Protein AF-A0A3Q9S6L4-F1 (afdb_monomer)

Structure (mmCIF, N/CA/C/O backbone):
data_AF-A0A3Q9S6L4-F1
#
_entry.id   AF-A0A3Q9S6L4-F1
#
loop_
_atom_site.group_PDB
_atom_site.id
_atom_site.type_symbol
_atom_site.label_atom_id
_atom_site.label_alt_id
_atom_site.label_comp_id
_atom_site.label_asym_id
_atom_site.label_entity_id
_atom_site.label_seq_id
_atom_site.pdbx_PDB_ins_code
_atom_site.Cartn_x
_atom_site.Cartn_y
_atom_site.Cartn_z
_atom_site.occupancy
_atom_site.B_iso_or_equiv
_atom_site.auth_seq_id
_atom_site.auth_comp_id
_atom_site.auth_asym_id
_atom_site.auth_atom_id
_atom_site.pdbx_PDB_model_num
ATOM 1 N N . MET A 1 1 ? -11.671 37.126 -30.294 1.00 36.72 1 MET A N 1
ATOM 2 C CA . MET A 1 1 ? -12.805 36.318 -29.783 1.00 36.72 1 MET A CA 1
ATOM 3 C C . MET A 1 1 ? -13.422 37.078 -28.611 1.00 36.72 1 MET A C 1
ATOM 5 O O . MET A 1 1 ? -12.691 37.834 -27.983 1.00 36.72 1 MET A O 1
ATOM 9 N N . ASN A 1 2 ? -14.735 36.994 -28.377 1.00 30.61 2 ASN A N 1
ATOM 10 C CA . ASN A 1 2 ? -15.436 37.965 -27.518 1.00 30.61 2 ASN A CA 1
ATOM 11 C C . ASN A 1 2 ? -15.254 37.736 -26.008 1.00 30.61 2 ASN A C 1
ATOM 13 O O . ASN A 1 2 ? -15.313 36.606 -25.535 1.00 30.61 2 ASN A O 1
ATOM 17 N N . MET A 1 3 ? -15.181 38.841 -25.259 1.00 27.84 3 MET A N 1
ATOM 18 C CA . MET A 1 3 ? -15.433 38.920 -23.816 1.00 27.84 3 MET A CA 1
ATOM 19 C C . MET A 1 3 ? -16.241 40.194 -23.487 1.00 27.84 3 MET A C 1
ATOM 21 O O . MET A 1 3 ? -16.278 41.140 -24.270 1.00 27.84 3 MET A O 1
ATOM 25 N N . THR A 1 4 ? -16.821 40.227 -22.280 1.00 32.09 4 THR A N 1
ATOM 26 C CA . THR A 1 4 ? -17.448 41.373 -21.572 1.00 32.09 4 THR A CA 1
ATOM 27 C C . THR A 1 4 ? -18.777 41.997 -22.063 1.00 32.09 4 THR A C 1
ATOM 29 O O . THR A 1 4 ? -18.826 42.771 -23.009 1.00 32.09 4 THR A O 1
ATOM 32 N N . LYS A 1 5 ? -19.802 41.821 -21.206 1.00 36.47 5 LYS A N 1
ATOM 33 C CA . LYS A 1 5 ? -20.763 42.827 -20.672 1.00 36.47 5 LYS A CA 1
ATOM 34 C C . LYS A 1 5 ? -21.660 43.658 -21.622 1.00 36.47 5 LYS A C 1
ATOM 36 O O . LYS A 1 5 ? -21.273 44.726 -22.088 1.00 36.47 5 LYS A O 1
ATOM 41 N N . LEU A 1 6 ? -22.956 43.319 -21.620 1.00 29.34 6 LEU A N 1
ATOM 42 C CA . LEU A 1 6 ? -24.125 44.195 -21.866 1.00 29.34 6 LEU A CA 1
ATOM 43 C C . LEU A 1 6 ? -25.244 43.815 -20.849 1.00 29.34 6 LEU A C 1
ATOM 45 O O . LEU A 1 6 ? -25.263 42.660 -20.439 1.00 29.34 6 LEU A O 1
ATOM 49 N N . LYS A 1 7 ? -26.253 44.633 -20.491 1.00 25.92 7 LYS A N 1
ATOM 50 C CA . LYS A 1 7 ? -26.319 46.018 -19.931 1.00 25.92 7 LYS A CA 1
ATOM 51 C C . LYS A 1 7 ? -27.803 46.383 -19.648 1.00 25.92 7 LYS A C 1
ATOM 53 O O . LYS A 1 7 ? -28.668 45.891 -20.355 1.00 25.92 7 LYS A O 1
ATOM 58 N N . GLY A 1 8 ? -28.063 47.337 -18.735 1.00 24.14 8 GLY A N 1
ATOM 59 C CA . GLY A 1 8 ? -29.382 47.994 -18.529 1.00 24.14 8 GLY A CA 1
ATOM 60 C C . GLY A 1 8 ? -30.374 47.182 -17.672 1.00 24.14 8 GLY A C 1
ATOM 61 O O . GLY A 1 8 ? -30.498 45.985 -17.883 1.00 24.14 8 GLY A O 1
ATOM 62 N N . LYS A 1 9 ? -31.065 47.695 -16.639 1.00 26.17 9 LYS A N 1
ATOM 63 C CA . LYS A 1 9 ? -31.211 49.047 -16.032 1.00 26.17 9 LYS A CA 1
ATOM 64 C C . LYS A 1 9 ? -32.013 50.118 -16.810 1.00 26.17 9 LYS A C 1
ATOM 66 O O . LYS A 1 9 ? -31.757 50.316 -17.991 1.00 26.17 9 LYS A O 1
ATOM 71 N N . PHE A 1 10 ? -32.812 50.889 -16.042 1.00 26.56 10 PHE A N 1
ATOM 72 C CA . PHE A 1 10 ? -33.599 52.111 -16.369 1.00 26.56 10 PHE A CA 1
ATOM 73 C C . PHE A 1 10 ? -34.917 51.917 -17.164 1.00 26.56 10 PHE A C 1
ATOM 75 O O . PHE A 1 10 ? -35.018 50.968 -17.928 1.00 26.56 10 PHE A O 1
ATOM 82 N N . MET A 1 11 ? -35.973 52.748 -17.018 1.00 26.67 11 MET A N 1
ATOM 83 C CA . MET A 1 11 ? -36.230 53.953 -16.173 1.00 26.67 11 MET A CA 1
ATOM 84 C C . MET A 1 11 ? -37.736 54.019 -15.784 1.00 26.67 11 MET A C 1
ATOM 86 O O . MET A 1 11 ? -38.543 53.415 -16.480 1.00 26.67 11 MET A O 1
ATOM 90 N N . CYS A 1 12 ? -38.183 54.597 -14.657 1.00 24.17 12 CYS A N 1
ATOM 91 C CA . CYS A 1 12 ? -38.495 56.022 -14.362 1.00 24.17 12 CYS A CA 1
ATOM 92 C C . CYS A 1 12 ? -39.113 56.078 -12.935 1.00 24.17 12 CYS A C 1
ATOM 94 O O . CYS A 1 12 ? -39.686 55.072 -12.531 1.00 24.17 12 CYS A O 1
ATOM 96 N N . LEU A 1 13 ? -39.088 57.132 -12.100 1.00 23.69 13 LEU A N 1
ATOM 97 C CA . LEU A 1 13 ? -38.768 58.584 -12.170 1.00 23.69 13 LEU A CA 1
ATOM 98 C C . LEU A 1 13 ? -37.893 58.941 -10.907 1.00 23.69 13 LEU A C 1
ATOM 100 O O . LEU A 1 13 ? -37.782 58.089 -10.033 1.00 23.69 13 LEU A O 1
ATOM 104 N N . VAL A 1 14 ? -37.160 60.051 -10.673 1.00 25.59 14 VAL A N 1
ATOM 105 C CA . VAL A 1 14 ? -37.076 61.446 -11.191 1.00 25.59 14 VAL A CA 1
ATOM 106 C C . VAL A 1 14 ? -38.158 62.390 -10.586 1.00 25.59 14 VAL A C 1
ATOM 108 O O . VAL A 1 14 ? -39.334 62.147 -10.801 1.00 25.59 14 VAL A O 1
ATOM 111 N N . VAL A 1 15 ? -37.865 63.483 -9.841 1.00 25.62 15 VAL A N 1
ATOM 112 C CA . VAL A 1 15 ? -36.572 64.028 -9.331 1.00 25.62 15 VAL A CA 1
ATOM 113 C C . VAL A 1 15 ? -36.733 65.103 -8.214 1.00 25.62 15 VAL A C 1
ATOM 115 O O . VAL A 1 15 ? -37.787 65.732 -8.144 1.00 25.62 15 VAL A O 1
ATOM 118 N N . SER A 1 16 ? -35.639 65.391 -7.472 1.00 25.44 16 SER A N 1
ATOM 119 C CA . SER A 1 16 ? -35.311 66.564 -6.588 1.00 25.44 16 SER A CA 1
ATOM 120 C C . SER A 1 16 ? -35.116 66.209 -5.095 1.00 25.44 16 SER A C 1
ATOM 122 O O . SER A 1 16 ? -35.897 65.426 -4.574 1.00 25.44 16 SER A O 1
ATOM 124 N N . LEU A 1 17 ? -34.127 66.733 -4.342 1.00 24.08 17 LEU A N 1
ATOM 125 C CA . LEU A 1 17 ? -33.098 67.766 -4.616 1.00 24.08 17 LEU A CA 1
ATOM 126 C C . LEU A 1 17 ? -31.731 67.425 -3.939 1.00 24.08 17 LEU A C 1
ATOM 128 O O . LEU A 1 17 ? -31.676 66.595 -3.040 1.00 24.08 17 LEU A O 1
ATOM 132 N N . PHE A 1 18 ? -30.638 68.060 -4.387 1.00 27.20 18 PHE A N 1
ATOM 133 C CA . PHE A 1 18 ? -29.235 67.932 -3.907 1.00 27.20 18 PHE A CA 1
ATOM 134 C C . PHE A 1 18 ? -28.968 68.754 -2.607 1.00 27.20 18 PHE A C 1
ATOM 136 O O . PHE A 1 18 ? -29.783 69.609 -2.279 1.00 27.20 18 PHE A O 1
ATOM 143 N N . MET A 1 19 ? -27.900 68.567 -1.800 1.00 23.53 19 MET A N 1
ATOM 144 C CA . MET A 1 19 ? -26.444 68.657 -2.103 1.00 23.53 19 MET A CA 1
ATOM 145 C C . MET A 1 19 ? -25.519 67.763 -1.218 1.00 23.53 19 MET A C 1
ATOM 147 O O . MET A 1 19 ? -25.987 66.819 -0.594 1.00 23.53 19 MET A O 1
ATOM 151 N N . ILE A 1 20 ? -24.188 67.977 -1.275 1.00 28.02 20 ILE A N 1
ATOM 152 C CA . ILE A 1 20 ? -23.105 66.992 -1.034 1.00 28.02 20 ILE A CA 1
ATOM 153 C C . ILE A 1 20 ? -22.007 67.559 -0.087 1.00 28.02 20 ILE A C 1
ATOM 155 O O . ILE A 1 20 ? -21.794 68.767 -0.085 1.00 28.02 20 ILE A O 1
ATOM 159 N N . VAL A 1 21 ? -21.231 66.670 0.570 1.00 27.56 21 VAL A N 1
ATOM 160 C CA . VAL A 1 21 ? -19.981 66.893 1.365 1.00 27.56 21 VAL A CA 1
ATOM 161 C C . VAL A 1 21 ? -20.202 67.441 2.798 1.00 27.56 21 VAL A C 1
ATOM 163 O O . VAL A 1 21 ? -21.029 68.319 2.986 1.00 27.56 21 VAL A O 1
ATOM 166 N N . GLY A 1 22 ? -19.497 67.006 3.862 1.00 26.17 22 GLY A N 1
ATOM 167 C CA . GLY A 1 22 ? -18.607 65.839 4.032 1.00 26.17 22 GLY A CA 1
ATOM 168 C C . GLY A 1 22 ? -17.452 66.022 5.052 1.00 26.17 22 GLY A C 1
ATOM 169 O O . GLY A 1 22 ? -16.734 67.011 4.981 1.00 26.17 22 GLY A O 1
ATOM 170 N N . ILE A 1 23 ? -17.195 64.981 5.869 1.00 28.61 23 ILE A N 1
ATOM 171 C CA . ILE A 1 23 ? -16.019 64.749 6.760 1.00 28.61 23 ILE A CA 1
ATOM 172 C C . ILE A 1 23 ? -15.980 65.554 8.099 1.00 28.61 23 ILE A C 1
ATOM 174 O O . ILE A 1 23 ? -16.487 66.662 8.197 1.00 28.61 23 ILE A O 1
ATOM 178 N N . ILE A 1 24 ? -15.300 64.963 9.101 1.00 27.81 24 ILE A N 1
ATOM 179 C CA . ILE A 1 24 ? -14.858 65.467 10.431 1.00 27.81 24 ILE A CA 1
ATOM 180 C C . ILE A 1 24 ? -15.874 65.414 11.599 1.00 27.81 24 ILE A C 1
ATOM 182 O O . ILE A 1 24 ? -16.608 66.355 11.864 1.00 27.81 24 ILE A O 1
ATOM 186 N N . GLY A 1 25 ? -15.790 64.329 12.382 1.00 26.39 25 GLY A N 1
ATOM 187 C CA . GLY A 1 25 ? -15.155 64.358 13.715 1.00 26.39 25 GLY A CA 1
ATOM 188 C C . GLY A 1 25 ? -15.846 65.044 14.910 1.00 26.39 25 GLY A C 1
ATOM 189 O O . GLY A 1 25 ? -15.829 66.261 15.030 1.00 26.39 25 GLY A O 1
ATOM 190 N N . SER A 1 26 ? -16.251 64.214 15.884 1.00 33.44 26 SER A N 1
ATOM 191 C CA . SER A 1 26 ? -16.246 64.466 17.347 1.00 33.44 26 SER A CA 1
ATOM 192 C C . SER A 1 26 ? -16.833 65.784 17.896 1.00 33.44 26 SER A C 1
ATOM 194 O O . SER A 1 26 ? -16.152 66.806 17.948 1.00 33.44 26 SER A O 1
ATOM 196 N N . GLY A 1 27 ? -18.029 65.702 18.493 1.00 26.80 27 GLY A N 1
ATOM 197 C CA . GLY A 1 27 ? -18.598 66.737 19.365 1.00 26.80 27 GLY A CA 1
ATOM 198 C C . GLY A 1 27 ? -19.515 66.127 20.432 1.00 26.80 27 GLY A C 1
ATOM 199 O O . GLY A 1 27 ? -20.521 65.506 20.106 1.00 26.80 27 GLY A O 1
ATOM 200 N N . THR A 1 28 ? -19.146 66.258 21.706 1.00 31.66 28 THR A N 1
ATOM 201 C CA . THR A 1 28 ? -19.878 65.716 22.867 1.00 31.66 28 THR A CA 1
ATOM 202 C C . THR A 1 28 ? -21.090 66.566 23.253 1.00 31.66 28 THR A C 1
ATOM 204 O O . THR A 1 28 ? -20.915 67.776 23.318 1.00 31.66 28 THR A O 1
ATOM 207 N N . ALA A 1 29 ? -22.184 65.921 23.696 1.00 32.66 29 ALA A N 1
ATOM 208 C CA . ALA A 1 29 ? -23.163 66.409 24.696 1.00 32.66 29 ALA A CA 1
ATOM 209 C C . ALA A 1 29 ? -23.889 67.765 24.438 1.00 32.66 29 ALA A C 1
ATOM 211 O O . ALA A 1 29 ? -23.351 68.705 23.877 1.00 32.66 29 ALA A O 1
ATOM 212 N N . SER A 1 30 ? -25.124 67.996 24.884 1.00 30.16 30 SER A N 1
ATOM 213 C CA . SER A 1 30 ? -26.163 67.148 25.487 1.00 30.16 30 SER A CA 1
ATOM 214 C C . SER A 1 30 ? -27.500 67.897 25.398 1.00 30.16 30 SER A C 1
ATOM 216 O O . SER A 1 30 ? -27.526 69.126 25.343 1.00 30.16 30 SER A O 1
ATOM 218 N N . VAL A 1 31 ? -28.621 67.176 25.464 1.00 32.72 31 VAL A N 1
ATOM 219 C CA . VAL A 1 31 ? -29.905 67.751 25.888 1.00 32.72 31 VAL A CA 1
ATOM 220 C C . VAL A 1 31 ? -30.463 66.834 26.967 1.00 32.72 31 VAL A C 1
ATOM 222 O O . VAL A 1 31 ? -30.654 65.646 26.727 1.00 32.72 31 VAL A O 1
ATOM 225 N N . PHE A 1 32 ? -30.671 67.374 28.166 1.00 35.00 32 PHE A N 1
ATOM 226 C CA . PHE A 1 32 ? -31.274 66.630 29.265 1.00 35.00 32 PHE A CA 1
ATOM 227 C C . PHE A 1 32 ? -32.791 66.562 29.063 1.00 35.00 32 PHE A C 1
ATOM 229 O O . PHE A 1 32 ? -33.450 67.599 29.010 1.00 35.00 32 PHE A O 1
ATOM 236 N N . ALA A 1 33 ? -33.336 65.351 29.033 1.00 36.88 33 ALA A N 1
ATOM 237 C CA . ALA A 1 33 ? -34.592 65.082 29.719 1.00 36.88 33 ALA A CA 1
ATOM 238 C C . ALA A 1 33 ? -34.217 64.553 31.110 1.00 36.88 33 ALA A C 1
ATOM 240 O O . ALA A 1 33 ? -33.302 63.731 31.211 1.00 36.88 33 ALA A O 1
ATOM 241 N N . ASP A 1 34 ? -34.862 65.040 32.171 1.00 44.59 34 ASP A N 1
ATOM 242 C CA . ASP A 1 34 ? -34.776 64.353 33.457 1.00 44.59 34 ASP A CA 1
ATOM 243 C C . ASP A 1 34 ? -35.713 63.137 33.460 1.00 44.59 34 ASP A C 1
ATOM 245 O O . ASP A 1 34 ? -36.694 63.073 32.717 1.00 44.59 34 ASP A O 1
ATOM 249 N N . GLY A 1 35 ? -35.333 62.134 34.242 1.00 46.84 35 GLY A N 1
ATOM 250 C CA . GLY A 1 35 ? -35.971 60.829 34.247 1.00 46.84 35 GLY A CA 1
ATOM 251 C C . GLY A 1 35 ? -34.965 59.762 34.645 1.00 46.84 35 GLY A C 1
ATOM 252 O O . GLY A 1 35 ? -33.987 59.508 33.942 1.00 46.84 35 GLY A O 1
ATOM 253 N N . THR A 1 36 ? -35.205 59.112 35.780 1.00 55.94 36 THR A N 1
ATOM 254 C CA . THR A 1 36 ? -34.642 57.781 36.020 1.00 55.94 36 THR A CA 1
ATOM 255 C C . THR A 1 36 ? -35.120 56.859 34.897 1.00 55.94 36 THR A C 1
ATOM 257 O O . THR A 1 36 ? -36.327 56.873 34.638 1.00 55.94 36 THR A O 1
ATOM 260 N N . PRO A 1 37 ? -34.245 56.067 34.247 1.00 62.75 37 PRO A N 1
ATOM 261 C CA . PRO A 1 37 ? -34.673 55.114 33.230 1.00 62.75 37 PRO A CA 1
ATOM 262 C C . PRO A 1 37 ? -35.823 54.251 33.746 1.00 62.75 37 PRO A C 1
ATOM 264 O O . PRO A 1 37 ? -35.766 53.755 34.874 1.00 62.75 37 PRO A O 1
ATOM 267 N N . GLU A 1 38 ? -36.876 54.121 32.939 1.00 83.19 38 GLU A N 1
ATOM 268 C CA . GLU A 1 38 ? -38.062 53.344 33.293 1.00 83.19 38 GLU A CA 1
ATOM 269 C C . GLU A 1 38 ? -37.628 51.904 33.590 1.00 83.19 38 GLU A C 1
ATOM 271 O O . GLU A 1 38 ? -36.979 51.258 32.763 1.00 83.19 38 GLU A O 1
ATOM 276 N N . LYS A 1 39 ? -37.906 51.442 34.812 1.00 89.19 39 LYS A N 1
ATOM 277 C CA . LYS A 1 39 ? -37.522 50.108 35.270 1.00 89.19 39 LYS A CA 1
ATOM 278 C C . LYS A 1 39 ? -38.549 49.097 34.801 1.00 89.19 39 LYS A C 1
ATOM 280 O O . LYS A 1 39 ? -39.739 49.271 35.052 1.00 89.19 39 LYS A O 1
ATOM 285 N N . ILE A 1 40 ? -38.049 48.061 34.146 1.00 91.88 40 ILE A N 1
ATOM 286 C CA . ILE A 1 40 ? -38.821 46.971 33.562 1.00 91.88 40 ILE A CA 1
ATOM 287 C C . ILE A 1 40 ? -38.195 45.640 33.979 1.00 91.88 40 ILE A C 1
ATOM 289 O O . ILE A 1 40 ? -36.997 45.568 34.270 1.00 91.88 40 ILE A O 1
ATOM 293 N N . HIS A 1 41 ? -39.008 44.595 34.035 1.00 93.75 41 HIS A N 1
ATOM 294 C CA . HIS A 1 41 ? -38.588 43.241 34.366 1.00 93.75 41 HIS A CA 1
ATOM 295 C C . HIS A 1 41 ? -38.569 42.394 33.102 1.00 93.75 41 HIS A C 1
ATOM 297 O O . HIS A 1 41 ? -39.487 42.463 32.289 1.00 93.75 41 HIS A O 1
ATOM 303 N N . VAL A 1 42 ? -37.526 41.588 32.947 1.00 95.31 42 VAL A N 1
ATOM 304 C CA . VAL A 1 42 ? -37.339 40.702 31.793 1.00 95.31 42 VAL A CA 1
ATOM 305 C C . VAL A 1 42 ? -36.936 39.306 32.242 1.00 95.31 42 VAL A C 1
ATOM 307 O O . VAL A 1 42 ? -36.436 39.125 33.356 1.00 95.31 42 VAL A O 1
ATOM 310 N N . SER A 1 43 ? -37.131 38.324 31.368 1.00 95.62 43 SER A N 1
ATOM 311 C CA . SER A 1 43 ? -36.534 36.999 31.529 1.00 95.62 43 SER A CA 1
ATOM 312 C C . SER A 1 43 ? -35.207 36.922 30.776 1.00 95.62 43 SER A C 1
ATOM 314 O O . SER A 1 43 ? -35.120 37.375 29.637 1.00 95.62 43 SER A O 1
ATOM 316 N N . LEU A 1 44 ? -34.177 36.339 31.392 1.00 95.69 44 LEU A N 1
ATOM 317 C CA . LEU A 1 44 ? -32.926 35.968 30.730 1.00 95.69 44 LEU A CA 1
ATOM 318 C C . LEU A 1 44 ? -32.652 34.481 30.971 1.00 95.69 44 LEU A C 1
ATOM 320 O O . LEU A 1 44 ? -32.331 34.068 32.089 1.00 95.69 44 LEU A O 1
ATOM 324 N N . ILE A 1 45 ? -32.784 33.696 29.905 1.00 96.06 45 ILE A N 1
ATOM 325 C CA . ILE A 1 45 ? -32.590 32.244 29.890 1.00 96.06 45 ILE A CA 1
ATOM 326 C C . ILE A 1 45 ? -31.387 31.937 28.995 1.00 96.06 45 ILE A C 1
ATOM 328 O O . ILE A 1 45 ? -31.238 32.540 27.932 1.00 96.06 45 ILE A O 1
ATOM 332 N N . ILE A 1 46 ? -30.514 31.028 29.429 1.00 95.44 46 ILE A N 1
ATOM 333 C CA . ILE A 1 46 ? -29.326 30.600 28.685 1.00 95.44 46 ILE A CA 1
ATOM 334 C C . ILE A 1 46 ? -29.215 29.080 28.781 1.00 95.44 46 ILE A C 1
ATOM 336 O O . ILE A 1 46 ? -28.895 28.555 29.849 1.00 95.44 46 ILE A O 1
ATOM 340 N N . ASP A 1 47 ? -29.451 28.394 27.666 1.00 94.19 47 ASP A N 1
ATOM 341 C CA . ASP A 1 47 ? -29.353 26.941 27.544 1.00 94.19 47 ASP A CA 1
ATOM 342 C C . ASP A 1 47 ? -28.150 26.551 26.684 1.00 94.19 47 ASP A C 1
ATOM 344 O O . ASP A 1 47 ? -28.093 26.819 25.481 1.00 94.19 47 ASP A O 1
ATOM 348 N N . GLY A 1 48 ? -27.172 25.931 27.340 1.00 92.12 48 GLY A N 1
ATOM 349 C CA . GLY A 1 48 ? -25.997 25.339 26.723 1.00 92.12 48 GLY A CA 1
ATOM 350 C C . GLY A 1 48 ? -26.200 23.872 26.359 1.00 92.12 48 GLY A C 1
ATOM 351 O O . GLY A 1 48 ? -27.138 23.212 26.818 1.00 92.12 48 GLY A O 1
ATOM 352 N N . TYR A 1 49 ? -25.275 23.329 25.572 1.00 89.31 49 TYR A N 1
ATOM 353 C CA . TYR A 1 49 ? -25.322 21.933 25.152 1.00 89.31 49 TYR A CA 1
ATOM 354 C C . TYR A 1 49 ? -25.078 20.945 26.305 1.00 89.31 49 TYR A C 1
ATOM 356 O O . TYR A 1 49 ? -25.476 19.787 26.187 1.00 89.31 49 TYR A O 1
ATOM 364 N N . LYS A 1 50 ? -24.508 21.383 27.439 1.00 87.62 50 LYS A N 1
ATOM 365 C CA . LYS A 1 50 ? -24.387 20.596 28.685 1.00 87.62 50 LYS A CA 1
ATOM 366 C C . LYS A 1 50 ? -25.555 20.820 29.656 1.00 87.62 50 LYS A C 1
ATOM 368 O O . LYS A 1 50 ? -25.679 20.070 30.620 1.00 87.62 50 LYS A O 1
ATOM 373 N N . GLY A 1 51 ? -26.400 21.835 29.444 1.00 88.75 51 GLY A N 1
ATOM 374 C CA . GLY A 1 51 ? -27.546 22.143 30.305 1.00 88.75 51 GLY A CA 1
ATOM 375 C C . GLY A 1 51 ? -27.921 23.621 30.396 1.00 88.75 51 GLY A C 1
ATOM 376 O O . GLY A 1 51 ? -27.279 24.490 29.812 1.00 88.75 51 GLY A O 1
ATOM 377 N N . ASN A 1 52 ? -28.971 23.912 31.171 1.00 91.81 52 ASN A N 1
ATOM 378 C CA . ASN A 1 52 ? -29.335 25.286 31.513 1.00 91.81 52 ASN A CA 1
ATOM 379 C C . ASN A 1 52 ? -28.213 25.932 32.346 1.00 91.81 52 ASN A C 1
ATOM 381 O O . ASN A 1 52 ? -27.895 25.462 33.438 1.00 91.81 52 ASN A O 1
ATOM 385 N N . ILE A 1 53 ? -27.630 27.011 31.822 1.00 94.81 53 ILE A N 1
ATOM 386 C CA . ILE A 1 53 ? -26.572 27.802 32.467 1.00 94.81 53 ILE A CA 1
ATOM 387 C C . ILE A 1 53 ? -27.193 28.910 33.331 1.00 94.81 53 ILE A C 1
ATOM 389 O O . ILE A 1 53 ? -26.665 29.257 34.390 1.00 94.81 53 ILE A O 1
ATOM 393 N N . LEU A 1 54 ? -28.315 29.487 32.885 1.00 95.25 54 LEU A N 1
ATOM 394 C CA . LEU A 1 54 ? -29.010 30.566 33.586 1.00 95.25 54 LEU A CA 1
ATOM 395 C C . LEU A 1 54 ? -30.517 30.546 33.300 1.00 95.25 54 LEU A C 1
ATOM 397 O O . LEU A 1 54 ? -30.940 30.303 32.170 1.00 95.25 54 LEU A O 1
ATOM 401 N N . ASN A 1 55 ? -31.326 30.868 34.310 1.00 94.94 55 ASN A N 1
ATOM 402 C CA . ASN A 1 55 ? -32.769 31.058 34.176 1.00 94.94 55 ASN A CA 1
ATOM 403 C C . ASN A 1 55 ? -33.256 32.102 35.200 1.00 94.94 55 ASN A C 1
ATOM 405 O O . ASN A 1 55 ? -33.606 31.773 36.333 1.00 94.94 55 ASN A O 1
ATOM 409 N N . GLU A 1 56 ? -33.220 33.380 34.817 1.00 94.62 56 GLU A N 1
ATOM 410 C CA . GLU A 1 56 ? -33.672 34.504 35.646 1.00 94.62 56 GLU A CA 1
ATOM 411 C C . GLU A 1 56 ? -34.977 35.066 35.074 1.00 94.62 56 GLU A C 1
ATOM 413 O O . GLU A 1 56 ? -34.944 35.789 34.087 1.00 94.62 56 GLU A O 1
ATOM 418 N N . THR A 1 57 ? -36.125 34.772 35.690 1.00 91.31 57 THR A N 1
ATOM 419 C CA . THR A 1 57 ? -37.460 35.105 35.140 1.00 91.31 57 THR A CA 1
ATOM 420 C C . THR A 1 57 ? -38.033 36.464 35.569 1.00 91.31 57 THR A C 1
ATOM 422 O O . THR A 1 57 ? -39.180 36.783 35.263 1.00 91.31 57 THR A O 1
ATOM 425 N N . ASN A 1 58 ? -37.274 37.261 36.329 1.00 92.44 58 ASN A N 1
ATOM 426 C CA . ASN A 1 58 ? -37.697 38.573 36.839 1.00 92.44 58 ASN A CA 1
ATOM 427 C C . ASN A 1 58 ? -36.472 39.477 37.089 1.00 92.44 58 ASN A C 1
ATOM 429 O O . ASN A 1 58 ? -36.204 39.922 38.210 1.00 92.44 58 ASN A O 1
ATOM 433 N N . LEU A 1 59 ? -35.675 39.686 36.046 1.00 93.88 59 LEU A N 1
ATOM 434 C CA . LEU A 1 59 ? -34.437 40.460 36.071 1.00 93.88 59 LEU A CA 1
ATOM 435 C C . LEU A 1 59 ? -34.724 41.948 35.819 1.00 93.88 59 LEU A C 1
ATOM 437 O O . LEU A 1 59 ? -35.364 42.294 34.832 1.00 93.88 59 LEU A O 1
ATOM 441 N N . GLU A 1 60 ? -34.236 42.842 36.687 1.00 93.06 60 GLU A N 1
ATOM 442 C CA . GLU A 1 60 ? -34.409 44.290 36.495 1.00 93.06 60 GLU A CA 1
ATOM 443 C C . GLU A 1 60 ? -33.503 44.814 35.363 1.00 93.06 60 GLU A C 1
ATOM 445 O O . GLU A 1 60 ? -32.264 44.765 35.444 1.00 93.06 60 GLU A O 1
ATOM 450 N N . ALA A 1 61 ? -34.139 45.370 34.333 1.00 91.38 61 ALA A N 1
ATOM 451 C CA . ALA A 1 61 ? -33.530 46.074 33.215 1.00 91.38 61 ALA A CA 1
ATOM 452 C C . ALA A 1 61 ? -33.975 47.547 33.179 1.00 91.38 61 ALA A C 1
ATOM 454 O O . ALA A 1 61 ? -34.967 47.958 33.789 1.00 91.38 61 ALA A O 1
ATOM 455 N N . ASN A 1 62 ? -33.208 48.365 32.466 1.00 90.81 62 ASN A N 1
ATOM 456 C CA . ASN A 1 62 ? -33.586 49.732 32.132 1.00 90.81 62 ASN A CA 1
ATOM 457 C C . ASN A 1 62 ? -34.199 49.735 30.727 1.00 90.81 62 ASN A C 1
ATOM 459 O O . ASN A 1 62 ? -33.630 49.155 29.807 1.00 90.81 62 ASN A O 1
ATOM 463 N N . LYS A 1 63 ? -35.317 50.428 30.526 1.00 89.19 63 LYS A N 1
ATOM 464 C CA . LYS A 1 63 ? -35.895 50.622 29.191 1.00 89.19 63 LYS A CA 1
ATOM 465 C C . LYS A 1 63 ? -34.906 51.378 28.292 1.00 89.19 63 LYS A C 1
ATOM 467 O O . LYS A 1 63 ? -34.486 52.486 28.631 1.00 89.19 63 LYS A O 1
ATOM 472 N N . GLY A 1 64 ? -34.511 50.763 27.178 1.00 86.50 64 GLY A N 1
ATOM 473 C CA . GLY A 1 64 ? -33.422 51.211 26.303 1.00 86.50 64 GLY A CA 1
ATOM 474 C C . GLY A 1 64 ? -32.028 50.650 26.640 1.00 86.50 64 GLY A C 1
ATOM 475 O O . GLY A 1 64 ? -31.053 51.061 26.013 1.00 86.50 64 GLY A O 1
ATOM 476 N N . GLU A 1 65 ? -31.896 49.731 27.603 1.00 90.31 65 GLU A N 1
ATOM 477 C CA . GLU A 1 65 ? -30.679 48.924 27.802 1.00 90.31 65 GLU A CA 1
ATOM 478 C C . GLU A 1 65 ? -30.510 47.950 26.622 1.00 90.31 65 GLU A C 1
ATOM 480 O O . GLU A 1 65 ? -31.495 47.416 26.107 1.00 90.31 65 GLU A O 1
ATOM 485 N N . SER A 1 66 ? -29.277 47.737 26.149 1.00 90.12 66 SER A N 1
ATOM 486 C CA . SER A 1 66 ? -29.037 46.778 25.064 1.00 90.12 66 SER A CA 1
ATOM 487 C C . SER A 1 66 ? -29.047 45.342 25.591 1.00 90.12 66 SER A C 1
ATOM 489 O O . SER A 1 66 ? -28.662 45.091 26.739 1.00 90.12 66 SER A O 1
ATOM 491 N N . VAL A 1 67 ? -29.424 44.382 24.741 1.00 90.31 67 VAL A N 1
ATOM 492 C CA . VAL A 1 67 ? -29.379 42.948 25.093 1.00 90.31 67 VAL A CA 1
ATOM 493 C C . VAL A 1 67 ? -27.961 42.530 25.507 1.00 90.31 67 VAL A C 1
ATOM 495 O O . VAL A 1 67 ? -27.788 41.780 26.471 1.00 90.31 67 VAL A O 1
ATOM 498 N N . LYS A 1 68 ? -26.934 43.083 24.845 1.00 89.50 68 LYS A N 1
ATOM 499 C CA . LYS A 1 68 ? -25.525 42.930 25.230 1.00 89.50 68 LYS A CA 1
ATOM 500 C C . LYS A 1 68 ? -25.268 43.377 26.670 1.00 89.50 68 LYS A C 1
ATOM 502 O O . LYS A 1 68 ? -24.663 42.630 27.435 1.00 89.50 68 LYS A O 1
ATOM 507 N N . ASP A 1 69 ? -25.656 44.597 27.034 1.00 89.56 69 ASP A N 1
ATOM 508 C CA . ASP A 1 69 ? -25.266 45.170 28.327 1.00 89.56 69 ASP A CA 1
ATOM 509 C C . ASP A 1 69 ? -25.995 44.481 29.493 1.00 89.56 69 ASP A C 1
ATOM 511 O O . ASP A 1 69 ? -25.380 44.253 30.537 1.00 89.56 69 ASP A O 1
ATOM 515 N N . LEU A 1 70 ? -27.246 44.042 29.286 1.00 91.88 70 LEU A N 1
ATOM 516 C CA . LEU A 1 70 ? -27.969 43.180 30.228 1.00 91.88 70 LEU A CA 1
ATOM 517 C C . LEU A 1 70 ? -27.241 41.843 30.444 1.00 91.88 70 LEU A C 1
ATOM 519 O O . LEU A 1 70 ? -27.041 41.428 31.591 1.00 91.88 70 LEU A O 1
ATOM 523 N N . LEU A 1 71 ? -26.837 41.174 29.358 1.00 91.94 71 LEU A N 1
ATOM 524 C CA . LEU A 1 71 ? -26.139 39.888 29.401 1.00 91.94 71 LEU A CA 1
ATOM 525 C C . LEU A 1 71 ? -24.791 40.010 30.126 1.00 91.94 71 LEU A C 1
ATOM 527 O O . LEU A 1 71 ? -24.552 39.312 31.112 1.00 91.94 71 LEU A O 1
ATOM 531 N N . GLU A 1 72 ? -23.935 40.938 29.689 1.00 90.62 72 GLU A N 1
ATOM 532 C CA . GLU A 1 72 ? -22.602 41.151 30.266 1.00 90.62 72 GLU A CA 1
ATOM 533 C C . GLU A 1 72 ? -22.676 41.550 31.749 1.00 90.62 72 GLU A C 1
ATOM 535 O O . GLU A 1 72 ? -21.869 41.082 32.558 1.00 90.62 72 GLU A O 1
ATOM 540 N N . ARG A 1 73 ? -23.667 42.370 32.135 1.00 92.25 73 ARG A N 1
ATOM 541 C CA . ARG A 1 73 ? -23.962 42.709 33.537 1.00 92.25 73 ARG A CA 1
ATOM 542 C C . ARG A 1 73 ? -24.368 41.475 34.340 1.00 92.25 73 ARG A C 1
ATOM 544 O O . ARG A 1 73 ? -23.884 41.290 35.457 1.00 92.25 73 ARG A O 1
ATOM 551 N N . THR A 1 74 ? -25.248 40.640 33.797 1.00 94.06 74 THR A N 1
ATOM 552 C CA . THR A 1 74 ? -25.857 39.531 34.544 1.00 94.06 74 THR A CA 1
ATOM 553 C C . THR A 1 74 ? -24.897 38.363 34.716 1.00 94.06 74 THR A C 1
ATOM 555 O O . THR A 1 74 ? -24.698 37.923 35.848 1.00 94.06 74 THR A O 1
ATOM 558 N N . LEU A 1 75 ? -24.212 37.933 33.650 1.00 93.56 75 LEU A N 1
ATOM 559 C CA . LEU A 1 75 ? -23.185 36.886 33.721 1.00 93.56 75 LEU A CA 1
ATOM 560 C C . LEU A 1 75 ? -22.086 37.260 34.726 1.00 93.56 75 LEU A C 1
ATOM 562 O O . LEU A 1 75 ? -21.776 36.489 35.636 1.00 93.56 75 LEU A O 1
ATOM 566 N N . LYS A 1 76 ? -21.586 38.501 34.651 1.00 92.69 76 LYS A N 1
ATOM 567 C CA . LYS A 1 76 ? -20.584 39.035 35.584 1.00 92.69 76 LYS A CA 1
ATOM 568 C C . LYS A 1 76 ? -21.072 39.074 37.036 1.00 92.69 76 LYS A C 1
ATOM 570 O O . LYS A 1 76 ? -20.298 38.750 37.933 1.00 92.69 76 LYS A O 1
ATOM 575 N N . ASN A 1 77 ? -22.331 39.445 37.278 1.00 93.06 77 ASN A N 1
ATOM 576 C CA . ASN A 1 77 ? -22.919 39.456 38.623 1.00 93.06 77 ASN A CA 1
ATOM 577 C C . ASN A 1 77 ? -23.146 38.043 39.188 1.00 93.06 77 ASN A C 1
ATOM 579 O O . ASN A 1 77 ? -23.099 37.865 40.404 1.00 93.06 77 ASN A O 1
ATOM 583 N N . LYS A 1 78 ? -23.383 37.045 38.327 1.00 94.25 78 LYS A N 1
ATOM 584 C CA . LYS A 1 78 ? -23.528 35.626 38.698 1.00 94.25 78 LYS A CA 1
ATOM 585 C C . LYS A 1 78 ? -22.184 34.890 38.804 1.00 94.25 78 LYS A C 1
ATOM 587 O O . LYS A 1 78 ? -22.140 33.795 39.351 1.00 94.25 78 LYS A O 1
ATOM 592 N N . GLY A 1 79 ? -21.092 35.490 38.320 1.00 93.62 79 GLY A N 1
ATOM 593 C CA . GLY A 1 79 ? -19.755 34.885 38.281 1.00 93.62 79 GLY A CA 1
ATOM 594 C C . GLY A 1 79 ? -19.520 33.936 37.099 1.00 93.62 79 GLY A C 1
ATOM 595 O O . GLY A 1 79 ? -18.476 33.287 37.050 1.00 93.62 79 GLY A O 1
ATOM 596 N N . ILE A 1 80 ? -20.463 33.875 36.155 1.00 93.69 80 ILE A N 1
ATOM 597 C CA . ILE A 1 80 ? -20.412 33.024 34.963 1.00 93.69 80 ILE A CA 1
ATOM 598 C C . ILE A 1 80 ? -19.393 33.609 33.977 1.00 93.69 80 ILE A C 1
ATOM 600 O O . ILE A 1 80 ? -19.363 34.821 33.735 1.00 93.69 80 ILE A O 1
ATOM 604 N N . LYS A 1 81 ? -18.537 32.754 33.410 1.00 91.88 81 LYS A N 1
ATOM 605 C CA . LYS A 1 81 ? -17.516 33.177 32.437 1.00 91.88 81 LYS A CA 1
ATOM 606 C C . LYS A 1 81 ? -18.139 33.382 31.058 1.00 91.88 81 LYS A C 1
ATOM 608 O O . LYS A 1 81 ? -19.047 32.652 30.684 1.00 91.88 81 LYS A O 1
ATOM 613 N N . PHE A 1 82 ? -17.616 34.324 30.279 1.00 89.50 82 PHE A N 1
ATOM 614 C CA . PHE A 1 82 ? -17.980 34.487 28.870 1.00 89.50 82 PHE A CA 1
ATOM 615 C C . PHE A 1 82 ? -16.852 35.146 28.068 1.00 89.50 82 PHE A C 1
ATOM 617 O O . PHE A 1 82 ? -15.942 35.746 28.650 1.00 89.50 82 PHE A O 1
ATOM 624 N N . ALA A 1 83 ? -16.924 35.051 26.740 1.00 86.25 83 ALA A N 1
ATOM 625 C CA . ALA A 1 83 ? -16.032 35.746 25.813 1.00 86.25 83 ALA A CA 1
ATOM 626 C C . ALA A 1 83 ? -16.795 36.275 24.589 1.00 86.25 83 ALA A C 1
ATOM 628 O O . ALA A 1 83 ? -17.805 35.701 24.189 1.00 86.25 83 ALA A O 1
ATOM 629 N N . ASN A 1 84 ? -16.276 37.343 23.977 1.00 78.81 84 ASN A N 1
ATOM 630 C CA . ASN A 1 84 ? -16.826 37.975 22.774 1.00 78.81 84 ASN A CA 1
ATOM 631 C C . ASN A 1 84 ? -15.736 38.005 21.687 1.00 78.81 84 ASN A C 1
ATOM 633 O O . ASN A 1 84 ? -14.668 38.564 21.937 1.00 78.81 84 ASN A O 1
ATOM 637 N N . ALA A 1 85 ? -15.991 37.468 20.488 1.00 52.06 85 ALA A N 1
ATOM 638 C CA . ALA A 1 85 ? -14.959 37.335 19.447 1.00 52.06 85 ALA A CA 1
ATOM 639 C C . ALA A 1 85 ? -14.436 38.684 18.909 1.00 52.06 85 ALA A C 1
ATOM 641 O O . ALA A 1 85 ? -13.227 38.901 18.840 1.00 52.06 85 ALA A O 1
ATOM 642 N N . SER A 1 86 ? -15.331 39.599 18.514 1.00 51.94 86 SER A N 1
ATOM 643 C CA . SER A 1 86 ? -14.954 40.939 18.014 1.00 51.94 86 SER A CA 1
ATOM 644 C C . SER A 1 86 ? -16.099 41.970 18.042 1.00 51.94 86 SER A C 1
ATOM 646 O O . SER A 1 86 ? -16.159 42.886 17.225 1.00 51.94 86 SER A O 1
ATOM 648 N N . GLY A 1 87 ? -16.976 41.873 19.048 1.00 62.75 87 GLY A N 1
ATOM 649 C CA . GLY A 1 87 ? -18.077 42.817 19.281 1.00 62.75 87 GLY A CA 1
ATOM 650 C C . GLY A 1 87 ? -19.384 42.416 18.590 1.00 62.75 87 GLY A C 1
ATOM 651 O O . GLY A 1 87 ? -19.394 41.943 17.459 1.00 62.75 87 GLY A O 1
ATOM 652 N N . SER A 1 88 ? -20.506 42.604 19.290 1.00 65.38 88 SER A N 1
ATOM 653 C CA . SER A 1 88 ? -21.865 42.213 18.862 1.00 65.38 88 SER A CA 1
ATOM 654 C C . SER A 1 88 ? -22.126 40.705 18.659 1.00 65.38 88 SER A C 1
ATOM 656 O O . SER A 1 88 ? -23.223 40.343 18.245 1.00 65.38 88 SER A O 1
ATOM 658 N N . TYR A 1 89 ? -21.171 39.838 19.020 1.00 80.50 89 TYR A N 1
ATOM 659 C CA . TYR A 1 89 ? -21.289 38.373 19.051 1.00 80.50 89 TYR A CA 1
ATOM 660 C C . TYR A 1 89 ? -20.564 37.787 20.280 1.00 80.50 89 TYR A C 1
ATOM 662 O O . TYR A 1 89 ? -19.556 38.349 20.727 1.00 80.50 89 TYR A O 1
ATOM 670 N N . VAL A 1 90 ? -21.077 36.668 20.806 1.00 86.81 90 VAL A N 1
ATOM 671 C CA . VAL A 1 90 ? -20.594 35.957 22.005 1.00 86.81 90 VAL A CA 1
ATOM 672 C C . VAL A 1 90 ? -19.987 34.623 21.577 1.00 86.81 90 VAL A C 1
ATOM 674 O O . VAL A 1 90 ? -20.671 33.794 20.990 1.00 86.81 90 VAL A O 1
ATOM 677 N N . SER A 1 91 ? -18.707 34.412 21.876 1.00 87.81 91 SER A N 1
ATOM 678 C CA . SER A 1 91 ? -17.950 33.219 21.477 1.00 87.81 91 SER A CA 1
ATOM 679 C C . SER A 1 91 ? -17.832 32.153 22.563 1.00 87.81 91 SER A C 1
ATOM 681 O O . SER A 1 91 ? -17.450 31.029 22.262 1.00 87.81 91 SER A O 1
ATOM 683 N N . SER A 1 92 ? -18.163 32.455 23.821 1.00 92.00 92 SER A N 1
ATOM 684 C CA . SER A 1 92 ? -18.401 31.413 24.830 1.00 92.00 92 SER A CA 1
ATOM 685 C C . SER A 1 92 ? -19.248 31.897 26.000 1.00 92.00 92 SER A C 1
ATOM 687 O O . SER A 1 92 ? -19.209 33.082 26.337 1.00 92.00 92 SER A O 1
ATOM 689 N N . ILE A 1 93 ? -19.947 30.963 26.650 1.00 93.50 93 ILE A N 1
ATOM 690 C CA . ILE A 1 93 ? -20.599 31.131 27.955 1.00 93.50 93 ILE A CA 1
ATOM 691 C C . ILE A 1 93 ? -20.291 29.879 28.794 1.00 93.50 93 ILE A C 1
ATOM 693 O O . ILE A 1 93 ? -20.319 28.764 28.290 1.00 93.50 93 ILE A O 1
ATOM 697 N N . ASP A 1 94 ? -19.884 30.079 30.045 1.00 94.12 94 ASP A N 1
ATOM 698 C CA . ASP A 1 94 ? -19.438 29.090 31.045 1.00 94.12 94 ASP A CA 1
ATOM 699 C C . ASP A 1 94 ? -18.453 27.989 30.590 1.00 94.12 94 ASP A C 1
ATOM 701 O O . ASP A 1 94 ? -18.321 26.937 31.212 1.00 94.12 94 ASP A O 1
ATOM 705 N N . GLY A 1 95 ? -17.686 28.245 29.526 1.00 87.94 95 GLY A N 1
ATOM 706 C CA . GLY A 1 95 ? -16.751 27.266 28.958 1.00 87.94 95 GLY A CA 1
ATOM 707 C C . GLY A 1 95 ? -17.387 26.303 27.950 1.00 87.94 95 GLY A C 1
ATOM 708 O O . GLY A 1 95 ? -16.801 25.268 27.643 1.00 87.94 95 GLY A O 1
ATOM 709 N N . GLU A 1 96 ? -18.569 26.632 27.436 1.00 91.75 96 GLU A N 1
ATOM 710 C CA . GLU A 1 96 ? -19.057 26.176 26.135 1.00 91.75 96 GLU A CA 1
ATOM 711 C C . GLU A 1 96 ? -18.759 27.248 25.081 1.00 91.75 96 GLU A C 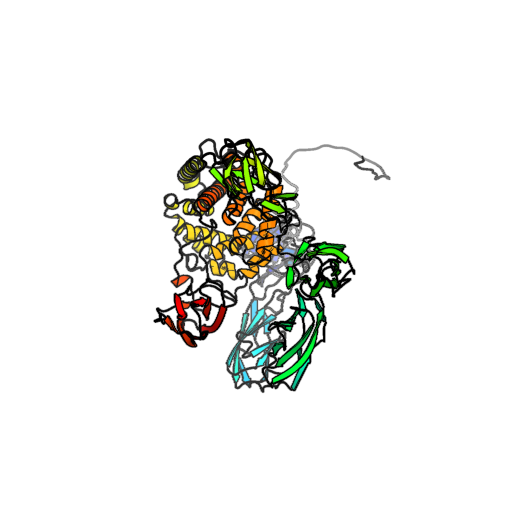1
ATOM 713 O O . GLU A 1 96 ? -19.176 28.405 25.222 1.00 91.75 96 GLU A O 1
ATOM 718 N N . THR A 1 97 ? -18.009 26.885 24.043 1.00 89.50 97 THR A N 1
ATOM 719 C CA . THR A 1 97 ? -17.452 27.816 23.053 1.00 89.50 97 THR A CA 1
ATOM 720 C C . THR A 1 97 ? -18.032 27.612 21.654 1.00 89.50 97 THR A C 1
ATOM 722 O O . THR A 1 97 ? -18.579 26.555 21.328 1.00 89.50 97 THR A O 1
ATOM 725 N N . GLU A 1 98 ? -17.975 28.648 20.814 1.00 84.94 98 GLU A N 1
ATOM 726 C CA . GLU A 1 98 ? -18.202 28.495 19.374 1.00 84.94 98 GLU A CA 1
ATOM 727 C C . GLU A 1 98 ? -17.317 27.364 18.828 1.00 84.94 98 GLU A C 1
ATOM 729 O O . GLU A 1 98 ? -16.168 27.215 19.236 1.00 84.94 98 GLU A O 1
ATOM 734 N N . PHE A 1 99 ? -17.860 26.549 17.924 1.00 83.19 99 PHE A N 1
ATOM 735 C CA . PHE A 1 99 ? -17.167 25.396 17.335 1.00 83.19 99 PHE A CA 1
ATOM 736 C C . PHE A 1 99 ? -16.894 24.198 18.277 1.00 83.19 99 PHE A C 1
ATOM 738 O O . PHE A 1 99 ? -16.207 23.262 17.866 1.00 83.19 99 PHE A O 1
ATOM 745 N N . ASP A 1 100 ? -17.470 24.151 19.488 1.00 82.06 100 ASP A N 1
ATOM 746 C CA . ASP A 1 100 ? -17.447 22.960 20.367 1.00 82.06 100 ASP A CA 1
ATOM 747 C C . ASP A 1 100 ? -18.199 21.746 19.780 1.00 82.06 100 ASP A C 1
ATOM 749 O O . ASP A 1 100 ? -17.908 20.600 20.139 1.00 82.06 100 ASP A O 1
ATOM 753 N N . ARG A 1 101 ? -19.184 21.979 18.901 1.00 79.69 101 ARG A N 1
ATOM 754 C CA . ARG A 1 101 ? -20.060 20.951 18.306 1.00 79.69 101 ARG A CA 1
ATOM 755 C C . ARG A 1 101 ? -20.172 21.110 16.769 1.00 79.69 101 ARG A C 1
ATOM 757 O O . ARG A 1 101 ? -21.274 21.340 16.267 1.00 79.69 101 ARG A O 1
ATOM 764 N N . PRO A 1 102 ? -19.066 21.030 15.996 1.00 70.88 102 PRO A N 1
ATOM 765 C CA . PRO A 1 102 ? -19.084 21.267 14.551 1.00 70.88 102 PRO A CA 1
ATOM 766 C C . PRO A 1 102 ? -19.905 20.233 13.792 1.00 70.88 102 PRO A C 1
ATOM 768 O O . PRO A 1 102 ? -19.850 19.043 14.112 1.00 70.88 102 PRO A O 1
ATOM 771 N N . GLN A 1 103 ? -20.548 20.663 12.706 1.00 67.00 103 GLN A N 1
ATOM 772 C CA . GLN A 1 103 ? -21.157 19.723 11.771 1.00 67.00 103 GLN A CA 1
ATOM 773 C C . GLN A 1 103 ? -20.092 18.959 10.984 1.00 67.00 103 GLN A C 1
ATOM 775 O O . GLN A 1 103 ? -19.217 19.559 10.351 1.00 67.00 103 GLN A O 1
ATOM 780 N N . GLY A 1 104 ? -20.213 17.636 10.969 1.00 57.84 104 GLY A N 1
ATOM 781 C CA . GLY A 1 104 ? -19.496 16.762 10.051 1.00 57.84 104 GLY A CA 1
ATOM 782 C C . GLY A 1 104 ? -19.928 16.949 8.586 1.00 57.84 104 GLY A C 1
ATOM 783 O O . GLY A 1 104 ? -20.690 17.867 8.248 1.00 57.84 104 GLY A O 1
ATOM 784 N N . PRO A 1 105 ? -19.440 16.091 7.673 1.00 56.59 105 PRO A N 1
ATOM 785 C CA . PRO A 1 105 ? -19.869 16.129 6.281 1.00 56.59 105 PRO A CA 1
ATOM 786 C C . PRO A 1 105 ? -21.380 15.888 6.153 1.00 56.59 105 PRO A C 1
ATOM 788 O O . PRO A 1 105 ? -22.017 15.286 7.018 1.00 56.59 105 PRO A O 1
ATOM 791 N N . ASP A 1 106 ? -21.981 16.346 5.055 1.00 56.31 106 ASP A N 1
ATOM 792 C CA . ASP A 1 106 ? -23.335 15.908 4.729 1.00 56.31 106 ASP A CA 1
ATOM 793 C C . ASP A 1 106 ? -23.392 14.410 4.369 1.00 56.31 106 ASP A C 1
ATOM 795 O O . ASP A 1 106 ? -22.381 13.741 4.154 1.00 56.31 106 ASP A O 1
ATOM 799 N N . LYS A 1 107 ? -24.618 13.887 4.274 1.00 45.03 107 LYS A N 1
ATOM 800 C CA . LYS A 1 107 ? -24.922 12.501 3.883 1.00 45.03 107 LYS A CA 1
ATOM 801 C C . LYS A 1 107 ? -24.356 12.063 2.519 1.00 45.03 107 LYS A C 1
ATOM 803 O O . LYS A 1 107 ? -24.427 10.880 2.206 1.00 45.03 107 LYS A O 1
ATOM 808 N N . ASP A 1 108 ? -23.875 13.001 1.701 1.00 48.84 108 ASP A N 1
ATOM 809 C CA . ASP A 1 108 ? -23.297 12.766 0.377 1.00 48.84 108 ASP A CA 1
ATOM 810 C C . ASP A 1 108 ? -21.762 12.981 0.380 1.00 48.84 108 ASP A C 1
ATOM 812 O O . ASP A 1 108 ? -21.127 12.912 -0.671 1.00 48.84 108 ASP A O 1
ATOM 816 N N . GLY A 1 109 ? -21.161 13.215 1.557 1.00 52.09 109 GLY A N 1
ATOM 817 C CA . GLY A 1 109 ? -19.719 13.338 1.787 1.00 52.09 109 GLY A CA 1
ATOM 818 C C . GLY A 1 109 ? -19.155 14.765 1.741 1.00 52.09 109 GLY A C 1
ATOM 819 O O . GLY A 1 109 ? -17.947 14.944 1.904 1.00 52.09 109 GLY A O 1
ATOM 820 N N . ASN A 1 110 ? -19.975 15.799 1.526 1.00 55.72 110 ASN A N 1
ATOM 821 C CA . ASN A 1 110 ? -19.468 17.164 1.346 1.00 55.72 110 ASN A CA 1
ATOM 822 C C . ASN A 1 110 ? -19.133 17.828 2.688 1.00 55.72 110 ASN A C 1
ATOM 824 O O . ASN A 1 110 ? -19.960 17.846 3.601 1.00 55.72 110 ASN A O 1
ATOM 828 N N . LYS A 1 111 ? -17.950 18.450 2.793 1.00 54.66 111 LYS A N 1
ATOM 829 C CA . LYS A 1 111 ? -17.562 19.246 3.971 1.00 54.66 111 LYS A CA 1
ATOM 830 C C . LYS A 1 111 ? -18.497 20.450 4.135 1.00 54.66 111 LYS A C 1
ATOM 832 O O . LYS A 1 111 ? -18.639 21.249 3.209 1.00 54.66 111 LYS A O 1
ATOM 837 N N . ARG A 1 112 ? -19.098 20.588 5.318 1.00 60.12 112 ARG A N 1
ATOM 838 C CA . ARG A 1 112 ? -19.907 21.752 5.707 1.00 60.12 112 ARG A CA 1
ATOM 839 C C . ARG A 1 112 ? -19.032 22.874 6.269 1.00 60.12 112 ARG A C 1
ATOM 841 O O . ARG A 1 112 ? -17.860 22.663 6.584 1.00 60.12 112 ARG A O 1
ATOM 848 N N . HIS A 1 113 ? -19.608 24.068 6.391 1.00 61.53 113 HIS A N 1
ATOM 849 C CA . HIS A 1 113 ? -19.024 25.114 7.225 1.00 61.53 113 HIS A CA 1
ATOM 850 C C . HIS A 1 113 ? -19.249 24.780 8.706 1.00 61.53 113 HIS A C 1
ATOM 852 O O . HIS A 1 113 ? -20.237 24.141 9.072 1.00 61.53 113 HIS A O 1
ATOM 858 N N . ASN A 1 114 ? -18.288 25.165 9.542 1.00 69.06 114 ASN A N 1
ATOM 859 C CA . ASN A 1 114 ? -18.371 24.972 10.979 1.00 69.06 114 ASN A CA 1
ATOM 860 C C . ASN A 1 114 ? -19.142 26.148 11.583 1.00 69.06 114 ASN A C 1
ATOM 862 O O . ASN A 1 114 ? -18.559 27.200 11.825 1.00 69.06 114 ASN A O 1
ATOM 866 N N . ASP A 1 115 ? -20.445 25.953 11.772 1.00 76.56 115 ASP A N 1
ATOM 867 C CA . ASP A 1 115 ? -21.394 27.014 12.119 1.00 76.56 115 ASP A CA 1
ATOM 868 C C . ASP A 1 115 ? -22.023 26.806 13.520 1.00 76.56 115 ASP A C 1
ATOM 870 O O . ASP A 1 115 ? -23.130 27.288 13.769 1.00 76.56 115 ASP A O 1
ATOM 874 N N . SER A 1 116 ? -21.363 26.062 14.426 1.00 86.81 116 SER A N 1
ATOM 875 C CA . SER A 1 116 ? -21.865 25.827 15.793 1.00 86.81 116 SER A CA 1
ATOM 876 C C . SER A 1 116 ? -21.488 26.957 16.753 1.00 86.81 116 SER A C 1
ATOM 878 O O . SER A 1 116 ? -20.356 27.444 16.742 1.00 86.81 116 SER A O 1
ATOM 880 N N . GLY A 1 117 ? -22.405 27.357 17.632 1.00 89.38 117 GLY A N 1
ATOM 881 C CA . GLY A 1 117 ? -22.153 28.441 18.578 1.00 89.38 117 GLY A CA 1
ATOM 882 C C . GLY A 1 117 ? -23.410 29.019 19.216 1.00 89.38 117 GLY A C 1
ATOM 883 O O . GLY A 1 117 ? -24.469 28.395 19.238 1.00 89.38 117 GLY A O 1
ATOM 884 N N . TRP A 1 118 ? -23.273 30.230 19.751 1.00 91.00 118 TRP A N 1
ATOM 885 C CA . TRP A 1 118 ? -24.302 30.887 20.551 1.00 91.00 118 TRP A CA 1
ATOM 886 C C . TRP A 1 118 ? -25.248 31.742 19.708 1.00 91.00 118 TRP A C 1
ATOM 888 O O . TRP A 1 118 ? -24.819 32.593 18.927 1.00 91.00 118 TRP A O 1
ATOM 898 N N . LYS A 1 119 ? -26.555 31.560 19.916 1.00 91.06 119 LYS A N 1
ATOM 899 C CA . LYS A 1 119 ? -27.621 32.292 19.224 1.00 91.06 119 LYS A CA 1
ATOM 900 C C . LYS A 1 119 ? -28.650 32.799 20.235 1.00 91.06 119 LYS A C 1
ATOM 902 O O . LYS A 1 119 ? -28.910 32.135 21.233 1.00 91.06 119 LYS A O 1
ATOM 907 N N . TYR A 1 120 ? -29.232 33.971 19.983 1.00 91.75 120 TYR A N 1
ATOM 908 C CA . TYR A 1 120 ? -30.182 34.615 20.896 1.00 91.75 120 TYR A CA 1
ATOM 909 C C . TYR A 1 120 ? -31.487 34.988 20.194 1.00 91.75 120 TYR A C 1
ATOM 911 O O . TYR A 1 120 ? -31.488 35.340 19.014 1.00 91.75 120 TYR A O 1
ATOM 919 N N . SER A 1 121 ? -32.587 34.928 20.937 1.00 92.31 121 SER A N 1
ATOM 920 C CA . SER A 1 121 ? -33.898 35.418 20.523 1.00 92.31 121 SER A CA 1
ATOM 921 C C . SER A 1 121 ? -34.470 36.392 21.553 1.00 92.31 121 SER A C 1
ATOM 923 O O . SER A 1 121 ? -34.095 36.359 22.728 1.00 92.31 121 SER A O 1
ATOM 925 N N . VAL A 1 122 ? -35.378 37.257 21.102 1.00 92.25 122 VAL A N 1
ATOM 926 C CA . VAL A 1 122 ? -36.194 38.135 21.944 1.00 92.25 122 VAL A CA 1
ATOM 927 C C . VAL A 1 122 ? -37.661 37.793 21.683 1.00 92.25 122 VAL A C 1
ATOM 929 O O . VAL A 1 122 ? -38.125 37.862 20.546 1.00 92.25 122 VAL A O 1
ATOM 932 N N . ASN A 1 123 ? -38.389 37.370 22.717 1.00 90.44 123 ASN A N 1
ATOM 933 C CA . ASN A 1 123 ? -39.762 36.851 22.637 1.00 90.44 123 ASN A CA 1
ATOM 934 C C . ASN A 1 123 ? -39.925 35.731 21.580 1.00 90.44 123 ASN A C 1
ATOM 936 O O . ASN A 1 123 ? -40.902 35.705 20.829 1.00 90.44 123 ASN A O 1
ATOM 940 N N . GLY A 1 124 ? -38.927 34.845 21.466 1.00 87.56 124 GLY A N 1
ATOM 941 C CA . GLY A 1 124 ? -38.873 33.769 20.466 1.00 87.56 124 GLY A CA 1
ATOM 942 C C . GLY A 1 124 ? -38.536 34.209 19.031 1.00 87.56 124 GLY A C 1
ATOM 943 O O . GLY A 1 124 ? -38.511 33.374 18.127 1.00 87.56 124 GLY A O 1
ATOM 944 N N . VAL A 1 125 ? -38.260 35.496 18.788 1.00 89.19 125 VAL A N 1
ATOM 945 C CA . VAL A 1 125 ? -37.818 36.013 17.482 1.00 89.19 125 VAL A CA 1
ATOM 946 C C . VAL A 1 125 ? -36.298 36.156 17.474 1.00 89.19 125 VAL A C 1
ATOM 948 O O . VAL A 1 125 ? -35.739 36.868 18.300 1.00 89.19 125 VAL A O 1
ATOM 951 N N . PHE A 1 126 ? -35.621 35.499 16.532 1.00 90.00 126 PHE A N 1
ATOM 952 C CA . PHE A 1 126 ? -34.173 35.625 16.325 1.00 90.00 126 PHE A CA 1
ATOM 953 C C . PHE A 1 126 ? -33.855 36.881 15.487 1.00 90.00 126 PHE A C 1
ATOM 955 O O . PHE A 1 126 ? -34.271 36.919 14.324 1.00 90.00 126 PHE A O 1
ATOM 962 N N . PRO A 1 127 ? -33.137 37.896 16.015 1.00 86.50 127 PRO A N 1
ATOM 963 C CA . PRO A 1 127 ? -32.814 39.104 15.254 1.00 86.50 127 PRO A CA 1
ATOM 964 C C . PRO A 1 127 ? -31.792 38.851 14.136 1.00 86.50 127 PRO A C 1
ATOM 966 O O . PRO A 1 127 ? -30.945 37.963 14.225 1.00 86.50 127 PRO A O 1
ATOM 969 N N . ASP A 1 128 ? -31.832 39.678 13.090 1.00 82.06 128 ASP A N 1
ATOM 970 C CA . ASP A 1 128 ? -30.888 39.657 11.961 1.00 82.06 128 ASP A CA 1
ATOM 971 C C . ASP A 1 128 ? -29.604 40.477 12.214 1.00 82.06 128 ASP A C 1
ATOM 973 O O . ASP A 1 128 ? -28.763 40.634 11.326 1.00 82.06 128 ASP A O 1
ATOM 977 N N . HIS A 1 129 ? -29.447 41.000 13.432 1.00 81.12 129 HIS A N 1
ATOM 978 C CA . HIS A 1 129 ? -28.385 41.914 13.830 1.00 81.12 129 HIS A CA 1
ATOM 979 C C . HIS A 1 129 ? -27.828 41.585 15.226 1.00 81.12 129 HIS A C 1
ATOM 981 O O . HIS A 1 129 ? -28.465 40.942 16.063 1.00 81.12 129 HIS A O 1
ATOM 987 N N . GLY A 1 130 ? -26.590 42.016 15.477 1.00 77.88 130 GLY A N 1
ATOM 988 C CA . GLY A 1 130 ? -25.875 41.707 16.713 1.00 77.88 130 GLY A CA 1
ATOM 989 C C . GLY A 1 130 ? -26.388 42.477 17.937 1.00 77.88 130 GLY A C 1
ATOM 990 O O . GLY A 1 130 ? -26.783 43.639 17.844 1.00 77.88 130 GLY A O 1
ATOM 991 N N . LEU A 1 131 ? -26.281 41.840 19.104 1.00 79.88 131 LEU A N 1
ATOM 992 C CA . LEU A 1 131 ? -26.813 42.227 20.426 1.00 79.88 131 LEU A CA 1
ATOM 993 C C . LEU A 1 131 ? -26.454 43.634 20.956 1.00 79.88 131 LEU A C 1
ATOM 995 O O . LEU A 1 131 ? -26.985 44.052 21.983 1.00 79.88 131 LEU A O 1
ATOM 999 N N . SER A 1 132 ? -25.566 44.379 20.292 1.00 79.25 132 SER A N 1
ATOM 1000 C CA . SER A 1 132 ? -25.287 45.794 20.596 1.00 79.25 132 SER A CA 1
ATOM 1001 C C . SER A 1 132 ? -26.194 46.787 19.856 1.00 79.25 132 SER A C 1
ATOM 1003 O O . SER A 1 132 ? -26.050 47.991 20.057 1.00 79.25 132 SER A O 1
ATOM 1005 N N . ALA A 1 133 ? -27.063 46.303 18.965 1.00 81.31 133 ALA A N 1
ATOM 1006 C CA . ALA A 1 133 ? -28.061 47.091 18.237 1.00 81.31 133 ALA A CA 1
ATOM 1007 C C . ALA A 1 133 ? -29.512 46.671 18.550 1.00 81.31 133 ALA A C 1
ATOM 1009 O O . ALA A 1 133 ? -30.431 47.350 18.100 1.00 81.31 133 ALA A O 1
ATOM 1010 N N . GLU A 1 134 ? -29.700 45.602 19.333 1.00 87.44 134 GLU A N 1
ATOM 1011 C CA . GLU A 1 134 ? -31.000 45.162 19.849 1.00 87.44 134 GLU A CA 1
ATOM 1012 C C . GLU A 1 134 ? -31.230 45.729 21.262 1.00 87.44 134 GLU A C 1
ATOM 1014 O O . GLU A 1 134 ? -30.314 45.734 22.098 1.00 87.44 134 GLU A O 1
ATOM 1019 N N . TYR A 1 135 ? -32.442 46.221 21.531 1.00 88.12 135 TYR A N 1
ATOM 1020 C CA . TYR A 1 135 ? -32.751 47.046 22.705 1.00 88.12 135 TYR A CA 1
ATOM 1021 C C . TYR A 1 135 ? -34.014 46.589 23.436 1.00 88.12 135 TYR A C 1
ATOM 1023 O O . TYR A 1 135 ? -35.073 46.413 22.838 1.00 88.12 135 TYR A O 1
ATOM 1031 N N . ILE A 1 136 ? -33.913 46.512 24.760 1.00 87.94 136 ILE A N 1
ATOM 1032 C CA . ILE A 1 136 ? -34.983 46.080 25.661 1.00 87.94 136 ILE A CA 1
ATOM 1033 C C . ILE A 1 136 ? -35.970 47.240 25.849 1.00 87.94 136 ILE A C 1
ATOM 1035 O O . ILE A 1 136 ? -35.576 48.321 26.298 1.00 87.94 136 ILE A O 1
ATOM 1039 N N . ASN A 1 137 ? -37.242 47.061 25.490 1.00 86.44 137 ASN A N 1
ATOM 1040 C CA . ASN A 1 137 ? -38.206 48.164 25.368 1.00 86.44 137 ASN A CA 1
ATOM 1041 C C . ASN A 1 137 ? -39.555 47.941 26.069 1.00 86.44 137 ASN A C 1
ATOM 1043 O O . ASN A 1 137 ? -40.276 48.923 26.288 1.00 86.44 137 ASN A O 1
ATOM 1047 N N . MET A 1 138 ? -39.906 46.711 26.442 1.00 87.06 138 MET A N 1
ATOM 1048 C CA . MET A 1 138 ? -41.184 46.375 27.082 1.00 87.06 138 MET A CA 1
ATOM 1049 C C . MET A 1 138 ? -40.991 45.569 28.374 1.00 87.06 138 MET A C 1
ATOM 1051 O O . MET A 1 138 ? -40.057 44.788 28.522 1.00 87.06 138 MET A O 1
ATOM 1055 N N . ASP A 1 139 ? -41.900 45.774 29.327 1.00 88.62 139 ASP A N 1
ATOM 1056 C CA . ASP A 1 139 ? -41.976 44.978 30.555 1.00 88.62 139 ASP A CA 1
ATOM 1057 C C . ASP A 1 139 ? -42.492 43.568 30.220 1.00 88.62 139 ASP A C 1
ATOM 1059 O O . ASP A 1 139 ? -43.494 43.424 29.516 1.00 88.62 139 ASP A O 1
ATOM 1063 N N . GLY A 1 140 ? -41.792 42.539 30.697 1.00 88.56 140 GLY A N 1
ATOM 1064 C CA . GLY A 1 140 ? -42.072 41.132 30.407 1.00 88.56 140 GLY A CA 1
ATOM 1065 C C . GLY A 1 140 ? -41.366 40.547 29.176 1.00 88.56 140 GLY A C 1
ATOM 1066 O O . GLY A 1 140 ? -41.719 39.439 28.783 1.00 88.56 140 GLY A O 1
ATOM 1067 N N . GLU A 1 141 ? -40.396 41.240 28.562 1.00 93.50 141 GLU A N 1
ATOM 1068 C CA . GLU A 1 141 ? -39.615 40.678 27.444 1.00 93.50 141 GLU A CA 1
ATOM 1069 C C . GLU A 1 141 ? -38.788 39.451 27.871 1.00 93.50 141 GLU A C 1
ATOM 1071 O O . GLU A 1 141 ? -38.198 39.416 28.952 1.00 93.50 141 GLU A O 1
ATOM 1076 N N . GLU A 1 142 ? -38.726 38.438 27.007 1.00 94.94 142 GLU A N 1
ATOM 1077 C CA . GLU A 1 142 ? -37.942 37.215 27.206 1.00 94.94 142 GLU A CA 1
ATOM 1078 C C . GLU A 1 142 ? -36.727 37.206 26.275 1.00 94.94 142 GLU A C 1
ATOM 1080 O O . GLU A 1 142 ? -36.877 37.207 25.056 1.00 94.94 142 GLU A O 1
ATOM 1085 N N . ILE A 1 143 ? -35.521 37.185 26.841 1.00 94.38 143 ILE A N 1
ATOM 1086 C CA . ILE A 1 143 ? -34.266 37.013 26.112 1.00 94.38 143 ILE A CA 1
ATOM 1087 C C . ILE A 1 143 ? -33.808 35.568 26.323 1.00 94.38 143 ILE A C 1
ATOM 1089 O O . ILE A 1 143 ? -33.391 35.200 27.424 1.00 94.38 143 ILE A O 1
ATOM 1093 N N . HIS A 1 144 ? -33.857 34.754 25.268 1.00 94.38 144 HIS A N 1
ATOM 1094 C CA . HIS A 1 144 ? -33.462 33.343 25.321 1.00 94.38 144 HIS A CA 1
ATOM 1095 C C . HIS A 1 144 ? -32.234 33.085 24.453 1.00 94.38 144 HIS A C 1
ATOM 1097 O O . HIS A 1 144 ? -32.265 33.282 23.236 1.00 94.38 144 HIS A O 1
ATOM 1103 N N . TRP A 1 145 ? -31.151 32.653 25.095 1.00 93.56 145 TRP A N 1
ATOM 1104 C CA . TRP A 1 145 ? -29.926 32.178 24.462 1.00 93.56 145 TRP A CA 1
ATOM 1105 C C . TRP A 1 145 ? -29.922 30.657 24.376 1.00 93.56 145 TRP A C 1
ATOM 1107 O O . TRP A 1 145 ? -30.172 29.978 25.370 1.00 93.56 145 TRP A O 1
ATOM 1117 N N . ILE A 1 146 ? -29.562 30.143 23.204 1.00 93.25 146 ILE A N 1
ATOM 1118 C CA . ILE A 1 146 ? -29.392 28.719 22.927 1.00 93.25 146 ILE A CA 1
ATOM 1119 C C . ILE A 1 146 ? -28.033 28.464 22.271 1.00 93.25 146 ILE A C 1
ATOM 1121 O O . ILE A 1 146 ? -27.559 29.269 21.459 1.00 93.25 146 ILE A O 1
ATOM 1125 N N . TYR A 1 147 ? -27.426 27.322 22.580 1.00 91.94 147 TYR A N 1
ATOM 1126 C CA . TYR A 1 147 ? -26.364 26.761 21.752 1.00 91.94 147 TYR A CA 1
ATOM 1127 C C . TYR A 1 147 ? -26.973 26.051 20.531 1.00 91.94 147 TYR A C 1
ATOM 1129 O O . TYR A 1 147 ? -27.926 25.283 20.668 1.00 91.94 147 TYR A O 1
ATOM 1137 N N . VAL A 1 148 ? -26.431 26.283 19.334 1.00 89.38 148 VAL A N 1
ATOM 1138 C CA . VAL A 1 148 ? -26.864 25.640 18.079 1.00 89.38 148 VAL A CA 1
ATOM 1139 C C . VAL A 1 148 ? -25.703 24.950 17.367 1.00 89.38 148 VAL A C 1
ATOM 1141 O O . VAL A 1 148 ? -24.556 25.378 17.476 1.00 89.38 148 VAL A O 1
ATOM 1144 N N . VAL A 1 149 ? -26.001 23.901 16.594 1.00 83.25 149 VAL A N 1
ATOM 1145 C CA . VAL A 1 149 ? -25.012 23.197 15.751 1.00 83.25 149 VAL A CA 1
ATOM 1146 C C . VAL A 1 149 ? -24.905 23.765 14.333 1.00 83.25 149 VAL A C 1
ATOM 1148 O O . VAL A 1 149 ? -23.982 23.416 13.602 1.00 83.25 149 VAL A O 1
ATOM 1151 N N . GLY A 1 150 ? -25.803 24.659 13.920 1.00 81.50 150 GLY A N 1
ATOM 1152 C CA . GLY A 1 150 ? -25.696 25.418 12.676 1.00 81.50 150 GLY A CA 1
ATOM 1153 C C . GLY A 1 150 ? -26.371 26.785 12.759 1.00 81.50 150 GLY A C 1
ATOM 1154 O O . GLY A 1 150 ? -27.414 26.942 13.392 1.00 81.50 150 GLY A O 1
ATOM 1155 N N . ALA A 1 151 ? -25.825 27.777 12.051 1.00 75.88 151 ALA A N 1
ATOM 1156 C CA . ALA A 1 151 ? -26.290 29.169 12.092 1.00 75.88 151 ALA A CA 1
ATOM 1157 C C . ALA A 1 151 ? -27.788 29.355 11.761 1.00 75.88 151 ALA A C 1
ATOM 1159 O O . ALA A 1 151 ? -28.424 30.304 12.230 1.00 75.88 151 ALA A O 1
ATOM 1160 N N . TRP A 1 152 ? -28.370 28.448 10.973 1.00 79.88 152 TRP A N 1
ATOM 1161 C CA . TRP A 1 152 ? -29.777 28.481 10.556 1.00 79.88 152 TRP A CA 1
ATOM 1162 C C . TRP A 1 152 ? -30.738 27.791 11.532 1.00 79.88 152 TRP A C 1
ATOM 1164 O O . TRP A 1 152 ? -31.947 27.993 11.414 1.00 79.88 152 TRP A O 1
ATOM 1174 N N . ASP A 1 153 ? -30.231 27.033 12.506 1.00 82.00 153 ASP A N 1
ATOM 1175 C CA . ASP A 1 153 ? -31.060 26.290 13.457 1.00 82.00 153 ASP A CA 1
ATOM 1176 C C . ASP A 1 153 ? -31.796 27.245 14.414 1.00 82.00 153 ASP A C 1
ATOM 1178 O O . ASP A 1 153 ? -31.342 28.357 14.697 1.00 82.00 153 ASP A O 1
ATOM 1182 N N . THR A 1 154 ? -32.978 26.837 14.874 1.00 83.69 154 THR A N 1
ATOM 1183 C CA . THR A 1 154 ? -33.873 27.644 15.736 1.00 83.69 154 THR A CA 1
ATOM 1184 C C . THR A 1 154 ? -34.318 26.903 16.998 1.00 83.69 154 THR A C 1
ATOM 1186 O O . THR A 1 154 ? -35.050 27.455 17.813 1.00 83.69 154 THR A O 1
ATOM 1189 N N . GLU A 1 155 ? -33.828 25.678 17.178 1.00 86.25 155 GLU A N 1
ATOM 1190 C CA . GLU A 1 155 ? -33.993 24.839 18.363 1.00 86.25 155 GLU A CA 1
ATOM 1191 C C . GLU A 1 155 ? -32.602 24.636 18.983 1.00 86.25 155 GLU A C 1
ATOM 1193 O O . GLU A 1 155 ? -31.609 24.551 18.255 1.00 86.25 155 GLU A O 1
ATOM 1198 N N . GLY A 1 156 ? -32.515 24.599 20.315 1.00 87.50 156 GLY A N 1
ATOM 1199 C CA . GLY A 1 156 ? -31.246 24.396 21.017 1.00 87.50 156 GLY A CA 1
ATOM 1200 C C . GLY A 1 156 ? -30.725 22.964 20.877 1.00 87.50 156 GLY A C 1
ATOM 1201 O O . GLY A 1 156 ? -31.500 22.005 20.899 1.00 87.50 156 GLY A O 1
ATOM 1202 N N . PHE A 1 157 ? -29.408 22.818 20.754 1.00 88.38 157 PHE A N 1
ATOM 1203 C CA . PHE A 1 157 ? -28.736 21.521 20.789 1.00 88.38 157 PHE A CA 1
ATOM 1204 C C . PHE A 1 157 ? -28.380 21.136 22.232 1.00 88.38 157 PHE A C 1
ATOM 1206 O O . PHE A 1 157 ? -27.853 21.962 22.975 1.00 88.38 157 PHE A O 1
ATOM 1213 N N . ARG A 1 158 ? -28.638 19.882 22.620 1.00 88.44 158 ARG A N 1
ATOM 1214 C CA . ARG A 1 158 ? -28.410 19.347 23.968 1.00 88.44 158 ARG A CA 1
ATOM 1215 C C . ARG A 1 158 ? -27.826 17.933 23.916 1.00 88.44 158 ARG A C 1
ATOM 1217 O O . ARG A 1 158 ? -28.468 17.024 23.386 1.00 88.44 158 ARG A O 1
ATOM 1224 N N . ASP A 1 159 ? -26.649 17.756 24.521 1.00 87.00 159 ASP A N 1
ATOM 1225 C CA . ASP A 1 159 ? -25.981 16.461 24.691 1.00 87.00 159 ASP A CA 1
ATOM 1226 C C . ASP A 1 159 ? -26.811 15.498 25.568 1.00 87.00 159 ASP A C 1
ATOM 1228 O O . ASP A 1 159 ? -27.658 15.890 26.375 1.00 87.00 159 ASP A O 1
ATOM 1232 N N . VAL A 1 160 ? -26.499 14.205 25.457 1.00 88.75 160 VAL A N 1
ATOM 1233 C CA . VAL A 1 160 ? -26.907 13.180 26.427 1.00 88.75 160 VAL A CA 1
ATOM 1234 C C . VAL A 1 160 ? -25.985 13.229 27.648 1.00 88.75 160 VAL A C 1
ATOM 1236 O O . VAL A 1 160 ? -24.795 12.943 27.529 1.00 88.75 160 VAL A O 1
ATOM 1239 N N . ASP A 1 161 ? -26.549 13.504 28.826 1.00 88.88 161 ASP A N 1
ATOM 1240 C CA . ASP A 1 161 ? -25.846 13.455 30.116 1.00 88.88 161 ASP A CA 1
ATOM 1241 C C . ASP A 1 161 ? -25.559 12.004 30.550 1.00 88.88 161 ASP A C 1
ATOM 1243 O O . ASP A 1 161 ? -24.532 11.724 31.162 1.00 88.88 161 ASP A O 1
ATOM 1247 N N . SER A 1 162 ? -26.483 11.065 30.287 1.00 89.94 162 SER A N 1
ATOM 1248 C CA . SER A 1 162 ? -26.308 9.637 30.611 1.00 89.94 162 SER A CA 1
ATOM 1249 C C . SER A 1 162 ? -27.284 8.706 29.881 1.00 89.94 162 SER A C 1
ATOM 1251 O O . SER A 1 162 ? -28.430 9.060 29.596 1.00 89.94 162 SER A O 1
ATOM 1253 N N . VAL A 1 163 ? -26.857 7.458 29.667 1.00 91.62 163 VAL A N 1
ATOM 1254 C CA . VAL A 1 163 ? -27.740 6.325 29.344 1.00 91.62 163 VAL A CA 1
ATOM 1255 C C . VAL A 1 163 ? -27.935 5.482 30.603 1.00 91.62 163 VAL A C 1
ATOM 1257 O O . VAL A 1 163 ? -27.021 5.333 31.412 1.00 91.62 163 VAL A O 1
ATOM 1260 N N . LYS A 1 164 ? -29.120 4.891 30.770 1.00 95.31 164 LYS A N 1
ATOM 1261 C CA . LYS A 1 164 ? -29.401 3.880 31.795 1.00 95.31 164 LYS A CA 1
ATOM 1262 C C . LYS A 1 164 ? -30.174 2.703 31.203 1.00 95.31 164 LYS A C 1
ATOM 1264 O O . LYS A 1 164 ? -31.126 2.915 30.462 1.00 95.31 164 LYS A O 1
ATOM 1269 N N . LEU A 1 165 ? -29.820 1.478 31.588 1.00 96.50 165 LEU A N 1
ATOM 1270 C CA . LEU A 1 165 ? -30.612 0.278 31.299 1.00 96.50 165 LEU A CA 1
ATOM 1271 C C . LEU A 1 165 ? -31.634 -0.012 32.408 1.00 96.50 165 LEU A C 1
ATOM 1273 O O . LEU A 1 165 ? -31.434 0.340 33.573 1.00 96.50 165 LEU A O 1
ATOM 1277 N N . ASP A 1 166 ? -32.720 -0.691 32.047 1.00 97.31 166 ASP A N 1
ATOM 1278 C CA . ASP A 1 166 ? -33.715 -1.227 32.983 1.00 97.31 166 ASP A CA 1
ATOM 1279 C C . ASP A 1 166 ? -33.189 -2.415 33.811 1.00 97.31 166 ASP A C 1
ATOM 1281 O O . ASP A 1 166 ? -33.682 -2.656 34.915 1.00 97.31 166 ASP A O 1
ATOM 1285 N N . LYS A 1 167 ? -32.180 -3.137 33.301 1.00 96.62 167 LYS A N 1
ATOM 1286 C CA . LYS A 1 167 ? -31.576 -4.322 33.931 1.00 96.62 167 LYS A CA 1
ATOM 1287 C C . LYS A 1 167 ? -30.047 -4.264 33.861 1.00 96.62 167 LYS A C 1
ATOM 1289 O O . LYS A 1 167 ? -29.472 -4.152 32.784 1.00 96.62 167 LYS A O 1
ATOM 1294 N N . GLU A 1 168 ? -29.389 -4.435 35.005 1.00 92.88 168 GLU A N 1
ATOM 1295 C CA . GLU A 1 168 ? -27.918 -4.510 35.120 1.00 92.88 168 GLU A CA 1
ATOM 1296 C C . GLU A 1 168 ? -27.365 -5.918 34.816 1.00 92.88 168 GLU A C 1
ATOM 1298 O O . GLU A 1 168 ? -26.172 -6.088 34.563 1.00 92.88 168 GLU A O 1
ATOM 1303 N N . SER A 1 169 ? -28.218 -6.950 34.826 1.00 95.19 169 SER A N 1
ATOM 1304 C CA . SER A 1 169 ? -27.840 -8.312 34.427 1.00 95.19 169 SER A CA 1
ATOM 1305 C C . SER A 1 169 ? -29.013 -9.128 33.881 1.00 95.19 169 SER A C 1
ATOM 1307 O O . SER A 1 169 ? -30.174 -8.857 34.195 1.00 95.19 169 SER A O 1
ATOM 1309 N N . LEU A 1 170 ? -28.690 -10.152 33.088 1.00 96.31 170 LEU A N 1
ATOM 1310 C CA . LEU A 1 170 ? -29.609 -11.171 32.580 1.00 96.31 170 LEU A CA 1
ATOM 1311 C C . LEU A 1 170 ? -29.036 -12.569 32.844 1.00 96.31 170 LEU A C 1
ATOM 1313 O O . LEU A 1 170 ? -27.838 -12.799 32.681 1.00 96.31 170 LEU A O 1
ATOM 1317 N N . ASN A 1 171 ? -29.906 -13.518 33.189 1.00 96.12 171 ASN A N 1
ATOM 1318 C CA . ASN A 1 171 ? -29.593 -14.948 33.193 1.00 96.12 171 ASN A CA 1
ATOM 1319 C C . ASN A 1 171 ? -30.570 -15.627 32.230 1.00 96.12 171 ASN A C 1
ATOM 1321 O O . ASN A 1 171 ? -31.779 -15.538 32.442 1.00 96.12 171 ASN A O 1
ATOM 1325 N N . LEU A 1 172 ? -30.060 -16.240 31.162 1.00 94.88 172 LEU A N 1
ATOM 1326 C CA . LEU A 1 172 ? -30.862 -16.785 30.063 1.00 94.88 172 LEU A CA 1
ATOM 1327 C C . LEU A 1 172 ? -30.426 -18.215 29.743 1.00 94.88 172 LEU A C 1
ATOM 1329 O O . LEU A 1 172 ? -29.236 -18.467 29.582 1.00 94.88 172 LEU A O 1
ATOM 1333 N N . ASP A 1 173 ? -31.372 -19.134 29.573 1.00 92.50 173 ASP A N 1
ATOM 1334 C CA . ASP A 1 173 ? -31.050 -20.450 29.015 1.00 92.50 173 ASP A CA 1
ATOM 1335 C C . ASP A 1 173 ? -30.721 -20.346 27.514 1.00 92.50 173 ASP A C 1
ATOM 1337 O O . ASP A 1 173 ? -31.211 -19.454 26.816 1.00 92.50 173 ASP A O 1
ATOM 1341 N N . GLY A 1 174 ? -29.895 -21.259 27.000 1.00 88.62 174 GLY A N 1
ATOM 1342 C CA . GLY A 1 174 ? -29.521 -21.296 25.583 1.00 88.62 174 GLY A CA 1
ATOM 1343 C C . GLY A 1 174 ? -30.738 -21.301 24.645 1.00 88.62 174 GLY A C 1
ATOM 1344 O O . GLY A 1 174 ? -31.607 -22.169 24.730 1.00 88.62 174 GLY A O 1
ATOM 1345 N N . GLY A 1 175 ? -30.802 -20.335 23.725 1.00 84.62 175 GLY A N 1
ATOM 1346 C CA . GLY A 1 175 ? -31.922 -20.125 22.801 1.00 84.62 175 GLY A CA 1
ATOM 1347 C C . GLY A 1 175 ? -33.044 -19.222 23.335 1.00 84.62 175 GLY A C 1
ATOM 1348 O O . GLY A 1 175 ? -33.955 -18.885 22.578 1.00 84.62 175 GLY A O 1
ATOM 1349 N N . ALA A 1 176 ? -32.997 -18.802 24.604 1.00 92.56 176 ALA A N 1
ATOM 1350 C CA . ALA A 1 176 ? -33.920 -17.810 25.155 1.00 92.56 176 ALA A CA 1
ATOM 1351 C C . ALA A 1 176 ? -33.544 -16.374 24.738 1.00 92.56 176 ALA A C 1
ATOM 1353 O O . ALA A 1 176 ? -32.428 -16.088 24.299 1.00 92.56 176 ALA A O 1
ATOM 1354 N N . SER A 1 177 ? -34.481 -15.440 24.906 1.00 94.12 177 SER A N 1
ATOM 1355 C CA . SER A 1 177 ? -34.249 -14.014 24.656 1.00 94.12 177 SER A CA 1
ATOM 1356 C C . SER A 1 177 ? -35.048 -13.131 25.606 1.00 94.12 177 SER A C 1
ATOM 1358 O O . SER A 1 177 ? -36.208 -13.440 25.880 1.00 94.12 177 SER A O 1
ATOM 1360 N N . ASP A 1 178 ? -34.473 -12.004 26.010 1.00 97.06 178 ASP A N 1
ATOM 1361 C CA . ASP A 1 178 ? -35.125 -10.941 26.785 1.00 97.06 178 ASP A CA 1
ATOM 1362 C C . ASP A 1 178 ? -34.720 -9.572 26.204 1.00 97.06 178 ASP A C 1
ATOM 1364 O O . ASP A 1 178 ? -33.751 -9.472 25.458 1.00 97.06 178 ASP A O 1
ATOM 1368 N N . THR A 1 179 ? -35.476 -8.512 26.482 1.00 97.12 179 THR A N 1
ATOM 1369 C CA . THR A 1 179 ? -35.219 -7.163 25.948 1.00 97.12 179 THR A CA 1
ATOM 1370 C C . THR A 1 179 ? -34.708 -6.232 27.039 1.00 97.12 179 THR A C 1
ATOM 1372 O O . THR A 1 179 ? -35.256 -6.205 28.141 1.00 97.12 179 THR A O 1
ATOM 1375 N N . LEU A 1 180 ? -33.663 -5.473 26.722 1.00 96.88 180 LEU A N 1
ATOM 1376 C CA . LEU A 1 180 ? -33.145 -4.370 27.522 1.00 96.88 180 LEU A CA 1
ATOM 1377 C C . LEU A 1 180 ? -33.739 -3.055 27.017 1.00 96.88 180 LEU A C 1
ATOM 1379 O O . LEU A 1 180 ? -33.786 -2.805 25.816 1.00 96.88 180 LEU A O 1
ATOM 1383 N N . THR A 1 181 ? -34.159 -2.195 27.939 1.00 95.75 181 THR A N 1
ATOM 1384 C CA . THR A 1 181 ? -34.698 -0.868 27.627 1.00 95.75 181 THR A CA 1
ATOM 1385 C C . THR A 1 181 ? -33.695 0.196 28.043 1.00 95.75 181 THR A C 1
ATOM 1387 O O . THR A 1 181 ? -33.474 0.423 29.233 1.00 95.75 181 THR A O 1
ATOM 1390 N N . ALA A 1 182 ? -33.097 0.872 27.064 1.00 94.12 182 ALA A N 1
ATOM 1391 C CA . ALA A 1 182 ? -32.242 2.026 27.306 1.00 94.12 182 ALA A CA 1
ATOM 1392 C C . ALA A 1 182 ? -33.083 3.302 27.490 1.00 94.12 182 ALA A C 1
ATOM 1394 O O . ALA A 1 182 ? -33.924 3.640 26.660 1.00 94.12 182 ALA A O 1
ATOM 1395 N N . THR A 1 183 ? -32.836 4.013 28.587 1.00 94.44 183 THR A N 1
ATOM 1396 C CA . THR A 1 183 ? -33.385 5.336 28.898 1.00 94.44 183 THR A CA 1
ATOM 1397 C C . THR A 1 183 ? -32.276 6.369 28.758 1.00 94.44 183 THR A C 1
ATOM 1399 O O . THR A 1 183 ? -31.239 6.254 29.410 1.00 94.44 183 THR A O 1
ATOM 1402 N N . VAL A 1 184 ? -32.504 7.377 27.922 1.00 91.75 184 VAL A N 1
ATOM 1403 C CA . VAL A 1 184 ? -31.604 8.519 27.727 1.00 91.75 184 VAL A CA 1
ATOM 1404 C C . VAL A 1 184 ? -32.001 9.641 28.682 1.00 91.75 184 VAL A C 1
ATOM 1406 O O . VAL A 1 184 ? -33.186 9.955 28.801 1.00 91.75 184 VAL A O 1
ATOM 1409 N N . ASN A 1 185 ? -31.015 10.239 29.352 1.00 90.06 185 ASN A N 1
ATOM 1410 C CA . ASN A 1 185 ? -31.175 11.453 30.143 1.00 90.06 185 ASN A CA 1
ATOM 1411 C C . ASN A 1 185 ? -30.224 12.544 29.617 1.00 90.06 185 ASN A C 1
ATOM 1413 O O . ASN A 1 185 ? -29.088 12.224 29.267 1.00 90.06 185 ASN A O 1
ATOM 1417 N N . PRO A 1 186 ? -30.647 13.814 29.608 1.00 89.44 186 PRO A N 1
ATOM 1418 C CA . PRO A 1 186 ? -31.950 14.292 30.064 1.00 89.44 186 PRO A CA 1
ATOM 1419 C C . PRO A 1 186 ? -33.060 13.976 29.040 1.00 89.44 186 PRO A C 1
ATOM 1421 O O . PRO A 1 186 ? -32.798 13.556 27.913 1.00 89.44 186 PRO A O 1
ATOM 1424 N N . SER A 1 187 ? -34.326 14.129 29.431 1.00 86.94 187 SER A N 1
ATOM 1425 C CA . SER A 1 187 ? -35.469 13.771 28.574 1.00 86.94 187 SER A CA 1
ATOM 1426 C C . SER A 1 187 ? -35.704 14.738 27.404 1.00 86.94 187 SER A C 1
ATOM 1428 O O . SER A 1 187 ? -36.502 14.432 26.515 1.00 86.94 187 SER A O 1
ATOM 1430 N N . ASP A 1 188 ? -34.996 15.866 27.379 1.00 84.12 188 ASP A N 1
ATOM 1431 C CA . ASP A 1 188 ? -34.958 16.915 26.356 1.00 84.12 188 ASP A CA 1
ATOM 1432 C C . ASP A 1 188 ? -33.688 16.883 25.480 1.00 84.12 188 ASP A C 1
ATOM 1434 O O . ASP A 1 188 ? -33.607 17.677 24.549 1.00 84.12 188 ASP A O 1
ATOM 1438 N N . ALA A 1 189 ? -32.755 15.940 25.699 1.00 87.19 189 ALA A N 1
ATOM 1439 C CA . ALA A 1 189 ? -31.577 15.737 24.841 1.00 87.19 189 ALA A CA 1
ATOM 1440 C C . ALA A 1 189 ? -31.965 15.715 23.352 1.00 87.19 189 ALA A C 1
ATOM 1442 O O . ALA A 1 189 ? -32.981 15.109 22.998 1.00 87.19 189 ALA A O 1
ATOM 1443 N N . THR A 1 190 ? -31.188 16.357 22.477 1.00 84.88 190 THR A N 1
ATOM 1444 C CA . THR A 1 190 ? -31.562 16.486 21.057 1.00 84.88 190 THR A CA 1
ATOM 1445 C C . THR A 1 190 ? -31.639 15.117 20.386 1.00 84.88 190 THR A C 1
ATOM 1447 O O . THR A 1 190 ? -32.600 14.843 19.666 1.00 84.88 190 THR A O 1
ATOM 1450 N N . ASP A 1 191 ? -30.703 14.225 20.719 1.00 79.75 191 ASP A N 1
ATOM 1451 C CA . ASP A 1 191 ? -30.724 12.831 20.292 1.00 79.75 191 ASP A CA 1
ATOM 1452 C C . ASP A 1 191 ? -30.915 11.839 21.428 1.00 79.75 191 ASP A C 1
ATOM 1454 O O . ASP A 1 191 ? -30.400 11.971 22.536 1.00 79.75 191 ASP A O 1
ATOM 1458 N N . LYS A 1 192 ? -31.691 10.800 21.109 1.00 85.75 192 LYS A N 1
ATOM 1459 C CA . LYS A 1 192 ? -32.052 9.694 22.012 1.00 85.75 192 LYS A CA 1
ATOM 1460 C C . LYS A 1 192 ? -31.824 8.338 21.337 1.00 85.75 192 LYS A C 1
ATOM 1462 O O . LYS A 1 192 ? -32.452 7.343 21.692 1.00 85.75 192 LYS A O 1
ATOM 1467 N N . GLY A 1 193 ? -30.974 8.320 20.308 1.00 82.88 193 GLY A N 1
ATOM 1468 C CA . GLY A 1 193 ? -30.568 7.101 19.621 1.00 82.88 193 GLY A CA 1
ATOM 1469 C C . GLY A 1 193 ? -29.650 6.254 20.499 1.00 82.88 193 GLY A C 1
ATOM 1470 O O . GLY A 1 193 ? -28.916 6.780 21.335 1.00 82.88 193 GLY A O 1
ATOM 1471 N N . ILE A 1 194 ? -29.690 4.938 20.291 1.00 84.94 194 ILE A N 1
ATOM 1472 C CA . ILE A 1 194 ? -28.854 3.969 20.999 1.00 84.94 194 ILE A CA 1
ATOM 1473 C C . ILE A 1 194 ? -28.275 2.985 19.981 1.00 84.94 194 ILE A C 1
ATOM 1475 O O . ILE A 1 194 ? -29.029 2.362 19.229 1.00 84.94 194 ILE A O 1
ATOM 1479 N N . ILE A 1 195 ? -26.954 2.812 19.991 1.00 78.12 195 ILE A N 1
ATOM 1480 C CA . ILE A 1 195 ? -26.292 1.642 19.404 1.00 78.12 195 ILE A CA 1
ATOM 1481 C C . ILE A 1 195 ? -26.152 0.576 20.488 1.00 78.12 195 ILE A C 1
ATOM 1483 O O . ILE A 1 195 ? -25.803 0.872 21.631 1.00 78.12 195 ILE A O 1
ATOM 1487 N N . TRP A 1 196 ? -26.418 -0.670 20.105 1.00 85.94 196 TRP A N 1
ATOM 1488 C CA . TRP A 1 196 ? -26.262 -1.844 20.953 1.00 85.94 196 TRP A CA 1
ATOM 1489 C C . TRP A 1 196 ? -25.099 -2.701 20.453 1.00 85.94 196 TRP A C 1
ATOM 1491 O O . TRP A 1 196 ? -24.944 -2.878 19.245 1.00 85.94 196 TRP A O 1
ATOM 1501 N N . SER A 1 197 ? -24.307 -3.255 21.369 1.00 70.69 197 SER A N 1
ATOM 1502 C CA . SER A 1 197 ? -23.234 -4.207 21.057 1.00 70.69 197 SER A CA 1
ATOM 1503 C C . SER A 1 197 ? -23.094 -5.284 22.136 1.00 70.69 197 SER A C 1
ATOM 1505 O O . SER A 1 197 ? -23.591 -5.124 23.253 1.00 70.69 197 SER A O 1
ATOM 1507 N N . SER A 1 198 ? -22.420 -6.389 21.804 1.00 86.38 198 SER A N 1
ATOM 1508 C CA . SER A 1 198 ? -22.075 -7.472 22.733 1.00 86.38 198 SER A CA 1
ATOM 1509 C C . SER A 1 198 ? -20.564 -7.669 22.797 1.00 86.38 198 SER A C 1
ATOM 1511 O O . SER A 1 198 ? -19.886 -7.586 21.776 1.00 86.38 198 SER A O 1
ATOM 1513 N N . SER A 1 199 ? -20.033 -7.981 23.982 1.00 78.88 199 SER A N 1
ATOM 1514 C CA . SER A 1 199 ? -18.627 -8.373 24.144 1.00 78.88 199 SER A CA 1
ATOM 1515 C C . SER A 1 199 ? -18.323 -9.795 23.653 1.00 78.88 199 SER A C 1
ATOM 1517 O O . SER A 1 199 ? -17.156 -10.133 23.486 1.00 78.88 199 SER A O 1
ATOM 1519 N N . ASP A 1 200 ? -19.342 -10.645 23.482 1.00 79.56 200 ASP A N 1
ATOM 1520 C CA . ASP A 1 200 ? -19.210 -11.971 22.867 1.00 79.56 200 ASP A CA 1
ATOM 1521 C C . ASP A 1 200 ? -20.537 -12.385 22.212 1.00 79.56 200 ASP A C 1
ATOM 1523 O O . ASP A 1 200 ? -21.431 -12.961 22.842 1.00 79.56 200 ASP A O 1
ATOM 1527 N N . GLU A 1 201 ? -20.652 -12.110 20.912 1.00 80.56 201 GLU A N 1
ATOM 1528 C CA . GLU A 1 201 ? -21.810 -12.490 20.099 1.00 80.56 201 GLU A CA 1
ATOM 1529 C C . GLU A 1 201 ? -22.003 -14.008 19.964 1.00 80.56 201 GLU A C 1
ATOM 1531 O O . GLU A 1 201 ? -23.100 -14.441 19.621 1.00 80.56 201 GLU A O 1
ATOM 1536 N N . LYS A 1 202 ? -20.997 -14.840 20.276 1.00 80.69 202 LYS A N 1
ATOM 1537 C CA . LYS A 1 202 ? -21.142 -16.308 20.287 1.00 80.69 202 LYS A CA 1
ATOM 1538 C C . LYS A 1 202 ? -21.824 -16.799 21.562 1.00 80.69 202 LYS A C 1
ATOM 1540 O O . LYS A 1 202 ? -22.401 -17.884 21.551 1.00 80.69 202 LYS A O 1
ATOM 1545 N N . VAL A 1 203 ? -21.778 -16.015 22.641 1.00 82.00 203 VAL A N 1
ATOM 1546 C CA . VAL A 1 203 ? -22.524 -16.260 23.884 1.00 82.00 203 VAL A CA 1
ATOM 1547 C C . VAL A 1 203 ? -23.908 -15.623 23.807 1.00 82.00 203 VAL A C 1
ATOM 1549 O O . VAL A 1 203 ? -24.903 -16.320 24.008 1.00 82.00 203 VAL A O 1
ATOM 1552 N N . ALA A 1 204 ? -23.993 -14.327 23.493 1.00 88.88 204 ALA A N 1
ATOM 1553 C CA . ALA A 1 204 ? -25.261 -13.618 23.344 1.00 88.88 204 ALA A CA 1
ATOM 1554 C C . ALA A 1 204 ? -25.164 -12.460 22.341 1.00 88.88 204 ALA A C 1
ATOM 1556 O O . ALA A 1 204 ? -24.262 -11.629 22.420 1.00 88.88 204 ALA A O 1
ATOM 1557 N N . THR A 1 205 ? -26.138 -12.372 21.438 1.00 88.38 205 THR A N 1
ATOM 1558 C CA . THR A 1 205 ? -26.304 -11.250 20.495 1.00 88.38 205 THR A CA 1
ATOM 1559 C C . THR A 1 205 ? -27.302 -10.232 21.038 1.00 88.38 205 THR A C 1
ATOM 1561 O O . THR A 1 205 ? -28.129 -10.568 21.888 1.00 88.38 205 THR A O 1
ATOM 1564 N N . VAL A 1 206 ? -27.263 -8.999 20.531 1.00 92.69 206 VAL A N 1
ATOM 1565 C CA . VAL A 1 206 ? -28.270 -7.961 20.796 1.00 92.69 206 VAL A CA 1
ATOM 1566 C C . VAL A 1 206 ? -28.674 -7.281 19.489 1.00 92.69 206 VAL A C 1
ATOM 1568 O O . VAL A 1 206 ? -27.820 -7.016 18.646 1.00 92.69 206 VAL A O 1
ATOM 1571 N N . ASP A 1 207 ? -29.966 -7.014 19.294 1.00 84.19 207 ASP A N 1
ATOM 1572 C CA . ASP A 1 207 ? -30.448 -6.259 18.131 1.00 84.19 207 ASP A CA 1
ATOM 1573 C C . ASP A 1 207 ? -30.652 -4.760 18.424 1.00 84.19 207 ASP A C 1
ATOM 1575 O O . ASP A 1 207 ? -30.604 -4.297 19.564 1.00 84.19 207 ASP A O 1
ATOM 1579 N N . LYS A 1 208 ? -30.936 -3.983 17.372 1.00 83.56 208 LYS A N 1
ATOM 1580 C CA . LYS A 1 208 ? -31.173 -2.528 17.443 1.00 83.56 208 LYS A CA 1
ATOM 1581 C C . LYS A 1 208 ? -32.346 -2.087 18.340 1.00 83.56 208 LYS A C 1
ATOM 1583 O O . LYS A 1 208 ? -32.545 -0.890 18.517 1.00 83.56 208 LYS A O 1
ATOM 1588 N N . THR A 1 209 ? -33.157 -3.017 18.844 1.00 85.69 209 THR A N 1
ATOM 1589 C CA . THR A 1 209 ? -34.262 -2.759 19.783 1.00 85.69 209 THR A CA 1
ATOM 1590 C C . THR A 1 209 ? -33.897 -3.094 21.232 1.00 85.69 209 THR A C 1
ATOM 1592 O O . THR A 1 209 ? -34.743 -2.963 22.111 1.00 85.69 209 THR A O 1
ATOM 1595 N N . GLY A 1 210 ? -32.651 -3.511 21.489 1.00 88.69 210 GLY A N 1
ATOM 1596 C CA . GLY A 1 210 ? -32.194 -3.984 22.794 1.00 88.69 210 GLY A CA 1
ATOM 1597 C C . GLY A 1 210 ? -32.562 -5.438 23.081 1.00 88.69 210 GLY A C 1
ATOM 1598 O O . GLY A 1 210 ? -32.395 -5.899 24.211 1.00 88.69 210 GLY A O 1
ATOM 1599 N N . LYS A 1 211 ? -33.068 -6.192 22.093 1.00 95.56 211 LYS A N 1
ATOM 1600 C CA . LYS A 1 211 ? -33.416 -7.601 22.290 1.00 95.56 211 LYS A CA 1
ATOM 1601 C C . LYS A 1 211 ? -32.151 -8.457 22.328 1.00 95.56 211 LYS A C 1
ATOM 1603 O O . LYS A 1 211 ? -31.518 -8.687 21.300 1.00 95.56 211 LYS A O 1
ATOM 1608 N N . VAL A 1 212 ? -31.828 -8.973 23.508 1.00 96.12 212 VAL A N 1
ATOM 1609 C CA . VAL A 1 212 ? -30.722 -9.900 23.760 1.00 96.12 212 VAL A CA 1
ATOM 1610 C C . VAL A 1 212 ? -31.178 -11.329 23.480 1.00 96.12 212 VAL A C 1
ATOM 1612 O O . VAL A 1 212 ? -32.214 -11.757 23.987 1.00 96.12 212 VAL A O 1
ATOM 1615 N N . THR A 1 213 ? -30.407 -12.091 22.704 1.00 93.31 213 THR A N 1
ATOM 1616 C CA . THR A 1 213 ? -30.674 -13.511 22.414 1.00 93.31 213 THR A CA 1
ATOM 1617 C C . THR A 1 213 ? -29.475 -14.365 22.817 1.00 93.31 213 THR A C 1
ATOM 1619 O O . THR A 1 213 ? -28.360 -14.141 22.346 1.00 93.31 213 THR A O 1
ATOM 1622 N N . ALA A 1 214 ? -29.706 -15.342 23.692 1.00 93.38 214 ALA A N 1
ATOM 1623 C CA . ALA A 1 214 ? -28.691 -16.245 24.219 1.00 93.38 214 ALA A CA 1
ATOM 1624 C C . ALA A 1 214 ? -28.410 -17.397 23.244 1.00 93.38 214 ALA A C 1
ATOM 1626 O O . ALA A 1 214 ? -29.336 -18.077 22.804 1.00 93.38 214 ALA A O 1
ATOM 1627 N N . LEU A 1 215 ? -27.137 -17.637 22.927 1.00 84.38 215 LEU A N 1
ATOM 1628 C CA . LEU A 1 215 ? -26.704 -18.644 21.953 1.00 84.38 215 LEU A CA 1
ATOM 1629 C C . LEU A 1 215 ? -25.904 -19.788 22.587 1.00 84.38 215 LEU A C 1
ATOM 1631 O O . LEU A 1 215 ? -26.153 -20.950 22.261 1.00 84.38 215 LEU A O 1
ATOM 1635 N N . LYS A 1 216 ? -24.962 -19.491 23.491 1.00 87.12 216 LYS A N 1
ATOM 1636 C CA . LYS A 1 216 ? -24.042 -20.496 24.046 1.00 87.12 216 LYS A CA 1
ATOM 1637 C C . LYS A 1 216 ? -23.711 -20.254 25.514 1.00 87.12 216 LYS A C 1
ATOM 1639 O O . LYS A 1 216 ? -23.564 -19.103 25.916 1.00 87.12 216 LYS A O 1
ATOM 1644 N N . ALA A 1 217 ? -23.529 -21.324 26.291 1.00 87.00 217 ALA A N 1
ATOM 1645 C CA . ALA A 1 217 ? -23.163 -21.249 27.699 1.00 87.00 217 ALA A CA 1
ATOM 1646 C C . ALA A 1 217 ? -21.877 -20.430 27.910 1.00 87.00 217 ALA A C 1
ATOM 1648 O O . ALA A 1 217 ? -20.817 -20.757 27.371 1.00 87.00 217 ALA A O 1
ATOM 1649 N N . GLY A 1 218 ? -21.960 -19.373 28.719 1.00 90.19 218 GLY A N 1
ATOM 1650 C CA . GLY A 1 218 ? -20.863 -18.421 28.886 1.00 90.19 218 GLY A CA 1
ATOM 1651 C C . GLY A 1 218 ? -21.294 -17.116 29.549 1.00 90.19 218 GLY A C 1
ATOM 1652 O O . GLY A 1 218 ? -22.319 -17.059 30.234 1.00 90.19 218 GLY A O 1
ATOM 1653 N N . LYS A 1 219 ? -20.491 -16.064 29.355 1.00 85.62 219 LYS A N 1
ATOM 1654 C CA . LYS A 1 219 ? -20.793 -14.699 29.803 1.00 85.62 219 LYS A CA 1
ATOM 1655 C C . LYS A 1 219 ? -20.456 -13.679 28.723 1.00 85.62 219 LYS A C 1
ATOM 1657 O O . LYS A 1 219 ? -19.399 -13.778 28.113 1.00 85.62 219 LYS A O 1
ATOM 1662 N N . ALA A 1 220 ? -21.329 -12.694 28.555 1.00 86.00 220 ALA A N 1
ATOM 1663 C CA . ALA A 1 220 ? -21.138 -11.542 27.682 1.00 86.00 220 ALA A CA 1
ATOM 1664 C C . ALA A 1 220 ? -21.602 -10.265 28.396 1.00 86.00 220 ALA A C 1
ATOM 1666 O O . ALA A 1 220 ? -22.432 -10.318 29.304 1.00 86.00 220 ALA A O 1
ATOM 1667 N N . THR A 1 221 ? -21.100 -9.114 27.969 1.00 86.38 221 THR A N 1
ATOM 1668 C CA . THR A 1 221 ? -21.596 -7.801 28.385 1.00 86.38 221 THR A CA 1
ATOM 1669 C C . THR A 1 221 ? -22.294 -7.158 27.200 1.00 86.38 221 THR A C 1
ATOM 1671 O O . THR A 1 221 ? -21.680 -6.987 26.149 1.00 86.38 221 THR A O 1
ATOM 1674 N N . ILE A 1 222 ? -23.562 -6.792 27.373 1.00 92.38 222 ILE A N 1
ATOM 1675 C CA . ILE A 1 222 ? -24.305 -5.995 26.398 1.00 92.38 222 ILE A CA 1
ATOM 1676 C C . ILE A 1 222 ? -24.138 -4.521 26.747 1.00 92.38 222 ILE A C 1
ATOM 1678 O O . ILE A 1 222 ? -24.357 -4.138 27.896 1.00 92.38 222 ILE A O 1
ATOM 1682 N N . THR A 1 223 ? -23.771 -3.703 25.766 1.00 85.81 223 THR A N 1
ATOM 1683 C CA . THR A 1 223 ? -23.576 -2.257 25.925 1.00 85.81 223 THR A CA 1
ATOM 1684 C C . THR A 1 223 ? -24.620 -1.503 25.115 1.00 85.81 223 THR A C 1
ATOM 1686 O O . THR A 1 223 ? -24.802 -1.785 23.934 1.00 85.81 223 THR A O 1
ATOM 1689 N N . ALA A 1 224 ? -25.271 -0.526 25.742 1.00 86.81 224 ALA A N 1
ATOM 1690 C CA . ALA A 1 224 ? -26.003 0.544 25.081 1.00 86.81 224 ALA A CA 1
ATOM 1691 C C . ALA A 1 224 ? -25.139 1.810 25.094 1.00 86.81 224 ALA A C 1
ATOM 1693 O O . ALA A 1 224 ? -24.778 2.297 26.167 1.00 86.81 224 ALA A O 1
ATOM 1694 N N . ALA A 1 225 ? -24.824 2.337 23.914 1.00 82.62 225 ALA A N 1
ATOM 1695 C CA . ALA A 1 225 ? -24.136 3.610 23.729 1.00 82.62 225 ALA A CA 1
ATOM 1696 C C . ALA A 1 225 ? -25.110 4.641 23.153 1.00 82.62 225 ALA A C 1
ATOM 1698 O O . ALA A 1 225 ? -25.785 4.344 22.165 1.00 82.62 225 ALA A O 1
ATOM 1699 N N . SER A 1 226 ? -25.180 5.843 23.729 1.00 83.75 226 SER A N 1
ATOM 1700 C CA . SER A 1 226 ? -25.880 6.956 23.080 1.00 83.75 226 SER A CA 1
ATOM 1701 C C . SER A 1 226 ? -25.153 7.396 21.815 1.00 83.75 226 SER A C 1
ATOM 1703 O O . SER A 1 226 ? -23.925 7.350 21.737 1.00 83.75 226 SER A O 1
ATOM 1705 N N . ILE A 1 227 ? -25.923 7.847 20.831 1.00 72.56 227 ILE A N 1
ATOM 1706 C CA . ILE A 1 227 ? -25.400 8.373 19.568 1.00 72.56 227 ILE A CA 1
ATOM 1707 C C . ILE A 1 227 ? -25.951 9.768 19.313 1.00 72.56 227 ILE A C 1
ATOM 1709 O O . ILE A 1 227 ? -27.137 10.011 19.546 1.00 72.56 227 ILE A O 1
ATOM 1713 N N . ASP A 1 228 ? -25.103 10.636 18.763 1.00 63.81 228 ASP A N 1
ATOM 1714 C CA . ASP A 1 228 ? -25.588 11.719 17.916 1.00 63.81 228 ASP A CA 1
ATOM 1715 C C . ASP A 1 228 ? -26.210 11.071 16.670 1.00 63.81 228 ASP A C 1
ATOM 1717 O O . ASP A 1 228 ? -25.602 10.245 15.985 1.00 63.81 228 ASP A O 1
ATOM 1721 N N . ASN A 1 229 ? -27.479 11.377 16.464 1.00 50.34 229 ASN A N 1
ATOM 1722 C CA . ASN A 1 229 ? -28.369 10.860 15.434 1.00 50.34 229 ASN A CA 1
ATOM 1723 C C . ASN A 1 229 ? -28.915 12.035 14.593 1.00 50.34 229 ASN A C 1
ATOM 1725 O O . ASN A 1 229 ? -29.825 11.849 13.772 1.00 50.34 229 ASN A O 1
ATOM 1729 N N . THR A 1 230 ? -28.383 13.248 14.807 1.00 47.81 230 THR A N 1
ATOM 1730 C CA . THR A 1 230 ? -28.810 14.464 14.131 1.00 47.81 230 THR A CA 1
ATOM 1731 C C . THR A 1 230 ? -28.584 14.353 12.626 1.00 47.81 230 THR A C 1
ATOM 1733 O O . THR A 1 230 ? -27.807 13.557 12.098 1.00 47.81 230 THR A O 1
ATOM 1736 N N . LYS A 1 231 ? -29.191 15.284 11.890 1.00 47.88 231 LYS A N 1
ATOM 1737 C CA . LYS A 1 231 ? -28.871 15.521 10.474 1.00 47.88 231 LYS A CA 1
ATOM 1738 C C . LYS A 1 231 ? -27.457 16.113 10.275 1.00 47.88 231 LYS A C 1
ATOM 1740 O O . LYS A 1 231 ? -27.116 16.434 9.132 1.00 47.88 231 LYS A O 1
ATOM 1745 N N . HIS A 1 232 ? -26.703 16.335 11.361 1.00 51.91 232 HIS A N 1
ATOM 1746 C CA . HIS A 1 232 ? -25.566 17.252 11.486 1.00 51.91 232 HIS A CA 1
ATOM 1747 C C . HIS A 1 232 ? -24.279 16.604 12.055 1.00 51.91 232 HIS A C 1
ATOM 1749 O O . HIS A 1 232 ? -23.361 17.354 12.356 1.00 51.91 232 HIS A O 1
ATOM 1755 N N . PHE A 1 233 ? -24.163 15.264 12.134 1.00 56.59 233 PHE A N 1
ATOM 1756 C CA . PHE A 1 233 ? -22.915 14.499 12.397 1.00 56.59 233 PHE A CA 1
ATOM 1757 C C . PHE A 1 233 ? -21.896 15.206 13.316 1.00 56.59 233 PHE A C 1
ATOM 1759 O O . PHE A 1 233 ? -20.827 15.619 12.860 1.00 56.59 233 PHE A O 1
ATOM 1766 N N . VAL A 1 234 ? -22.224 15.398 14.592 1.00 55.41 234 VAL A N 1
ATOM 1767 C CA . VAL A 1 234 ? -21.415 16.268 15.457 1.00 55.41 234 VAL A CA 1
ATOM 1768 C C . VAL A 1 234 ? -20.068 15.635 15.825 1.00 55.41 234 VAL A C 1
ATOM 1770 O O . VAL A 1 234 ? -20.008 14.567 16.436 1.00 55.41 234 VAL A O 1
ATOM 1773 N N . ILE A 1 235 ? -18.968 16.323 15.504 1.00 52.38 235 ILE A N 1
ATOM 1774 C CA . ILE A 1 235 ? -17.626 15.933 15.968 1.00 52.38 235 ILE A CA 1
ATOM 1775 C C . ILE A 1 235 ? -17.357 16.487 17.379 1.00 52.38 235 ILE A C 1
ATOM 1777 O O . ILE A 1 235 ? -17.902 17.518 17.768 1.00 52.38 235 ILE A O 1
ATOM 1781 N N . ASN A 1 236 ? -16.499 15.805 18.146 1.00 60.94 236 ASN A N 1
ATOM 1782 C CA . ASN A 1 236 ? -16.229 16.054 19.577 1.00 60.94 236 ASN A CA 1
ATOM 1783 C C . ASN A 1 236 ? -17.380 15.691 20.549 1.00 60.94 236 ASN A C 1
ATOM 1785 O O . ASN A 1 236 ? -17.386 16.152 21.695 1.00 60.94 236 ASN A O 1
ATOM 1789 N N . TYR A 1 237 ? -18.336 14.858 20.123 1.00 67.38 237 TYR A N 1
ATOM 1790 C CA . TYR A 1 237 ? -19.302 14.207 21.014 1.00 67.38 237 TYR A CA 1
ATOM 1791 C C . TYR A 1 237 ? -18.698 12.952 21.676 1.00 67.38 237 TYR A C 1
ATOM 1793 O O . TYR A 1 237 ? -18.039 12.155 21.009 1.00 67.38 237 TYR A O 1
ATOM 1801 N N . THR A 1 238 ? -18.966 12.746 22.971 1.00 73.31 238 THR A N 1
ATOM 1802 C CA . THR A 1 238 ? -18.543 11.550 23.725 1.00 73.31 238 THR A CA 1
ATOM 1803 C C . THR A 1 238 ? -19.767 10.699 24.085 1.00 73.31 238 THR A C 1
ATOM 1805 O O . THR A 1 238 ? -20.570 11.137 24.914 1.00 73.31 238 THR A O 1
ATOM 1808 N N . PRO A 1 239 ? -19.918 9.483 23.522 1.00 76.94 239 PRO A N 1
ATOM 1809 C CA . PRO A 1 239 ? -21.008 8.569 23.857 1.00 76.94 239 PRO A CA 1
ATOM 1810 C C . PRO A 1 239 ? -21.094 8.234 25.349 1.00 76.94 239 PRO A C 1
ATOM 1812 O O . PRO A 1 239 ? -20.105 7.849 25.974 1.00 76.94 239 PRO A O 1
ATOM 1815 N N . GLN A 1 240 ? -22.305 8.300 25.899 1.00 85.31 240 GLN A N 1
ATOM 1816 C CA . GLN A 1 240 ? -22.613 7.807 27.236 1.00 85.31 240 GLN A CA 1
ATOM 1817 C C . GLN A 1 240 ? -22.968 6.324 27.162 1.00 85.31 240 GLN A C 1
ATOM 1819 O O . GLN A 1 240 ? -23.760 5.902 26.316 1.00 85.31 240 GLN A O 1
ATOM 1824 N N . LEU A 1 241 ? -22.375 5.527 28.051 1.00 84.00 241 LEU A N 1
ATOM 1825 C CA . LEU A 1 241 ? -22.460 4.068 28.019 1.00 84.00 241 LEU A CA 1
ATOM 1826 C C . LEU A 1 241 ? -23.235 3.524 29.221 1.00 84.00 241 LEU A C 1
ATOM 1828 O O . LEU A 1 241 ? -23.009 3.939 30.357 1.00 84.00 241 LEU A O 1
ATOM 1832 N N . ALA A 1 242 ? -24.080 2.524 28.981 1.00 89.31 242 ALA A N 1
ATOM 1833 C CA . ALA A 1 242 ? -24.681 1.690 30.016 1.00 89.31 242 ALA A CA 1
ATOM 1834 C C . ALA A 1 242 ? -24.537 0.210 29.649 1.00 89.31 242 ALA A C 1
ATOM 1836 O O . ALA A 1 242 ? -24.678 -0.157 28.483 1.00 89.31 242 ALA A O 1
ATOM 1837 N N . THR A 1 243 ? -24.259 -0.648 30.631 1.00 89.81 243 THR A N 1
ATOM 1838 C CA . THR A 1 243 ? -23.929 -2.060 30.395 1.00 89.81 243 THR A CA 1
ATOM 1839 C C . THR A 1 243 ? -24.804 -3.021 31.197 1.00 89.81 243 THR A C 1
ATOM 1841 O O . THR A 1 243 ? -25.295 -2.697 32.278 1.00 89.81 243 THR A O 1
ATOM 1844 N N . CYS A 1 244 ? -25.007 -4.218 30.647 1.00 95.81 244 CYS A N 1
ATOM 1845 C CA . CYS A 1 244 ? -25.752 -5.314 31.256 1.00 95.81 244 CYS A CA 1
ATOM 1846 C C . CYS A 1 244 ? -24.941 -6.612 31.165 1.00 95.81 244 CYS A C 1
ATOM 1848 O O . CYS A 1 244 ? -24.531 -7.019 30.076 1.00 95.81 244 CYS A O 1
ATOM 1850 N N . ALA A 1 245 ? -24.713 -7.275 32.299 1.00 91.75 245 ALA A N 1
ATOM 1851 C CA . ALA A 1 245 ? -23.978 -8.536 32.352 1.00 91.75 245 ALA A CA 1
ATOM 1852 C C . ALA A 1 245 ? -24.903 -9.731 32.061 1.00 91.75 245 ALA A C 1
ATOM 1854 O O . ALA A 1 245 ? -25.776 -10.067 32.862 1.00 91.75 245 ALA A O 1
ATOM 1855 N N . VAL A 1 246 ? -24.692 -10.409 30.935 1.00 95.69 246 VAL A N 1
ATOM 1856 C CA . VAL A 1 246 ? -25.461 -11.585 30.512 1.00 95.69 246 VAL A CA 1
ATOM 1857 C C . VAL A 1 246 ? -24.695 -12.853 30.872 1.00 95.69 246 VAL A C 1
ATOM 1859 O O . VAL A 1 246 ? -23.552 -13.039 30.458 1.00 95.69 246 VAL A O 1
ATOM 1862 N N . THR A 1 247 ? -25.327 -13.752 31.624 1.00 94.50 247 THR A N 1
ATOM 1863 C CA . THR A 1 247 ? -24.858 -15.133 31.813 1.00 94.50 247 THR A CA 1
ATOM 1864 C C . THR A 1 247 ? -25.808 -16.079 31.090 1.00 94.50 247 THR A C 1
ATOM 1866 O O . THR A 1 247 ? -27.025 -15.970 31.244 1.00 94.50 247 THR A O 1
ATOM 1869 N N . VAL A 1 248 ? -25.256 -17.009 30.310 1.00 93.31 248 VAL A N 1
ATOM 1870 C CA . VAL A 1 248 ? -26.037 -17.985 29.543 1.00 93.31 248 VAL A CA 1
ATOM 1871 C C . VAL A 1 248 ? -25.865 -19.388 30.121 1.00 93.31 248 VAL A C 1
ATOM 1873 O O . VAL A 1 248 ? -24.737 -19.833 30.355 1.00 93.31 248 VAL A O 1
ATOM 1876 N N . THR A 1 249 ? -26.978 -20.084 30.349 1.00 90.50 249 THR A N 1
ATOM 1877 C CA . THR A 1 249 ? -27.037 -21.443 30.902 1.00 90.50 249 THR A CA 1
ATOM 1878 C C . THR A 1 249 ? -27.402 -22.473 29.831 1.00 90.50 249 THR A C 1
ATOM 1880 O O . THR A 1 249 ? -28.521 -22.529 29.331 1.00 90.50 249 THR A O 1
ATOM 1883 N N . GLY A 1 250 ? -26.436 -23.329 29.489 1.00 82.69 250 GLY A N 1
ATOM 1884 C CA . GLY A 1 250 ? -26.576 -24.293 28.395 1.00 82.69 250 GLY A CA 1
ATOM 1885 C C . GLY A 1 250 ? -26.455 -23.659 27.004 1.00 82.69 250 GLY A C 1
ATOM 1886 O O . GLY A 1 250 ? -26.448 -22.439 26.850 1.00 82.69 250 GLY A O 1
ATOM 1887 N N . ASP A 1 251 ? -26.335 -24.509 25.989 1.00 82.19 251 ASP A N 1
ATOM 1888 C CA . ASP A 1 251 ? -26.212 -24.093 24.590 1.00 82.19 251 ASP A CA 1
ATOM 1889 C C . ASP A 1 251 ? -27.589 -24.106 23.913 1.00 82.19 251 ASP A C 1
ATOM 1891 O O . ASP A 1 251 ? -28.451 -24.919 24.262 1.00 82.19 251 ASP A O 1
ATOM 1895 N N . ALA A 1 252 ? -27.811 -23.212 22.946 1.00 76.94 252 ALA A N 1
ATOM 1896 C CA . ALA A 1 252 ? -29.054 -23.180 22.184 1.00 76.94 252 ALA A CA 1
ATOM 1897 C C . ALA A 1 252 ? -29.291 -24.510 21.437 1.00 76.94 252 ALA A C 1
ATOM 1899 O O . ALA A 1 252 ? -28.335 -25.103 20.925 1.00 76.94 252 ALA A O 1
ATOM 1900 N N . PRO A 1 253 ? -30.548 -24.989 21.323 1.00 76.88 253 PRO A N 1
ATOM 1901 C CA . PRO A 1 253 ? -30.853 -26.194 20.559 1.00 76.88 253 PRO A CA 1
ATOM 1902 C C . PRO A 1 253 ? -30.399 -26.056 19.101 1.00 76.88 253 PRO A C 1
ATOM 1904 O O . PRO A 1 253 ? -30.938 -25.236 18.357 1.00 76.88 253 PRO A O 1
ATOM 1907 N N . SER A 1 254 ? -29.418 -26.866 18.693 1.00 76.62 254 SER A N 1
ATOM 1908 C CA . SER A 1 254 ? -28.912 -26.845 17.319 1.00 76.62 254 SER A CA 1
ATOM 1909 C C . SER A 1 254 ? -30.008 -27.243 16.329 1.00 76.62 254 SER A C 1
ATOM 1911 O O . SER A 1 254 ? -30.650 -28.287 16.476 1.00 76.62 254 SER A O 1
ATOM 1913 N N . VAL A 1 255 ? -30.203 -26.408 15.311 1.00 82.25 255 VAL A N 1
ATOM 1914 C CA . VAL A 1 255 ? -31.044 -26.675 14.146 1.00 82.25 255 VAL A CA 1
ATOM 1915 C C . VAL A 1 255 ? -30.141 -27.296 13.074 1.00 82.25 255 VAL A C 1
ATOM 1917 O O . VAL A 1 255 ? -29.332 -26.570 12.491 1.00 82.25 255 VAL A O 1
ATOM 1920 N N . PRO A 1 256 ? -30.235 -28.612 12.813 1.00 83.69 256 PRO A N 1
ATOM 1921 C CA . PRO A 1 256 ? -29.333 -29.286 11.887 1.00 83.69 256 PRO A CA 1
ATOM 1922 C C . PRO A 1 256 ? -29.665 -28.965 10.428 1.00 83.69 256 PRO A C 1
ATOM 1924 O O . PRO A 1 256 ? -30.816 -28.682 10.075 1.00 83.69 256 PRO A O 1
ATOM 1927 N N . VAL A 1 257 ? -28.668 -29.094 9.556 1.00 89.62 257 VAL A N 1
ATOM 1928 C CA . VAL A 1 257 ? -28.832 -28.917 8.113 1.00 89.62 257 VAL A CA 1
ATOM 1929 C C . VAL A 1 257 ? -29.742 -30.005 7.530 1.00 89.62 257 VAL A C 1
ATOM 1931 O O . VAL A 1 257 ? -29.433 -31.202 7.547 1.00 89.62 257 VAL A O 1
ATOM 1934 N N . ALA A 1 258 ? -30.852 -29.578 6.928 1.00 88.56 258 ALA A N 1
ATOM 1935 C CA . ALA A 1 258 ? -31.761 -30.439 6.178 1.00 88.56 258 ALA A CA 1
ATOM 1936 C C . ALA A 1 258 ? -31.315 -30.625 4.716 1.00 88.56 258 ALA A C 1
ATOM 1938 O O . ALA A 1 258 ? -31.469 -31.716 4.165 1.00 88.56 258 ALA A O 1
ATOM 1939 N N . GLY A 1 259 ? -30.734 -29.594 4.093 1.00 90.06 259 GLY A N 1
ATOM 1940 C CA . GLY A 1 259 ? -30.271 -29.636 2.706 1.00 90.06 259 GLY A CA 1
ATOM 1941 C C . GLY A 1 259 ? -29.413 -28.438 2.298 1.00 90.06 259 GLY A C 1
ATOM 1942 O O . GLY A 1 259 ? -29.185 -27.518 3.077 1.00 90.06 259 GLY A O 1
ATOM 1943 N N . ILE A 1 260 ? -28.950 -28.456 1.051 1.00 96.06 260 ILE A N 1
ATOM 1944 C CA . ILE A 1 260 ? -28.157 -27.395 0.420 1.00 96.06 260 ILE A CA 1
ATOM 1945 C C . ILE A 1 260 ? -28.540 -27.309 -1.065 1.00 96.06 260 ILE A C 1
ATOM 1947 O O . ILE A 1 260 ? -28.896 -28.320 -1.673 1.00 96.06 260 ILE A O 1
ATOM 1951 N N . THR A 1 261 ? -28.492 -26.115 -1.654 1.00 93.25 261 THR A N 1
ATOM 1952 C CA . THR A 1 261 ? -28.715 -25.874 -3.091 1.00 93.25 261 THR A CA 1
ATOM 1953 C C . THR A 1 261 ? -27.656 -24.928 -3.660 1.00 93.25 261 THR A C 1
ATOM 1955 O O . THR A 1 261 ? -27.040 -24.168 -2.918 1.00 93.25 261 THR A O 1
ATOM 1958 N N . LEU A 1 262 ? -27.440 -24.974 -4.980 1.00 92.44 262 LEU A N 1
ATOM 1959 C CA . LEU A 1 262 ? -26.574 -24.041 -5.713 1.00 92.44 262 LEU A CA 1
ATOM 1960 C C . LEU A 1 262 ? -27.416 -23.065 -6.539 1.00 92.44 262 LEU A C 1
ATOM 1962 O O . LEU A 1 262 ? -28.455 -23.448 -7.077 1.00 92.44 262 LEU A O 1
ATOM 1966 N N . ASP A 1 263 ? -26.951 -21.823 -6.670 1.00 87.25 263 ASP A N 1
ATOM 1967 C CA . ASP A 1 263 ? -27.683 -20.757 -7.359 1.00 87.25 263 ASP A CA 1
ATOM 1968 C C . ASP A 1 263 ? -27.777 -20.943 -8.882 1.00 87.25 263 ASP A C 1
ATOM 1970 O O . ASP A 1 263 ? -28.750 -20.503 -9.496 1.00 87.25 263 ASP A O 1
ATOM 1974 N N . LYS A 1 264 ? -26.787 -21.602 -9.499 1.00 82.31 264 LYS A N 1
ATOM 1975 C CA . LYS A 1 264 ? -26.739 -21.866 -10.947 1.00 82.31 264 LYS A CA 1
ATOM 1976 C C . LYS A 1 264 ? -25.765 -22.985 -11.328 1.00 82.31 264 LYS A C 1
ATOM 1978 O O . LYS A 1 264 ? -24.806 -23.272 -10.622 1.00 82.31 264 LYS A O 1
ATOM 1983 N N . THR A 1 265 ? -25.968 -23.546 -12.518 1.00 81.44 265 THR A N 1
ATOM 1984 C CA . THR A 1 265 ? -24.894 -24.129 -13.347 1.00 81.44 265 THR A CA 1
ATOM 1985 C C . THR A 1 265 ? -24.227 -23.014 -14.160 1.00 81.44 265 THR A C 1
ATOM 1987 O O . THR A 1 265 ? -24.873 -21.999 -14.423 1.00 81.44 265 THR A O 1
ATOM 1990 N N . GLY A 1 266 ? -22.995 -23.187 -14.649 1.00 78.25 266 GLY A N 1
ATOM 1991 C CA . GLY A 1 266 ? -22.364 -22.139 -15.459 1.00 78.25 266 GLY A CA 1
ATOM 1992 C C . GLY A 1 266 ? -21.265 -22.589 -16.415 1.00 78.25 266 GLY A C 1
ATOM 1993 O O . GLY A 1 266 ? -20.736 -23.700 -16.336 1.00 78.25 266 GLY A O 1
ATOM 1994 N N . THR A 1 267 ? -20.926 -21.674 -17.319 1.00 84.88 267 THR A N 1
ATOM 1995 C CA . THR A 1 267 ? -19.791 -21.771 -18.240 1.00 84.88 267 THR A CA 1
ATOM 1996 C C . THR A 1 267 ? -18.765 -20.709 -17.860 1.00 84.88 267 THR A C 1
ATOM 1998 O O . THR A 1 267 ? -19.143 -19.596 -17.498 1.00 84.88 267 THR A O 1
ATOM 2001 N N . VAL A 1 268 ? -17.477 -21.038 -17.934 1.00 88.44 268 VAL A N 1
ATOM 2002 C CA . VAL A 1 268 ? -16.370 -20.120 -17.630 1.00 88.44 268 VAL A CA 1
ATOM 2003 C C . VAL A 1 268 ? -15.263 -20.303 -18.667 1.00 88.44 268 VAL A C 1
ATOM 2005 O O . VAL A 1 268 ? -14.950 -21.430 -19.029 1.00 88.44 268 VAL A O 1
ATOM 2008 N N . ALA A 1 269 ? -14.664 -19.228 -19.175 1.00 84.31 269 ALA A N 1
ATOM 2009 C CA . ALA A 1 269 ? -13.520 -19.367 -20.078 1.00 84.31 269 ALA A CA 1
ATOM 2010 C C . ALA A 1 269 ? -12.252 -19.758 -19.298 1.00 84.31 269 ALA A C 1
ATOM 2012 O O . ALA A 1 269 ? -12.084 -19.372 -18.138 1.00 84.31 269 ALA A O 1
ATOM 2013 N N . ALA A 1 270 ? -11.334 -20.489 -19.934 1.00 83.88 270 ALA A N 1
ATOM 2014 C CA . ALA A 1 270 ? -10.016 -20.745 -19.354 1.00 83.88 270 ALA A CA 1
ATOM 2015 C C . ALA A 1 270 ? -9.304 -19.421 -18.982 1.00 83.88 270 ALA A C 1
ATOM 2017 O O . ALA A 1 270 ? -9.297 -18.461 -19.755 1.00 83.88 270 ALA A O 1
ATOM 2018 N N . GLY A 1 271 ? -8.740 -19.348 -17.774 1.00 81.44 271 GLY A N 1
ATOM 2019 C CA . GLY A 1 271 ? -8.162 -18.127 -17.201 1.00 81.44 271 GLY A CA 1
ATOM 2020 C C . GLY A 1 271 ? -9.183 -17.100 -16.682 1.00 81.44 271 GLY A C 1
ATOM 2021 O O . GLY A 1 271 ? -8.804 -15.954 -16.429 1.00 81.44 271 GLY A O 1
ATOM 2022 N N . LYS A 1 272 ? -10.466 -17.465 -16.541 1.00 88.00 272 LYS A N 1
ATOM 2023 C CA . LYS A 1 272 ? -11.530 -16.641 -15.934 1.00 88.00 272 LYS A CA 1
ATOM 2024 C C . LYS A 1 272 ? -12.177 -17.349 -14.743 1.00 88.00 272 LYS A C 1
ATOM 2026 O O . LYS A 1 272 ? -11.956 -18.537 -14.514 1.00 88.00 272 LYS A O 1
ATOM 2031 N N . THR A 1 273 ? -12.978 -16.600 -13.989 1.00 92.94 273 THR A N 1
ATOM 2032 C CA . THR A 1 273 ? -13.675 -17.070 -12.787 1.00 92.94 273 THR A CA 1
ATOM 2033 C C . THR A 1 273 ? -15.197 -17.022 -12.928 1.00 92.94 273 THR A C 1
ATOM 2035 O O . THR A 1 273 ? -15.752 -16.212 -13.670 1.00 92.94 273 THR A O 1
ATOM 2038 N N . LEU A 1 274 ? -15.868 -17.904 -12.190 1.00 91.62 274 LEU A N 1
ATOM 2039 C CA . LEU A 1 274 ? -17.315 -18.017 -12.043 1.00 91.62 274 LEU A CA 1
ATOM 2040 C C . LEU A 1 274 ? -17.624 -18.191 -10.552 1.00 91.62 274 LEU A C 1
ATOM 2042 O O . LEU A 1 274 ? -17.306 -19.226 -9.975 1.00 91.62 274 LEU A O 1
ATOM 2046 N N . GLN A 1 275 ? -18.261 -17.201 -9.928 1.00 95.12 275 GLN A N 1
ATOM 2047 C CA . GLN A 1 275 ? -18.792 -17.355 -8.571 1.00 95.12 275 GLN A CA 1
ATOM 2048 C C . GLN A 1 275 ? -19.985 -18.314 -8.599 1.00 95.12 275 GLN A C 1
ATOM 2050 O O . GLN A 1 275 ? -20.953 -18.046 -9.313 1.00 95.12 275 GLN A O 1
ATOM 2055 N N . LEU A 1 276 ? -19.964 -19.370 -7.793 1.00 93.56 276 LEU A N 1
ATOM 2056 C CA . LEU A 1 276 ? -21.150 -20.141 -7.413 1.00 93.56 276 LEU A CA 1
ATOM 2057 C C . LEU A 1 276 ? -21.579 -19.730 -6.004 1.00 93.56 276 LEU A C 1
ATOM 2059 O O . LEU A 1 276 ? -20.732 -19.481 -5.152 1.00 93.56 276 LEU A O 1
ATOM 2063 N N . ASN A 1 277 ? -22.882 -19.665 -5.745 1.00 91.50 277 ASN A N 1
ATOM 2064 C CA . ASN A 1 277 ? -23.407 -19.387 -4.409 1.00 91.50 277 ASN A CA 1
ATOM 2065 C C . ASN A 1 277 ? -24.197 -20.598 -3.920 1.00 91.50 277 ASN A C 1
ATOM 2067 O O . ASN A 1 277 ? -24.979 -21.175 -4.677 1.00 91.50 277 ASN A O 1
ATOM 2071 N N . ALA A 1 278 ? -24.005 -20.967 -2.657 1.00 92.25 278 ALA A N 1
ATOM 2072 C CA . ALA A 1 278 ? -24.716 -22.064 -2.018 1.00 92.25 278 ALA A CA 1
ATOM 2073 C C . ALA A 1 278 ? -25.688 -21.539 -0.951 1.00 92.25 278 ALA A C 1
ATOM 2075 O O . ALA A 1 278 ? -25.340 -20.654 -0.172 1.00 92.25 278 ALA A O 1
ATOM 2076 N N . SER A 1 279 ? -26.899 -22.097 -0.901 1.00 90.88 279 SER A N 1
ATOM 2077 C CA . SER A 1 279 ? -27.894 -21.829 0.144 1.00 90.88 279 SER A CA 1
ATOM 2078 C C . SER A 1 279 ? -28.070 -23.074 1.006 1.00 90.88 279 SER A C 1
ATOM 2080 O O . SER A 1 279 ? -28.383 -24.147 0.490 1.00 90.88 279 SER A O 1
ATOM 2082 N N . VAL A 1 280 ? -27.864 -22.932 2.316 1.00 93.38 280 VAL A N 1
ATOM 2083 C CA . VAL A 1 280 ? -28.083 -23.987 3.315 1.00 93.38 280 VAL A CA 1
ATOM 2084 C C . VAL A 1 280 ? -29.508 -23.885 3.845 1.00 93.38 280 VAL A C 1
ATOM 2086 O O . VAL A 1 280 ? -29.950 -22.797 4.206 1.00 93.38 280 VAL A O 1
ATOM 2089 N N . GLN A 1 281 ? -30.212 -25.015 3.903 1.00 87.94 281 GLN A N 1
ATOM 2090 C CA . GLN A 1 281 ? -31.601 -25.104 4.344 1.00 87.94 281 GLN A CA 1
ATOM 2091 C C . GLN A 1 281 ? -31.745 -25.992 5.595 1.00 87.94 281 GLN A C 1
ATOM 2093 O O . GLN A 1 281 ? -31.147 -27.071 5.642 1.00 87.94 281 GLN A O 1
ATOM 2098 N N . PRO A 1 282 ? -32.576 -25.605 6.583 1.00 88.56 282 PRO A N 1
ATOM 2099 C CA . PRO A 1 282 ? -33.395 -24.389 6.609 1.00 88.56 282 PRO A CA 1
ATOM 2100 C C . PRO A 1 282 ? -32.564 -23.109 6.814 1.00 88.56 282 PRO A C 1
ATOM 2102 O O . PRO A 1 282 ? -31.456 -23.157 7.347 1.00 88.56 282 PRO A O 1
ATOM 2105 N N . ASP A 1 283 ? -33.124 -21.948 6.462 1.00 75.75 283 ASP A N 1
ATOM 2106 C CA . ASP A 1 283 ? -32.473 -20.636 6.637 1.00 75.75 283 ASP A CA 1
ATOM 2107 C C . ASP A 1 283 ? -32.103 -20.296 8.099 1.00 75.75 283 ASP A C 1
ATOM 2109 O O . ASP A 1 283 ? -31.366 -19.338 8.335 1.00 75.75 283 ASP A O 1
ATOM 2113 N N . ASN A 1 284 ? -32.556 -21.073 9.087 1.00 77.06 284 ASN A N 1
ATOM 2114 C CA . ASN A 1 284 ? -32.179 -20.959 10.498 1.00 77.06 284 ASN A CA 1
ATOM 2115 C C . ASN A 1 284 ? -31.297 -22.117 11.017 1.00 77.06 284 ASN A C 1
ATOM 2117 O O . ASN A 1 284 ? -31.198 -22.281 12.231 1.00 77.06 284 ASN A O 1
ATOM 2121 N N . ALA A 1 285 ? -30.677 -22.912 10.135 1.00 82.56 285 ALA A N 1
ATOM 2122 C CA . ALA A 1 285 ? -29.679 -23.911 10.527 1.00 82.56 285 ALA A CA 1
ATOM 2123 C C . ALA A 1 285 ? -28.535 -23.266 11.335 1.00 82.56 285 ALA A C 1
ATOM 2125 O O . ALA A 1 285 ? -28.072 -22.174 10.993 1.00 82.56 285 ALA A O 1
ATOM 2126 N N . THR A 1 286 ? -28.118 -23.929 12.418 1.00 82.38 286 THR A N 1
ATOM 2127 C CA . THR A 1 286 ? -27.165 -23.391 13.407 1.00 82.38 286 THR A CA 1
ATOM 2128 C C . THR A 1 286 ? -25.723 -23.433 12.913 1.00 82.38 286 THR A C 1
ATOM 2130 O O . THR A 1 286 ? -24.949 -22.530 13.221 1.00 82.38 286 THR A O 1
ATOM 2133 N N . ASP A 1 287 ? -25.384 -24.443 12.115 1.00 82.62 287 ASP A N 1
ATOM 2134 C CA . ASP A 1 287 ? -24.163 -24.487 11.317 1.00 82.62 287 ASP A CA 1
ATOM 2135 C C . ASP A 1 287 ? -24.546 -24.390 9.832 1.00 82.62 287 ASP A C 1
ATOM 2137 O O . ASP A 1 287 ? -25.537 -24.972 9.380 1.00 82.62 287 ASP A O 1
ATOM 2141 N N . LYS A 1 288 ? -23.779 -23.596 9.086 1.00 87.31 288 LYS A N 1
ATOM 2142 C CA . LYS A 1 288 ? -23.923 -23.368 7.643 1.00 87.31 288 LYS A CA 1
ATOM 2143 C C . LYS A 1 288 ? -22.574 -23.356 6.925 1.00 87.31 288 LYS A C 1
ATOM 2145 O O . LYS A 1 288 ? -22.511 -22.916 5.776 1.00 87.31 288 LYS A O 1
ATOM 2150 N N . ASN A 1 289 ? -21.502 -23.800 7.579 1.00 87.06 289 ASN A N 1
ATOM 2151 C CA . ASN A 1 289 ? -20.196 -23.898 6.950 1.00 87.06 289 ASN A CA 1
ATOM 2152 C C . ASN A 1 289 ? -20.266 -24.857 5.757 1.00 87.06 289 ASN A C 1
ATOM 2154 O O . ASN A 1 289 ? -20.920 -25.904 5.809 1.00 87.06 289 ASN A O 1
ATOM 2158 N N . ILE A 1 290 ? -19.595 -24.483 4.670 1.00 91.88 290 ILE A N 1
ATOM 2159 C CA . ILE A 1 290 ? -19.598 -25.212 3.404 1.00 91.88 290 ILE A CA 1
ATOM 2160 C C . ILE A 1 290 ? -18.158 -25.390 2.939 1.00 91.88 290 ILE A C 1
ATOM 2162 O O . ILE A 1 290 ? -17.438 -24.419 2.715 1.00 91.88 290 ILE A O 1
ATOM 2166 N N . SER A 1 291 ? -17.779 -26.642 2.708 1.00 91.31 291 SER A N 1
ATOM 2167 C CA . SER A 1 291 ? -16.571 -26.998 1.971 1.00 91.31 291 SER A CA 1
ATOM 2168 C C . SER A 1 291 ? -16.881 -27.115 0.475 1.00 91.31 291 SER A C 1
ATOM 2170 O O . SER A 1 291 ? -17.943 -27.601 0.078 1.00 91.31 291 SER A O 1
ATOM 2172 N N . TRP A 1 292 ? -15.950 -26.672 -0.369 1.00 96.38 292 TRP A N 1
ATOM 2173 C CA . TRP A 1 292 ? -16.066 -26.738 -1.827 1.00 96.38 292 TRP A CA 1
ATOM 2174 C C . TRP A 1 292 ? -15.024 -27.690 -2.409 1.00 96.38 292 TRP A C 1
ATOM 2176 O O . TRP A 1 292 ? -13.873 -27.712 -1.980 1.00 96.38 292 TRP A O 1
ATOM 2186 N N . THR A 1 293 ? -15.427 -28.473 -3.407 1.00 95.50 293 THR A N 1
ATOM 2187 C CA . THR A 1 293 ? -14.563 -29.446 -4.092 1.00 95.50 293 THR A CA 1
ATOM 2188 C C . THR A 1 293 ? -14.816 -29.447 -5.598 1.00 95.50 293 THR A C 1
ATOM 2190 O O . THR A 1 293 ? -15.904 -29.099 -6.058 1.00 95.50 293 THR A O 1
ATOM 2193 N N . SER A 1 294 ? -13.810 -29.859 -6.372 1.00 96.56 294 SER A N 1
ATOM 2194 C CA . SER A 1 294 ? -13.910 -30.115 -7.813 1.00 96.56 294 SER A CA 1
ATOM 2195 C C . SER A 1 294 ? -13.466 -31.542 -8.111 1.00 96.56 294 SER A C 1
ATOM 2197 O O . SER A 1 294 ? -12.455 -31.990 -7.570 1.00 96.56 294 SER A O 1
ATOM 2199 N N . ASP A 1 295 ? -14.181 -32.244 -8.993 1.00 96.69 295 ASP A N 1
ATOM 2200 C CA . ASP A 1 295 ? -13.774 -33.578 -9.458 1.00 96.69 295 ASP A CA 1
ATOM 2201 C C . ASP A 1 295 ? -12.519 -33.561 -10.356 1.00 96.69 295 ASP A C 1
ATOM 2203 O O . ASP A 1 295 ? -11.878 -34.598 -10.529 1.00 96.69 295 ASP A O 1
ATOM 2207 N N . LYS A 1 296 ? -12.178 -32.398 -10.933 1.00 94.88 296 LYS A N 1
ATOM 2208 C CA . LYS A 1 296 ? -11.109 -32.203 -11.927 1.00 94.88 296 LYS A CA 1
ATOM 2209 C C . LYS A 1 296 ? -10.533 -30.790 -11.819 1.00 94.88 296 LYS A C 1
ATOM 2211 O O . LYS A 1 296 ? -10.885 -29.894 -12.590 1.00 94.88 296 LYS A O 1
ATOM 2216 N N . THR A 1 297 ? -9.640 -30.581 -10.855 1.00 92.19 297 THR A N 1
ATOM 2217 C CA . THR A 1 297 ? -8.970 -29.286 -10.624 1.00 92.19 297 THR A CA 1
ATOM 2218 C C . THR A 1 297 ? -8.069 -28.839 -11.781 1.00 92.19 297 THR A C 1
ATOM 2220 O O . THR A 1 297 ? -7.800 -27.648 -11.901 1.00 92.19 297 THR A O 1
ATOM 2223 N N . ASP A 1 298 ? -7.655 -29.753 -12.667 1.00 89.12 298 ASP A N 1
ATOM 2224 C CA . ASP A 1 298 ? -6.926 -29.452 -13.907 1.00 89.12 298 ASP A CA 1
ATOM 2225 C C . ASP A 1 298 ? -7.822 -28.880 -15.022 1.00 89.12 298 ASP A C 1
ATOM 2227 O O . ASP A 1 298 ? -7.312 -28.277 -15.965 1.00 89.12 298 ASP A O 1
ATOM 2231 N N . ILE A 1 299 ? -9.143 -29.056 -14.909 1.00 90.69 299 ILE A N 1
ATOM 2232 C CA . ILE A 1 299 ? -10.157 -28.452 -15.780 1.00 90.69 299 ILE A CA 1
ATOM 2233 C C . ILE A 1 299 ? -10.724 -27.201 -15.113 1.00 90.69 299 ILE A C 1
ATOM 2235 O O . ILE A 1 299 ? -10.628 -26.121 -15.691 1.00 90.69 299 ILE A O 1
ATOM 2239 N N . ALA A 1 300 ? -11.253 -27.312 -13.891 1.00 93.38 300 ALA A N 1
ATOM 2240 C CA . ALA A 1 300 ? -11.694 -26.167 -13.098 1.00 93.38 300 ALA A CA 1
ATOM 2241 C C . ALA A 1 300 ? -11.383 -26.362 -11.609 1.00 93.38 300 ALA A C 1
ATOM 2243 O O . ALA A 1 300 ? -11.829 -27.333 -10.997 1.00 93.38 300 ALA A O 1
ATOM 2244 N N . ALA A 1 301 ? -10.661 -25.419 -11.011 1.00 93.25 301 ALA A N 1
ATOM 2245 C CA . ALA A 1 301 ? -10.432 -25.368 -9.569 1.00 93.25 301 ALA A CA 1
ATOM 2246 C C . ALA A 1 301 ? -11.532 -24.539 -8.885 1.00 93.25 301 ALA A C 1
ATOM 2248 O O . ALA A 1 301 ? -12.096 -23.646 -9.510 1.00 93.25 301 ALA A O 1
ATOM 2249 N N . VAL A 1 302 ? -11.827 -24.800 -7.611 1.00 95.75 302 VAL A N 1
ATOM 2250 C CA . VAL A 1 302 ? -12.753 -23.994 -6.795 1.00 95.75 302 VAL A CA 1
ATOM 2251 C C . VAL A 1 302 ? -12.090 -23.642 -5.466 1.00 95.75 302 VAL A C 1
ATOM 2253 O O . VAL A 1 302 ? -11.361 -24.467 -4.917 1.00 95.75 302 VAL A O 1
ATOM 2256 N N . ASP A 1 303 ? -12.299 -22.420 -4.978 1.00 92.75 303 ASP A N 1
ATOM 2257 C CA . ASP A 1 303 ? -11.789 -21.966 -3.681 1.00 92.75 303 ASP A CA 1
ATOM 2258 C C . ASP A 1 303 ? -12.801 -22.180 -2.535 1.00 92.75 303 ASP A C 1
ATOM 2260 O O . ASP A 1 303 ? -13.939 -22.605 -2.747 1.00 92.75 303 ASP A O 1
ATOM 2264 N N . LYS A 1 304 ? -12.403 -21.843 -1.299 1.00 89.00 304 LYS A N 1
ATOM 2265 C CA . LYS A 1 304 ? -13.268 -21.943 -0.107 1.00 89.00 304 LYS A CA 1
ATOM 2266 C C . LYS A 1 304 ? -14.539 -21.074 -0.166 1.00 89.00 304 LYS A C 1
ATOM 2268 O O . LYS A 1 304 ? -15.442 -21.280 0.635 1.00 89.00 304 LYS A O 1
ATOM 2273 N N . ASN A 1 305 ? -14.604 -20.106 -1.081 1.00 86.56 305 ASN A N 1
ATOM 2274 C CA . ASN A 1 305 ? -15.695 -19.143 -1.217 1.00 86.56 305 ASN A CA 1
ATOM 2275 C C . ASN A 1 305 ? -16.648 -19.496 -2.377 1.00 86.56 305 ASN A C 1
ATOM 2277 O O . ASN A 1 305 ? -17.587 -18.745 -2.634 1.00 86.56 305 ASN A O 1
ATOM 2281 N N . GLY A 1 306 ? -16.416 -20.596 -3.106 1.00 89.88 306 GLY A N 1
ATOM 2282 C CA . GLY A 1 306 ? -17.196 -20.968 -4.292 1.00 89.88 306 GLY A CA 1
ATOM 2283 C C . GLY A 1 306 ? -16.773 -20.259 -5.586 1.00 89.88 306 GLY A C 1
ATOM 2284 O O . GLY A 1 306 ? -17.502 -20.314 -6.580 1.00 89.88 306 GLY A O 1
ATOM 2285 N N . VAL A 1 307 ? -15.604 -19.607 -5.615 1.00 94.06 307 VAL A N 1
ATOM 2286 C CA . VAL A 1 307 ? -15.025 -19.024 -6.834 1.00 94.06 307 VAL A CA 1
ATOM 2287 C C . VAL A 1 307 ? -14.411 -20.142 -7.671 1.00 94.06 307 VAL A C 1
ATOM 2289 O O . VAL A 1 307 ? -13.350 -20.677 -7.349 1.00 94.06 307 VAL A O 1
ATOM 2292 N N . VAL A 1 308 ? -15.063 -20.490 -8.779 1.00 95.31 308 VAL A N 1
ATOM 2293 C CA . VAL A 1 308 ? -14.577 -21.500 -9.723 1.00 95.31 308 VAL A CA 1
ATOM 2294 C C . VAL A 1 308 ? -13.678 -20.841 -10.764 1.00 95.31 308 VAL A C 1
ATOM 2296 O O . VAL A 1 308 ? -14.141 -20.010 -11.540 1.00 95.31 308 VAL A O 1
ATOM 2299 N N . THR A 1 309 ? -12.404 -21.221 -10.821 1.00 92.25 309 THR A N 1
ATOM 2300 C CA . THR A 1 309 ? -11.454 -20.790 -11.857 1.00 92.25 309 THR A CA 1
ATOM 2301 C C . THR A 1 309 ? -11.400 -21.823 -12.978 1.00 92.25 309 THR A C 1
ATOM 2303 O O . THR A 1 309 ? -11.064 -22.982 -12.733 1.00 92.25 309 THR A O 1
ATOM 2306 N N . GLY A 1 310 ? -11.687 -21.412 -14.215 1.00 91.25 310 GLY A N 1
ATOM 2307 C CA . GLY A 1 310 ? -11.472 -22.245 -15.397 1.00 91.25 310 GLY A CA 1
ATOM 2308 C C . GLY A 1 310 ? -9.979 -22.378 -15.693 1.00 91.25 310 GLY A C 1
ATOM 2309 O O . GLY A 1 310 ? -9.310 -21.376 -15.935 1.00 91.25 310 GLY A O 1
ATOM 2310 N N . VAL A 1 311 ? -9.451 -23.600 -15.690 1.00 86.38 311 VAL A N 1
ATOM 2311 C CA . VAL A 1 311 ? -8.025 -23.901 -15.911 1.00 86.38 311 VAL A CA 1
ATOM 2312 C C . VAL A 1 311 ? -7.782 -24.382 -17.343 1.00 86.38 311 VAL A C 1
ATOM 2314 O O . VAL A 1 311 ? -6.846 -23.925 -17.998 1.00 86.38 311 VAL A O 1
ATOM 2317 N N . LYS A 1 312 ? -8.643 -25.266 -17.857 1.00 86.50 312 LYS A N 1
ATOM 2318 C CA . LYS A 1 312 ? -8.499 -25.909 -19.172 1.00 86.50 312 LYS A CA 1
ATOM 2319 C C . LYS A 1 312 ? -9.862 -26.292 -19.736 1.00 86.50 312 LYS A C 1
ATOM 2321 O O . LYS A 1 312 ? -10.748 -26.667 -18.978 1.00 86.50 312 LYS A O 1
ATOM 2326 N N . GLU A 1 313 ? -10.010 -26.237 -21.058 1.00 88.25 313 GLU A N 1
ATOM 2327 C CA . GLU A 1 313 ? -11.244 -2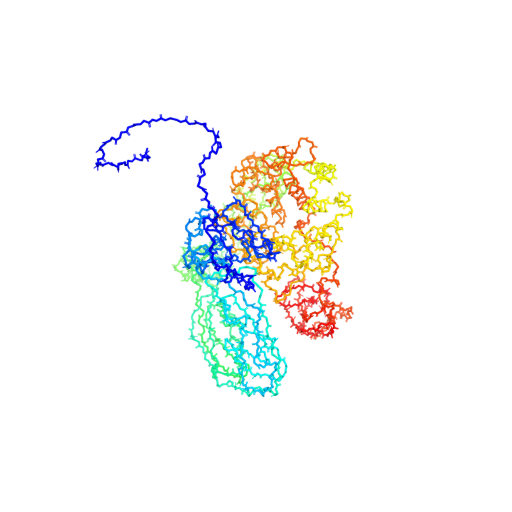6.622 -21.753 1.00 88.25 313 GLU A CA 1
ATOM 2328 C C . GLU A 1 313 ? -11.717 -28.041 -21.377 1.00 88.25 313 GLU A C 1
ATOM 2330 O O . GLU A 1 313 ? -10.931 -28.995 -21.373 1.00 88.25 313 GLU A O 1
ATOM 2335 N N . GLY A 1 314 ? -13.010 -28.176 -21.065 1.00 90.50 314 GLY A N 1
ATOM 2336 C CA . GLY A 1 314 ? -13.633 -29.434 -20.650 1.00 90.50 314 GLY A CA 1
ATOM 2337 C C . GLY A 1 314 ? -14.798 -29.238 -19.675 1.00 90.50 314 GLY A C 1
ATOM 2338 O O . GLY A 1 314 ? -15.412 -28.176 -19.623 1.00 90.50 314 GLY A O 1
ATOM 2339 N N . THR A 1 315 ? -15.121 -30.265 -18.884 1.00 91.06 315 THR A N 1
ATOM 2340 C CA . THR A 1 315 ? -16.200 -30.208 -17.878 1.00 91.06 315 THR A CA 1
ATOM 2341 C C . THR A 1 315 ? -15.771 -30.792 -16.534 1.00 91.06 315 THR A C 1
ATOM 2343 O O . THR A 1 315 ? -15.364 -31.960 -16.459 1.00 91.06 315 THR A O 1
ATOM 2346 N N . ALA A 1 316 ? -15.941 -30.009 -15.472 1.00 94.69 316 ALA A N 1
ATOM 2347 C CA . ALA A 1 316 ? -15.702 -30.404 -14.086 1.00 94.69 316 ALA A CA 1
ATOM 2348 C C . ALA A 1 316 ? -17.009 -30.372 -13.280 1.00 94.69 316 ALA A C 1
ATOM 2350 O O . ALA A 1 316 ? -17.918 -29.594 -13.573 1.00 94.69 316 ALA A O 1
ATOM 2351 N N . THR A 1 317 ? -17.103 -31.213 -12.258 1.00 95.75 317 THR A N 1
ATOM 2352 C CA . THR A 1 317 ? -18.215 -31.231 -11.302 1.00 95.75 317 THR A CA 1
ATOM 2353 C C . THR A 1 317 ? -17.772 -30.504 -10.043 1.00 95.75 317 THR A C 1
ATOM 2355 O O . THR A 1 317 ? -16.881 -30.981 -9.342 1.00 95.75 317 THR A O 1
ATOM 2358 N N . ILE A 1 318 ? -18.390 -29.360 -9.758 1.00 97.31 318 ILE A N 1
ATOM 2359 C CA . ILE A 1 318 ? -18.140 -28.583 -8.544 1.00 97.31 318 ILE A CA 1
ATOM 2360 C C . ILE A 1 318 ? -19.194 -28.957 -7.507 1.00 97.31 318 ILE A C 1
ATOM 2362 O O . ILE A 1 318 ? -20.386 -28.914 -7.814 1.00 97.31 318 ILE A O 1
ATOM 2366 N N . THR A 1 319 ? -18.761 -29.330 -6.303 1.00 95.88 319 THR A N 1
ATOM 2367 C CA . THR A 1 319 ? -19.635 -29.793 -5.215 1.00 95.88 319 THR A CA 1
ATOM 2368 C C . THR A 1 319 ? -19.409 -28.972 -3.952 1.00 95.88 319 THR A C 1
ATOM 2370 O O . THR A 1 319 ? -18.297 -28.934 -3.424 1.00 95.88 319 THR A O 1
ATOM 2373 N N . ALA A 1 320 ? -20.483 -28.357 -3.462 1.00 95.50 320 ALA A N 1
ATOM 2374 C CA . ALA A 1 320 ? -20.577 -27.759 -2.138 1.00 95.50 320 ALA A CA 1
ATOM 2375 C C . ALA A 1 320 ? -21.087 -28.811 -1.139 1.00 95.50 320 ALA A C 1
ATOM 2377 O O . ALA A 1 320 ? -22.065 -29.505 -1.430 1.00 95.50 320 ALA A O 1
ATOM 2378 N N . THR A 1 321 ? -20.445 -28.918 0.025 1.00 94.69 321 THR A N 1
ATOM 2379 C CA . THR A 1 321 ? -20.793 -29.875 1.089 1.00 94.69 321 THR A CA 1
ATOM 2380 C C . THR A 1 321 ? -20.870 -29.171 2.439 1.00 94.69 321 THR A C 1
ATOM 2382 O O . THR A 1 321 ? -19.892 -28.541 2.840 1.00 94.69 321 THR A O 1
ATOM 2385 N N . THR A 1 322 ? -21.997 -29.274 3.146 1.00 92.69 322 THR A N 1
ATOM 2386 C CA . THR A 1 322 ? -22.148 -28.682 4.487 1.00 92.69 322 THR A CA 1
ATOM 2387 C C . THR A 1 322 ? -21.377 -29.470 5.541 1.00 92.69 322 THR A C 1
ATOM 2389 O O . THR A 1 322 ? -21.422 -30.699 5.533 1.00 92.69 322 THR A O 1
ATOM 2392 N N . GLU A 1 323 ? -20.693 -28.778 6.455 1.00 87.69 323 GLU A N 1
ATOM 2393 C CA . GLU A 1 323 ? -19.915 -29.427 7.523 1.00 87.69 323 GLU A CA 1
ATOM 2394 C C . GLU A 1 323 ? -20.837 -30.180 8.499 1.00 87.69 323 GLU A C 1
ATOM 2396 O O . GLU A 1 323 ? -20.655 -31.384 8.713 1.00 87.69 323 GLU A O 1
ATOM 2401 N N . ASP A 1 324 ? -21.902 -29.533 8.990 1.00 80.94 324 ASP A N 1
ATOM 2402 C CA . ASP A 1 324 ? -23.015 -30.240 9.629 1.00 80.94 324 ASP A CA 1
ATOM 2403 C C . ASP A 1 324 ? -23.852 -31.031 8.612 1.00 80.94 324 ASP A C 1
ATOM 2405 O O . ASP A 1 324 ? -24.102 -30.615 7.477 1.00 80.94 324 ASP A O 1
ATOM 2409 N N . GLY A 1 325 ? -24.312 -32.209 9.033 1.00 81.75 325 GLY A N 1
ATOM 2410 C CA . GLY A 1 325 ? -25.228 -33.059 8.280 1.00 81.75 325 GLY A CA 1
ATOM 2411 C C . GLY A 1 325 ? -24.678 -33.668 6.983 1.00 81.75 325 GLY A C 1
ATOM 2412 O O . GLY A 1 325 ? -25.366 -34.536 6.433 1.00 81.75 325 GLY A O 1
ATOM 2413 N N . GLN A 1 326 ? -23.493 -33.256 6.509 1.00 89.44 326 GLN A N 1
ATOM 2414 C CA . GLN A 1 326 ? -22.826 -33.715 5.281 1.00 89.44 326 GLN A CA 1
ATOM 2415 C C . GLN A 1 326 ? -23.760 -33.719 4.056 1.00 89.44 326 GLN A C 1
ATOM 2417 O O . GLN A 1 326 ? -23.872 -34.712 3.329 1.00 89.44 326 GLN A O 1
ATOM 2422 N N . LYS A 1 327 ? -24.508 -32.624 3.848 1.00 93.31 327 LYS A N 1
ATOM 2423 C CA . LYS A 1 327 ? -25.400 -32.467 2.687 1.00 93.31 327 LYS A CA 1
ATOM 2424 C C . LYS A 1 327 ? -24.610 -31.922 1.509 1.00 93.31 327 LYS A C 1
ATOM 2426 O O . LYS A 1 327 ? -23.797 -31.024 1.686 1.00 93.31 327 LYS A O 1
ATOM 2431 N N . THR A 1 328 ? -24.880 -32.430 0.310 1.00 94.38 328 THR A N 1
ATOM 2432 C CA . THR A 1 328 ? -24.164 -32.053 -0.914 1.00 94.38 328 THR A CA 1
ATOM 2433 C C . THR A 1 328 ? -25.087 -31.416 -1.946 1.00 94.38 328 THR A C 1
ATOM 2435 O O . THR A 1 328 ? -26.218 -31.860 -2.149 1.00 94.38 328 THR A O 1
ATOM 2438 N N . ALA A 1 329 ? -24.584 -30.395 -2.639 1.00 95.31 329 ALA A N 1
ATOM 2439 C CA . ALA A 1 329 ? -25.155 -29.888 -3.881 1.00 95.31 329 ALA A CA 1
ATOM 2440 C C . ALA A 1 329 ? -24.036 -29.736 -4.911 1.00 95.31 329 ALA A C 1
ATOM 2442 O O . ALA A 1 329 ? -22.979 -29.181 -4.614 1.00 95.31 329 ALA A O 1
ATOM 2443 N N . ALA A 1 330 ? -24.268 -30.240 -6.121 1.00 94.56 330 ALA A N 1
ATOM 2444 C CA . ALA A 1 330 ? -23.265 -30.292 -7.174 1.00 94.56 330 ALA A CA 1
ATOM 2445 C C . ALA A 1 330 ? -23.795 -29.709 -8.485 1.00 94.56 330 ALA A C 1
ATOM 2447 O O . ALA A 1 330 ? -24.964 -29.889 -8.831 1.00 94.56 330 ALA A O 1
ATOM 2448 N N . CYS A 1 331 ? -22.918 -29.050 -9.239 1.00 93.12 331 CYS A N 1
ATOM 2449 C CA . CYS A 1 331 ? -23.202 -28.578 -10.589 1.00 93.12 331 CYS A CA 1
ATOM 2450 C C . CYS A 1 331 ? -22.045 -28.911 -11.537 1.00 93.12 331 CYS A C 1
ATOM 2452 O O . CYS A 1 331 ? -20.876 -28.888 -11.148 1.00 93.12 331 CYS A O 1
ATOM 2454 N N . THR A 1 332 ? -22.356 -29.172 -12.805 1.00 92.94 332 THR A N 1
ATOM 2455 C CA . THR A 1 332 ? -21.331 -29.231 -13.850 1.00 92.94 332 THR A CA 1
ATOM 2456 C C . THR A 1 332 ? -20.969 -27.812 -14.275 1.00 92.94 332 THR A C 1
ATOM 2458 O O . THR A 1 332 ? -21.831 -27.060 -14.736 1.00 92.94 332 THR A O 1
ATOM 2461 N N . VAL A 1 333 ? -19.690 -27.462 -14.153 1.00 92.81 333 VAL A N 1
ATOM 2462 C CA . VAL A 1 333 ? -19.111 -26.267 -14.765 1.00 92.81 333 VAL A CA 1
ATOM 2463 C C . VAL A 1 333 ? -18.449 -26.677 -16.073 1.00 92.81 333 VAL A C 1
ATOM 2465 O O . VAL A 1 333 ? -17.607 -27.578 -16.112 1.00 92.81 333 VAL A O 1
ATOM 2468 N N . THR A 1 334 ? -18.848 -26.018 -17.158 1.00 91.25 334 THR A N 1
ATOM 2469 C CA . THR A 1 334 ? -18.198 -26.181 -18.463 1.00 91.25 334 THR A CA 1
ATOM 2470 C C . THR A 1 334 ? -17.121 -25.121 -18.600 1.00 91.25 334 THR A C 1
ATOM 2472 O O . THR A 1 334 ? -17.420 -23.930 -18.533 1.00 91.25 334 THR A O 1
ATOM 2475 N N . VAL A 1 335 ? -15.877 -25.535 -18.805 1.00 88.50 335 VAL A N 1
ATOM 2476 C CA . VAL A 1 335 ? -14.798 -24.611 -19.134 1.00 88.50 335 VAL A CA 1
ATOM 2477 C C . VAL A 1 335 ? -14.714 -24.514 -20.646 1.00 88.50 335 VAL A C 1
ATOM 2479 O O . VAL A 1 335 ? -14.375 -25.492 -21.312 1.00 88.50 335 VAL A O 1
ATOM 2482 N N . SER A 1 336 ? -15.069 -23.355 -21.194 1.00 80.56 336 SER A N 1
ATOM 2483 C CA . SER A 1 336 ? -14.943 -23.100 -22.626 1.00 80.56 336 SER A CA 1
ATOM 2484 C C . SER A 1 336 ? -13.488 -22.817 -22.996 1.00 80.56 336 SER A C 1
ATOM 2486 O O . SER A 1 336 ? -12.706 -22.301 -22.187 1.00 80.56 336 SER A O 1
ATOM 2488 N N . GLY A 1 337 ? -13.140 -23.123 -24.249 1.00 60.56 337 GLY A N 1
ATOM 2489 C CA . GLY A 1 337 ? -11.908 -22.640 -24.864 1.00 60.56 337 GLY A CA 1
ATOM 2490 C C . GLY A 1 337 ? -11.751 -21.125 -24.681 1.00 60.56 337 GLY A C 1
ATOM 2491 O O . GLY A 1 337 ? -12.726 -20.385 -24.544 1.00 60.56 337 GLY A O 1
ATOM 2492 N N . SER A 1 338 ? -10.501 -20.674 -24.618 1.00 46.47 338 SER A N 1
ATOM 2493 C CA . SER A 1 338 ? -10.160 -19.276 -24.350 1.00 46.47 338 SER A CA 1
ATOM 2494 C C . SER A 1 338 ? -10.673 -18.340 -25.453 1.00 46.47 338 SER A C 1
ATOM 2496 O O . SER A 1 338 ? -10.186 -18.408 -26.580 1.00 46.47 338 SER A O 1
ATOM 2498 N N . ASP A 1 339 ? -11.533 -17.376 -25.094 1.00 43.84 339 ASP A N 1
ATOM 2499 C CA . ASP A 1 339 ? -11.924 -16.214 -25.923 1.00 43.84 339 ASP A CA 1
ATOM 2500 C C . ASP A 1 339 ? -10.785 -15.179 -26.105 1.00 43.84 339 ASP A C 1
ATOM 2502 O O . ASP A 1 339 ? -10.988 -13.980 -26.308 1.00 43.84 339 ASP A O 1
ATOM 2506 N N . THR A 1 340 ? -9.537 -15.646 -26.096 1.00 44.22 340 THR A N 1
ATOM 2507 C CA . THR A 1 340 ? -8.518 -15.077 -26.982 1.00 44.22 340 THR A CA 1
ATOM 2508 C C . THR A 1 340 ? -9.049 -15.107 -28.415 1.00 44.22 340 THR A C 1
ATOM 2510 O O . THR A 1 340 ? -9.471 -16.180 -28.851 1.00 44.22 340 THR A O 1
ATOM 2513 N N . PRO A 1 341 ? -8.988 -14.004 -29.186 1.00 45.88 341 PRO A N 1
ATOM 2514 C CA . PRO A 1 341 ? -9.294 -14.055 -30.610 1.00 45.88 341 PRO A CA 1
ATOM 2515 C C . PRO A 1 341 ? -8.462 -15.160 -31.259 1.00 45.88 341 PRO A C 1
ATOM 2517 O O . PRO A 1 341 ? -7.232 -15.088 -31.224 1.00 45.88 341 PRO A O 1
ATOM 2520 N N . SER A 1 342 ? -9.120 -16.192 -31.800 1.00 54.78 342 SER A N 1
ATOM 2521 C CA . SER A 1 342 ? -8.426 -17.300 -32.459 1.00 54.78 342 SER A CA 1
ATOM 2522 C C . SER A 1 342 ? -7.538 -16.719 -33.546 1.00 54.78 342 SER A C 1
ATOM 2524 O O . SER A 1 342 ? -8.040 -16.123 -34.498 1.00 54.78 342 SER A O 1
ATOM 2526 N N . VAL A 1 343 ? -6.226 -16.872 -33.394 1.00 73.06 343 VAL A N 1
ATOM 2527 C CA . VAL A 1 343 ? -5.250 -16.393 -34.364 1.00 73.06 343 VAL A CA 1
ATOM 2528 C C . VAL A 1 343 ? -5.206 -17.450 -35.466 1.00 73.06 343 VAL A C 1
ATOM 2530 O O . VAL A 1 343 ? -4.678 -18.541 -35.225 1.00 73.06 343 VAL A O 1
ATOM 2533 N N . PRO A 1 344 ? -5.815 -17.193 -36.639 1.00 78.88 344 PRO A N 1
ATOM 2534 C CA . PRO A 1 344 ? -6.000 -18.224 -37.645 1.00 78.88 344 PRO A CA 1
ATOM 2535 C C . PRO A 1 344 ? -4.669 -18.533 -38.318 1.00 78.88 344 PRO A C 1
ATOM 2537 O O . PRO A 1 344 ? -3.815 -17.653 -38.469 1.00 78.88 344 PRO A O 1
ATOM 2540 N N . VAL A 1 345 ? -4.517 -19.759 -38.807 1.00 86.94 345 VAL A N 1
ATOM 2541 C CA . VAL A 1 345 ? -3.358 -20.110 -39.626 1.00 86.94 345 VAL A CA 1
ATOM 2542 C C . VAL A 1 345 ? -3.384 -19.303 -40.927 1.00 86.94 345 VAL A C 1
ATOM 2544 O O . VAL A 1 345 ? -4.206 -19.534 -41.821 1.00 86.94 345 VAL A O 1
ATOM 2547 N N . THR A 1 346 ? -2.449 -18.364 -41.065 1.00 87.75 346 THR A N 1
ATOM 2548 C CA . THR A 1 346 ? -2.263 -17.577 -42.290 1.00 87.75 346 THR A CA 1
ATOM 2549 C C . THR A 1 346 ? -1.397 -18.325 -43.299 1.00 87.75 346 THR A C 1
ATOM 2551 O O . THR A 1 346 ? -1.665 -18.245 -44.500 1.00 87.75 346 THR A O 1
ATOM 2554 N N . GLY A 1 347 ? -0.433 -19.125 -42.831 1.00 86.69 347 GLY A N 1
ATOM 2555 C CA . GLY A 1 347 ? 0.447 -19.926 -43.680 1.00 86.69 347 GLY A CA 1
ATOM 2556 C C . GLY A 1 347 ? 1.136 -21.085 -42.958 1.00 86.69 347 GLY A C 1
ATOM 2557 O O . GLY A 1 347 ? 1.067 -21.231 -41.742 1.00 86.69 347 GLY A O 1
ATOM 2558 N N . ILE A 1 348 ? 1.824 -21.911 -43.741 1.00 94.06 348 ILE A N 1
ATOM 2559 C CA . ILE A 1 348 ? 2.691 -23.003 -43.286 1.00 94.06 348 ILE A CA 1
ATOM 2560 C C . ILE A 1 348 ? 3.924 -23.039 -44.194 1.00 94.06 348 ILE A C 1
ATOM 2562 O O . ILE A 1 348 ? 3.824 -22.746 -45.386 1.00 94.06 348 ILE A O 1
ATOM 2566 N N . THR A 1 349 ? 5.081 -23.390 -43.642 1.00 90.94 349 THR A N 1
ATOM 2567 C CA . THR A 1 349 ? 6.337 -23.598 -44.376 1.00 90.94 349 THR A CA 1
ATOM 2568 C C . THR A 1 349 ? 6.979 -24.925 -43.978 1.00 90.94 349 THR A C 1
ATOM 2570 O O . THR A 1 349 ? 6.677 -25.479 -42.921 1.00 90.94 349 THR A O 1
ATOM 2573 N N . LEU A 1 350 ? 7.862 -25.447 -44.833 1.00 89.50 350 LEU A N 1
ATOM 2574 C CA . LEU A 1 350 ? 8.705 -26.610 -44.543 1.00 89.50 350 LEU A CA 1
ATOM 2575 C C . LEU A 1 350 ? 10.151 -26.160 -44.358 1.00 89.50 350 LEU A C 1
ATOM 2577 O O . LEU A 1 350 ? 10.612 -25.265 -45.064 1.00 89.50 350 LEU A O 1
ATOM 2581 N N . ASP A 1 351 ? 10.869 -26.798 -43.436 1.00 81.75 351 ASP A N 1
ATOM 2582 C CA . ASP A 1 351 ? 12.231 -26.399 -43.083 1.00 81.75 351 ASP A CA 1
ATOM 2583 C C . ASP A 1 351 ? 13.250 -26.660 -44.202 1.00 81.75 351 ASP A C 1
ATOM 2585 O O . ASP A 1 351 ? 14.263 -25.966 -44.281 1.00 81.75 351 ASP A O 1
ATOM 2589 N N . LYS A 1 352 ? 12.994 -27.644 -45.075 1.00 79.38 352 LYS A N 1
ATOM 2590 C CA . LYS A 1 352 ? 13.848 -27.979 -46.225 1.00 79.38 352 LYS A CA 1
ATOM 2591 C C . LYS A 1 352 ? 13.136 -28.824 -47.287 1.00 79.38 352 LYS A C 1
ATOM 2593 O O . LYS A 1 352 ? 12.183 -29.550 -47.009 1.00 79.38 352 LYS A O 1
ATOM 2598 N N . THR A 1 353 ? 13.672 -28.792 -48.504 1.00 77.62 353 THR A N 1
ATOM 2599 C CA . THR A 1 353 ? 13.615 -29.918 -49.457 1.00 77.62 353 THR A CA 1
ATOM 2600 C C . THR A 1 353 ? 14.722 -30.921 -49.111 1.00 77.62 353 THR A C 1
ATOM 2602 O O . THR A 1 353 ? 15.700 -30.533 -48.473 1.00 77.62 353 THR A O 1
ATOM 2605 N N . GLY A 1 354 ? 14.664 -32.176 -49.563 1.00 75.75 354 GLY A N 1
ATOM 2606 C CA . GLY A 1 354 ? 15.766 -33.101 -49.274 1.00 75.75 354 GLY A CA 1
ATOM 2607 C C . GLY A 1 354 ? 15.855 -34.344 -50.149 1.00 75.75 354 GLY A C 1
ATOM 2608 O O . GLY A 1 354 ? 14.890 -34.758 -50.789 1.00 75.75 354 GLY A O 1
ATOM 2609 N N . THR A 1 355 ? 17.043 -34.943 -50.127 1.00 79.44 355 THR A N 1
ATOM 2610 C CA . THR A 1 355 ? 17.325 -36.264 -50.693 1.00 79.44 355 THR A CA 1
ATOM 2611 C C . THR A 1 355 ? 17.448 -37.269 -49.551 1.00 79.44 355 THR A C 1
ATOM 2613 O O . THR A 1 355 ? 18.021 -36.947 -48.510 1.00 79.44 355 THR A O 1
ATOM 2616 N N . VAL A 1 356 ? 16.936 -38.484 -49.738 1.00 84.88 356 VAL A N 1
ATOM 2617 C CA . VAL A 1 356 ? 17.046 -39.590 -48.776 1.00 84.88 356 VAL A CA 1
ATOM 2618 C C . VAL A 1 356 ? 17.459 -40.861 -49.518 1.00 84.88 356 VAL A C 1
ATOM 2620 O O . VAL A 1 356 ? 16.921 -41.150 -50.580 1.00 84.88 356 VAL A O 1
ATOM 2623 N N . ALA A 1 357 ? 18.423 -41.630 -49.012 1.00 81.25 357 ALA A N 1
ATOM 2624 C CA . ALA A 1 357 ? 18.762 -42.903 -49.650 1.00 81.25 357 ALA A CA 1
ATOM 2625 C C . ALA A 1 357 ? 17.680 -43.962 -49.364 1.00 81.25 357 ALA A C 1
ATOM 2627 O O . ALA A 1 357 ? 17.006 -43.915 -48.329 1.00 81.25 357 ALA A O 1
ATOM 2628 N N . ALA A 1 358 ? 17.504 -44.927 -50.269 1.00 83.75 358 ALA A N 1
ATOM 2629 C CA . ALA A 1 358 ? 16.564 -46.029 -50.058 1.00 83.75 358 ALA A CA 1
ATOM 2630 C C . ALA A 1 358 ? 16.886 -46.800 -48.756 1.00 83.75 358 ALA A C 1
ATOM 2632 O O . ALA A 1 358 ? 18.036 -47.146 -48.485 1.00 83.75 358 ALA A O 1
ATOM 2633 N N . GLY A 1 359 ? 15.868 -47.042 -47.926 1.00 81.44 359 GLY A N 1
ATOM 2634 C CA . GLY A 1 359 ? 16.008 -47.632 -46.591 1.00 81.44 359 GLY A CA 1
ATOM 2635 C C . GLY A 1 359 ? 16.473 -46.667 -45.489 1.00 81.44 359 GLY A C 1
ATOM 2636 O O . GLY A 1 359 ? 16.728 -47.118 -44.373 1.00 81.44 359 GLY A O 1
ATOM 2637 N N . LYS A 1 360 ? 16.593 -45.359 -45.762 1.00 86.56 360 LYS A N 1
ATOM 2638 C CA . LYS A 1 360 ? 16.903 -44.316 -44.763 1.00 86.56 360 LYS A CA 1
ATOM 2639 C C . LYS A 1 360 ? 15.705 -43.392 -44.525 1.00 86.56 360 LYS A C 1
ATOM 2641 O O . LYS A 1 360 ? 14.713 -43.426 -45.254 1.00 86.56 360 LYS A O 1
ATOM 2646 N N . THR A 1 361 ? 15.827 -42.535 -43.514 1.00 90.31 361 THR A N 1
ATOM 2647 C CA . THR A 1 361 ? 14.809 -41.554 -43.117 1.00 90.31 361 THR A CA 1
ATOM 2648 C C . THR A 1 361 ? 15.316 -40.114 -43.194 1.00 90.31 361 THR A C 1
ATOM 2650 O O . THR A 1 361 ? 16.465 -39.833 -42.858 1.00 90.31 361 THR A O 1
ATOM 2653 N N . LEU A 1 362 ? 14.424 -39.196 -43.559 1.00 88.62 362 LEU A N 1
ATOM 2654 C CA . LEU A 1 362 ? 14.601 -37.747 -43.587 1.00 88.62 362 LEU A CA 1
ATOM 2655 C C . LEU A 1 362 ? 13.484 -37.110 -42.750 1.00 88.62 362 LEU A C 1
ATOM 2657 O O . LEU A 1 362 ? 12.320 -37.161 -43.135 1.00 88.62 362 LEU A O 1
ATOM 2661 N N . GLN A 1 363 ? 13.825 -36.495 -41.617 1.00 93.62 363 GLN A N 1
ATOM 2662 C CA . GLN A 1 363 ? 12.871 -35.677 -40.861 1.00 93.62 363 GLN A CA 1
ATOM 2663 C C . GLN A 1 363 ? 12.613 -34.375 -41.622 1.00 93.62 363 GLN A C 1
ATOM 2665 O O . GLN A 1 363 ? 13.551 -33.607 -41.839 1.00 93.62 363 GLN A O 1
ATOM 2670 N N . LEU A 1 364 ? 11.362 -34.090 -41.972 1.00 92.12 364 LEU A N 1
ATOM 2671 C CA . LEU A 1 364 ? 10.908 -32.755 -42.356 1.00 92.12 364 LEU A CA 1
ATOM 2672 C C . LEU A 1 364 ? 10.263 -32.080 -41.145 1.00 92.12 364 LEU A C 1
ATOM 2674 O O . LEU A 1 364 ? 9.514 -32.715 -40.408 1.00 92.12 364 LEU A O 1
ATOM 2678 N N . ASN A 1 365 ? 10.541 -30.797 -40.940 1.00 90.50 365 ASN A N 1
ATOM 2679 C CA . ASN A 1 365 ? 9.885 -29.993 -39.912 1.00 90.50 365 ASN A CA 1
ATOM 2680 C C . ASN A 1 365 ? 8.993 -28.960 -40.601 1.00 90.50 365 ASN A C 1
ATOM 2682 O O . ASN A 1 365 ? 9.348 -28.442 -41.661 1.00 90.50 365 ASN A O 1
ATOM 2686 N N . ALA A 1 366 ? 7.844 -28.655 -40.007 1.00 90.00 366 ALA A N 1
ATOM 2687 C CA . ALA A 1 366 ? 6.889 -27.706 -40.559 1.00 90.00 366 ALA A CA 1
ATOM 2688 C C . ALA A 1 366 ? 6.595 -26.594 -39.546 1.00 90.00 366 ALA A C 1
ATOM 2690 O O . ALA A 1 366 ? 6.310 -26.880 -38.384 1.00 90.00 366 ALA A O 1
ATOM 2691 N N . SER A 1 367 ? 6.670 -25.336 -39.985 1.00 90.56 367 SER A N 1
ATOM 2692 C CA . SER A 1 367 ? 6.351 -24.164 -39.161 1.00 90.56 367 SER A CA 1
ATOM 2693 C C . SER A 1 367 ? 5.006 -23.582 -39.580 1.00 90.56 367 SER A C 1
ATOM 2695 O O . SER A 1 367 ? 4.742 -23.404 -40.768 1.00 90.56 367 SER A O 1
ATOM 2697 N N . VAL A 1 368 ? 4.150 -23.298 -38.600 1.00 92.19 368 VAL A N 1
ATOM 2698 C CA . VAL A 1 368 ? 2.798 -22.757 -38.794 1.00 92.19 368 VAL A CA 1
ATOM 2699 C C . VAL A 1 368 ? 2.798 -21.291 -38.392 1.00 92.19 368 VAL A C 1
ATOM 2701 O O . VAL A 1 368 ? 3.211 -20.965 -37.277 1.00 92.19 368 VAL A O 1
ATOM 2704 N N . GLN A 1 369 ? 2.332 -20.435 -39.302 1.00 84.50 369 GLN A N 1
ATOM 2705 C CA . GLN A 1 369 ? 2.356 -18.983 -39.171 1.00 84.50 369 GLN A CA 1
ATOM 2706 C C . GLN A 1 369 ? 0.947 -18.390 -38.980 1.00 84.50 369 GLN A C 1
ATOM 2708 O O . GLN A 1 369 ? -0.002 -18.862 -39.618 1.00 84.50 369 GLN A O 1
ATOM 2713 N N . PRO A 1 370 ? 0.804 -17.330 -38.158 1.00 86.00 370 PRO A N 1
ATOM 2714 C CA . PRO A 1 370 ? 1.855 -16.709 -37.336 1.00 86.00 370 PRO A CA 1
ATOM 2715 C C . PRO A 1 370 ? 2.287 -17.600 -36.157 1.00 86.00 370 PRO A C 1
ATOM 2717 O O . PRO A 1 370 ? 1.607 -18.566 -35.812 1.00 86.00 370 PRO A O 1
ATOM 2720 N N . ASP A 1 371 ? 3.404 -17.276 -35.501 1.00 77.25 371 ASP A N 1
ATOM 2721 C CA . ASP A 1 371 ? 3.935 -18.121 -34.421 1.00 77.25 371 ASP A CA 1
ATOM 2722 C C . ASP A 1 371 ? 3.036 -18.232 -33.176 1.00 77.25 371 ASP A C 1
ATOM 2724 O O . ASP A 1 371 ? 3.207 -19.165 -32.391 1.00 77.25 371 ASP A O 1
ATOM 2728 N N . ASN A 1 372 ? 2.033 -17.367 -33.037 1.00 77.62 372 ASN A N 1
ATOM 2729 C CA . ASN A 1 372 ? 0.976 -17.441 -32.028 1.00 77.62 372 ASN A CA 1
ATOM 2730 C C . ASN A 1 372 ? -0.363 -18.009 -32.556 1.00 77.62 372 ASN A C 1
ATOM 2732 O O . ASN A 1 372 ? -1.383 -17.844 -31.891 1.00 77.62 372 ASN A O 1
ATOM 2736 N N . ALA A 1 373 ? -0.381 -18.663 -33.727 1.00 80.56 373 ALA A N 1
ATOM 2737 C CA . ALA A 1 373 ? -1.573 -19.325 -34.269 1.00 80.56 373 ALA A CA 1
ATOM 2738 C C . ALA A 1 373 ? -2.156 -20.350 -33.279 1.00 80.56 373 ALA A C 1
ATOM 2740 O O . ALA A 1 373 ? -1.426 -21.183 -32.738 1.00 80.56 373 ALA A O 1
ATOM 2741 N N . THR A 1 374 ? -3.473 -20.297 -33.056 1.00 81.56 374 THR A N 1
ATOM 2742 C CA . THR A 1 374 ? -4.135 -21.002 -31.942 1.00 81.56 374 THR A CA 1
ATOM 2743 C C . THR A 1 374 ? -4.225 -22.519 -32.151 1.00 81.56 374 THR A C 1
ATOM 2745 O O . THR A 1 374 ? -4.148 -23.271 -31.184 1.00 81.56 374 THR A O 1
ATOM 2748 N N . ASN A 1 375 ? -4.320 -22.987 -33.401 1.00 84.12 375 ASN A N 1
ATOM 2749 C CA . ASN A 1 375 ? -4.192 -24.404 -33.752 1.00 84.12 375 ASN A CA 1
ATOM 2750 C C . ASN A 1 375 ? -3.018 -24.593 -34.729 1.00 84.12 375 ASN A C 1
ATOM 2752 O O . ASN A 1 375 ? -3.057 -24.107 -35.858 1.00 84.12 375 ASN A O 1
ATOM 2756 N N . LYS A 1 376 ? -1.987 -25.331 -34.296 1.00 89.62 376 LYS A N 1
ATOM 2757 C CA . LYS A 1 376 ? -0.807 -25.685 -35.105 1.00 89.62 376 LYS A CA 1
ATOM 2758 C C . LYS A 1 376 ? -0.753 -27.165 -35.512 1.00 89.62 376 LYS A C 1
ATOM 2760 O O . LYS A 1 376 ? 0.315 -27.644 -35.879 1.00 89.62 376 LYS A O 1
ATOM 2765 N N . ASN A 1 377 ? -1.862 -27.903 -35.454 1.00 89.75 377 ASN A N 1
ATOM 2766 C CA . ASN A 1 377 ? -1.903 -29.304 -35.879 1.00 89.75 377 ASN A CA 1
ATOM 2767 C C . ASN A 1 377 ? -1.648 -29.437 -37.388 1.00 89.75 377 ASN A C 1
ATOM 2769 O O . ASN A 1 377 ? -2.143 -28.646 -38.198 1.00 89.75 377 ASN A O 1
ATOM 2773 N N . ILE A 1 378 ? -0.893 -30.471 -37.767 1.00 91.62 378 ILE A N 1
ATOM 2774 C CA . ILE A 1 378 ? -0.448 -30.724 -39.142 1.00 91.62 378 ILE A CA 1
ATOM 2775 C C . ILE A 1 378 ? -0.714 -32.185 -39.497 1.00 91.62 378 ILE A C 1
ATOM 2777 O O . ILE A 1 378 ? -0.425 -33.094 -38.722 1.00 91.62 378 ILE A O 1
ATOM 2781 N N . SER A 1 379 ? -1.230 -32.402 -40.701 1.00 91.56 379 SER A N 1
ATOM 2782 C CA . SER A 1 379 ? -1.365 -33.711 -41.337 1.00 91.56 379 SER A CA 1
ATOM 2783 C C . SER A 1 379 ? -0.365 -33.835 -42.487 1.00 91.56 379 SER A C 1
ATOM 2785 O O . SER A 1 379 ? -0.155 -32.876 -43.229 1.00 91.56 379 SER A O 1
ATOM 2787 N N . TRP A 1 380 ? 0.261 -35.003 -42.628 1.00 95.25 380 TRP A N 1
ATOM 2788 C CA . TRP A 1 380 ? 1.284 -35.270 -43.642 1.00 95.25 380 TRP A CA 1
ATOM 2789 C C . TRP A 1 380 ? 0.785 -36.279 -44.676 1.00 95.25 380 TRP A C 1
ATOM 2791 O O . TRP A 1 380 ? 0.141 -37.268 -44.328 1.00 95.25 380 TRP A O 1
ATOM 2801 N N . THR A 1 381 ? 1.104 -36.044 -45.947 1.00 94.62 381 THR A N 1
ATOM 2802 C CA . THR A 1 381 ? 0.781 -36.935 -47.070 1.00 94.62 381 THR A CA 1
ATOM 2803 C C . THR A 1 381 ? 1.949 -37.041 -48.053 1.00 94.62 381 THR A C 1
ATOM 2805 O O . THR A 1 381 ? 2.810 -36.164 -48.115 1.00 94.62 381 THR A O 1
ATOM 2808 N N . SER A 1 382 ? 1.977 -38.125 -48.831 1.00 95.44 382 SER A N 1
ATOM 2809 C CA . SER A 1 382 ? 2.896 -38.341 -49.956 1.00 95.44 382 SER A CA 1
ATOM 2810 C C . SER A 1 382 ? 2.082 -38.691 -51.198 1.00 95.44 382 SER A C 1
ATOM 2812 O O . SER A 1 382 ? 1.119 -39.452 -51.092 1.00 95.44 382 SER A O 1
ATOM 2814 N N . ASP A 1 383 ? 2.463 -38.166 -52.364 1.00 95.12 383 ASP A N 1
ATOM 2815 C CA . ASP A 1 383 ? 1.829 -38.522 -53.641 1.00 95.12 383 ASP A CA 1
ATOM 2816 C C . ASP A 1 383 ? 2.194 -39.941 -54.127 1.00 95.12 383 ASP A C 1
ATOM 2818 O O . ASP A 1 383 ? 1.450 -40.531 -54.912 1.00 95.12 383 ASP A O 1
ATOM 2822 N N . LYS A 1 384 ? 3.325 -40.490 -53.658 1.00 93.62 384 LYS A N 1
ATOM 2823 C CA . LYS A 1 384 ? 3.908 -41.774 -54.082 1.00 93.62 384 LYS A CA 1
ATOM 2824 C C . LYS A 1 384 ? 4.578 -42.476 -52.899 1.00 93.62 384 LYS A C 1
ATOM 2826 O O . LYS A 1 384 ? 5.798 -42.424 -52.721 1.00 93.62 384 LYS A O 1
ATOM 2831 N N . THR A 1 385 ? 3.775 -43.136 -52.067 1.00 92.19 385 THR A N 1
ATOM 2832 C CA . THR A 1 385 ? 4.243 -43.863 -50.871 1.00 92.19 385 THR A CA 1
ATOM 2833 C C . THR A 1 385 ? 5.126 -45.077 -51.180 1.00 92.19 385 THR A C 1
ATOM 2835 O O . THR A 1 385 ? 5.849 -45.530 -50.298 1.00 92.19 385 THR A O 1
ATOM 2838 N N . ASP A 1 386 ? 5.115 -45.576 -52.420 1.00 88.00 386 ASP A N 1
ATOM 2839 C CA . ASP A 1 386 ? 6.011 -46.624 -52.928 1.00 88.00 386 ASP A CA 1
ATOM 2840 C C . ASP A 1 386 ? 7.416 -46.106 -53.291 1.00 88.00 386 ASP A C 1
ATOM 2842 O O . ASP A 1 386 ? 8.351 -46.899 -53.409 1.00 88.00 386 ASP A O 1
ATOM 2846 N N . ILE A 1 387 ? 7.568 -44.787 -53.444 1.00 89.88 387 ILE A N 1
ATOM 2847 C CA . ILE A 1 387 ? 8.850 -44.094 -53.616 1.00 89.88 387 ILE A CA 1
ATOM 2848 C C . ILE A 1 387 ? 9.309 -43.533 -52.271 1.00 89.88 387 ILE A C 1
ATOM 2850 O O . ILE A 1 387 ? 10.384 -43.904 -51.803 1.00 89.88 387 ILE A O 1
ATOM 2854 N N . ALA A 1 388 ? 8.489 -42.711 -51.608 1.00 91.06 388 ALA A N 1
ATOM 2855 C CA . ALA A 1 388 ? 8.762 -42.225 -50.257 1.00 91.06 388 ALA A CA 1
ATOM 2856 C C . ALA A 1 388 ? 7.481 -42.143 -49.413 1.00 91.06 388 ALA A C 1
ATOM 2858 O O . ALA A 1 388 ? 6.534 -41.433 -49.758 1.00 91.06 388 ALA A O 1
ATOM 2859 N N . ALA A 1 389 ? 7.462 -42.841 -48.280 1.00 91.56 389 ALA A N 1
ATOM 2860 C CA . ALA A 1 389 ? 6.366 -42.797 -47.315 1.00 91.56 389 ALA A CA 1
ATOM 2861 C C . ALA A 1 389 ? 6.662 -41.758 -46.223 1.00 91.56 389 ALA A C 1
ATOM 2863 O O . ALA A 1 389 ? 7.804 -41.652 -45.789 1.00 91.56 389 ALA A O 1
ATOM 2864 N N . VAL A 1 390 ? 5.655 -41.019 -45.752 1.00 95.19 390 VAL A N 1
ATOM 2865 C CA . VAL A 1 390 ? 5.789 -40.067 -44.634 1.00 95.19 390 VAL A CA 1
ATOM 2866 C C . VAL A 1 390 ? 4.900 -40.492 -43.470 1.00 95.19 390 VAL A C 1
ATOM 2868 O O . VAL A 1 390 ? 3.774 -40.941 -43.686 1.00 95.19 390 VAL A O 1
ATOM 2871 N N . ASP A 1 391 ? 5.410 -40.384 -42.244 1.00 92.44 391 ASP A N 1
ATOM 2872 C CA . ASP A 1 391 ? 4.644 -40.655 -41.028 1.00 92.44 391 ASP A CA 1
ATOM 2873 C C . ASP A 1 391 ? 3.919 -39.401 -40.495 1.00 92.44 391 ASP A C 1
ATOM 2875 O O . ASP A 1 391 ? 4.077 -38.286 -40.996 1.00 92.44 391 ASP A O 1
ATOM 2879 N N . LYS A 1 392 ? 3.119 -39.570 -39.435 1.00 89.88 392 LYS A N 1
ATOM 2880 C CA . LYS A 1 392 ? 2.375 -38.466 -38.801 1.00 89.88 392 LYS A CA 1
ATOM 2881 C C . LYS A 1 392 ? 3.260 -37.359 -38.197 1.00 89.88 392 LYS A C 1
ATOM 2883 O O . LYS A 1 392 ? 2.740 -36.297 -37.875 1.00 89.88 392 LYS A O 1
ATOM 2888 N N . ASN A 1 393 ? 4.555 -37.612 -38.004 1.00 87.38 393 ASN A N 1
ATOM 2889 C CA . ASN A 1 393 ? 5.515 -36.706 -37.379 1.00 87.38 393 ASN A CA 1
ATOM 2890 C C . ASN A 1 393 ? 6.410 -35.999 -38.420 1.00 87.38 393 ASN A C 1
ATOM 2892 O O . ASN A 1 393 ? 7.309 -35.257 -38.034 1.00 87.38 393 ASN A O 1
ATOM 2896 N N . GLY A 1 394 ? 6.206 -36.232 -39.724 1.00 90.44 394 GLY A N 1
ATOM 2897 C CA . GLY A 1 394 ? 7.051 -35.687 -40.794 1.00 90.44 394 GLY A CA 1
ATOM 2898 C C . GLY A 1 394 ? 8.321 -36.500 -41.082 1.00 90.44 394 GLY A C 1
ATOM 2899 O O . GLY A 1 394 ? 9.199 -36.021 -41.803 1.00 90.44 394 GLY A O 1
ATOM 2900 N N . VAL A 1 395 ? 8.442 -37.726 -40.558 1.00 92.94 395 VAL A N 1
ATOM 2901 C CA . VAL A 1 395 ? 9.544 -38.640 -40.891 1.00 92.94 395 VAL A CA 1
ATOM 2902 C C . VAL A 1 395 ? 9.275 -39.260 -42.260 1.00 92.94 395 VAL A C 1
ATOM 2904 O O . VAL A 1 395 ? 8.387 -40.099 -42.413 1.00 92.94 395 VAL A O 1
ATOM 2907 N N . VAL A 1 396 ? 10.058 -38.870 -43.264 1.00 93.94 396 VAL A N 1
ATOM 2908 C CA . VAL A 1 396 ? 9.988 -39.420 -44.622 1.00 93.94 396 VAL A CA 1
ATOM 2909 C C . VAL A 1 396 ? 10.956 -40.593 -44.752 1.00 93.94 396 VAL A C 1
ATOM 2911 O O . VAL A 1 396 ? 12.164 -40.416 -44.633 1.00 93.94 396 VAL A O 1
ATOM 2914 N N . THR A 1 397 ? 10.450 -41.791 -45.026 1.00 91.38 397 THR A N 1
ATOM 2915 C CA . THR A 1 397 ? 11.248 -42.991 -45.321 1.00 91.38 397 THR A CA 1
ATOM 2916 C C . THR A 1 397 ? 11.406 -43.150 -46.831 1.00 91.38 397 THR A C 1
ATOM 2918 O O . THR A 1 397 ? 10.409 -43.233 -47.549 1.00 91.38 397 THR A O 1
ATOM 2921 N N . GLY A 1 398 ? 12.646 -43.227 -47.319 1.00 90.19 398 GLY A N 1
ATOM 2922 C CA . GLY A 1 398 ? 12.932 -43.563 -48.715 1.00 90.19 398 GLY A CA 1
ATOM 2923 C C . GLY A 1 398 ? 12.685 -45.049 -48.971 1.00 90.19 398 GLY A C 1
ATOM 2924 O O . GLY A 1 398 ? 13.342 -45.891 -48.363 1.00 90.19 398 GLY A O 1
ATOM 2925 N N . VAL A 1 399 ? 11.756 -45.383 -49.865 1.00 87.44 399 VAL A N 1
ATOM 2926 C CA . VAL A 1 399 ? 11.351 -46.769 -50.170 1.00 87.44 399 VAL A CA 1
ATOM 2927 C C . VAL A 1 399 ? 12.017 -47.268 -51.453 1.00 87.44 399 VAL A C 1
ATOM 2929 O O . VAL A 1 399 ? 12.547 -48.378 -51.482 1.00 87.44 399 VAL A O 1
ATOM 2932 N N . LYS A 1 400 ? 12.030 -46.445 -52.507 1.00 86.06 400 LYS A N 1
ATOM 2933 C CA . LYS A 1 400 ? 12.541 -46.802 -53.838 1.00 86.06 400 LYS A CA 1
ATOM 2934 C C . LYS A 1 400 ? 13.041 -45.562 -54.572 1.00 86.06 400 LYS A C 1
ATOM 2936 O O . LYS A 1 400 ? 12.459 -44.496 -54.421 1.00 86.06 400 LYS A O 1
ATOM 2941 N N . GLU A 1 401 ? 14.083 -45.715 -55.388 1.00 86.12 401 GLU A N 1
ATOM 2942 C CA . GLU A 1 401 ? 14.637 -44.640 -56.221 1.00 86.12 401 GLU A CA 1
ATOM 2943 C C . GLU A 1 401 ? 13.565 -43.944 -57.085 1.00 86.12 401 GLU A C 1
ATOM 2945 O O . GLU A 1 401 ? 12.758 -44.603 -57.750 1.00 86.12 401 GLU A O 1
ATOM 2950 N N . GLY A 1 402 ? 13.563 -42.607 -57.067 1.00 87.50 402 GLY A N 1
ATOM 2951 C CA . GLY A 1 402 ? 12.581 -41.767 -57.759 1.00 87.50 402 GLY A CA 1
ATOM 2952 C C . GLY A 1 402 ? 12.302 -40.450 -57.026 1.00 87.50 402 GLY A C 1
ATOM 2953 O O . GLY A 1 402 ? 13.094 -40.016 -56.193 1.00 87.50 402 GLY A O 1
ATOM 2954 N N . THR A 1 403 ? 11.174 -39.798 -57.327 1.00 88.00 403 THR A N 1
ATOM 2955 C CA . THR A 1 403 ? 10.747 -38.552 -56.660 1.00 88.00 403 THR A CA 1
ATOM 2956 C C . THR A 1 403 ? 9.288 -38.600 -56.205 1.00 88.00 403 THR A C 1
ATOM 2958 O O . THR A 1 403 ? 8.386 -38.971 -56.963 1.00 88.00 403 THR A O 1
ATOM 2961 N N . ALA A 1 404 ? 9.051 -38.175 -54.965 1.00 91.88 404 ALA A N 1
ATOM 2962 C CA . ALA A 1 404 ? 7.728 -38.034 -54.362 1.00 91.88 404 ALA A CA 1
ATOM 2963 C C . ALA A 1 404 ? 7.533 -36.603 -53.839 1.00 91.88 404 ALA A C 1
ATOM 2965 O O . ALA A 1 404 ? 8.490 -35.941 -53.437 1.00 91.88 404 ALA A O 1
ATOM 2966 N N . THR A 1 405 ? 6.299 -36.118 -53.834 1.00 93.81 405 THR A N 1
ATOM 2967 C CA . THR A 1 405 ? 5.918 -34.832 -53.249 1.00 93.81 405 THR A CA 1
ATOM 2968 C C . THR A 1 405 ? 5.299 -35.077 -51.881 1.00 93.81 405 THR A C 1
ATOM 2970 O O . THR A 1 405 ? 4.236 -35.687 -51.770 1.00 93.81 405 THR A O 1
ATOM 2973 N N . ILE A 1 406 ? 5.969 -34.585 -50.841 1.00 96.19 406 ILE A N 1
ATOM 2974 C CA . ILE A 1 406 ? 5.509 -34.655 -49.457 1.00 96.19 406 ILE A CA 1
ATOM 2975 C C . ILE A 1 406 ? 4.793 -33.348 -49.124 1.00 96.19 406 ILE A C 1
ATOM 2977 O O . ILE A 1 406 ? 5.360 -32.273 -49.317 1.00 96.19 406 ILE A O 1
ATOM 2981 N N . THR A 1 407 ? 3.554 -33.434 -48.641 1.00 94.44 407 THR A N 1
ATOM 2982 C CA . THR A 1 407 ? 2.711 -32.270 -48.335 1.00 94.44 407 THR A CA 1
ATOM 2983 C C . THR A 1 407 ? 2.305 -32.264 -46.868 1.00 94.44 407 THR A C 1
ATOM 2985 O O . THR A 1 407 ? 1.697 -33.213 -46.376 1.00 94.44 407 THR A O 1
ATOM 2988 N N . ALA A 1 408 ? 2.608 -31.165 -46.184 1.00 94.31 408 ALA A N 1
ATOM 2989 C CA . ALA A 1 408 ? 2.088 -30.828 -44.869 1.00 94.31 408 ALA A CA 1
ATOM 2990 C C . ALA A 1 408 ? 0.848 -29.936 -45.027 1.00 94.31 408 ALA A C 1
ATOM 2992 O O . ALA A 1 408 ? 0.907 -28.899 -45.691 1.00 94.31 408 ALA A O 1
ATOM 2993 N N . THR A 1 409 ? -0.269 -30.329 -44.416 1.00 93.31 409 THR A N 1
ATOM 2994 C CA . THR A 1 409 ? -1.544 -29.596 -44.440 1.00 93.31 409 THR A CA 1
ATOM 2995 C C . THR A 1 409 ? -1.990 -29.279 -43.019 1.00 93.31 409 THR A C 1
ATOM 2997 O O . THR A 1 409 ? -2.156 -30.197 -42.212 1.00 93.31 409 THR A O 1
ATOM 3000 N N . THR A 1 410 ? -2.207 -28.002 -42.707 1.00 92.56 410 THR A N 1
ATOM 3001 C CA . THR A 1 410 ? -2.666 -27.574 -41.378 1.00 92.56 410 THR A CA 1
ATOM 3002 C C . THR A 1 410 ? -4.119 -27.964 -41.138 1.00 92.56 410 THR A C 1
ATOM 3004 O O . THR A 1 410 ? -4.942 -27.993 -42.058 1.00 92.56 410 THR A O 1
ATOM 3007 N N . GLU A 1 411 ? -4.449 -28.288 -39.890 1.00 87.38 411 GLU A N 1
ATOM 3008 C CA . GLU A 1 411 ? -5.814 -28.652 -39.522 1.00 87.38 411 GLU A CA 1
ATOM 3009 C C . GLU A 1 411 ? -6.751 -27.439 -39.570 1.00 87.38 411 GLU A C 1
ATOM 3011 O O . GLU A 1 411 ? -7.796 -27.514 -40.221 1.00 87.38 411 GLU A O 1
ATOM 3016 N N . ASP A 1 412 ? -6.346 -26.316 -38.972 1.00 81.69 412 ASP A N 1
ATOM 3017 C CA . ASP A 1 412 ? -6.980 -25.010 -39.173 1.00 81.69 412 ASP A CA 1
ATOM 3018 C C . ASP A 1 412 ? -6.549 -24.371 -40.507 1.00 81.69 412 ASP A C 1
ATOM 3020 O O . ASP A 1 412 ? -5.459 -24.630 -41.023 1.00 81.69 412 ASP A O 1
ATOM 3024 N N . GLY A 1 413 ? -7.426 -23.561 -41.106 1.00 82.69 413 GLY A N 1
ATOM 3025 C CA . GLY A 1 413 ? -7.172 -22.764 -42.312 1.00 82.69 413 GLY A CA 1
ATOM 3026 C C . GLY A 1 413 ? -6.881 -23.538 -43.610 1.00 82.69 413 GLY A C 1
ATOM 3027 O O . GLY A 1 413 ? -6.813 -22.904 -44.669 1.00 82.69 413 GLY A O 1
ATOM 3028 N N . LYS A 1 414 ? -6.696 -24.867 -43.525 1.00 89.69 414 LYS A N 1
ATOM 3029 C CA . LYS A 1 414 ? -6.278 -25.812 -44.582 1.00 89.69 414 LYS A CA 1
ATOM 3030 C C . LYS A 1 414 ? -5.146 -25.275 -45.467 1.00 89.69 414 LYS A C 1
ATOM 3032 O O . LYS A 1 414 ? -5.197 -25.379 -46.691 1.00 89.69 414 LYS A O 1
ATOM 3037 N N . LYS A 1 415 ? -4.122 -24.675 -44.852 1.00 93.19 415 LYS A N 1
ATOM 3038 C CA . LYS A 1 415 ? -2.925 -24.214 -45.565 1.00 93.19 415 LYS A CA 1
ATOM 3039 C C . LYS A 1 415 ? -2.025 -25.409 -45.863 1.00 93.19 415 LYS A C 1
ATOM 3041 O O . LYS A 1 415 ? -1.926 -26.330 -45.057 1.00 93.19 415 LYS A O 1
ATOM 3046 N N . THR A 1 416 ? -1.362 -25.380 -47.013 1.00 92.06 416 THR A N 1
ATOM 3047 C CA . THR A 1 416 ? -0.518 -26.477 -47.501 1.00 92.06 416 THR A CA 1
ATOM 3048 C C . THR A 1 416 ? 0.888 -25.987 -47.809 1.00 92.06 416 THR A C 1
ATOM 3050 O O . THR A 1 416 ? 1.041 -25.019 -48.554 1.00 92.06 416 THR A O 1
ATOM 3053 N N . ALA A 1 417 ? 1.904 -26.697 -47.326 1.00 92.69 417 ALA A N 1
ATOM 3054 C CA . ALA A 1 417 ? 3.276 -26.574 -47.805 1.00 92.69 417 ALA A CA 1
ATOM 3055 C C . ALA A 1 417 ? 3.740 -27.933 -48.327 1.00 92.69 417 ALA A C 1
ATOM 3057 O O . ALA A 1 417 ? 3.543 -28.953 -47.669 1.00 92.69 417 ALA A O 1
ATOM 3058 N N . ALA A 1 418 ? 4.351 -27.949 -49.508 1.00 92.50 418 ALA A N 1
ATOM 3059 C CA . ALA A 1 418 ? 4.806 -29.170 -50.156 1.00 92.50 418 ALA A CA 1
ATOM 3060 C C . ALA A 1 418 ? 6.270 -29.048 -50.579 1.00 92.50 418 ALA A C 1
ATOM 3062 O O . ALA A 1 418 ? 6.704 -27.991 -51.039 1.00 92.50 418 ALA A O 1
ATOM 3063 N N . CYS A 1 419 ? 7.021 -30.140 -50.462 1.00 89.44 419 CYS A N 1
ATOM 3064 C CA . CYS A 1 419 ? 8.369 -30.255 -51.003 1.00 89.44 419 CYS A CA 1
ATOM 3065 C C . CYS A 1 419 ? 8.506 -31.531 -51.838 1.00 89.44 419 CYS A C 1
ATOM 3067 O O . CYS A 1 419 ? 7.804 -32.520 -51.626 1.00 89.44 419 CYS A O 1
ATOM 3069 N N . THR A 1 420 ? 9.420 -31.515 -52.808 1.00 89.88 420 THR A N 1
ATOM 3070 C CA . THR A 1 420 ? 9.833 -32.752 -53.481 1.00 89.88 420 THR A CA 1
ATOM 3071 C C . THR A 1 420 ? 10.933 -33.405 -52.654 1.00 89.88 420 THR A C 1
ATOM 3073 O O . THR A 1 420 ? 11.918 -32.750 -52.309 1.00 89.88 420 THR A O 1
ATOM 3076 N N . VAL A 1 421 ? 10.759 -34.690 -52.357 1.00 90.12 421 VAL A N 1
ATOM 3077 C CA . VAL A 1 421 ? 11.791 -35.564 -51.807 1.00 90.12 421 VAL A CA 1
ATOM 3078 C C . VAL A 1 421 ? 12.284 -36.482 -52.918 1.00 90.12 421 VAL A C 1
ATOM 3080 O O . VAL A 1 421 ? 11.502 -37.189 -53.560 1.00 90.12 421 VAL A O 1
ATOM 3083 N N . THR A 1 422 ? 13.594 -36.464 -53.141 1.00 85.88 422 THR A N 1
ATOM 3084 C CA . THR A 1 422 ? 14.271 -37.370 -54.074 1.00 85.88 422 THR A CA 1
ATOM 3085 C C . THR A 1 422 ? 14.802 -38.563 -53.300 1.00 85.88 422 THR A C 1
ATOM 3087 O O . THR A 1 422 ? 15.495 -38.392 -52.298 1.00 85.88 422 THR A O 1
ATOM 3090 N N . VAL A 1 423 ? 14.515 -39.774 -53.764 1.00 86.44 423 VAL A N 1
ATOM 3091 C CA . VAL A 1 423 ? 15.075 -40.993 -53.185 1.00 86.44 423 VAL A CA 1
ATOM 3092 C C . VAL A 1 423 ? 16.240 -41.459 -54.045 1.00 86.44 423 VAL A C 1
ATOM 3094 O O . VAL A 1 423 ? 16.052 -41.738 -55.228 1.00 86.44 423 VAL A O 1
ATOM 3097 N N . SER A 1 424 ? 17.443 -41.513 -53.470 1.00 69.62 424 SER A N 1
ATOM 3098 C CA . SER A 1 424 ? 18.673 -41.899 -54.173 1.00 69.62 424 SER A CA 1
ATOM 3099 C C . SER A 1 424 ? 19.021 -43.377 -53.973 1.00 69.62 424 SER A C 1
ATOM 3101 O O . SER A 1 424 ? 18.807 -43.953 -52.904 1.00 69.62 424 SER A O 1
ATOM 3103 N N . GLY A 1 425 ? 19.635 -43.984 -54.993 1.00 62.53 425 GLY A N 1
ATOM 3104 C CA . GLY A 1 425 ? 20.184 -45.344 -54.923 1.00 62.53 425 GLY A CA 1
ATOM 3105 C C . GLY A 1 425 ? 21.490 -45.486 -54.119 1.00 62.53 425 GLY A C 1
ATOM 3106 O O . GLY A 1 425 ? 22.030 -46.586 -54.041 1.00 62.53 425 GLY A O 1
ATOM 3107 N N . SER A 1 426 ? 22.024 -44.404 -53.536 1.00 53.31 426 SER A N 1
ATOM 3108 C CA . SER A 1 426 ? 23.308 -44.404 -52.814 1.00 53.31 426 SER A CA 1
ATOM 3109 C C . SER A 1 426 ? 23.364 -43.411 -51.645 1.00 53.31 426 SER A C 1
ATOM 3111 O O . SER A 1 426 ? 22.797 -42.317 -51.722 1.00 53.31 426 SER A O 1
ATOM 3113 N N . ASP A 1 427 ? 24.119 -43.780 -50.602 1.00 39.03 427 ASP A N 1
ATOM 3114 C CA . ASP A 1 427 ? 24.429 -42.975 -49.408 1.00 39.03 427 ASP A CA 1
ATOM 3115 C C . ASP A 1 427 ? 25.459 -41.857 -49.722 1.00 39.03 427 ASP A C 1
ATOM 3117 O O . ASP A 1 427 ? 26.632 -41.937 -49.357 1.00 39.03 427 ASP A O 1
ATOM 3121 N N . THR A 1 428 ? 25.027 -40.787 -50.394 1.00 48.75 428 THR A N 1
ATOM 3122 C CA . THR A 1 428 ? 25.763 -39.505 -50.452 1.00 48.75 428 THR A CA 1
ATOM 3123 C C . THR A 1 428 ? 25.044 -38.461 -49.590 1.00 48.75 428 THR A C 1
ATOM 3125 O O . THR A 1 428 ? 23.863 -38.217 -49.850 1.00 48.75 428 THR A O 1
ATOM 3128 N N . PRO A 1 429 ? 25.701 -37.834 -48.591 1.00 49.53 429 PRO A N 1
ATOM 3129 C CA . PRO A 1 429 ? 25.057 -36.849 -47.719 1.00 49.53 429 PRO A CA 1
ATOM 3130 C C . PRO A 1 429 ? 24.456 -35.652 -48.480 1.00 49.53 429 PRO A C 1
ATOM 3132 O O . PRO A 1 429 ? 25.008 -35.247 -49.507 1.00 49.53 429 PRO A O 1
ATOM 3135 N N . PRO A 1 430 ? 23.358 -35.050 -47.980 1.00 52.28 430 PRO A N 1
ATOM 3136 C CA . PRO A 1 430 ? 22.832 -33.807 -48.533 1.00 52.28 430 PRO A CA 1
ATOM 3137 C C . PRO A 1 430 ? 23.834 -32.655 -48.358 1.00 52.28 430 PRO A C 1
ATOM 3139 O O . PRO A 1 430 ? 24.625 -32.635 -47.414 1.00 52.28 430 PRO A O 1
ATOM 3142 N N . ALA A 1 431 ? 23.783 -31.681 -49.269 1.00 58.66 431 ALA A N 1
ATOM 3143 C CA . ALA A 1 431 ? 24.599 -30.472 -49.188 1.00 58.66 431 ALA A CA 1
ATOM 3144 C C . ALA A 1 431 ? 24.257 -29.640 -47.929 1.00 58.66 431 ALA A C 1
ATOM 3146 O O . ALA A 1 431 ? 23.100 -29.655 -47.496 1.00 58.66 431 ALA A O 1
ATOM 3147 N N . PRO A 1 432 ? 25.227 -28.909 -47.344 1.00 74.06 432 PRO A N 1
ATOM 3148 C CA . PRO A 1 432 ? 24.988 -28.075 -46.168 1.00 74.06 432 PRO A CA 1
ATOM 3149 C C . PRO A 1 432 ? 23.963 -26.970 -46.454 1.00 74.06 432 PRO A C 1
ATOM 3151 O O . PRO A 1 432 ? 23.942 -26.382 -47.536 1.00 74.06 432 PRO A O 1
ATOM 3154 N N . VAL A 1 433 ? 23.125 -26.674 -45.461 1.00 79.56 433 VAL A N 1
ATOM 3155 C CA . VAL A 1 433 ? 22.131 -25.595 -45.518 1.00 79.56 433 VAL A CA 1
ATOM 3156 C C . VAL A 1 433 ? 22.815 -24.284 -45.148 1.00 79.56 433 VAL A C 1
ATOM 3158 O O . VAL A 1 433 ? 23.224 -24.111 -43.998 1.00 79.56 433 VAL A O 1
ATOM 3161 N N . SER A 1 434 ? 22.934 -23.370 -46.112 1.00 82.94 434 SER A N 1
ATOM 3162 C CA . SER A 1 434 ? 23.589 -22.079 -45.891 1.00 82.94 434 SER A CA 1
ATOM 3163 C C . SER A 1 434 ? 22.720 -21.059 -45.152 1.00 82.94 434 SER A C 1
ATOM 3165 O O . SER A 1 434 ? 21.504 -20.996 -45.345 1.00 82.94 434 SER A O 1
ATOM 3167 N N . VAL A 1 435 ? 23.367 -20.193 -44.372 1.00 91.75 435 VAL A N 1
ATOM 3168 C CA . VAL A 1 435 ? 22.757 -19.032 -43.710 1.00 91.75 435 VAL A CA 1
ATOM 3169 C C . VAL A 1 435 ? 22.197 -18.038 -44.737 1.00 91.75 435 VAL A C 1
ATOM 3171 O O . VAL A 1 435 ? 22.893 -17.577 -45.648 1.00 91.75 435 VAL A O 1
ATOM 3174 N N . THR A 1 436 ? 20.939 -17.634 -44.548 1.00 89.56 436 THR A N 1
ATOM 3175 C CA . THR A 1 436 ? 20.255 -16.617 -45.361 1.00 89.56 436 THR A CA 1
ATOM 3176 C C . THR A 1 436 ? 20.176 -15.253 -44.679 1.00 89.56 436 THR A C 1
ATOM 3178 O O . THR A 1 436 ? 20.184 -14.245 -45.383 1.00 89.56 436 THR A O 1
ATOM 3181 N N . GLY A 1 437 ? 20.147 -15.188 -43.342 1.00 89.06 437 GLY A N 1
ATOM 3182 C CA . GLY A 1 437 ? 20.078 -13.926 -42.596 1.00 89.06 437 GLY A CA 1
ATOM 3183 C C . GLY A 1 437 ? 20.452 -14.041 -41.116 1.00 89.06 437 GLY A C 1
ATOM 3184 O O . GLY A 1 437 ? 20.669 -15.131 -40.595 1.00 89.06 437 GLY A O 1
ATOM 3185 N N . VAL A 1 438 ? 20.515 -12.896 -40.438 1.00 95.62 438 VAL A N 1
ATOM 3186 C CA . VAL A 1 438 ? 20.727 -12.781 -38.987 1.00 95.62 438 VAL A CA 1
ATOM 3187 C C . VAL A 1 438 ? 19.987 -11.543 -38.463 1.00 95.62 438 VAL A C 1
ATOM 3189 O O . VAL A 1 438 ? 19.807 -10.578 -39.206 1.00 95.62 438 VAL A O 1
ATOM 3192 N N . THR A 1 439 ? 19.532 -11.564 -37.210 1.00 92.44 439 THR A N 1
ATOM 3193 C CA . THR A 1 439 ? 18.889 -10.433 -36.512 1.00 92.44 439 THR A CA 1
ATOM 3194 C C . THR A 1 439 ? 19.444 -10.268 -35.093 1.00 92.44 439 THR A C 1
ATOM 3196 O O . THR A 1 439 ? 20.147 -11.149 -34.599 1.00 92.44 439 THR A O 1
ATOM 3199 N N . LEU A 1 440 ? 19.149 -9.135 -34.444 1.00 91.50 440 LEU A N 1
ATOM 3200 C CA . LEU A 1 440 ? 19.544 -8.818 -33.065 1.00 91.50 440 LEU A CA 1
ATOM 3201 C C . LEU A 1 440 ? 18.310 -8.612 -32.179 1.00 91.50 440 LEU A C 1
ATOM 3203 O O . LEU A 1 440 ? 17.281 -8.143 -32.660 1.00 91.50 440 LEU A O 1
ATOM 3207 N N . ASP A 1 441 ? 18.423 -8.940 -30.892 1.00 85.25 441 ASP A N 1
ATOM 3208 C CA . ASP A 1 441 ? 17.307 -8.888 -29.940 1.00 85.25 441 ASP A CA 1
ATOM 3209 C C . ASP A 1 441 ? 16.890 -7.470 -29.516 1.00 85.25 441 ASP A C 1
ATOM 3211 O O . ASP A 1 441 ? 15.722 -7.251 -29.197 1.00 85.25 441 ASP A O 1
ATOM 3215 N N . LYS A 1 442 ? 17.821 -6.505 -29.506 1.00 79.88 442 LYS A N 1
ATOM 3216 C CA . LYS A 1 442 ? 17.563 -5.106 -29.117 1.00 79.88 442 LYS A CA 1
ATOM 3217 C C . LYS A 1 442 ? 18.650 -4.132 -29.581 1.00 79.88 442 LYS A C 1
ATOM 3219 O O . LYS A 1 442 ? 19.795 -4.507 -29.815 1.00 79.88 442 LYS A O 1
ATOM 3224 N N . THR A 1 443 ? 18.298 -2.849 -29.626 1.00 79.38 443 THR A N 1
ATOM 3225 C CA . THR A 1 443 ? 19.243 -1.722 -29.505 1.00 79.38 443 THR A CA 1
ATOM 3226 C C . THR A 1 443 ? 19.405 -1.348 -28.030 1.00 79.38 443 THR A C 1
ATOM 3228 O O . THR A 1 443 ? 18.485 -1.587 -27.248 1.00 79.38 443 THR A O 1
ATOM 3231 N N . GLY A 1 444 ? 20.506 -0.705 -27.629 1.00 76.88 444 GLY A N 1
ATOM 3232 C CA . GLY A 1 444 ? 20.667 -0.302 -26.229 1.00 76.88 444 GLY A CA 1
ATOM 3233 C C . GLY A 1 444 ? 21.677 0.811 -25.969 1.00 76.88 444 GLY A C 1
ATOM 3234 O O . GLY A 1 444 ? 22.559 1.096 -26.780 1.00 76.88 444 GLY A O 1
ATOM 3235 N N . THR A 1 445 ? 21.526 1.418 -24.796 1.00 81.38 445 THR A N 1
ATOM 3236 C CA . THR A 1 445 ? 22.471 2.367 -24.200 1.00 81.38 445 THR A CA 1
ATOM 3237 C C . THR A 1 445 ? 23.351 1.624 -23.197 1.00 81.38 445 THR A C 1
ATOM 3239 O O . THR A 1 445 ? 22.873 0.717 -22.516 1.00 81.38 445 THR A O 1
ATOM 3242 N N . VAL A 1 446 ? 24.620 2.008 -23.073 1.00 86.25 446 VAL A N 1
ATOM 3243 C CA . VAL A 1 446 ? 25.527 1.489 -22.037 1.00 86.25 446 VAL A CA 1
ATOM 3244 C C . VAL A 1 446 ? 26.348 2.633 -21.441 1.00 86.25 446 VAL A C 1
ATOM 3246 O O . VAL A 1 446 ? 26.717 3.569 -22.145 1.00 86.25 446 VAL A O 1
ATOM 3249 N N . ILE A 1 447 ? 26.616 2.579 -20.138 1.00 83.19 447 ILE A N 1
ATOM 3250 C CA . ILE A 1 447 ? 27.477 3.552 -19.453 1.00 83.19 447 ILE A CA 1
ATOM 3251 C C . ILE A 1 447 ? 28.949 3.143 -19.629 1.00 83.19 447 ILE A C 1
ATOM 3253 O O . ILE A 1 447 ? 29.259 1.948 -19.672 1.00 83.19 447 ILE A O 1
ATOM 3257 N N . VAL A 1 448 ? 29.870 4.108 -19.710 1.00 84.19 448 VAL A N 1
ATOM 3258 C CA . VAL A 1 448 ? 31.322 3.840 -19.664 1.00 84.19 448 VAL A CA 1
ATOM 3259 C C . VAL A 1 448 ? 31.676 2.940 -18.468 1.00 84.19 448 VAL A C 1
ATOM 3261 O O . VAL A 1 448 ? 31.238 3.163 -17.344 1.00 84.19 448 VAL A O 1
ATOM 3264 N N . GLY A 1 449 ? 32.453 1.883 -18.712 1.00 78.81 449 GLY A N 1
ATOM 3265 C CA . GLY A 1 449 ? 32.827 0.884 -17.707 1.00 78.81 449 GLY A CA 1
ATOM 3266 C C . GLY A 1 449 ? 31.731 -0.130 -17.344 1.00 78.81 449 GLY A C 1
ATOM 3267 O O . GLY A 1 449 ? 31.955 -0.961 -16.462 1.00 78.81 449 GLY A O 1
ATOM 3268 N N . LYS A 1 450 ? 30.558 -0.092 -17.994 1.00 86.06 450 LYS A N 1
ATOM 3269 C CA . LYS A 1 450 ? 29.470 -1.080 -17.848 1.00 86.06 450 LYS A CA 1
ATOM 3270 C C . LYS A 1 450 ? 29.287 -1.904 -19.124 1.00 86.06 450 LYS A C 1
ATOM 3272 O O . LYS A 1 450 ? 29.901 -1.620 -20.153 1.00 86.06 450 LYS A O 1
ATOM 3277 N N . THR A 1 451 ? 28.450 -2.938 -19.040 1.00 91.12 451 THR A N 1
ATOM 3278 C CA . THR A 1 451 ? 28.205 -3.899 -20.122 1.00 91.12 451 THR A CA 1
ATOM 3279 C C . THR A 1 451 ? 26.731 -4.004 -20.519 1.00 91.12 451 THR A C 1
ATOM 3281 O O . THR A 1 451 ? 25.831 -3.763 -19.717 1.00 91.12 451 THR A O 1
ATOM 3284 N N . LEU A 1 452 ? 26.497 -4.396 -21.773 1.00 89.50 452 LEU A N 1
ATOM 3285 C CA . LEU A 1 452 ? 25.202 -4.672 -22.392 1.00 89.50 452 LEU A CA 1
ATOM 3286 C C . LEU A 1 452 ? 25.311 -5.989 -23.176 1.00 89.50 452 LEU A C 1
ATOM 3288 O O . LEU A 1 452 ? 26.102 -6.084 -24.109 1.00 89.50 452 LEU A O 1
ATOM 3292 N N . GLN A 1 453 ? 24.521 -7.005 -22.824 1.00 95.19 453 GLN A N 1
ATOM 3293 C CA . GLN A 1 453 ? 24.445 -8.253 -23.597 1.00 95.19 453 GLN A CA 1
ATOM 3294 C C . GLN A 1 453 ? 23.523 -8.068 -24.805 1.00 95.19 453 GLN A C 1
ATOM 3296 O O . GLN A 1 453 ? 22.344 -7.758 -24.623 1.00 95.19 453 GLN A O 1
ATOM 3301 N N . LEU A 1 454 ? 24.018 -8.332 -26.012 1.00 92.88 454 LEU A N 1
ATOM 3302 C CA . LEU A 1 454 ? 23.218 -8.485 -27.231 1.00 92.88 454 LEU A CA 1
ATOM 3303 C C . LEU A 1 454 ? 23.092 -9.967 -27.597 1.00 92.88 454 LEU A C 1
ATOM 3305 O O . LEU A 1 454 ? 24.019 -10.739 -27.364 1.00 92.88 454 LEU A O 1
ATOM 3309 N N . ASN A 1 455 ? 21.972 -10.368 -28.192 1.00 92.31 455 ASN A N 1
ATOM 3310 C CA . ASN A 1 455 ? 21.759 -11.735 -28.671 1.00 92.31 455 ASN A CA 1
ATOM 3311 C C . ASN A 1 455 ? 21.472 -11.722 -30.175 1.00 92.31 455 ASN A C 1
ATOM 3313 O O . ASN A 1 455 ? 20.683 -10.903 -30.646 1.00 92.31 455 ASN A O 1
ATOM 3317 N N . ALA A 1 456 ? 22.099 -12.635 -30.921 1.00 92.75 456 ALA A N 1
ATOM 3318 C CA . ALA A 1 456 ? 21.919 -12.772 -32.364 1.00 92.75 456 ALA A CA 1
ATOM 3319 C C . ALA A 1 456 ? 21.120 -14.040 -32.709 1.00 92.75 456 ALA A C 1
ATOM 3321 O O . ALA A 1 456 ? 21.416 -15.116 -32.192 1.00 92.75 456 ALA A O 1
ATOM 3322 N N . SER A 1 457 ? 20.140 -13.923 -33.609 1.00 92.69 457 SER A N 1
ATOM 3323 C CA . SER A 1 457 ? 19.365 -15.056 -34.139 1.00 92.69 457 SER A CA 1
ATOM 3324 C C . SER A 1 457 ? 19.710 -15.288 -35.607 1.00 92.69 457 SER A C 1
ATOM 3326 O O . SER A 1 457 ? 19.653 -14.354 -36.405 1.00 92.69 457 SER A O 1
ATOM 3328 N N . VAL A 1 458 ? 20.093 -16.516 -35.967 1.00 94.25 458 VAL A N 1
ATOM 3329 C CA . VAL A 1 458 ? 20.601 -16.883 -37.302 1.00 94.25 458 VAL A CA 1
ATOM 3330 C C . VAL A 1 458 ? 19.558 -17.689 -38.067 1.00 94.25 458 VAL A C 1
ATOM 3332 O O . VAL A 1 458 ? 19.055 -18.688 -37.557 1.00 94.25 458 VAL A O 1
ATOM 3335 N N . GLN A 1 459 ? 19.274 -17.269 -39.300 1.00 86.12 459 GLN A N 1
ATOM 3336 C CA . GLN A 1 459 ? 18.237 -17.836 -40.161 1.00 86.12 459 GLN A CA 1
ATOM 3337 C C . GLN A 1 459 ? 18.824 -18.457 -41.445 1.00 86.12 459 GLN A C 1
ATOM 3339 O O . GLN A 1 459 ? 19.748 -17.874 -42.022 1.00 86.12 459 GLN A O 1
ATOM 3344 N N . PRO A 1 460 ? 18.285 -19.591 -41.939 1.00 85.00 460 PRO A N 1
ATOM 3345 C CA . PRO A 1 460 ? 17.181 -20.359 -41.358 1.00 85.00 460 PRO A CA 1
ATOM 3346 C C . PRO A 1 460 ? 17.598 -21.103 -40.083 1.00 85.00 460 PRO A C 1
ATOM 3348 O O . PRO A 1 460 ? 18.779 -21.364 -39.851 1.00 85.00 460 PRO A O 1
ATOM 3351 N N . ASP A 1 461 ? 16.622 -21.511 -39.272 1.00 77.75 461 ASP A N 1
ATOM 3352 C CA . ASP A 1 461 ? 16.907 -22.182 -38.001 1.00 77.75 461 ASP A CA 1
ATOM 3353 C C . ASP A 1 461 ? 17.573 -23.565 -38.109 1.00 77.75 461 ASP A C 1
ATOM 3355 O O . ASP A 1 461 ? 18.046 -24.092 -37.100 1.00 77.75 461 ASP A O 1
ATOM 3359 N N . ASN A 1 462 ? 17.689 -24.117 -39.317 1.00 78.12 462 ASN A N 1
ATOM 3360 C CA . ASN A 1 462 ? 18.428 -25.339 -39.634 1.00 78.12 462 ASN A CA 1
ATOM 3361 C C . ASN A 1 462 ? 19.729 -25.093 -40.436 1.00 78.12 462 ASN A C 1
ATOM 3363 O O . ASN A 1 462 ? 20.292 -26.045 -40.982 1.00 78.12 462 ASN A O 1
ATOM 3367 N N . ALA A 1 463 ? 20.223 -23.849 -40.499 1.00 84.44 463 ALA A N 1
ATOM 3368 C CA . ALA A 1 463 ? 21.525 -23.532 -41.089 1.00 84.44 463 ALA A CA 1
ATOM 3369 C C . ALA A 1 463 ? 22.653 -24.356 -40.440 1.00 84.44 463 ALA A C 1
ATOM 3371 O O . ALA A 1 463 ? 22.699 -24.526 -39.221 1.00 84.44 463 ALA A O 1
ATOM 3372 N N . THR A 1 464 ? 23.562 -24.885 -41.263 1.00 86.12 464 THR A N 1
ATOM 3373 C CA . THR A 1 464 ? 24.550 -25.896 -40.841 1.00 86.12 464 THR A CA 1
ATOM 3374 C C . THR A 1 464 ? 25.720 -25.307 -40.044 1.00 86.12 464 THR A C 1
ATOM 3376 O O . THR A 1 464 ? 26.291 -26.003 -39.208 1.00 86.12 464 THR A O 1
ATOM 3379 N N . ASN A 1 465 ? 26.041 -24.025 -40.239 1.00 89.06 465 ASN A N 1
ATOM 3380 C CA . ASN A 1 465 ? 26.871 -23.247 -39.318 1.00 89.06 465 ASN A CA 1
ATOM 3381 C C . ASN A 1 465 ? 26.058 -22.038 -38.823 1.00 89.06 465 ASN A C 1
ATOM 3383 O O . ASN A 1 465 ? 25.575 -21.253 -39.634 1.00 89.06 465 ASN A O 1
ATOM 3387 N N . LYS A 1 466 ? 25.909 -21.890 -37.500 1.00 93.25 466 LYS A N 1
ATOM 3388 C CA . LYS A 1 466 ? 25.240 -20.743 -36.852 1.00 93.25 466 LYS A CA 1
ATOM 3389 C C . LYS A 1 466 ? 26.205 -19.815 -36.101 1.00 93.25 466 LYS A C 1
ATOM 3391 O O . LYS A 1 466 ? 25.753 -18.930 -35.381 1.00 93.25 466 LYS A O 1
ATOM 3396 N N . ASN A 1 467 ? 27.517 -20.007 -36.230 1.00 91.94 467 ASN A N 1
ATOM 3397 C CA . ASN A 1 467 ? 28.501 -19.184 -35.534 1.00 91.94 467 ASN A CA 1
ATOM 3398 C C . ASN A 1 467 ? 28.393 -17.711 -35.958 1.00 91.94 467 ASN A C 1
ATOM 3400 O O . ASN A 1 467 ? 28.313 -17.387 -37.148 1.00 91.94 467 ASN A O 1
ATOM 3404 N N . VAL A 1 468 ? 28.431 -16.822 -34.965 1.00 95.38 468 VAL A N 1
ATOM 3405 C CA . VAL A 1 468 ? 28.389 -15.368 -35.137 1.00 95.38 468 VAL A CA 1
ATOM 3406 C C . VAL A 1 468 ? 29.670 -14.771 -34.570 1.00 95.38 468 VAL A C 1
ATOM 3408 O O . VAL A 1 468 ? 29.959 -14.891 -33.382 1.00 95.38 468 VAL A O 1
ATOM 3411 N N . SER A 1 469 ? 30.416 -14.091 -35.432 1.00 94.56 469 SER A N 1
ATOM 3412 C CA . SER A 1 469 ? 31.498 -13.189 -35.050 1.00 94.56 469 SER A CA 1
ATOM 3413 C C . SER A 1 469 ? 30.940 -11.793 -34.756 1.00 94.56 469 SER A C 1
ATOM 3415 O O . SER A 1 469 ? 29.964 -11.365 -35.374 1.00 94.56 469 SER A O 1
ATOM 3417 N N . TRP A 1 470 ? 31.554 -11.073 -33.818 1.00 97.12 470 TRP A N 1
ATOM 3418 C CA . TRP A 1 470 ? 31.110 -9.744 -33.396 1.00 97.12 470 TRP A CA 1
ATOM 3419 C C . TRP A 1 470 ? 32.200 -8.704 -33.648 1.00 97.12 470 TRP A C 1
ATOM 3421 O O . TRP A 1 470 ? 33.373 -8.944 -33.359 1.00 97.12 470 TRP A O 1
ATOM 3431 N N . THR A 1 471 ? 31.814 -7.541 -34.169 1.00 96.06 471 THR A N 1
ATOM 3432 C CA . THR A 1 471 ? 32.710 -6.397 -34.380 1.00 96.06 471 THR A CA 1
ATOM 3433 C C . THR A 1 471 ? 32.048 -5.088 -33.951 1.00 96.06 471 THR A C 1
ATOM 3435 O O . THR A 1 471 ? 30.825 -4.980 -33.875 1.00 96.06 471 THR A O 1
ATOM 3438 N N . SER A 1 472 ? 32.871 -4.081 -33.662 1.00 97.12 472 SER A N 1
ATOM 3439 C CA . SER A 1 472 ? 32.454 -2.699 -33.411 1.00 97.12 472 SER A CA 1
ATOM 3440 C C . SER A 1 472 ? 33.164 -1.790 -34.407 1.00 97.12 472 SER A C 1
ATOM 3442 O O . SER A 1 472 ? 34.355 -1.984 -34.657 1.00 97.12 472 SER A O 1
ATOM 3444 N N . ASP A 1 473 ? 32.464 -0.799 -34.961 1.00 97.38 473 ASP A N 1
ATOM 3445 C CA . ASP A 1 473 ? 33.082 0.214 -35.829 1.00 97.38 473 ASP A CA 1
ATOM 3446 C C . ASP A 1 473 ? 34.058 1.141 -35.075 1.00 97.38 473 ASP A C 1
ATOM 3448 O O . ASP A 1 473 ? 34.947 1.732 -35.689 1.00 97.38 473 ASP A O 1
ATOM 3452 N N . LYS A 1 474 ? 33.902 1.255 -33.748 1.00 96.81 474 LYS A N 1
ATOM 3453 C CA . LYS A 1 474 ? 34.633 2.164 -32.853 1.00 96.81 474 LYS A CA 1
ATOM 3454 C C . LYS A 1 474 ? 34.866 1.484 -31.505 1.00 96.81 474 LYS A C 1
ATOM 3456 O O . LYS A 1 474 ? 34.169 1.744 -30.522 1.00 96.81 474 LYS A O 1
ATOM 3461 N N . THR A 1 475 ? 35.868 0.609 -31.444 1.00 95.75 475 THR A N 1
ATOM 3462 C CA . THR A 1 475 ? 36.254 -0.106 -30.211 1.00 95.75 475 THR A CA 1
ATOM 3463 C C . THR A 1 475 ? 36.760 0.810 -29.093 1.00 95.75 475 THR A C 1
ATOM 3465 O O . THR A 1 475 ? 36.805 0.379 -27.945 1.00 95.75 475 THR A O 1
ATOM 3468 N N . ASP A 1 476 ? 37.132 2.061 -29.399 1.00 92.25 476 ASP A N 1
ATOM 3469 C CA . ASP A 1 476 ? 37.458 3.091 -28.403 1.00 92.25 476 ASP A CA 1
ATOM 3470 C C . ASP A 1 476 ? 36.215 3.723 -27.757 1.00 92.25 476 ASP A C 1
ATOM 3472 O O . ASP A 1 476 ? 36.345 4.335 -26.703 1.00 92.25 476 ASP A O 1
ATOM 3476 N N . ILE A 1 477 ? 35.033 3.569 -28.368 1.00 92.19 477 ILE A N 1
ATOM 3477 C CA . ILE A 1 477 ? 33.731 4.005 -27.843 1.00 92.19 477 ILE A CA 1
ATOM 3478 C C . ILE A 1 477 ? 33.004 2.820 -27.210 1.00 92.19 477 ILE A C 1
ATOM 3480 O O . ILE A 1 477 ? 32.710 2.871 -26.018 1.00 92.19 477 ILE A O 1
ATOM 3484 N N . ALA A 1 478 ? 32.789 1.730 -27.953 1.00 95.12 478 ALA A N 1
ATOM 3485 C CA . ALA A 1 478 ? 32.221 0.483 -27.437 1.00 95.12 478 ALA A CA 1
ATOM 3486 C C . ALA A 1 478 ? 33.020 -0.725 -27.937 1.00 95.12 478 ALA A C 1
ATOM 3488 O O . ALA A 1 478 ? 33.113 -0.954 -29.144 1.00 95.12 478 ALA A O 1
ATOM 3489 N N . ALA A 1 479 ? 33.557 -1.532 -27.026 1.00 95.81 479 ALA A N 1
ATOM 3490 C CA . ALA A 1 479 ? 34.150 -2.825 -27.360 1.00 95.81 479 ALA A CA 1
ATOM 3491 C C . ALA A 1 479 ? 33.072 -3.918 -27.308 1.00 95.81 479 ALA A C 1
ATOM 3493 O O . ALA A 1 479 ? 32.156 -3.822 -26.500 1.00 95.81 479 ALA A O 1
ATOM 3494 N N . VAL A 1 480 ? 33.179 -4.967 -28.126 1.00 96.94 480 VAL A N 1
ATOM 3495 C CA . VAL A 1 480 ? 32.291 -6.141 -28.061 1.00 96.94 480 VAL A CA 1
ATOM 3496 C C . VAL A 1 480 ? 33.120 -7.419 -28.004 1.00 96.94 480 VAL A C 1
ATOM 3498 O O . VAL A 1 480 ? 34.146 -7.522 -28.679 1.00 96.94 480 VAL A O 1
ATOM 3501 N N . ASP A 1 481 ? 32.709 -8.368 -27.167 1.00 95.62 481 ASP A N 1
ATOM 3502 C CA . ASP A 1 481 ? 33.359 -9.670 -27.036 1.00 95.62 481 ASP A CA 1
ATOM 3503 C C . ASP A 1 481 ? 32.763 -10.725 -27.990 1.00 95.62 481 ASP A C 1
ATOM 3505 O O . ASP A 1 481 ? 31.756 -10.509 -28.667 1.00 95.62 481 ASP A O 1
ATOM 3509 N N . LYS A 1 482 ? 33.380 -11.911 -28.035 1.00 93.62 482 LYS A N 1
ATOM 3510 C CA . LYS A 1 482 ? 32.935 -13.025 -28.892 1.00 93.62 482 LYS A CA 1
ATOM 3511 C C . LYS A 1 482 ? 31.533 -13.576 -28.565 1.00 93.62 482 LYS A C 1
ATOM 3513 O O . LYS A 1 482 ? 31.023 -14.382 -29.334 1.00 93.62 482 LYS A O 1
ATOM 3518 N N . ASN A 1 483 ? 30.948 -13.203 -27.427 1.00 91.25 483 ASN A N 1
ATOM 3519 C CA . ASN A 1 483 ? 29.654 -13.675 -26.942 1.00 91.25 483 ASN A CA 1
ATOM 3520 C C . ASN A 1 483 ? 28.554 -12.600 -27.091 1.00 91.25 483 ASN A C 1
ATOM 3522 O O . ASN A 1 483 ? 27.434 -12.825 -26.639 1.00 91.25 483 ASN A O 1
ATOM 3526 N N . GLY A 1 484 ? 28.852 -11.436 -27.683 1.00 93.00 484 GLY A N 1
ATOM 3527 C CA . GLY A 1 484 ? 27.909 -10.317 -27.802 1.00 93.00 484 GLY A CA 1
ATOM 3528 C C . GLY A 1 484 ? 27.820 -9.420 -26.561 1.00 93.00 484 GLY A C 1
ATOM 3529 O O . GLY A 1 484 ? 26.896 -8.610 -26.464 1.00 93.00 484 GLY A O 1
ATOM 3530 N N . VAL A 1 485 ? 28.761 -9.526 -25.613 1.00 95.12 485 VAL A N 1
ATOM 3531 C CA . VAL A 1 485 ? 28.870 -8.592 -24.483 1.00 95.12 485 VAL A CA 1
ATOM 3532 C C . VAL A 1 485 ? 29.531 -7.306 -24.972 1.00 95.12 485 VAL A C 1
ATOM 3534 O O . VAL A 1 485 ? 30.714 -7.296 -25.310 1.00 95.12 485 VAL A O 1
ATOM 3537 N N . VAL A 1 486 ? 28.773 -6.213 -25.000 1.00 96.25 486 VAL A N 1
ATOM 3538 C CA . VAL A 1 486 ? 29.252 -4.878 -25.373 1.00 96.25 486 VAL A CA 1
ATOM 3539 C C . VAL A 1 486 ? 29.658 -4.108 -24.120 1.00 96.25 486 VAL A C 1
ATOM 3541 O O . VAL A 1 486 ? 28.821 -3.863 -23.258 1.00 96.25 486 VAL A O 1
ATOM 3544 N N . THR A 1 487 ? 30.915 -3.686 -24.026 1.00 93.81 487 THR A N 1
ATOM 3545 C CA . THR A 1 487 ? 31.447 -2.839 -22.949 1.00 93.81 487 THR A CA 1
ATOM 3546 C C . THR A 1 487 ? 31.515 -1.385 -23.410 1.00 93.81 487 THR A C 1
ATOM 3548 O O . THR A 1 487 ? 32.133 -1.092 -24.436 1.00 93.81 487 THR A O 1
ATOM 3551 N N . GLY A 1 488 ? 30.939 -0.459 -22.640 1.00 92.75 488 GLY A N 1
ATOM 3552 C CA . GLY A 1 488 ? 31.126 0.977 -22.854 1.00 92.75 488 GLY A CA 1
ATOM 3553 C C . GLY A 1 488 ? 32.552 1.405 -22.494 1.00 92.75 488 GLY A C 1
ATOM 3554 O O . GLY A 1 488 ? 33.000 1.166 -21.375 1.00 92.75 488 GLY A O 1
ATOM 3555 N N . VAL A 1 489 ? 33.269 2.042 -23.419 1.00 89.00 489 VAL A N 1
ATOM 3556 C CA . VAL A 1 489 ? 34.677 2.461 -23.254 1.00 89.00 489 VAL A CA 1
ATOM 3557 C C . VAL A 1 489 ? 34.805 3.985 -23.162 1.00 89.00 489 VAL A C 1
ATOM 3559 O O . VAL A 1 489 ? 35.578 4.485 -22.347 1.00 89.00 489 VAL A O 1
ATOM 3562 N N . LYS A 1 490 ? 34.026 4.732 -23.952 1.00 87.19 490 LYS A N 1
ATOM 3563 C CA . LYS A 1 490 ? 34.046 6.204 -24.012 1.00 87.19 490 LYS A CA 1
ATOM 3564 C C . LYS A 1 490 ? 32.723 6.729 -24.559 1.00 87.19 490 LYS A C 1
ATOM 3566 O O . LYS A 1 490 ? 32.088 6.054 -25.359 1.00 87.19 490 LYS A O 1
ATOM 3571 N N . GLU A 1 491 ? 32.342 7.942 -24.169 1.00 84.56 491 GLU A N 1
ATOM 3572 C CA . GLU A 1 491 ? 31.137 8.604 -24.680 1.00 84.56 491 GLU A CA 1
ATOM 3573 C C . GLU A 1 491 ? 31.115 8.694 -26.219 1.00 84.56 491 GLU A C 1
ATOM 3575 O O . GLU A 1 491 ? 32.102 9.083 -26.852 1.00 84.56 491 GLU A O 1
ATOM 3580 N N . GLY A 1 492 ? 29.968 8.359 -26.813 1.00 87.75 492 GLY A N 1
ATOM 3581 C CA . GLY A 1 492 ? 29.703 8.463 -28.243 1.00 87.75 492 GLY A CA 1
ATOM 3582 C C . GLY A 1 492 ? 28.715 7.405 -28.734 1.00 87.75 492 GLY A C 1
ATOM 3583 O O . GLY A 1 492 ? 27.992 6.783 -27.961 1.00 87.75 492 GLY A O 1
ATOM 3584 N N . THR A 1 493 ? 28.684 7.170 -30.044 1.00 89.31 493 THR A N 1
ATOM 3585 C CA . THR A 1 493 ? 27.902 6.083 -30.652 1.00 89.31 493 THR A CA 1
ATOM 3586 C C . THR A 1 493 ? 28.812 5.144 -31.426 1.00 89.31 493 THR A C 1
ATOM 3588 O O . THR A 1 493 ? 29.664 5.594 -32.197 1.00 89.31 493 THR A O 1
ATOM 3591 N N . ALA A 1 494 ? 28.617 3.841 -31.248 1.00 95.00 494 ALA A N 1
ATOM 3592 C CA . ALA A 1 494 ? 29.308 2.789 -31.985 1.00 95.00 494 ALA A CA 1
ATOM 3593 C C . ALA A 1 494 ? 28.289 1.864 -32.660 1.00 95.00 494 ALA A C 1
ATOM 3595 O O . ALA A 1 494 ? 27.204 1.618 -32.131 1.00 95.00 494 ALA A O 1
ATOM 3596 N N . THR A 1 495 ? 28.634 1.348 -33.831 1.00 95.69 495 THR A N 1
ATOM 3597 C CA . THR A 1 495 ? 27.841 0.359 -34.561 1.00 95.69 495 THR A CA 1
ATOM 3598 C C . THR A 1 495 ? 28.383 -1.023 -34.235 1.00 95.69 495 THR A C 1
ATOM 3600 O O . THR A 1 495 ? 29.474 -1.385 -34.678 1.00 95.69 495 THR A O 1
ATOM 3603 N N . ILE A 1 496 ? 27.624 -1.799 -33.463 1.00 97.56 496 ILE A N 1
ATOM 3604 C CA . ILE A 1 496 ? 27.946 -3.200 -33.193 1.00 97.56 496 ILE A CA 1
ATOM 3605 C C . ILE A 1 496 ? 27.353 -4.051 -34.313 1.00 97.56 496 ILE A C 1
ATOM 3607 O O . ILE A 1 496 ? 26.181 -3.899 -34.659 1.00 97.56 496 ILE A O 1
ATOM 3611 N N . THR A 1 497 ? 28.176 -4.926 -34.888 1.00 96.19 497 THR A N 1
ATOM 3612 C CA . THR A 1 497 ? 27.818 -5.792 -36.014 1.00 96.19 497 THR A CA 1
ATOM 3613 C C . THR A 1 497 ? 27.990 -7.256 -35.626 1.00 96.19 497 THR A C 1
ATOM 3615 O O . THR A 1 497 ? 29.093 -7.694 -35.302 1.00 96.19 497 THR A O 1
ATOM 3618 N N . ALA A 1 498 ? 26.908 -8.024 -35.714 1.00 96.56 498 ALA A N 1
ATOM 3619 C CA . ALA A 1 498 ? 26.939 -9.481 -35.720 1.00 96.56 498 ALA A CA 1
ATOM 3620 C C . ALA A 1 498 ? 27.134 -9.961 -37.165 1.00 96.56 498 ALA A C 1
ATOM 3622 O O . ALA A 1 498 ? 26.331 -9.616 -38.030 1.00 96.56 498 ALA A O 1
ATOM 3623 N N . THR A 1 499 ? 28.178 -10.748 -37.435 1.00 96.44 499 THR A N 1
ATOM 3624 C CA . THR A 1 499 ? 28.480 -11.325 -38.756 1.00 96.44 499 THR A CA 1
ATOM 3625 C C . THR A 1 499 ? 28.555 -12.844 -38.666 1.00 96.44 499 THR A C 1
ATOM 3627 O O . THR A 1 499 ? 29.395 -13.394 -37.955 1.00 96.44 499 THR A O 1
ATOM 3630 N N . THR A 1 500 ? 27.685 -13.525 -39.403 1.00 95.38 500 THR A N 1
ATOM 3631 C CA . THR A 1 500 ? 27.656 -14.995 -39.497 1.00 95.38 500 THR A CA 1
ATOM 3632 C C . THR A 1 500 ? 28.847 -15.533 -40.294 1.00 95.38 500 THR A C 1
ATOM 3634 O O . THR A 1 500 ? 29.187 -14.971 -41.332 1.00 95.38 500 THR A O 1
ATOM 3637 N N . GLU A 1 501 ? 29.485 -16.604 -39.804 1.00 92.12 501 GLU A N 1
ATOM 3638 C CA . GLU A 1 501 ? 30.658 -17.231 -40.454 1.00 92.12 501 GLU A CA 1
ATOM 3639 C C . GLU A 1 501 ? 30.328 -17.901 -41.796 1.00 92.12 501 GLU A C 1
ATOM 3641 O O . GLU A 1 501 ? 31.172 -17.986 -42.685 1.00 92.12 501 GLU A O 1
ATOM 3646 N N . ASP A 1 502 ? 29.104 -18.409 -41.935 1.00 87.69 502 ASP A N 1
ATOM 3647 C CA . ASP A 1 502 ? 28.569 -18.901 -43.199 1.00 87.69 502 ASP A CA 1
ATOM 3648 C C . ASP A 1 502 ? 27.647 -17.847 -43.823 1.00 87.69 502 ASP A C 1
ATOM 3650 O O . ASP A 1 502 ? 26.994 -17.065 -43.133 1.00 87.69 502 ASP A O 1
ATOM 3654 N N . GLY A 1 503 ? 27.634 -17.774 -45.153 1.00 88.00 503 GLY A N 1
ATOM 3655 C CA . GLY A 1 503 ? 26.860 -16.793 -45.913 1.00 88.00 503 GLY A CA 1
ATOM 3656 C C . GLY A 1 503 ? 27.263 -15.318 -45.725 1.00 88.00 503 GLY A C 1
ATOM 3657 O O . GLY A 1 503 ? 26.762 -14.490 -46.494 1.00 88.00 503 GLY A O 1
ATOM 3658 N N . GLN A 1 504 ? 28.137 -14.985 -44.763 1.00 93.31 504 GLN A N 1
ATOM 3659 C CA . GLN A 1 504 ? 28.604 -13.634 -44.410 1.00 93.31 504 GLN A CA 1
ATOM 3660 C C . GLN A 1 504 ? 27.457 -12.623 -44.212 1.00 93.31 504 GLN A C 1
ATOM 3662 O O . GLN A 1 504 ? 27.531 -11.479 -44.663 1.00 93.31 504 GLN A O 1
ATOM 3667 N N . LYS A 1 505 ? 26.355 -13.046 -43.575 1.00 95.62 505 LYS A N 1
ATOM 3668 C CA . LYS A 1 505 ? 25.200 -12.172 -43.301 1.00 95.62 505 LYS A CA 1
ATOM 3669 C C . LYS A 1 505 ? 25.458 -11.328 -42.063 1.00 95.62 505 LYS A C 1
ATOM 3671 O O . LYS A 1 505 ? 25.964 -11.849 -41.066 1.00 95.62 505 LYS A O 1
ATOM 3676 N N . THR A 1 506 ? 25.065 -10.060 -42.123 1.00 94.75 506 THR A N 1
ATOM 3677 C CA . THR A 1 506 ? 25.269 -9.081 -41.055 1.00 94.75 506 THR A CA 1
ATOM 3678 C C . THR A 1 506 ? 23.955 -8.577 -40.462 1.00 94.75 506 THR A C 1
ATOM 3680 O O . THR A 1 506 ? 22.974 -8.374 -41.176 1.00 94.75 506 THR A O 1
ATOM 3683 N N . ALA A 1 507 ? 23.961 -8.327 -39.154 1.00 95.50 507 ALA A N 1
ATOM 3684 C CA . ALA A 1 507 ? 22.969 -7.517 -38.454 1.00 95.50 507 ALA A CA 1
ATOM 3685 C C . ALA A 1 507 ? 23.696 -6.439 -37.650 1.00 95.50 507 ALA A C 1
ATOM 3687 O O . ALA A 1 507 ? 24.763 -6.697 -37.093 1.00 95.50 507 ALA A O 1
ATOM 3688 N N . VAL A 1 508 ? 23.126 -5.235 -37.596 1.00 94.25 508 VAL A N 1
ATOM 3689 C CA . VAL A 1 508 ? 23.741 -4.072 -36.947 1.00 94.25 508 VAL A CA 1
ATOM 3690 C C . VAL A 1 508 ? 22.802 -3.442 -35.930 1.00 94.25 508 VAL A C 1
ATOM 3692 O O . VAL A 1 508 ? 21.599 -3.343 -36.164 1.00 94.25 508 VAL A O 1
ATOM 3695 N N . CYS A 1 509 ? 23.363 -2.951 -34.829 1.00 91.62 509 CYS A N 1
ATOM 3696 C CA . CYS A 1 509 ? 22.683 -2.032 -33.926 1.00 91.62 509 CYS A CA 1
ATOM 3697 C C . CYS A 1 509 ? 23.613 -0.874 -33.553 1.00 91.62 509 CYS A C 1
ATOM 3699 O O . CYS A 1 509 ? 24.802 -1.069 -33.287 1.00 91.62 509 CYS A O 1
ATOM 3701 N N . THR A 1 510 ? 23.070 0.339 -33.478 1.00 91.31 510 THR A N 1
ATOM 3702 C CA . THR A 1 510 ? 23.771 1.445 -32.825 1.00 91.31 510 THR A CA 1
ATOM 3703 C C . THR A 1 510 ? 23.680 1.254 -31.316 1.00 91.31 510 THR A C 1
ATOM 3705 O O . THR A 1 510 ? 22.582 1.179 -30.763 1.00 91.31 510 THR A O 1
ATOM 3708 N N . VAL A 1 511 ? 24.835 1.189 -30.659 1.00 92.31 511 VAL A N 1
ATOM 3709 C CA . VAL A 1 511 ? 24.961 1.300 -29.208 1.00 92.31 511 VAL A CA 1
ATOM 3710 C C . VAL A 1 511 ? 25.385 2.725 -28.886 1.00 92.31 511 VAL A C 1
ATOM 3712 O O . VAL A 1 511 ? 26.420 3.207 -29.357 1.00 92.31 511 VAL A O 1
ATOM 3715 N N . THR A 1 512 ? 24.575 3.404 -28.079 1.00 89.25 512 THR A N 1
ATOM 3716 C CA . THR A 1 512 ? 24.933 4.709 -27.519 1.00 89.25 512 THR A CA 1
ATOM 3717 C C . THR A 1 512 ? 25.699 4.466 -26.232 1.00 89.25 512 THR A C 1
ATOM 3719 O O . THR A 1 512 ? 25.135 3.979 -25.252 1.00 89.25 512 THR A O 1
ATOM 3722 N N . VAL A 1 513 ? 26.983 4.803 -26.226 1.00 86.44 513 VAL A N 1
ATOM 3723 C CA . VAL A 1 513 ? 27.773 4.815 -25.000 1.00 86.44 513 VAL A CA 1
ATOM 3724 C C . VAL A 1 513 ? 27.630 6.193 -24.389 1.00 86.44 513 VAL A C 1
ATOM 3726 O O . VAL A 1 513 ? 28.125 7.181 -24.929 1.00 86.44 513 VAL A O 1
ATOM 3729 N N . GLN A 1 514 ? 26.920 6.270 -23.274 1.00 79.69 514 GLN A N 1
ATOM 3730 C CA . GLN A 1 514 ? 26.879 7.490 -22.482 1.00 79.69 514 GLN A CA 1
ATOM 3731 C C . GLN A 1 514 ? 28.110 7.518 -21.579 1.00 79.69 514 GLN A C 1
ATOM 3733 O O . GLN A 1 514 ? 28.539 6.485 -21.055 1.00 79.69 514 GLN A O 1
ATOM 3738 N N . SER A 1 515 ? 28.686 8.706 -21.406 1.00 64.94 515 SER A N 1
ATOM 3739 C CA . SER A 1 515 ? 29.624 8.975 -20.320 1.00 64.94 515 SER A CA 1
ATOM 3740 C C . SER A 1 515 ? 29.026 8.504 -18.995 1.00 64.94 515 SER A C 1
ATOM 3742 O O . SER A 1 515 ? 27.807 8.526 -18.806 1.00 64.94 515 SER A O 1
ATOM 3744 N N . ASP A 1 516 ? 29.884 8.074 -18.068 1.00 61.97 516 ASP A N 1
ATOM 3745 C CA . ASP A 1 516 ? 29.449 7.911 -16.686 1.00 61.97 516 ASP A CA 1
ATOM 3746 C C . ASP A 1 516 ? 29.116 9.304 -16.141 1.00 61.97 516 ASP A C 1
ATOM 3748 O O . ASP A 1 516 ? 29.992 10.079 -15.755 1.00 61.97 516 ASP A O 1
ATOM 3752 N N . ASN A 1 517 ? 27.826 9.645 -16.193 1.00 55.31 517 ASN A N 1
ATOM 3753 C CA . ASN A 1 517 ? 27.302 10.916 -15.710 1.00 55.31 517 ASN A CA 1
ATOM 3754 C C . ASN A 1 517 ? 27.315 10.991 -14.180 1.00 55.31 517 ASN A C 1
ATOM 3756 O O . ASN A 1 517 ? 26.982 12.042 -13.626 1.00 55.31 517 ASN A O 1
ATOM 3760 N N . SER A 1 518 ? 27.823 9.961 -13.488 1.00 51.72 518 SER A N 1
ATOM 3761 C CA . SER A 1 518 ? 28.547 10.222 -12.255 1.00 51.72 518 SER A CA 1
ATOM 3762 C C . SER A 1 518 ? 29.845 11.006 -12.535 1.00 51.72 518 SER A C 1
ATOM 3764 O O . SER A 1 518 ? 30.974 10.516 -12.520 1.00 51.72 518 SER A O 1
ATOM 3766 N N . LYS A 1 519 ? 29.671 12.337 -12.530 1.00 55.50 519 LYS A N 1
ATOM 3767 C CA . LYS A 1 519 ? 30.490 13.158 -11.623 1.00 55.50 519 LYS A CA 1
ATOM 3768 C C . LYS A 1 519 ? 30.638 12.387 -10.309 1.00 55.50 519 LYS A C 1
ATOM 3770 O O . LYS A 1 519 ? 29.682 11.736 -9.885 1.00 55.50 519 LYS A O 1
ATOM 3775 N N . ALA A 1 520 ? 31.767 12.502 -9.617 1.00 65.25 520 ALA A N 1
ATOM 3776 C CA . ALA A 1 520 ? 31.937 11.891 -8.299 1.00 65.25 520 ALA A CA 1
ATOM 3777 C C . ALA A 1 520 ? 31.054 12.590 -7.238 1.00 65.25 520 ALA A C 1
ATOM 3779 O O . ALA A 1 520 ? 31.547 13.254 -6.328 1.00 65.25 520 ALA A O 1
ATOM 3780 N N . TYR A 1 521 ? 29.728 12.439 -7.357 1.00 85.50 521 TYR A N 1
ATOM 3781 C CA . TYR A 1 521 ? 28.727 12.993 -6.457 1.00 85.50 521 TYR A CA 1
ATOM 3782 C C . TYR A 1 521 ? 29.010 12.541 -5.031 1.00 85.50 521 TYR A C 1
ATOM 3784 O O . TYR A 1 521 ? 28.774 13.320 -4.130 1.00 85.50 521 TYR A O 1
ATOM 3792 N N . THR A 1 522 ? 29.622 11.369 -4.825 1.00 84.50 522 THR A N 1
ATOM 3793 C CA . THR A 1 522 ? 30.169 10.903 -3.543 1.00 84.50 522 THR A CA 1
ATOM 3794 C C . THR A 1 522 ? 30.879 12.002 -2.748 1.00 84.50 522 THR A C 1
ATOM 3796 O O . THR A 1 522 ? 30.597 12.154 -1.564 1.00 84.50 522 THR A O 1
ATOM 3799 N N . GLU A 1 523 ? 31.752 12.808 -3.366 1.00 87.06 523 GLU A N 1
ATOM 3800 C CA . GLU A 1 523 ? 32.445 13.904 -2.670 1.00 87.06 523 GLU A CA 1
ATOM 3801 C C . GLU A 1 523 ? 31.505 15.090 -2.397 1.00 87.06 523 GLU A C 1
ATOM 3803 O O . GLU A 1 523 ? 31.450 15.596 -1.279 1.00 87.06 523 GLU A O 1
ATOM 3808 N N . VAL A 1 524 ? 30.717 15.503 -3.394 1.00 91.31 524 VAL A N 1
ATOM 3809 C CA . VAL A 1 524 ? 29.760 16.622 -3.284 1.00 91.31 524 VAL A CA 1
ATOM 3810 C C . VAL A 1 524 ? 28.699 16.347 -2.209 1.00 91.31 524 VAL A C 1
ATOM 3812 O O . VAL A 1 524 ? 28.404 17.214 -1.392 1.00 91.31 524 VAL A O 1
ATOM 3815 N N . ILE A 1 525 ? 28.180 15.121 -2.184 1.00 93.81 525 ILE A N 1
ATOM 3816 C CA . ILE A 1 525 ? 27.206 14.579 -1.237 1.00 93.81 525 ILE A CA 1
ATOM 3817 C C . ILE A 1 525 ? 27.831 14.457 0.150 1.00 93.81 525 ILE A C 1
ATOM 3819 O O . ILE A 1 525 ? 27.254 14.958 1.107 1.00 93.81 525 ILE A O 1
ATOM 3823 N N . THR A 1 526 ? 29.033 13.882 0.269 1.00 92.00 526 THR A N 1
ATOM 3824 C CA . THR A 1 526 ? 29.753 13.818 1.555 1.00 92.00 526 THR A CA 1
ATOM 3825 C C . THR A 1 526 ? 29.963 15.218 2.131 1.00 92.00 526 THR A C 1
ATOM 3827 O O . THR A 1 526 ? 29.720 15.437 3.316 1.00 92.00 526 THR A O 1
ATOM 3830 N N . ASN A 1 527 ? 30.350 16.189 1.300 1.00 93.81 527 ASN A N 1
ATOM 3831 C CA . ASN A 1 527 ? 30.553 17.573 1.722 1.00 93.81 527 ASN A CA 1
ATOM 3832 C C . ASN A 1 527 ? 29.239 18.269 2.116 1.00 93.81 527 ASN A C 1
ATOM 3834 O O . ASN A 1 527 ? 29.224 18.961 3.130 1.00 93.81 527 ASN A O 1
ATOM 3838 N N . LEU A 1 528 ? 28.136 18.041 1.394 1.00 96.12 528 LEU A N 1
ATOM 3839 C CA . LEU A 1 528 ? 26.808 18.563 1.750 1.00 96.12 528 LEU A CA 1
ATOM 3840 C C . LEU A 1 528 ? 26.267 17.953 3.046 1.00 96.12 528 LEU A C 1
ATOM 3842 O O . LEU A 1 528 ? 25.846 18.690 3.932 1.00 96.12 528 LEU A O 1
ATOM 3846 N N . ILE A 1 529 ? 26.342 16.630 3.205 1.00 96.00 529 ILE A N 1
ATOM 3847 C CA . ILE A 1 529 ? 25.939 15.939 4.437 1.00 96.00 529 ILE A CA 1
ATOM 3848 C C . ILE A 1 529 ? 26.795 16.426 5.616 1.00 96.00 529 ILE A C 1
ATOM 3850 O O . ILE A 1 529 ? 26.260 16.716 6.686 1.00 96.00 529 ILE A O 1
ATOM 3854 N N . ASN A 1 530 ? 28.114 16.577 5.442 1.00 95.31 530 ASN A N 1
ATOM 3855 C CA . ASN A 1 530 ? 29.002 17.147 6.463 1.00 95.31 530 ASN A CA 1
ATOM 3856 C C . ASN A 1 530 ? 28.653 18.609 6.796 1.00 95.31 530 ASN A C 1
ATOM 3858 O O . ASN A 1 530 ? 28.686 18.981 7.968 1.00 95.31 530 ASN A O 1
ATOM 3862 N N . GLY A 1 531 ? 28.309 19.427 5.797 1.00 95.88 531 GLY A N 1
ATOM 3863 C CA . GLY A 1 531 ? 27.913 20.822 5.984 1.00 95.88 531 GLY A CA 1
ATOM 3864 C C . GLY A 1 531 ? 26.589 20.958 6.735 1.00 95.88 531 GLY A C 1
ATOM 3865 O O . GLY A 1 531 ? 26.536 21.661 7.740 1.00 95.88 531 GLY A O 1
ATOM 3866 N N . ILE A 1 532 ? 25.551 20.229 6.311 1.00 94.75 532 ILE A N 1
ATOM 3867 C CA . ILE A 1 532 ? 24.230 20.193 6.963 1.00 94.75 532 ILE A CA 1
ATOM 3868 C C . ILE A 1 532 ? 24.357 19.688 8.406 1.00 94.75 532 ILE A C 1
ATOM 3870 O O . ILE A 1 532 ? 23.925 20.366 9.334 1.00 94.75 532 ILE A O 1
ATOM 3874 N N . SER A 1 533 ? 25.062 18.571 8.627 1.00 93.69 533 SER A N 1
ATOM 3875 C CA . SER A 1 533 ? 25.333 18.026 9.973 1.00 93.69 533 SER A CA 1
ATOM 3876 C C . SER A 1 533 ? 26.301 18.857 10.833 1.00 93.69 533 SER A C 1
ATOM 3878 O O . SER A 1 533 ? 26.609 18.457 11.958 1.00 93.69 533 SER A O 1
ATOM 3880 N N . SER A 1 534 ? 26.736 20.021 10.333 1.00 92.31 534 SER A N 1
ATOM 3881 C CA . SER A 1 534 ? 27.506 21.048 11.051 1.00 92.31 534 SER A CA 1
ATOM 3882 C C . SER A 1 534 ? 26.822 22.430 11.058 1.00 92.31 534 SER A C 1
ATOM 3884 O O . SER A 1 534 ? 27.365 23.378 11.635 1.00 92.31 534 SER A O 1
ATOM 3886 N N . ASN A 1 535 ? 25.658 22.586 10.413 1.00 88.38 535 ASN A N 1
ATOM 3887 C CA . ASN A 1 535 ? 24.983 23.873 10.247 1.00 88.38 535 ASN A CA 1
ATOM 3888 C C . ASN A 1 535 ? 24.312 24.295 11.558 1.00 88.38 535 ASN A C 1
ATOM 3890 O O . ASN A 1 535 ? 23.278 23.757 11.945 1.00 88.38 535 ASN A O 1
ATOM 3894 N N . LYS A 1 536 ? 24.873 25.304 12.232 1.00 79.25 536 LYS A N 1
ATOM 3895 C CA . LYS A 1 536 ? 24.363 25.764 13.531 1.00 79.25 536 LYS A CA 1
ATOM 3896 C C . LYS A 1 536 ? 22.895 26.194 13.494 1.00 79.25 536 LYS A C 1
ATOM 3898 O O . LYS A 1 536 ? 22.178 25.851 14.420 1.00 79.25 536 LYS A O 1
ATOM 3903 N N . SER A 1 537 ? 22.432 26.875 12.444 1.00 73.25 537 SER A N 1
ATOM 3904 C CA . SER A 1 537 ? 21.031 27.319 12.376 1.00 73.25 537 SER A CA 1
ATOM 3905 C C . SER A 1 537 ? 20.070 26.127 12.275 1.00 73.25 537 SER A C 1
ATOM 3907 O O . SER A 1 537 ? 19.055 26.090 12.971 1.00 73.25 537 SER A O 1
ATOM 3909 N N . GLN A 1 538 ? 20.432 25.086 11.516 1.00 76.88 538 GLN A N 1
ATOM 3910 C CA . GLN A 1 538 ? 19.641 23.851 11.476 1.00 76.88 538 GLN A CA 1
ATOM 3911 C C . GLN A 1 538 ? 19.715 23.069 12.794 1.00 76.88 538 GLN A C 1
ATOM 3913 O O . GLN A 1 538 ? 18.718 22.516 13.239 1.00 76.88 538 GLN A O 1
ATOM 3918 N N . LEU A 1 539 ? 20.878 23.057 13.452 1.00 78.81 539 LEU A N 1
ATOM 3919 C CA . LEU A 1 539 ? 21.109 22.283 14.676 1.00 78.81 539 LEU A CA 1
ATOM 3920 C C . LEU A 1 539 ? 20.641 22.964 15.975 1.00 78.81 539 LEU A C 1
ATOM 3922 O O . LEU A 1 539 ? 20.535 22.280 16.992 1.00 78.81 539 LEU A O 1
ATOM 3926 N N . THR A 1 540 ? 20.375 24.278 15.982 1.00 74.62 540 THR A N 1
ATOM 3927 C CA . THR A 1 540 ? 19.951 25.003 17.200 1.00 74.62 540 THR A CA 1
ATOM 3928 C C . THR A 1 540 ? 18.708 25.878 17.059 1.00 74.62 540 THR A C 1
ATOM 3930 O O . THR A 1 540 ? 18.116 26.206 18.082 1.00 74.62 540 THR A O 1
ATOM 3933 N N . GLU A 1 541 ? 18.315 26.289 15.850 1.00 71.69 541 GLU A N 1
ATOM 3934 C CA . GLU A 1 541 ? 17.185 27.218 15.643 1.00 71.69 541 GLU A CA 1
ATOM 3935 C C . GLU A 1 541 ? 16.000 26.540 14.941 1.00 71.69 541 GLU A C 1
ATOM 3937 O O . GLU A 1 541 ? 14.855 26.793 15.304 1.00 71.69 541 GLU A O 1
ATOM 3942 N N . ASN A 1 542 ? 16.270 25.646 13.983 1.00 69.75 542 ASN A N 1
ATOM 3943 C CA . ASN A 1 542 ? 15.257 25.006 13.132 1.00 69.75 542 ASN A CA 1
ATOM 3944 C C . ASN A 1 542 ? 15.163 23.475 13.322 1.00 69.75 542 ASN A C 1
ATOM 3946 O O . ASN A 1 542 ? 14.572 22.791 12.491 1.00 69.75 542 ASN A O 1
ATOM 3950 N N . PHE A 1 543 ? 15.752 22.924 14.390 1.00 84.31 543 PHE A N 1
ATOM 3951 C CA . PHE A 1 543 ? 15.924 21.475 14.545 1.00 84.31 543 PHE A CA 1
ATOM 3952 C C . PHE A 1 543 ? 14.591 20.724 14.713 1.00 84.31 543 PHE A C 1
ATOM 3954 O O . PHE A 1 543 ? 13.932 20.819 15.755 1.00 84.31 543 PHE A O 1
ATOM 3961 N N . GLY A 1 544 ? 14.214 19.952 13.693 1.00 88.75 544 GLY A N 1
ATOM 3962 C CA . GLY A 1 544 ? 12.946 19.234 13.618 1.00 88.75 544 GLY A CA 1
ATOM 3963 C C . GLY A 1 544 ? 13.077 17.712 13.581 1.00 88.75 544 GLY A C 1
ATOM 3964 O O . GLY A 1 544 ? 14.158 17.131 13.528 1.00 88.75 544 GLY A O 1
ATOM 3965 N N . ASP A 1 545 ? 11.920 17.057 13.580 1.00 92.00 545 ASP A N 1
ATOM 3966 C CA . ASP A 1 545 ? 11.791 15.600 13.547 1.00 92.00 545 ASP A CA 1
ATOM 3967 C C . ASP A 1 545 ? 12.382 14.983 12.263 1.00 92.00 545 ASP A C 1
ATOM 3969 O O . ASP A 1 545 ? 13.081 13.973 12.329 1.00 92.00 545 ASP A O 1
ATOM 3973 N N . TRP A 1 546 ? 12.174 15.634 11.110 1.00 92.62 546 TRP A N 1
ATOM 3974 C CA . TRP A 1 546 ? 12.784 15.250 9.829 1.00 92.62 546 TRP A CA 1
ATOM 3975 C C . TRP A 1 546 ? 14.300 15.487 9.822 1.00 92.62 546 TRP A C 1
ATOM 3977 O O . TRP A 1 546 ? 15.050 14.642 9.339 1.00 92.62 546 TRP A O 1
ATOM 3987 N N . THR A 1 547 ? 14.775 16.560 10.464 1.00 92.06 547 THR A N 1
ATOM 3988 C CA . THR A 1 547 ? 16.207 16.801 10.692 1.00 92.06 547 THR A CA 1
ATOM 3989 C C . THR A 1 547 ? 16.843 15.664 11.498 1.00 92.06 547 THR A C 1
ATOM 3991 O O . THR A 1 547 ? 17.903 15.159 11.130 1.00 92.06 547 THR A O 1
ATOM 3994 N N . ALA A 1 548 ? 16.193 15.223 12.581 1.00 93.94 548 ALA A N 1
ATOM 3995 C CA . ALA A 1 548 ? 16.662 14.104 13.397 1.00 93.94 548 ALA A CA 1
ATOM 3996 C C . ALA A 1 548 ? 16.677 12.783 12.608 1.00 93.94 548 ALA A C 1
ATOM 3998 O O . ALA A 1 548 ? 17.665 12.050 12.661 1.00 93.94 548 ALA A O 1
ATOM 3999 N N . PHE A 1 549 ? 15.622 12.515 11.831 1.00 95.19 549 PHE A N 1
ATOM 4000 C CA . PHE A 1 549 ? 15.534 11.359 10.940 1.00 95.19 549 PHE A CA 1
ATOM 4001 C C . PHE A 1 549 ? 16.660 11.349 9.894 1.00 95.19 549 PHE A C 1
ATOM 4003 O O . PHE A 1 549 ? 17.486 10.434 9.896 1.00 95.19 549 PHE A O 1
ATOM 4010 N N . GLY A 1 550 ? 16.761 12.388 9.059 1.00 93.31 550 GLY A N 1
ATOM 4011 C CA . GLY A 1 550 ? 17.771 12.486 8.001 1.00 93.31 550 GLY A CA 1
ATOM 4012 C C . GLY A 1 550 ? 19.211 12.434 8.524 1.00 93.31 550 GLY A C 1
ATOM 4013 O O . GLY A 1 550 ? 20.076 11.826 7.890 1.00 93.31 550 GLY A O 1
ATOM 4014 N N . LEU A 1 551 ? 19.478 13.002 9.709 1.00 94.50 551 LEU A N 1
ATOM 4015 C CA . LEU A 1 551 ? 20.787 12.892 10.360 1.00 94.50 551 LEU A CA 1
ATOM 4016 C C . LEU A 1 551 ? 21.092 11.472 10.850 1.00 94.50 551 LEU A C 1
ATOM 4018 O O . LEU A 1 551 ? 22.245 11.060 10.749 1.00 94.50 551 LEU A O 1
ATOM 4022 N N . GLU A 1 552 ? 20.123 10.705 11.357 1.00 94.31 552 GLU A N 1
ATOM 4023 C CA . GLU A 1 552 ? 20.378 9.301 11.708 1.00 94.31 552 GLU A CA 1
ATOM 4024 C C . GLU A 1 552 ? 20.677 8.465 10.460 1.00 94.31 552 GLU A C 1
ATOM 4026 O O . GLU A 1 552 ? 21.711 7.793 10.439 1.00 94.31 552 GLU A O 1
ATOM 4031 N N . ARG A 1 553 ? 19.857 8.578 9.399 1.00 91.75 553 ARG A N 1
ATOM 4032 C CA . ARG A 1 553 ? 20.052 7.817 8.145 1.00 91.75 553 ARG A CA 1
ATOM 4033 C C . ARG A 1 553 ? 21.447 8.041 7.565 1.00 91.75 553 ARG A C 1
ATOM 4035 O O . ARG A 1 553 ? 22.208 7.091 7.381 1.00 91.75 553 ARG A O 1
ATOM 4042 N N . ALA A 1 554 ? 21.835 9.313 7.443 1.00 92.19 554 ALA A N 1
ATOM 4043 C CA . ALA A 1 554 ? 23.135 9.747 6.936 1.00 92.19 554 ALA A CA 1
ATOM 4044 C C . ALA A 1 554 ? 24.343 9.417 7.850 1.00 92.19 554 ALA A C 1
ATOM 4046 O O . ALA A 1 554 ? 25.463 9.873 7.588 1.00 92.19 554 ALA A O 1
ATOM 4047 N N . GLY A 1 555 ? 24.154 8.662 8.941 1.00 92.00 555 GLY A N 1
ATOM 4048 C CA . GLY A 1 555 ? 25.217 8.278 9.874 1.00 92.00 555 GLY A CA 1
ATOM 4049 C C . GLY A 1 555 ? 25.759 9.448 10.703 1.00 92.00 555 GLY A C 1
ATOM 4050 O O . GLY A 1 555 ? 26.929 9.450 11.093 1.00 92.00 555 GLY A O 1
ATOM 4051 N N . LYS A 1 556 ? 24.927 10.467 10.938 1.00 94.88 556 LYS A N 1
ATOM 4052 C CA . LYS A 1 556 ? 25.226 11.719 11.654 1.00 94.88 556 LYS A CA 1
ATOM 4053 C C . LYS A 1 556 ? 24.458 11.848 12.970 1.00 94.88 556 LYS A C 1
ATOM 4055 O O . LYS A 1 556 ? 24.298 12.957 13.474 1.00 94.88 556 LYS A O 1
ATOM 4060 N N . SER A 1 557 ? 24.046 10.736 13.579 1.00 90.25 557 SER A N 1
ATOM 4061 C CA . SER A 1 557 ? 23.288 10.709 14.841 1.00 90.25 557 SER A CA 1
ATOM 4062 C C . SER A 1 557 ? 23.981 11.460 15.993 1.00 90.25 557 SER A C 1
ATOM 4064 O O . SER A 1 557 ? 23.319 11.937 16.904 1.00 90.25 557 SER A O 1
ATOM 4066 N N . THR A 1 558 ? 25.308 11.641 15.944 1.00 91.38 558 THR A N 1
ATOM 4067 C CA . THR A 1 558 ? 26.073 12.469 16.900 1.00 91.38 558 THR A CA 1
ATOM 4068 C C . THR A 1 558 ? 25.817 13.977 16.793 1.00 91.38 558 THR A C 1
ATOM 4070 O O . THR A 1 558 ? 26.217 14.712 17.692 1.00 91.38 558 THR A O 1
ATOM 4073 N N . SER A 1 559 ? 25.204 14.448 15.703 1.00 92.31 559 SER A N 1
ATOM 4074 C CA . SER A 1 559 ? 24.765 15.841 15.527 1.00 92.31 559 SER A CA 1
ATOM 4075 C C . SER A 1 559 ? 23.330 16.075 16.019 1.00 92.31 559 SER A C 1
ATOM 4077 O O . SER A 1 559 ? 22.908 17.225 16.100 1.00 92.31 559 SER A O 1
ATOM 4079 N N . ILE A 1 560 ? 22.582 15.021 16.370 1.00 92.75 560 ILE A N 1
ATOM 4080 C CA . ILE A 1 560 ? 21.269 15.140 17.018 1.00 92.75 560 ILE A CA 1
ATOM 4081 C C . ILE A 1 560 ? 21.494 15.621 18.467 1.00 92.75 560 ILE A C 1
ATOM 4083 O O . ILE A 1 560 ? 22.318 15.028 19.172 1.00 92.75 560 ILE A O 1
ATOM 4087 N N . PRO A 1 561 ? 20.797 16.667 18.954 1.00 90.69 561 PRO A N 1
ATOM 4088 C CA . PRO A 1 561 ? 20.915 17.108 20.342 1.00 90.69 561 PRO A CA 1
ATOM 4089 C C . PRO A 1 561 ? 20.559 15.977 21.315 1.00 90.69 561 PRO A C 1
ATOM 4091 O O . PRO A 1 561 ? 19.512 15.345 21.190 1.00 90.69 561 PRO A O 1
ATOM 4094 N N . SER A 1 562 ? 21.405 15.719 22.316 1.00 89.38 562 SER A N 1
ATOM 4095 C CA . SER A 1 562 ? 21.245 14.559 23.210 1.00 89.38 562 SER A CA 1
ATOM 4096 C C . SER A 1 562 ? 19.965 14.590 24.055 1.00 89.38 562 SER A C 1
ATOM 4098 O O . SER A 1 562 ? 19.468 13.541 24.447 1.00 89.38 562 SER A O 1
ATOM 4100 N N . ASN A 1 563 ? 19.403 15.777 24.292 1.00 89.75 563 ASN A N 1
ATOM 4101 C CA . ASN A 1 563 ? 18.117 15.984 24.958 1.00 89.75 563 ASN A CA 1
ATOM 4102 C C . ASN A 1 563 ? 16.912 15.931 23.993 1.00 89.75 563 ASN A C 1
ATOM 4104 O O . ASN A 1 563 ? 15.786 16.211 24.410 1.00 89.75 563 ASN A O 1
ATOM 4108 N N . TYR A 1 564 ? 17.103 15.633 22.703 1.00 92.12 564 TYR A N 1
ATOM 4109 C CA . TYR A 1 564 ? 15.999 15.631 21.740 1.00 92.12 564 TYR A CA 1
ATOM 4110 C C . TYR A 1 564 ? 15.051 14.444 21.945 1.00 92.12 564 TYR A C 1
ATOM 4112 O O . TYR A 1 564 ? 13.843 14.624 21.828 1.00 92.12 564 TYR A O 1
ATOM 4120 N N . LEU A 1 565 ? 15.546 13.272 22.373 1.00 92.12 565 LEU A N 1
ATOM 4121 C CA . LEU A 1 565 ? 14.670 12.161 22.777 1.00 92.12 565 LEU A CA 1
ATOM 4122 C C . LEU A 1 565 ? 13.867 12.491 24.046 1.00 92.12 565 LEU A C 1
ATOM 4124 O O . LEU A 1 565 ? 12.684 12.157 24.126 1.00 92.12 565 LEU A O 1
ATOM 4128 N N . ASP A 1 566 ? 14.464 13.200 25.009 1.00 91.19 566 ASP A N 1
ATOM 4129 C CA . ASP A 1 566 ? 13.728 13.724 26.167 1.00 91.19 566 ASP A CA 1
ATOM 4130 C C . ASP A 1 566 ? 12.662 14.735 25.726 1.00 91.19 566 ASP A C 1
ATOM 4132 O O . ASP A 1 566 ? 11.555 14.729 26.253 1.00 91.19 566 ASP A O 1
ATOM 4136 N N . SER A 1 567 ? 12.962 15.559 24.718 1.00 87.69 567 SER A N 1
ATOM 4137 C CA . SER A 1 567 ? 12.045 16.566 24.162 1.00 87.69 567 SER A CA 1
ATOM 4138 C C . SER A 1 567 ? 10.906 15.933 23.348 1.00 87.69 567 SER A C 1
ATOM 4140 O O . SER A 1 567 ? 9.760 16.353 23.469 1.00 87.69 567 SER A O 1
ATOM 4142 N N . LEU A 1 568 ? 11.182 14.874 22.579 1.00 87.88 568 LEU A N 1
ATOM 4143 C CA . LEU A 1 568 ? 10.187 13.989 21.960 1.00 87.88 568 LEU A CA 1
ATOM 4144 C C . LEU A 1 568 ? 9.277 13.373 23.027 1.00 87.88 568 LEU A C 1
ATOM 4146 O O . LEU A 1 568 ? 8.059 13.527 22.971 1.00 87.88 568 LEU A O 1
ATOM 4150 N N . THR A 1 569 ? 9.875 12.749 24.043 1.00 88.06 569 THR A N 1
ATOM 4151 C CA . THR A 1 569 ? 9.159 12.132 25.167 1.00 88.06 569 THR A CA 1
ATOM 4152 C C . THR A 1 569 ? 8.316 13.158 25.922 1.00 88.06 569 THR A C 1
ATOM 4154 O O . THR A 1 569 ? 7.199 12.854 26.331 1.00 88.06 569 THR A O 1
ATOM 4157 N N . GLN A 1 570 ? 8.820 14.380 26.104 1.00 83.56 570 GLN A N 1
ATOM 4158 C CA . GLN A 1 570 ? 8.102 15.444 26.794 1.00 83.56 570 GLN A CA 1
ATOM 4159 C C . GLN A 1 570 ? 6.993 16.050 25.928 1.00 83.56 570 GLN A C 1
ATOM 4161 O O . GLN A 1 570 ? 5.932 16.325 26.472 1.00 83.56 570 GLN A O 1
ATOM 4166 N N . ARG A 1 571 ? 7.145 16.136 24.595 1.00 81.25 571 ARG A N 1
ATOM 4167 C CA . ARG A 1 571 ? 6.015 16.436 23.696 1.00 81.25 571 ARG A CA 1
ATOM 4168 C C . ARG A 1 571 ? 4.911 15.387 23.858 1.00 81.25 571 ARG A C 1
ATOM 4170 O O . ARG A 1 571 ? 3.786 15.776 24.149 1.00 81.25 571 ARG A O 1
ATOM 4177 N N . VAL A 1 572 ? 5.224 14.087 23.802 1.00 80.00 572 VAL A N 1
ATOM 4178 C CA . VAL A 1 572 ? 4.214 13.029 24.027 1.00 80.00 572 VAL A CA 1
ATOM 4179 C C . VAL A 1 572 ? 3.565 13.141 25.422 1.00 80.00 572 VAL A C 1
ATOM 4181 O O . VAL A 1 572 ? 2.365 12.930 25.539 1.00 80.00 572 VAL A O 1
ATOM 4184 N N . LYS A 1 573 ? 4.300 13.544 26.474 1.00 75.12 573 LYS A N 1
ATOM 4185 C CA . LYS A 1 573 ? 3.741 13.768 27.828 1.00 75.12 573 LYS A CA 1
ATOM 4186 C C . LYS A 1 573 ? 2.874 15.018 27.958 1.00 75.12 573 LYS A C 1
ATOM 4188 O O . LYS A 1 573 ? 1.775 14.924 28.495 1.00 75.12 573 LYS A O 1
ATOM 4193 N N . ASP A 1 574 ? 3.360 16.189 27.550 1.00 64.69 574 ASP A N 1
ATOM 4194 C CA . ASP A 1 574 ? 2.694 17.472 27.826 1.00 64.69 574 ASP A CA 1
ATOM 4195 C C . ASP A 1 574 ? 1.315 17.541 27.171 1.00 64.69 574 ASP A C 1
ATOM 4197 O O . ASP A 1 574 ? 0.379 18.077 27.757 1.00 64.69 574 ASP A O 1
ATOM 4201 N N . HIS A 1 575 ? 1.176 16.900 26.012 1.00 60.50 575 HIS A N 1
ATOM 4202 C CA . HIS A 1 575 ? -0.078 16.775 25.281 1.00 60.50 575 HIS A CA 1
ATOM 4203 C C . HIS A 1 575 ? -1.017 15.691 25.869 1.00 60.50 575 HIS A C 1
ATOM 4205 O O . HIS A 1 575 ? -2.113 15.504 25.365 1.00 60.50 575 HIS A O 1
ATOM 4211 N N . THR A 1 576 ? -0.637 14.988 26.947 1.00 52.78 576 THR A N 1
ATOM 4212 C CA . THR A 1 576 ? -1.559 14.125 27.727 1.00 52.78 576 THR A CA 1
ATOM 4213 C C . THR A 1 576 ? -2.128 14.808 28.973 1.00 52.78 576 THR A C 1
ATOM 4215 O O . THR A 1 576 ? -2.930 14.203 29.689 1.00 52.78 576 THR A O 1
ATOM 4218 N N . LYS A 1 577 ? -1.777 16.078 29.241 1.00 36.41 577 LYS A N 1
ATOM 4219 C CA . LYS A 1 577 ? -2.536 16.882 30.212 1.00 36.41 577 LYS A CA 1
ATOM 4220 C C . LYS A 1 577 ? -3.982 17.001 29.752 1.00 36.41 577 LYS A C 1
ATOM 4222 O O . LYS A 1 577 ? -4.248 17.245 28.582 1.00 36.41 577 LYS A O 1
ATOM 4227 N N . ASP A 1 578 ? -4.891 16.775 30.693 1.00 42.50 578 ASP A N 1
ATOM 4228 C CA . ASP A 1 578 ? -6.341 16.776 30.486 1.00 42.50 578 ASP A CA 1
ATOM 4229 C C . ASP A 1 578 ? -6.820 15.821 29.361 1.00 42.50 578 ASP A C 1
ATOM 4231 O O . ASP A 1 578 ? -7.948 15.909 28.888 1.00 42.50 578 ASP A O 1
ATOM 4235 N N . GLY A 1 579 ? -5.975 14.850 28.979 1.00 38.72 579 GLY A N 1
ATOM 4236 C CA . GLY A 1 579 ? -6.296 13.730 28.091 1.00 38.72 579 GLY A CA 1
ATOM 4237 C C . GLY A 1 579 ? -6.268 14.009 26.585 1.00 38.72 579 GLY A C 1
ATOM 4238 O O . GLY A 1 579 ? -6.373 13.053 25.818 1.00 38.72 579 GLY A O 1
ATOM 4239 N N . VAL A 1 580 ? -6.105 15.261 26.140 1.00 38.69 580 VAL A N 1
ATOM 4240 C CA . VAL A 1 580 ? -6.242 15.631 24.717 1.00 38.69 580 VAL A CA 1
ATOM 4241 C C . VAL A 1 580 ? -4.908 16.032 24.087 1.00 38.69 580 VAL A C 1
ATOM 4243 O O . VAL A 1 580 ? -4.462 17.177 24.177 1.00 38.69 580 VAL A O 1
ATOM 4246 N N . LEU A 1 581 ? -4.336 15.091 23.334 1.00 44.34 581 LEU A N 1
ATOM 4247 C CA . LEU A 1 581 ? -3.363 15.390 22.289 1.00 44.34 581 LEU A CA 1
ATOM 4248 C C . LEU A 1 581 ? -4.086 16.140 21.162 1.00 44.34 581 LEU A C 1
ATOM 4250 O O . LEU A 1 581 ? -4.895 15.533 20.462 1.00 44.34 581 LEU A O 1
ATOM 4254 N N . ASP A 1 582 ? -3.747 17.409 20.902 1.00 46.84 582 ASP A N 1
ATOM 4255 C CA . ASP A 1 582 ? -4.148 18.094 19.655 1.00 46.84 582 ASP A CA 1
ATOM 4256 C C . ASP A 1 582 ? -3.324 17.604 18.443 1.00 46.84 582 ASP A C 1
ATOM 4258 O O . ASP A 1 582 ? -2.812 18.369 17.627 1.00 46.84 582 ASP A O 1
ATOM 4262 N N . LEU A 1 583 ? -3.192 16.281 18.323 1.00 51.50 583 LEU A N 1
ATOM 4263 C CA . LEU A 1 583 ? -2.778 15.610 17.101 1.00 51.50 583 LEU A CA 1
ATOM 4264 C C . LEU A 1 583 ? -4.034 15.353 16.272 1.00 51.50 583 LEU A C 1
ATOM 4266 O O . LEU A 1 583 ? -4.503 14.225 16.137 1.00 51.50 583 LEU A O 1
ATOM 4270 N N . ARG A 1 584 ? -4.592 16.419 15.687 1.00 49.78 584 ARG A N 1
ATOM 4271 C CA . ARG A 1 584 ? -5.749 16.351 14.775 1.00 49.78 584 ARG A CA 1
ATOM 4272 C C . ARG A 1 584 ? -5.468 15.595 13.457 1.00 49.78 584 ARG A C 1
ATOM 4274 O O . ARG A 1 584 ? -6.233 15.761 12.510 1.00 49.78 584 ARG A O 1
ATOM 4281 N N . GLN A 1 585 ? -4.376 14.835 13.373 1.00 64.62 585 GLN A N 1
ATOM 4282 C CA . GLN A 1 585 ? -3.765 14.288 12.164 1.00 64.62 585 GLN A CA 1
ATOM 4283 C C . GLN A 1 585 ? -3.012 12.986 12.493 1.00 64.62 585 GLN A C 1
ATOM 4285 O O . GLN A 1 585 ? -2.105 12.994 13.326 1.00 64.62 585 GLN A O 1
ATOM 4290 N N . THR A 1 586 ? -3.352 11.879 11.824 1.00 82.31 586 THR A N 1
ATOM 4291 C CA . THR A 1 586 ? -2.684 10.574 12.012 1.00 82.31 586 THR A CA 1
ATOM 4292 C C . THR A 1 586 ? -1.201 10.633 11.632 1.00 82.31 586 THR A C 1
ATOM 4294 O O . THR A 1 586 ? -0.373 10.023 12.312 1.00 82.31 586 THR A O 1
ATOM 4297 N N . THR A 1 587 ? -0.836 11.475 10.652 1.00 86.38 587 THR A N 1
ATOM 4298 C CA . THR A 1 587 ? 0.564 11.675 10.231 1.00 86.38 587 THR A CA 1
ATOM 4299 C C . THR A 1 587 ? 1.492 12.134 11.349 1.00 86.38 587 THR A C 1
ATOM 4301 O O . THR A 1 587 ? 2.703 11.977 11.235 1.00 86.38 587 THR A O 1
ATOM 4304 N N . GLU A 1 588 ? 0.966 12.691 12.441 1.00 84.38 588 GLU A N 1
ATOM 4305 C CA . GLU A 1 588 ? 1.784 13.074 13.589 1.00 84.38 588 GLU A CA 1
ATOM 4306 C C . GLU A 1 588 ? 2.296 11.859 14.372 1.00 84.38 588 GLU A C 1
ATOM 4308 O O . GLU A 1 588 ? 3.466 11.843 14.751 1.00 84.38 588 GLU A O 1
ATOM 4313 N N . TYR A 1 589 ? 1.488 10.808 14.553 1.00 87.94 589 TYR A N 1
ATOM 4314 C CA . TYR A 1 589 ? 1.951 9.553 15.164 1.00 87.94 589 TYR A CA 1
ATOM 4315 C C . TYR A 1 589 ? 2.993 8.851 14.282 1.00 87.94 589 TYR A C 1
ATOM 4317 O O . TYR A 1 589 ? 3.965 8.281 14.782 1.00 87.94 589 TYR A O 1
ATOM 4325 N N . GLU A 1 590 ? 2.818 8.938 12.965 1.00 93.81 590 GLU A N 1
ATOM 4326 C CA . GLU A 1 590 ? 3.689 8.349 11.943 1.00 93.81 590 GLU A CA 1
ATOM 4327 C C . GLU A 1 590 ? 5.049 9.069 11.904 1.00 93.81 590 GLU A C 1
ATOM 4329 O O . GLU A 1 590 ? 6.106 8.443 12.013 1.00 93.81 590 GLU A O 1
ATOM 4334 N N . ARG A 1 591 ? 5.024 10.406 11.874 1.00 92.06 591 ARG A N 1
ATOM 4335 C CA . ARG A 1 591 ? 6.200 11.284 11.942 1.00 92.06 591 ARG A CA 1
ATOM 4336 C C . ARG A 1 591 ? 6.953 11.146 13.268 1.00 92.06 591 ARG A C 1
ATOM 4338 O O . ARG A 1 591 ? 8.176 11.004 13.264 1.00 92.06 591 ARG A O 1
ATOM 4345 N N . LEU A 1 592 ? 6.238 11.129 14.398 1.00 91.19 592 LEU A N 1
ATOM 4346 C CA . LEU A 1 592 ? 6.834 10.892 15.718 1.00 91.19 592 LEU A CA 1
ATOM 4347 C C . LEU A 1 592 ? 7.453 9.492 15.811 1.00 91.19 592 LEU A C 1
ATOM 4349 O O . LEU A 1 592 ? 8.532 9.358 16.376 1.00 91.19 592 LEU A O 1
ATOM 4353 N N . THR A 1 593 ? 6.837 8.463 15.222 1.00 93.94 593 THR A N 1
ATOM 4354 C CA . THR A 1 593 ? 7.405 7.104 15.179 1.00 93.94 593 THR A CA 1
ATOM 4355 C C . THR A 1 593 ? 8.788 7.095 14.527 1.00 93.94 593 THR A C 1
ATOM 4357 O O . THR A 1 593 ? 9.736 6.570 15.115 1.00 93.94 593 THR A O 1
ATOM 4360 N N . LEU A 1 594 ? 8.936 7.722 1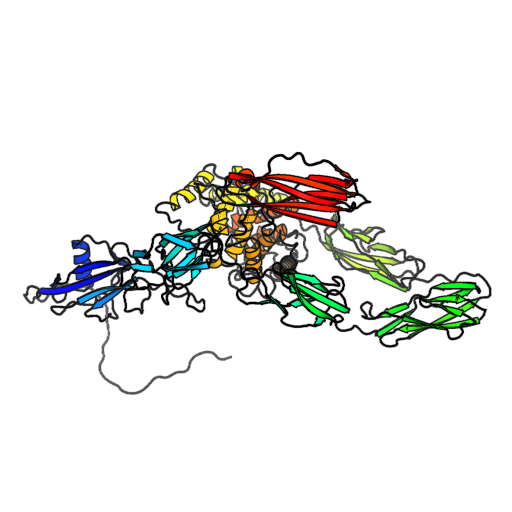3.353 1.00 95.62 594 LEU A N 1
ATOM 4361 C CA . LEU A 1 594 ? 10.224 7.816 12.655 1.00 95.62 594 LEU A CA 1
ATOM 4362 C C . LEU A 1 594 ? 11.261 8.619 13.458 1.00 95.62 594 LEU A C 1
ATOM 4364 O O . LEU A 1 594 ? 12.407 8.187 13.587 1.00 95.62 594 LEU A O 1
ATOM 4368 N N . ALA A 1 595 ? 10.862 9.744 14.059 1.00 93.81 595 ALA A N 1
ATOM 4369 C CA . ALA A 1 595 ? 11.754 10.578 14.868 1.00 93.81 595 ALA A CA 1
ATOM 43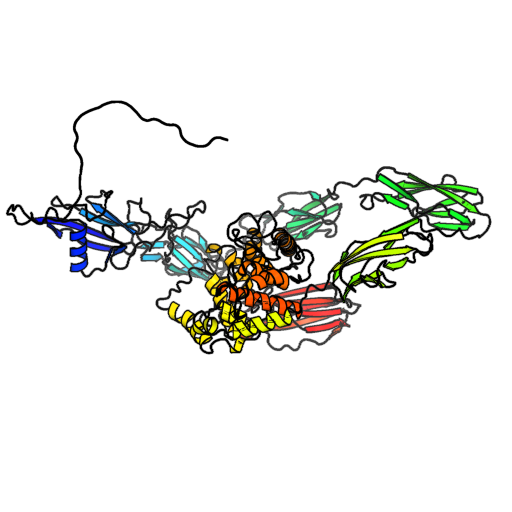70 C C . ALA A 1 595 ? 12.228 9.881 16.156 1.00 93.81 595 ALA A C 1
ATOM 4372 O O . ALA A 1 595 ? 13.401 9.977 16.524 1.00 93.81 595 ALA A O 1
ATOM 4373 N N . VAL A 1 596 ? 11.339 9.143 16.828 1.00 94.25 596 VAL A N 1
ATOM 4374 C CA . VAL A 1 596 ? 11.660 8.345 18.020 1.00 94.25 596 VAL A CA 1
ATOM 4375 C C . VAL A 1 596 ? 12.642 7.229 17.670 1.00 94.25 596 VAL A C 1
ATOM 4377 O O . VAL A 1 596 ? 13.634 7.069 18.381 1.00 94.25 596 VAL A O 1
ATOM 4380 N N . LEU A 1 597 ? 12.432 6.520 16.554 1.00 93.31 597 LEU A N 1
ATOM 4381 C CA . LEU A 1 597 ? 13.361 5.500 16.056 1.00 93.31 597 LEU A CA 1
ATOM 4382 C C . LEU A 1 597 ? 14.743 6.074 15.714 1.00 93.31 597 LEU A C 1
ATOM 4384 O O . LEU A 1 597 ? 15.755 5.538 16.167 1.00 93.31 597 LEU A O 1
ATOM 4388 N N . ALA A 1 598 ? 14.794 7.193 14.987 1.00 92.69 598 ALA A N 1
ATOM 4389 C CA . ALA A 1 598 ? 16.036 7.893 14.652 1.00 92.69 598 ALA A CA 1
ATOM 4390 C C . ALA A 1 598 ? 16.810 8.386 15.892 1.00 92.69 598 ALA A C 1
ATOM 4392 O O . ALA A 1 598 ? 18.036 8.481 15.884 1.00 92.69 598 ALA A O 1
ATOM 4393 N N . CYS A 1 599 ? 16.105 8.656 16.991 1.00 91.81 599 CYS A N 1
ATOM 4394 C CA . CYS A 1 599 ? 16.706 9.037 18.268 1.00 91.81 599 CYS A CA 1
ATOM 4395 C C . CYS A 1 599 ? 17.048 7.842 19.180 1.00 91.81 599 CYS A C 1
ATOM 4397 O O . CYS A 1 599 ? 17.449 8.051 20.325 1.00 91.81 599 CYS A O 1
ATOM 4399 N N . GLY A 1 600 ? 16.888 6.597 18.712 1.00 88.81 600 GLY A N 1
ATOM 4400 C CA . GLY A 1 600 ? 17.133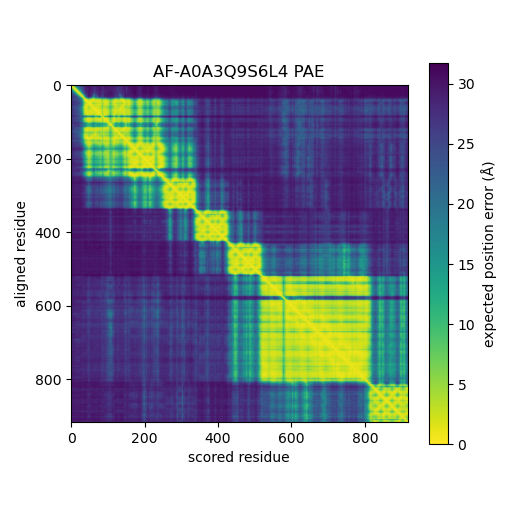 5.384 19.504 1.00 88.81 600 GLY A CA 1
ATOM 4401 C C . GLY A 1 600 ? 16.103 5.129 20.613 1.00 88.81 600 GLY A C 1
ATOM 4402 O O . GLY A 1 600 ? 16.370 4.358 21.536 1.00 88.81 600 GLY A O 1
ATOM 4403 N N . GLY A 1 601 ? 14.948 5.791 20.545 1.00 89.12 601 GLY A N 1
ATOM 4404 C CA . GLY A 1 601 ? 13.814 5.579 21.434 1.00 89.12 601 GLY A CA 1
ATOM 4405 C C . GLY A 1 601 ? 12.925 4.410 21.008 1.00 89.12 601 GLY A C 1
ATOM 4406 O O . GLY A 1 601 ? 13.158 3.734 20.007 1.00 89.12 601 GLY A O 1
ATOM 4407 N N . ASP A 1 602 ? 11.872 4.183 21.789 1.00 88.31 602 ASP A N 1
ATOM 4408 C CA . ASP A 1 602 ? 10.946 3.064 21.625 1.00 88.31 602 ASP A CA 1
ATOM 4409 C C . ASP A 1 602 ? 9.518 3.576 21.363 1.00 88.31 602 ASP A C 1
ATOM 4411 O O . ASP A 1 602 ? 8.850 3.991 22.312 1.00 88.31 602 ASP A O 1
ATOM 4415 N N . PRO A 1 603 ? 9.023 3.568 20.110 1.00 90.56 603 PRO A N 1
ATOM 4416 C CA . PRO A 1 603 ? 7.694 4.087 19.789 1.00 90.56 603 PRO A CA 1
ATOM 4417 C C . PRO A 1 603 ? 6.555 3.185 20.289 1.00 90.56 603 PRO A C 1
ATOM 4419 O O . PRO A 1 603 ? 5.408 3.620 20.283 1.00 90.56 603 PRO A O 1
ATOM 4422 N N . LEU A 1 604 ? 6.842 1.959 20.747 1.00 85.94 604 LEU A N 1
ATOM 4423 C CA . LEU A 1 604 ? 5.847 1.069 21.357 1.00 85.94 604 LEU A CA 1
ATOM 4424 C C . LEU A 1 604 ? 5.593 1.407 22.835 1.00 85.94 604 LEU A C 1
ATOM 4426 O O . LEU A 1 604 ? 4.585 0.986 23.398 1.00 85.94 604 LEU A O 1
ATOM 4430 N N . ASN A 1 605 ? 6.503 2.149 23.476 1.00 82.88 605 ASN A N 1
ATOM 4431 C CA . ASN A 1 605 ? 6.348 2.637 24.845 1.00 82.88 605 ASN A CA 1
ATOM 4432 C C . ASN A 1 605 ? 7.182 3.911 25.068 1.00 82.88 605 ASN A C 1
ATOM 4434 O O . ASN A 1 605 ? 8.150 3.925 25.836 1.00 82.88 605 ASN A O 1
ATOM 4438 N N . ILE A 1 606 ? 6.788 4.998 24.403 1.00 85.19 606 ILE A N 1
ATOM 4439 C CA . ILE A 1 606 ? 7.303 6.340 24.686 1.00 85.19 606 ILE A CA 1
ATOM 4440 C C . ILE A 1 606 ? 6.292 7.074 25.562 1.00 85.19 606 ILE A C 1
ATOM 4442 O O . ILE A 1 606 ? 5.114 7.158 25.239 1.00 85.19 606 ILE A O 1
ATOM 4446 N N . ALA A 1 607 ? 6.744 7.575 26.715 1.00 83.31 607 ALA A N 1
ATOM 4447 C CA . ALA A 1 607 ? 5.885 8.215 27.719 1.00 83.31 607 ALA A CA 1
ATOM 4448 C C . ALA A 1 607 ? 4.689 7.364 28.223 1.00 83.31 607 ALA A C 1
ATOM 4450 O O . ALA A 1 607 ? 3.762 7.918 28.809 1.00 83.31 607 ALA A O 1
ATOM 4451 N N . GLY A 1 608 ? 4.711 6.037 28.041 1.00 78.75 608 GLY A N 1
ATOM 4452 C CA . GLY A 1 608 ? 3.573 5.157 28.340 1.00 78.75 608 GLY A CA 1
ATOM 4453 C C . GLY A 1 608 ? 2.549 5.031 27.204 1.00 78.75 608 GLY A C 1
ATOM 4454 O O . GLY A 1 608 ? 1.489 4.457 27.424 1.00 78.75 608 GLY A O 1
ATOM 4455 N N . GLN A 1 609 ? 2.849 5.555 26.011 1.00 78.44 609 GLN A N 1
ATOM 4456 C CA . GLN A 1 609 ? 2.023 5.449 24.807 1.00 78.44 609 GLN A CA 1
ATOM 4457 C C . GLN A 1 609 ? 2.676 4.527 23.769 1.00 78.44 609 GLN A C 1
ATOM 4459 O O . GLN A 1 609 ? 3.894 4.565 23.565 1.00 78.44 609 GLN A O 1
ATOM 4464 N N . ASN A 1 610 ? 1.844 3.747 23.078 1.00 84.69 610 ASN A N 1
ATOM 4465 C CA . ASN A 1 610 ? 2.211 2.982 21.891 1.00 84.69 610 ASN A CA 1
ATOM 4466 C C . ASN A 1 610 ? 1.779 3.766 20.643 1.00 84.69 610 ASN A C 1
ATOM 4468 O O . ASN A 1 610 ? 0.596 3.809 20.312 1.00 84.69 610 ASN A O 1
ATOM 4472 N N . LEU A 1 611 ? 2.726 4.406 19.955 1.00 88.50 611 LEU A N 1
ATOM 4473 C CA . LEU A 1 611 ? 2.436 5.214 18.767 1.00 88.50 611 LEU A CA 1
ATOM 4474 C C . LEU A 1 611 ? 1.923 4.352 17.604 1.00 88.50 611 LEU A C 1
ATOM 4476 O O . LEU A 1 611 ? 1.047 4.790 16.868 1.00 88.50 611 LEU A O 1
ATOM 4480 N N . ILE A 1 612 ? 2.416 3.116 17.470 1.00 90.06 612 ILE A N 1
ATOM 4481 C CA . ILE A 1 612 ? 2.043 2.206 16.376 1.00 90.06 612 ILE A CA 1
ATOM 4482 C C . ILE A 1 612 ? 0.573 1.787 16.477 1.00 90.06 612 ILE A C 1
ATOM 4484 O O . ILE A 1 612 ? -0.132 1.757 15.471 1.00 90.06 612 ILE A O 1
ATOM 4488 N N . GLU A 1 613 ? 0.094 1.541 17.696 1.00 85.81 613 GLU A N 1
ATOM 4489 C CA . GLU A 1 613 ? -1.323 1.297 17.983 1.00 85.81 613 GLU A CA 1
ATOM 4490 C C . GLU A 1 613 ? -2.197 2.487 17.572 1.00 85.81 613 GLU A C 1
ATOM 4492 O O . GLU A 1 613 ? -3.231 2.290 16.936 1.00 85.81 613 GLU A O 1
ATOM 4497 N N . LYS A 1 614 ? -1.770 3.728 17.854 1.00 86.81 614 LYS A N 1
ATOM 4498 C CA . LYS A 1 614 ? -2.527 4.927 17.449 1.00 86.81 614 LYS A CA 1
ATOM 4499 C C . LYS A 1 614 ? -2.564 5.131 15.932 1.00 86.81 614 LYS A C 1
ATOM 4501 O O . LYS A 1 614 ? -3.484 5.780 15.449 1.00 86.81 614 LYS A O 1
ATOM 4506 N N . ILE A 1 615 ? -1.631 4.539 15.182 1.00 91.50 615 ILE A N 1
ATOM 4507 C CA . ILE A 1 615 ? -1.679 4.491 13.715 1.00 91.50 615 ILE A CA 1
ATOM 4508 C C . ILE A 1 615 ? -2.650 3.388 13.258 1.00 91.50 615 ILE A C 1
ATOM 4510 O O . ILE A 1 615 ? -3.618 3.683 12.557 1.00 91.50 615 ILE A O 1
ATOM 4514 N N . TYR A 1 616 ? -2.450 2.123 13.661 1.00 88.12 616 TYR A N 1
ATOM 4515 C CA . TYR A 1 616 ? -3.256 1.015 13.118 1.00 88.12 616 TYR A CA 1
ATOM 4516 C C . TYR A 1 616 ? -4.715 0.993 13.603 1.00 88.12 616 TYR A C 1
ATOM 4518 O O . TYR A 1 616 ? -5.573 0.453 12.906 1.00 88.12 616 TYR A O 1
ATOM 4526 N N . ASN A 1 617 ? -5.019 1.605 14.751 1.00 84.88 617 ASN A N 1
ATOM 4527 C CA . ASN A 1 617 ? -6.386 1.803 15.245 1.00 84.88 617 ASN A CA 1
ATOM 4528 C C . ASN A 1 617 ? -6.923 3.225 14.994 1.00 84.88 617 ASN A C 1
ATOM 4530 O O . ASN A 1 617 ? -7.966 3.564 15.547 1.00 84.88 617 ASN A O 1
ATOM 4534 N N . SER A 1 618 ? -6.255 4.053 14.175 1.00 84.44 618 SER A N 1
ATOM 4535 C CA . SER A 1 618 ? -6.704 5.428 13.915 1.00 84.44 618 SER A CA 1
ATOM 4536 C C . SER A 1 618 ? -8.130 5.474 13.355 1.00 84.44 618 SER A C 1
ATOM 4538 O O . SER A 1 618 ? -8.431 4.915 12.298 1.00 84.44 618 SER A O 1
ATOM 4540 N N . ASP A 1 619 ? -8.999 6.209 14.036 1.00 83.38 619 ASP A N 1
ATOM 4541 C CA . ASP A 1 619 ? -10.326 6.614 13.575 1.00 83.38 619 ASP A CA 1
ATOM 4542 C C . ASP A 1 619 ? -10.260 7.740 12.522 1.00 83.38 619 ASP A C 1
ATOM 4544 O O . ASP A 1 619 ? -11.256 8.039 11.869 1.00 83.38 619 ASP A O 1
ATOM 4548 N N . ARG A 1 620 ? -9.077 8.343 12.322 1.00 80.75 620 ARG A N 1
ATOM 4549 C CA . ARG A 1 620 ? -8.859 9.581 11.548 1.00 80.75 620 ARG A CA 1
ATOM 4550 C C . ARG A 1 620 ? -7.737 9.473 10.513 1.00 80.75 620 ARG A C 1
ATOM 4552 O O . ARG A 1 620 ? -7.099 10.460 10.142 1.00 80.75 620 ARG A O 1
ATOM 4559 N N . MET A 1 621 ? -7.484 8.260 10.028 1.00 87.00 621 MET A N 1
ATOM 4560 C CA . MET A 1 621 ? -6.562 7.999 8.916 1.00 87.00 621 MET A CA 1
ATOM 4561 C C . MET A 1 621 ? -7.035 8.696 7.624 1.00 87.00 621 MET A C 1
ATOM 4563 O O . MET A 1 621 ? -6.232 9.232 6.867 1.00 87.00 621 MET A O 1
ATOM 4567 N N . GLU A 1 622 ? -8.349 8.737 7.386 1.00 87.38 622 GLU A N 1
ATOM 4568 C CA . GLU A 1 622 ? -8.934 9.260 6.143 1.00 87.38 622 GLU A CA 1
ATOM 4569 C C . GLU A 1 622 ? -8.923 10.802 6.063 1.00 87.38 622 GLU A C 1
ATOM 4571 O O . GLU A 1 622 ? -8.901 11.354 4.962 1.00 87.38 622 GLU A O 1
ATOM 4576 N N . ASP A 1 623 ? -8.838 11.511 7.202 1.00 82.12 623 ASP A N 1
ATOM 4577 C CA . ASP A 1 623 ? -8.847 12.987 7.306 1.00 82.12 623 ASP A CA 1
ATOM 4578 C C . ASP A 1 623 ? -7.812 13.686 6.405 1.00 82.12 623 ASP A C 1
ATOM 4580 O O . ASP A 1 623 ? -8.008 14.832 5.983 1.00 82.12 623 ASP A O 1
ATOM 4584 N N . GLN A 1 624 ? -6.698 12.999 6.139 1.00 76.88 624 GLN A N 1
ATOM 4585 C CA . GLN A 1 624 ? -5.537 13.488 5.387 1.00 76.88 624 GLN A CA 1
ATOM 4586 C C . GLN A 1 624 ? -5.311 12.727 4.070 1.00 76.88 624 GLN A C 1
ATOM 4588 O O . GLN A 1 624 ? -4.340 12.998 3.356 1.00 76.88 624 GLN A O 1
ATOM 4593 N N . GLY A 1 625 ? -6.193 11.772 3.754 1.00 86.12 625 GLY A N 1
ATOM 4594 C CA . GLY A 1 625 ? -6.122 10.916 2.576 1.00 86.12 625 GLY A CA 1
ATOM 4595 C C . GLY A 1 625 ? -4.758 10.246 2.390 1.00 86.12 625 GLY A C 1
ATOM 4596 O O . GLY A 1 625 ? -4.155 9.722 3.326 1.00 86.12 625 GLY A O 1
ATOM 4597 N N . ILE A 1 626 ? -4.255 10.301 1.154 1.00 93.62 626 ILE A N 1
ATOM 4598 C CA . ILE A 1 626 ? -3.040 9.604 0.713 1.00 93.62 626 ILE A CA 1
ATOM 4599 C C . ILE A 1 626 ? -1.808 9.829 1.606 1.00 93.62 626 ILE A C 1
ATOM 4601 O O . ILE A 1 626 ? -1.010 8.907 1.747 1.00 93.62 626 ILE A O 1
ATOM 4605 N N . ASN A 1 627 ? -1.649 10.999 2.237 1.00 91.88 627 ASN A N 1
ATOM 4606 C CA . ASN A 1 627 ? -0.481 11.263 3.085 1.00 91.88 627 ASN A CA 1
ATOM 4607 C C . ASN A 1 627 ? -0.425 10.335 4.305 1.00 91.88 627 ASN A C 1
ATOM 4609 O O . ASN A 1 627 ? 0.636 9.777 4.574 1.00 91.88 627 ASN A O 1
ATOM 4613 N N . ALA A 1 628 ? -1.552 10.124 4.989 1.00 93.56 628 ALA A N 1
ATOM 4614 C CA . ALA A 1 628 ? -1.621 9.201 6.120 1.00 93.56 628 ALA A CA 1
ATOM 4615 C C . ALA A 1 628 ? -1.525 7.739 5.654 1.00 93.56 628 ALA A C 1
ATOM 4617 O O . ALA A 1 628 ? -0.817 6.941 6.255 1.00 93.56 628 ALA A O 1
ATOM 4618 N N . TYR A 1 629 ? -2.123 7.374 4.511 1.00 97.56 629 TYR A N 1
ATOM 4619 C CA . TYR A 1 629 ? -1.981 6.003 3.996 1.00 97.56 629 TYR A CA 1
ATOM 4620 C C . TYR A 1 629 ? -0.512 5.646 3.694 1.00 97.56 629 TYR A C 1
ATOM 4622 O O . TYR A 1 629 ? -0.049 4.548 4.011 1.00 97.56 629 TYR A O 1
ATOM 4630 N N . VAL A 1 630 ? 0.231 6.590 3.104 1.00 98.12 630 VAL A N 1
ATOM 4631 C CA . VAL A 1 630 ? 1.651 6.447 2.754 1.00 98.12 630 VAL A CA 1
ATOM 4632 C C . VAL A 1 630 ? 2.547 6.456 3.994 1.00 98.12 630 VAL A C 1
ATOM 4634 O O . VAL A 1 630 ? 3.356 5.538 4.157 1.00 98.12 630 VAL A O 1
ATOM 4637 N N . PHE A 1 631 ? 2.415 7.450 4.879 1.00 96.56 631 PHE A N 1
ATOM 4638 C CA . PHE A 1 631 ? 3.253 7.540 6.077 1.00 96.56 631 PHE A CA 1
ATOM 4639 C C . PHE A 1 631 ? 2.891 6.492 7.139 1.00 96.56 631 PHE A C 1
ATOM 4641 O O . PHE A 1 631 ? 3.799 5.986 7.796 1.00 96.56 631 PHE A O 1
ATOM 4648 N N . GLY A 1 632 ? 1.632 6.063 7.235 1.00 96.62 632 GLY A N 1
ATOM 4649 C CA . GLY A 1 632 ? 1.190 4.952 8.079 1.00 96.62 632 GLY A CA 1
ATOM 4650 C C . GLY A 1 632 ? 1.844 3.632 7.687 1.00 96.62 632 GLY A C 1
ATOM 4651 O O . GLY A 1 632 ? 2.434 2.957 8.534 1.00 96.62 632 GLY A O 1
ATOM 4652 N N . LEU A 1 633 ? 1.842 3.299 6.390 1.00 97.38 633 LEU A N 1
ATOM 4653 C CA . LEU A 1 633 ? 2.531 2.110 5.880 1.00 97.38 633 LEU A CA 1
ATOM 4654 C C . LEU A 1 633 ? 4.050 2.193 6.117 1.00 97.38 633 LEU A C 1
ATOM 4656 O O . LEU A 1 633 ? 4.655 1.224 6.577 1.00 97.38 633 LEU A O 1
ATOM 4660 N N . ILE A 1 634 ? 4.659 3.362 5.880 1.00 97.38 634 ILE A N 1
ATOM 4661 C CA . ILE A 1 634 ? 6.083 3.616 6.160 1.00 97.38 634 ILE A CA 1
ATOM 4662 C C . ILE A 1 634 ? 6.410 3.431 7.651 1.00 97.38 634 ILE A C 1
ATOM 4664 O O . ILE A 1 634 ? 7.375 2.740 7.978 1.00 97.38 634 ILE A O 1
ATOM 4668 N N . ALA A 1 635 ? 5.620 4.013 8.555 1.00 95.81 635 ALA A N 1
ATOM 4669 C CA . ALA A 1 635 ? 5.856 3.971 9.994 1.00 95.81 635 ALA A CA 1
ATOM 4670 C C . ALA A 1 635 ? 5.728 2.546 10.553 1.00 95.81 635 ALA A C 1
ATOM 4672 O O . ALA A 1 635 ? 6.588 2.118 11.324 1.00 95.81 635 ALA A O 1
ATOM 4673 N N . MET A 1 636 ? 4.727 1.777 10.104 1.00 91.31 636 MET A N 1
ATOM 4674 C CA . MET A 1 636 ? 4.596 0.350 10.433 1.00 91.31 636 MET A CA 1
ATOM 4675 C C . MET A 1 636 ? 5.793 -0.470 9.923 1.00 91.31 636 MET A C 1
ATOM 4677 O O . MET A 1 636 ? 6.267 -1.380 10.606 1.00 91.31 636 MET A O 1
ATOM 4681 N N . ASP A 1 637 ? 6.320 -0.157 8.740 1.00 92.19 637 ASP A N 1
ATOM 4682 C CA . ASP A 1 637 ? 7.399 -0.922 8.104 1.00 92.19 637 ASP A CA 1
ATOM 4683 C C . ASP A 1 637 ? 8.818 -0.518 8.516 1.00 92.19 637 ASP A C 1
ATOM 4685 O O . ASP A 1 637 ? 9.758 -1.287 8.268 1.00 92.19 637 ASP A O 1
ATOM 4689 N N . ALA A 1 638 ? 8.982 0.640 9.160 1.00 92.12 638 ALA A N 1
ATOM 4690 C CA . ALA A 1 638 ? 10.271 1.194 9.562 1.00 92.12 638 ALA A CA 1
ATOM 4691 C C . ALA A 1 638 ? 11.019 0.284 10.551 1.00 92.12 638 ALA A C 1
ATOM 4693 O O . ALA A 1 638 ? 12.166 -0.110 10.304 1.00 92.12 638 ALA A O 1
ATOM 4694 N N . GLY A 1 639 ? 10.331 -0.092 11.635 1.00 83.69 639 GLY A N 1
ATOM 4695 C CA . GLY A 1 639 ? 10.769 -1.079 12.629 1.00 83.69 639 GLY A CA 1
ATOM 4696 C C . GLY A 1 639 ? 10.231 -2.494 12.392 1.00 83.69 639 GLY A C 1
ATOM 4697 O O . GLY A 1 639 ? 10.398 -3.349 13.255 1.00 83.69 639 GLY A O 1
ATOM 4698 N N . ASN A 1 640 ? 9.568 -2.745 11.254 1.00 79.38 640 ASN A N 1
ATOM 4699 C CA . ASN A 1 640 ? 8.831 -3.986 10.979 1.00 79.38 640 ASN A CA 1
ATOM 4700 C C . ASN A 1 640 ? 7.853 -4.338 12.120 1.00 79.38 640 ASN A C 1
ATOM 4702 O O . ASN A 1 640 ? 7.921 -5.412 12.723 1.00 79.38 640 ASN A O 1
ATOM 4706 N N . PHE A 1 641 ? 6.989 -3.384 12.467 1.00 83.19 641 PHE A N 1
ATOM 4707 C CA . PHE A 1 641 ? 6.090 -3.510 13.606 1.00 83.19 641 PHE A CA 1
ATOM 4708 C C . PHE A 1 641 ? 4.941 -4.476 13.342 1.00 83.19 641 PHE A C 1
ATOM 4710 O O . PHE A 1 641 ? 4.435 -4.545 12.217 1.00 83.19 641 PHE A O 1
ATOM 4717 N N . ILE A 1 642 ? 4.513 -5.196 14.378 1.00 72.19 642 ILE A N 1
ATOM 4718 C CA . ILE A 1 642 ? 3.365 -6.102 14.295 1.00 72.19 642 ILE A CA 1
ATOM 4719 C C . ILE A 1 642 ? 2.055 -5.308 14.336 1.00 72.19 642 ILE A C 1
ATOM 4721 O O . ILE A 1 642 ? 1.881 -4.394 15.142 1.00 72.19 642 ILE A O 1
ATOM 4725 N N . VAL A 1 643 ? 1.139 -5.676 13.440 1.00 74.38 643 VAL A N 1
ATOM 4726 C CA . VAL A 1 643 ? -0.192 -5.079 13.295 1.00 74.38 643 VAL A CA 1
ATOM 4727 C C . VAL A 1 643 ? -1.215 -6.198 13.506 1.00 74.38 643 VAL A C 1
ATOM 4729 O O . VAL A 1 643 ? -1.221 -7.133 12.701 1.00 74.38 643 VAL A O 1
ATOM 4732 N N . PRO A 1 644 ? -2.046 -6.152 14.565 1.00 62.19 644 PRO A N 1
ATOM 4733 C CA . PRO A 1 644 ? -3.030 -7.194 14.848 1.00 62.19 644 PRO A CA 1
ATOM 4734 C C . PRO A 1 644 ? -4.028 -7.398 13.703 1.00 62.19 644 PRO A C 1
ATOM 4736 O O . PRO A 1 644 ? -4.420 -6.449 13.027 1.00 62.19 644 PRO A O 1
ATOM 4739 N N . SER A 1 645 ? -4.522 -8.626 13.540 1.00 50.34 645 SER A N 1
ATOM 4740 C CA . SER A 1 645 ? -5.536 -8.964 12.527 1.00 50.34 645 SER A CA 1
ATOM 4741 C C . SER A 1 645 ? -6.881 -8.244 12.722 1.00 50.34 645 SER A C 1
ATOM 4743 O O . SER A 1 645 ? -7.634 -8.100 11.764 1.00 50.34 645 SER A O 1
ATOM 4745 N N . GLY A 1 646 ? -7.168 -7.760 13.936 1.00 59.22 646 GLY A N 1
ATOM 4746 C CA . GLY A 1 646 ? -8.335 -6.926 14.254 1.00 59.22 646 GLY A CA 1
ATOM 4747 C C . GLY A 1 646 ? -8.129 -5.411 14.099 1.00 59.22 646 GLY A C 1
ATOM 4748 O O . GLY A 1 646 ? -9.015 -4.657 14.486 1.00 59.22 646 GLY A O 1
ATOM 4749 N N . ALA A 1 647 ? -6.980 -4.949 13.593 1.00 73.00 647 ALA A N 1
ATOM 4750 C CA . ALA A 1 647 ? -6.682 -3.522 13.455 1.00 73.00 647 ALA A CA 1
ATOM 4751 C C . ALA A 1 647 ? -7.529 -2.829 12.369 1.00 73.00 647 ALA A C 1
ATOM 4753 O O . ALA A 1 647 ? -7.694 -3.351 11.264 1.00 73.00 647 ALA A O 1
ATOM 4754 N N . THR A 1 648 ? -7.981 -1.600 12.643 1.00 84.69 648 THR A N 1
ATOM 4755 C CA . THR A 1 648 ? -8.756 -0.760 11.704 1.00 84.69 648 THR A CA 1
ATOM 4756 C C . THR A 1 648 ? -8.009 -0.482 10.390 1.00 84.69 648 THR A C 1
ATOM 4758 O O . THR A 1 648 ? -8.634 -0.333 9.332 1.00 84.69 648 THR A O 1
ATOM 4761 N N . TRP A 1 649 ? -6.674 -0.427 10.451 1.00 89.38 649 TRP A N 1
ATOM 4762 C CA . TRP A 1 649 ? -5.757 -0.161 9.341 1.00 89.38 649 TRP A CA 1
ATOM 4763 C C . TRP A 1 649 ? -4.638 -1.199 9.287 1.00 89.38 649 TRP A C 1
ATOM 4765 O O . TRP A 1 649 ? -3.539 -1.005 9.801 1.00 89.38 649 TRP A O 1
ATOM 4775 N N . THR A 1 650 ? -4.924 -2.319 8.624 1.00 88.19 650 THR A N 1
ATOM 4776 C CA . THR A 1 650 ? -3.904 -3.309 8.260 1.00 88.19 650 THR A CA 1
ATOM 4777 C C . THR A 1 650 ? -3.010 -2.792 7.128 1.00 88.19 650 THR A C 1
ATOM 4779 O O . THR A 1 650 ? -3.424 -1.951 6.325 1.00 88.19 650 THR A O 1
ATOM 4782 N N . ARG A 1 651 ? -1.802 -3.362 6.996 1.00 90.44 651 ARG A N 1
ATOM 4783 C CA . ARG A 1 651 ? -0.889 -3.102 5.863 1.00 90.44 651 ARG A CA 1
ATOM 4784 C C . ARG A 1 651 ? -1.592 -3.208 4.511 1.00 90.44 651 ARG A C 1
ATOM 4786 O O . ARG A 1 651 ? -1.441 -2.325 3.676 1.00 90.44 651 ARG A O 1
ATOM 4793 N N . GLN A 1 652 ? -2.387 -4.262 4.307 1.00 90.56 652 GLN A N 1
ATOM 4794 C CA . GLN A 1 652 ? -3.092 -4.471 3.043 1.00 90.56 652 GLN A CA 1
ATOM 4795 C C . GLN A 1 652 ? -4.148 -3.390 2.787 1.00 90.56 652 GLN A C 1
ATOM 4797 O O . GLN A 1 652 ? -4.211 -2.877 1.674 1.00 90.56 652 GLN A O 1
ATOM 4802 N N . LYS A 1 653 ? -4.909 -2.976 3.812 1.00 91.56 653 LYS A N 1
ATOM 4803 C CA . LYS A 1 653 ? -5.870 -1.871 3.679 1.00 91.56 653 LYS A CA 1
ATOM 4804 C C . LYS A 1 653 ? -5.165 -0.573 3.275 1.00 91.56 653 LYS A C 1
ATOM 4806 O O . LYS A 1 653 ? -5.623 0.094 2.359 1.00 91.56 653 LYS A O 1
ATOM 4811 N N . LEU A 1 654 ? -4.024 -0.255 3.894 1.00 95.94 654 LEU A N 1
ATOM 4812 C CA . LEU A 1 654 ? -3.215 0.918 3.537 1.00 95.94 654 LEU A CA 1
ATOM 4813 C C . LEU A 1 654 ? -2.676 0.828 2.099 1.00 95.94 654 LEU A C 1
ATOM 4815 O O . LEU A 1 654 ? -2.767 1.802 1.359 1.00 95.94 654 LEU A O 1
ATOM 4819 N N . ILE A 1 655 ? -2.184 -0.340 1.669 1.00 96.75 655 ILE A N 1
ATOM 4820 C CA . ILE A 1 655 ? -1.746 -0.584 0.282 1.00 96.75 655 ILE A CA 1
ATOM 4821 C C . ILE A 1 655 ? -2.894 -0.354 -0.707 1.00 96.75 655 ILE A C 1
ATOM 4823 O O . ILE A 1 655 ? -2.713 0.380 -1.678 1.00 96.75 655 ILE A O 1
ATOM 4827 N N . ASP A 1 656 ? -4.070 -0.939 -0.467 1.00 93.94 656 ASP A N 1
ATOM 4828 C CA . ASP A 1 656 ? -5.229 -0.769 -1.348 1.00 93.94 656 ASP A CA 1
ATOM 4829 C C . ASP A 1 656 ? -5.723 0.697 -1.347 1.00 93.94 656 ASP A C 1
ATOM 4831 O O . ASP A 1 656 ? -5.934 1.260 -2.419 1.00 93.94 656 ASP A O 1
ATOM 4835 N N . SER A 1 657 ? -5.766 1.384 -0.195 1.00 96.44 657 SER A N 1
ATOM 4836 C CA . SER A 1 657 ? -6.102 2.819 -0.118 1.00 96.44 657 SER A CA 1
ATOM 4837 C C . SER A 1 657 ? -5.081 3.736 -0.812 1.00 96.44 657 SER A C 1
ATOM 4839 O O . SER A 1 657 ? -5.469 4.769 -1.361 1.00 96.44 657 SER A O 1
ATOM 4841 N N . ILE A 1 658 ? -3.793 3.371 -0.866 1.00 98.19 658 ILE A N 1
ATOM 4842 C CA . ILE A 1 658 ? -2.815 4.053 -1.733 1.00 98.19 658 ILE A CA 1
ATOM 4843 C C . ILE A 1 658 ? -3.148 3.767 -3.205 1.00 98.19 658 ILE A C 1
ATOM 4845 O O . ILE A 1 658 ? -3.193 4.698 -4.008 1.00 98.19 658 ILE A O 1
ATOM 4849 N N . LEU A 1 659 ? -3.394 2.509 -3.585 1.00 96.25 659 LEU A N 1
ATOM 4850 C CA . LEU A 1 659 ? -3.687 2.121 -4.973 1.00 96.25 659 LEU A CA 1
ATOM 4851 C C . LEU A 1 659 ? -4.970 2.766 -5.531 1.00 96.25 659 LEU A C 1
ATOM 4853 O O . LEU A 1 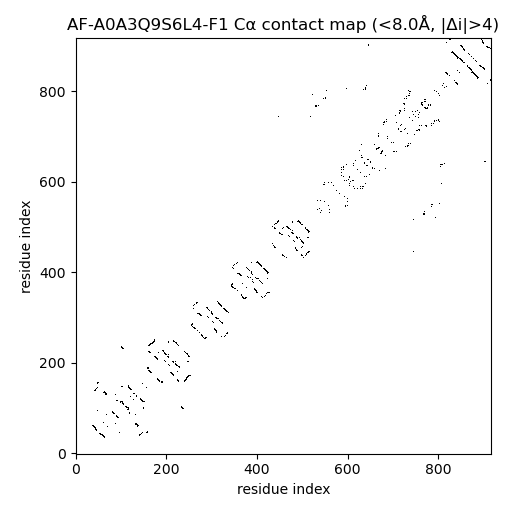659 ? -5.002 3.083 -6.722 1.00 96.25 659 LEU A O 1
ATOM 4857 N N . ASP A 1 660 ? -5.976 3.015 -4.693 1.00 95.12 660 ASP A N 1
ATOM 4858 C CA . ASP A 1 660 ? -7.218 3.698 -5.078 1.00 95.12 660 ASP A CA 1
ATOM 4859 C C . ASP A 1 660 ? -7.026 5.215 -5.289 1.00 95.12 660 ASP A C 1
ATOM 4861 O O . ASP A 1 660 ? -7.723 5.821 -6.103 1.00 95.12 660 ASP A O 1
ATOM 4865 N N . CYS A 1 661 ? -6.020 5.836 -4.659 1.00 93.50 661 CYS A N 1
ATOM 4866 C CA . CYS A 1 661 ? -5.669 7.254 -4.851 1.00 93.50 661 CYS A CA 1
ATOM 4867 C C . CYS A 1 661 ? -4.904 7.559 -6.167 1.00 93.50 661 CYS A C 1
ATOM 4869 O O . CYS A 1 661 ? -4.301 8.629 -6.300 1.00 93.50 661 CYS A O 1
ATOM 4871 N N . ARG A 1 662 ? -4.860 6.633 -7.137 1.00 94.31 662 ARG A N 1
ATOM 4872 C CA . ARG A 1 662 ? -4.043 6.771 -8.361 1.00 94.31 662 ARG A CA 1
ATOM 4873 C C . ARG A 1 662 ? -4.601 7.752 -9.392 1.00 94.31 662 ARG A C 1
ATOM 4875 O O . ARG A 1 662 ? -5.799 7.810 -9.665 1.00 94.31 662 ARG A O 1
ATOM 4882 N N . THR A 1 663 ? -3.695 8.465 -10.057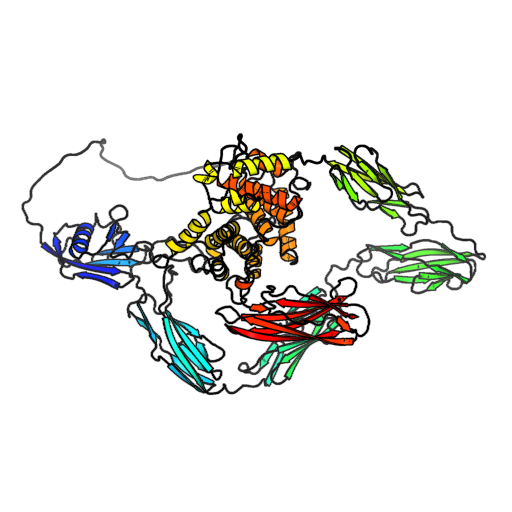 1.00 93.50 663 THR A N 1
ATOM 4883 C CA . THR A 1 663 ? -4.009 9.400 -11.147 1.00 93.50 663 THR A CA 1
ATOM 4884 C C . THR A 1 663 ? -4.061 8.687 -12.504 1.00 93.50 663 THR A C 1
ATOM 4886 O O . THR A 1 663 ? -3.448 7.637 -12.713 1.00 93.50 663 THR A O 1
ATOM 4889 N N . LYS A 1 664 ? -4.807 9.249 -13.468 1.00 91.62 664 LYS A N 1
ATOM 4890 C CA . LYS A 1 664 ? -5.110 8.581 -14.758 1.00 91.62 664 LYS A CA 1
ATOM 4891 C C . LYS A 1 664 ? -3.902 8.400 -15.683 1.00 91.62 664 LYS A C 1
ATOM 4893 O O . LYS A 1 664 ? -3.951 7.588 -16.601 1.00 91.62 664 LYS A O 1
ATOM 4898 N N . ASP A 1 665 ? -2.845 9.166 -15.456 1.00 91.50 665 ASP A N 1
ATOM 4899 C CA . ASP A 1 665 ? -1.552 9.106 -16.141 1.00 91.50 665 ASP A CA 1
ATOM 4900 C C . ASP A 1 665 ? -0.545 8.143 -15.478 1.00 91.50 665 ASP A C 1
ATOM 4902 O O . ASP A 1 665 ? 0.507 7.869 -16.060 1.00 91.50 665 ASP A O 1
ATOM 4906 N N . GLY A 1 666 ? -0.896 7.569 -14.319 1.00 88.88 666 GLY A N 1
ATOM 4907 C CA . GLY A 1 666 ? -0.233 6.407 -13.721 1.00 88.88 666 GLY A CA 1
ATOM 4908 C C . GLY A 1 666 ? 0.438 6.636 -12.364 1.00 88.88 666 GLY A C 1
ATOM 4909 O O . GLY A 1 666 ? 0.838 5.646 -11.750 1.00 88.88 666 GLY A O 1
ATOM 4910 N N . GLY A 1 667 ? 0.553 7.881 -11.898 1.00 95.62 667 GLY A N 1
ATOM 4911 C CA . GLY A 1 667 ? 1.153 8.236 -10.607 1.00 95.62 667 GLY A CA 1
ATOM 4912 C C . GLY A 1 667 ? 0.127 8.481 -9.496 1.00 95.62 667 GLY A C 1
ATOM 4913 O O . GLY A 1 667 ? -0.915 7.823 -9.431 1.00 95.62 667 GLY A O 1
ATOM 4914 N N . TRP A 1 668 ? 0.448 9.440 -8.627 1.00 98.06 668 TRP A N 1
ATOM 4915 C CA . TRP A 1 668 ? -0.353 9.881 -7.482 1.00 98.06 668 TRP A CA 1
ATOM 4916 C C . TRP A 1 668 ? -0.306 11.405 -7.327 1.00 98.06 668 TRP A C 1
ATOM 4918 O O . TRP A 1 668 ? 0.576 12.062 -7.873 1.00 98.06 668 TRP A O 1
ATOM 4928 N N . SER A 1 669 ? -1.244 11.980 -6.571 1.00 92.88 669 SER A N 1
ATOM 4929 C CA . SER A 1 669 ? -1.213 13.393 -6.167 1.00 92.88 669 SER A CA 1
ATOM 4930 C C . SER A 1 669 ? -2.011 13.616 -4.881 1.00 92.88 669 SER A C 1
ATOM 4932 O O . SER A 1 669 ? -2.860 12.797 -4.540 1.00 92.88 669 SER A O 1
ATOM 4934 N N . TYR A 1 670 ? -1.768 14.726 -4.177 1.00 82.62 670 TYR A N 1
ATOM 4935 C CA . TYR A 1 670 ? -2.426 15.009 -2.890 1.00 82.62 670 TYR A CA 1
ATOM 4936 C C . TYR A 1 670 ? -3.922 15.362 -3.031 1.00 82.62 670 TYR A C 1
ATOM 4938 O O . TYR A 1 670 ? -4.705 15.183 -2.104 1.00 82.62 670 TYR A O 1
ATOM 4946 N N . GLY A 1 671 ? -4.328 15.851 -4.207 1.00 75.62 671 GLY A N 1
ATOM 4947 C CA . GLY A 1 671 ? -5.716 16.217 -4.521 1.00 75.62 671 GLY A CA 1
ATOM 4948 C C . GLY A 1 671 ? -5.929 16.645 -5.978 1.00 75.62 671 GLY A C 1
ATOM 4949 O O . GLY A 1 671 ? -6.843 17.412 -6.274 1.00 75.62 671 GLY A O 1
ATOM 4950 N N . GLY A 1 672 ? -5.043 16.218 -6.882 1.00 76.69 672 GLY A N 1
ATOM 4951 C CA . GLY A 1 672 ? -5.102 16.494 -8.316 1.00 76.69 672 GLY A CA 1
ATOM 4952 C C . GLY A 1 672 ? -5.689 15.327 -9.117 1.00 76.69 672 GLY A C 1
ATOM 4953 O O . GLY A 1 672 ? -6.215 14.362 -8.572 1.00 76.69 672 GLY A O 1
ATOM 4954 N N . THR A 1 673 ? -5.595 15.411 -10.447 1.00 84.81 673 THR A N 1
ATOM 4955 C CA . THR A 1 673 ? -6.041 14.341 -11.372 1.00 84.81 673 THR A CA 1
ATOM 4956 C C . THR A 1 673 ? -4.926 13.794 -12.274 1.00 84.81 673 THR A C 1
ATOM 4958 O O . THR A 1 673 ? -5.162 12.852 -13.036 1.00 84.81 673 THR A O 1
ATOM 4961 N N . SER A 1 674 ? -3.718 14.342 -12.125 1.00 91.06 674 SER A N 1
ATOM 4962 C CA . SER A 1 674 ? -2.483 14.015 -12.846 1.00 91.06 674 SER A CA 1
ATOM 4963 C C . SER A 1 674 ? -1.351 13.788 -11.845 1.00 91.06 674 SER A C 1
ATOM 4965 O O . SER A 1 674 ? -1.418 14.311 -10.732 1.00 91.06 674 SER A O 1
ATOM 4967 N N . ALA A 1 675 ? -0.326 13.038 -12.241 1.00 95.44 675 ALA A N 1
ATOM 4968 C CA . ALA A 1 675 ? 0.800 12.674 -11.394 1.00 95.44 675 ALA A CA 1
ATOM 4969 C C . ALA A 1 675 ? 1.583 13.909 -10.920 1.00 95.44 675 ALA A C 1
ATOM 4971 O O . ALA A 1 675 ? 2.040 14.728 -11.717 1.00 95.44 675 ALA A O 1
ATOM 4972 N N . ASP A 1 676 ? 1.755 13.997 -9.607 1.00 96.75 676 ASP A N 1
ATOM 4973 C CA . ASP A 1 676 ? 2.551 14.987 -8.888 1.00 96.75 676 ASP A CA 1
ATOM 4974 C C . ASP A 1 676 ? 3.857 14.320 -8.411 1.00 96.75 676 ASP A C 1
ATOM 4976 O O . ASP A 1 676 ? 3.799 13.186 -7.919 1.00 96.75 676 ASP A O 1
ATOM 4980 N N . PRO A 1 677 ? 5.036 14.947 -8.587 1.00 97.88 677 PRO A N 1
ATOM 4981 C CA . PRO A 1 677 ? 6.318 14.297 -8.307 1.00 97.88 677 PRO A CA 1
ATOM 4982 C C . PRO A 1 677 ? 6.500 13.931 -6.831 1.00 97.88 677 PRO A C 1
ATOM 4984 O O . PRO A 1 677 ? 6.977 12.833 -6.545 1.00 97.88 677 PRO A O 1
ATOM 4987 N N . ASP A 1 678 ? 6.071 14.797 -5.910 1.00 96.94 678 ASP A N 1
ATOM 4988 C CA . ASP A 1 678 ? 6.174 14.585 -4.467 1.00 96.94 678 ASP A CA 1
ATOM 4989 C C . ASP A 1 678 ? 5.375 13.352 -4.040 1.00 96.94 678 ASP A C 1
ATOM 4991 O O . ASP A 1 678 ? 5.952 12.347 -3.617 1.00 96.94 678 ASP A O 1
ATOM 4995 N N . MET A 1 679 ? 4.055 13.364 -4.250 1.00 97.44 679 MET A N 1
ATOM 4996 C CA . MET A 1 679 ? 3.212 12.243 -3.835 1.00 97.44 679 MET A CA 1
ATOM 4997 C C . MET A 1 679 ? 3.483 10.961 -4.619 1.00 97.44 679 MET A C 1
ATOM 4999 O O . MET A 1 679 ? 3.339 9.871 -4.064 1.00 97.44 679 MET A O 1
ATOM 5003 N N . THR A 1 680 ? 3.895 11.052 -5.888 1.00 98.62 680 THR A N 1
ATOM 5004 C CA . THR A 1 680 ? 4.279 9.863 -6.661 1.00 98.62 680 THR A CA 1
ATOM 5005 C C . THR A 1 680 ? 5.572 9.251 -6.116 1.00 98.62 680 THR A C 1
ATOM 5007 O O . THR A 1 680 ? 5.633 8.031 -5.965 1.00 98.62 680 THR A O 1
ATOM 5010 N N . GLY A 1 681 ? 6.574 10.065 -5.761 1.00 98.38 681 GLY A N 1
ATOM 5011 C CA . GLY A 1 681 ? 7.817 9.617 -5.123 1.00 98.38 681 GLY A CA 1
ATOM 5012 C C . GLY A 1 681 ? 7.590 8.997 -3.739 1.00 98.38 681 GLY A C 1
ATOM 5013 O O . GLY A 1 681 ? 8.089 7.904 -3.453 1.00 98.38 681 GLY A O 1
ATOM 5014 N N . MET A 1 682 ? 6.759 9.634 -2.912 1.00 98.31 682 MET A N 1
ATOM 5015 C CA . MET A 1 682 ? 6.374 9.134 -1.588 1.00 98.31 682 MET A CA 1
ATOM 5016 C C . MET A 1 682 ? 5.598 7.807 -1.677 1.00 98.31 682 MET A C 1
ATOM 5018 O O . MET A 1 682 ? 5.954 6.832 -1.013 1.00 98.31 682 MET A O 1
ATOM 5022 N N . ALA A 1 683 ? 4.591 7.714 -2.555 1.00 98.69 683 ALA A N 1
ATOM 5023 C CA . ALA A 1 683 ? 3.788 6.500 -2.716 1.00 98.69 683 ALA A CA 1
ATOM 5024 C C . ALA A 1 683 ? 4.619 5.300 -3.205 1.00 98.69 683 ALA A C 1
ATOM 5026 O O . ALA A 1 683 ? 4.512 4.211 -2.635 1.00 98.69 683 ALA A O 1
ATOM 5027 N N . ILE A 1 684 ? 5.508 5.475 -4.197 1.00 98.50 684 ILE A N 1
ATOM 5028 C CA . ILE A 1 684 ? 6.387 4.370 -4.622 1.00 98.50 684 ILE A CA 1
ATOM 5029 C C . ILE A 1 684 ? 7.444 4.016 -3.564 1.00 98.50 684 ILE A C 1
ATOM 5031 O O . ILE A 1 684 ? 7.890 2.869 -3.546 1.00 98.50 684 ILE A O 1
ATOM 5035 N N . SER A 1 685 ? 7.817 4.938 -2.666 1.00 98.12 685 SER A N 1
ATOM 5036 C CA . SER A 1 685 ? 8.706 4.649 -1.525 1.00 98.12 685 SER A CA 1
ATOM 5037 C C . SER A 1 685 ? 8.056 3.692 -0.523 1.00 98.12 685 SER A C 1
ATOM 5039 O O . SER A 1 685 ? 8.698 2.730 -0.094 1.00 98.12 685 SER A O 1
ATOM 5041 N N . ALA A 1 686 ? 6.781 3.923 -0.190 1.00 98.12 686 ALA A N 1
ATOM 5042 C CA . ALA A 1 686 ? 5.996 3.066 0.701 1.00 98.12 686 ALA A CA 1
ATOM 5043 C C . ALA A 1 686 ? 5.655 1.708 0.064 1.00 98.12 686 ALA A C 1
ATOM 5045 O O . ALA A 1 686 ? 5.749 0.671 0.714 1.00 98.12 686 ALA A O 1
ATOM 5046 N N . LEU A 1 687 ? 5.311 1.697 -1.228 1.00 98.00 687 LEU A N 1
ATOM 5047 C CA . LEU A 1 687 ? 4.931 0.484 -1.961 1.00 98.00 687 LEU A CA 1
ATOM 5048 C C . LEU A 1 687 ? 6.117 -0.406 -2.382 1.00 98.00 687 LEU A C 1
ATOM 5050 O O . LEU A 1 687 ? 5.907 -1.567 -2.742 1.00 98.00 687 LEU A O 1
ATOM 5054 N N . ALA A 1 688 ? 7.358 0.089 -2.324 1.00 95.31 688 ALA A N 1
ATOM 5055 C CA . ALA A 1 688 ? 8.555 -0.634 -2.768 1.00 95.31 688 ALA A CA 1
ATOM 5056 C C . ALA A 1 688 ? 8.725 -2.072 -2.208 1.00 95.31 688 ALA A C 1
ATOM 5058 O O . ALA A 1 688 ? 9.153 -2.937 -2.983 1.00 95.31 688 ALA A O 1
ATOM 5059 N N . PRO A 1 689 ? 8.392 -2.388 -0.934 1.00 90.31 689 PRO A N 1
ATOM 5060 C CA . PRO A 1 689 ? 8.470 -3.754 -0.405 1.00 90.31 689 PRO A CA 1
ATOM 5061 C C . PRO A 1 689 ? 7.466 -4.732 -1.032 1.00 90.31 689 PRO A C 1
ATOM 5063 O O . PRO A 1 689 ? 7.720 -5.933 -1.066 1.00 90.31 689 PRO A O 1
ATOM 5066 N N . TYR A 1 690 ? 6.335 -4.233 -1.536 1.00 92.88 690 TYR A N 1
ATOM 5067 C CA . TYR A 1 690 ? 5.142 -5.031 -1.845 1.00 92.88 690 TYR A CA 1
ATOM 5068 C C . TYR A 1 690 ? 5.026 -5.440 -3.321 1.00 92.88 690 TYR A C 1
ATOM 5070 O O . TYR A 1 690 ? 4.003 -5.970 -3.748 1.00 92.88 690 TYR A O 1
ATOM 5078 N N . LYS A 1 691 ? 6.093 -5.261 -4.114 1.00 86.31 691 LYS A N 1
ATOM 5079 C CA . LYS A 1 691 ? 6.145 -5.580 -5.558 1.00 86.31 691 LYS A CA 1
ATOM 5080 C C . LYS A 1 691 ? 6.030 -7.074 -5.911 1.00 86.31 691 LYS A C 1
ATOM 5082 O O . LYS A 1 691 ? 6.024 -7.415 -7.091 1.00 86.31 691 LYS A O 1
ATOM 5087 N N . SER A 1 692 ? 5.922 -7.962 -4.922 1.00 81.50 692 SER A N 1
ATOM 5088 C CA . SER A 1 692 ? 5.456 -9.343 -5.117 1.00 81.50 692 SER A CA 1
ATOM 5089 C C . SER A 1 692 ? 3.968 -9.405 -5.492 1.00 81.50 692 SER A C 1
ATOM 5091 O O . SER A 1 692 ? 3.554 -10.328 -6.191 1.00 81.50 692 SER A O 1
ATOM 5093 N N . GLN A 1 693 ? 3.169 -8.413 -5.087 1.00 84.38 693 GLN A N 1
ATOM 5094 C CA . GLN A 1 693 ? 1.797 -8.237 -5.552 1.00 84.38 693 GLN A CA 1
ATOM 5095 C C . GLN A 1 693 ? 1.802 -7.622 -6.958 1.00 84.38 693 GLN A C 1
ATOM 5097 O O . GLN A 1 693 ? 2.362 -6.542 -7.168 1.00 84.38 693 GLN A O 1
ATOM 5102 N N . SER A 1 694 ? 1.138 -8.266 -7.924 1.00 81.00 694 SER A N 1
ATOM 5103 C CA . SER A 1 694 ? 1.095 -7.796 -9.319 1.00 81.00 694 SER A CA 1
ATOM 5104 C C . SER A 1 694 ? 0.531 -6.379 -9.444 1.00 81.00 694 SER A C 1
ATOM 5106 O O . SER A 1 694 ? 1.194 -5.524 -10.022 1.00 81.00 694 SER A O 1
ATOM 5108 N N . LYS A 1 695 ? -0.614 -6.093 -8.800 1.00 87.94 695 LYS A N 1
ATOM 5109 C CA . LYS A 1 695 ? -1.221 -4.747 -8.742 1.00 87.94 695 LYS A CA 1
ATOM 5110 C C . LYS A 1 695 ? -0.214 -3.663 -8.332 1.00 87.94 695 LYS A C 1
ATOM 5112 O O . LYS A 1 695 ? -0.185 -2.595 -8.937 1.00 87.94 695 LYS A O 1
ATOM 5117 N N . VAL A 1 696 ? 0.591 -3.934 -7.299 1.00 89.69 696 VAL A N 1
ATOM 5118 C CA . VAL A 1 696 ? 1.584 -2.988 -6.770 1.00 89.69 696 VAL A CA 1
ATOM 5119 C C . VAL A 1 696 ? 2.740 -2.824 -7.750 1.00 89.69 696 VAL A C 1
ATOM 5121 O O . VAL A 1 696 ? 3.136 -1.698 -8.038 1.00 89.69 696 VAL A O 1
ATOM 5124 N N . SER A 1 697 ? 3.251 -3.924 -8.308 1.00 83.81 697 SER A N 1
ATOM 5125 C CA . SER A 1 697 ? 4.313 -3.893 -9.319 1.00 83.81 697 SER A CA 1
ATOM 5126 C C . SER A 1 697 ? 3.891 -3.091 -10.558 1.00 83.81 697 SER A C 1
ATOM 5128 O O . SER A 1 697 ? 4.591 -2.164 -10.964 1.00 83.81 697 SER A O 1
ATOM 5130 N N . ASP A 1 698 ? 2.701 -3.360 -11.102 1.00 88.88 698 ASP A N 1
ATOM 5131 C CA . ASP A 1 698 ? 2.133 -2.646 -12.251 1.00 88.88 698 ASP A CA 1
ATOM 5132 C C . ASP A 1 698 ? 1.909 -1.154 -11.948 1.00 88.88 698 ASP A C 1
ATOM 5134 O O . ASP A 1 698 ? 2.192 -0.292 -12.786 1.00 88.88 698 ASP A O 1
ATOM 5138 N N . ALA A 1 699 ? 1.444 -0.827 -10.736 1.00 95.94 699 ALA A N 1
ATOM 5139 C CA . ALA A 1 699 ? 1.255 0.552 -10.301 1.00 95.94 699 ALA A CA 1
ATOM 5140 C C . ALA A 1 699 ? 2.579 1.318 -10.179 1.00 95.94 699 ALA A C 1
ATOM 5142 O O . ALA A 1 699 ? 2.702 2.412 -10.730 1.00 95.94 699 ALA A O 1
ATOM 5143 N N . VAL A 1 700 ? 3.579 0.730 -9.518 1.00 96.94 700 VAL A N 1
ATOM 5144 C CA . VAL A 1 700 ? 4.910 1.325 -9.341 1.00 96.94 700 VAL A CA 1
ATOM 5145 C C . VAL A 1 700 ? 5.626 1.493 -10.684 1.00 96.94 700 VAL A C 1
ATOM 5147 O O . VAL A 1 700 ? 6.185 2.557 -10.941 1.00 96.94 700 VAL A O 1
ATOM 5150 N N . ASN A 1 701 ? 5.567 0.503 -11.580 1.00 91.12 701 ASN A N 1
ATOM 5151 C CA . ASN A 1 701 ? 6.175 0.604 -12.912 1.00 91.12 701 ASN A CA 1
ATOM 5152 C C . ASN A 1 701 ? 5.555 1.747 -13.735 1.00 91.12 701 ASN A C 1
ATOM 5154 O O . ASN A 1 701 ? 6.278 2.578 -14.287 1.00 91.12 701 ASN A O 1
ATOM 5158 N N . ALA A 1 702 ? 4.222 1.843 -13.760 1.00 95.00 702 ALA A N 1
ATOM 5159 C CA . ALA A 1 702 ? 3.518 2.929 -14.440 1.00 95.00 702 ALA A CA 1
ATOM 5160 C C . ALA A 1 702 ? 3.809 4.312 -13.824 1.00 95.00 702 ALA A C 1
ATOM 5162 O O . ALA A 1 702 ? 3.899 5.296 -14.558 1.00 95.00 702 ALA A O 1
ATOM 5163 N N . ALA A 1 703 ? 4.000 4.389 -12.504 1.00 98.38 703 ALA A N 1
ATOM 5164 C CA . ALA A 1 703 ? 4.361 5.614 -11.795 1.00 98.38 703 ALA A CA 1
ATOM 5165 C C . ALA A 1 703 ? 5.804 6.070 -12.076 1.00 98.38 703 ALA A C 1
ATOM 5167 O O . ALA A 1 703 ? 6.033 7.256 -12.308 1.00 98.38 703 ALA A O 1
ATOM 5168 N N . ILE A 1 704 ? 6.770 5.147 -12.152 1.00 97.56 704 ILE A N 1
ATOM 5169 C CA . ILE A 1 704 ? 8.149 5.444 -12.584 1.00 97.56 704 ILE A CA 1
ATOM 5170 C C . ILE A 1 704 ? 8.143 5.996 -14.021 1.00 97.56 704 ILE A C 1
ATOM 5172 O O . ILE A 1 704 ? 8.798 6.997 -14.319 1.00 97.56 704 ILE A O 1
ATOM 5176 N N . ASP A 1 705 ? 7.338 5.409 -14.906 1.00 95.06 705 ASP A N 1
ATOM 5177 C CA . ASP A 1 705 ? 7.167 5.917 -16.267 1.00 95.06 705 ASP A CA 1
ATOM 5178 C C . ASP A 1 705 ? 6.330 7.210 -16.338 1.00 95.06 705 ASP A C 1
ATOM 5180 O O . ASP A 1 705 ? 6.373 7.893 -17.361 1.00 95.06 705 ASP A O 1
ATOM 5184 N N . ALA A 1 706 ? 5.558 7.573 -15.309 1.00 97.56 706 ALA A N 1
ATOM 5185 C CA . ALA A 1 706 ? 4.896 8.878 -15.196 1.00 97.56 706 ALA A CA 1
ATOM 5186 C C . ALA A 1 706 ? 5.895 9.962 -14.753 1.00 97.56 706 ALA A C 1
ATOM 5188 O O . ALA A 1 706 ? 6.027 10.977 -15.436 1.00 97.56 706 ALA A O 1
ATOM 5189 N N . LEU A 1 707 ? 6.684 9.693 -13.705 1.00 98.56 707 LEU A N 1
ATOM 5190 C CA . LEU A 1 707 ? 7.795 10.538 -13.246 1.00 98.56 707 LEU A CA 1
ATOM 5191 C C . LEU A 1 707 ? 8.758 10.871 -14.399 1.00 98.56 707 LEU A C 1
ATOM 5193 O O . LEU A 1 707 ? 9.050 12.034 -14.662 1.00 98.56 707 LEU A O 1
ATOM 5197 N N . SER A 1 708 ? 9.149 9.863 -15.185 1.00 97.25 708 SER A N 1
ATOM 5198 C CA . SER A 1 708 ? 9.980 10.044 -16.384 1.00 97.25 708 SER A CA 1
ATOM 5199 C C . SER A 1 708 ? 9.390 11.035 -17.405 1.00 97.25 708 SER A C 1
ATOM 5201 O O . SER A 1 708 ? 10.143 11.725 -18.094 1.00 97.25 708 SER A O 1
ATOM 5203 N N . LYS A 1 709 ? 8.061 11.149 -17.522 1.00 96.75 709 LYS A N 1
ATOM 5204 C CA . LYS A 1 709 ? 7.405 12.063 -18.478 1.00 96.75 709 LYS A CA 1
ATOM 5205 C C . LYS A 1 709 ? 7.311 13.501 -17.962 1.00 96.75 709 LYS A C 1
ATOM 5207 O O . LYS A 1 709 ? 7.330 14.409 -18.786 1.00 96.75 709 LYS A O 1
ATOM 5212 N N . ILE A 1 710 ? 7.204 13.697 -16.645 1.00 96.56 710 ILE A N 1
ATOM 5213 C CA . ILE A 1 710 ? 7.021 15.021 -16.016 1.00 96.56 710 ILE A CA 1
ATOM 5214 C C . ILE A 1 710 ? 8.331 15.661 -15.520 1.00 96.56 710 ILE A C 1
ATOM 5216 O O . ILE A 1 710 ? 8.316 16.803 -15.070 1.00 96.56 710 ILE A O 1
ATOM 5220 N N . GLN A 1 711 ? 9.465 14.957 -15.612 1.00 98.06 711 GLN A N 1
ATOM 5221 C CA . GLN A 1 711 ? 10.782 15.515 -15.291 1.00 98.06 711 GLN A CA 1
ATOM 5222 C C . GLN A 1 711 ? 11.170 16.657 -16.241 1.00 98.06 711 GLN A C 1
ATOM 5224 O O . GLN A 1 711 ? 11.051 16.555 -17.466 1.00 98.06 711 GLN A O 1
ATOM 5229 N N . GLU A 1 712 ? 11.728 17.716 -15.666 1.00 97.38 712 GLU A N 1
ATOM 5230 C CA . GLU A 1 712 ? 12.097 18.939 -16.361 1.00 97.38 712 GLU A CA 1
ATOM 5231 C C . GLU A 1 712 ? 13.347 18.830 -17.247 1.00 97.38 712 GLU A C 1
ATOM 5233 O O . GLU A 1 712 ? 14.242 18.005 -17.052 1.00 97.38 712 GLU A O 1
ATOM 5238 N N . ALA A 1 713 ? 13.445 19.753 -18.208 1.00 94.69 713 ALA A N 1
ATOM 5239 C CA . ALA A 1 713 ? 14.505 19.811 -19.219 1.00 94.69 713 ALA A CA 1
ATOM 5240 C C . ALA A 1 713 ? 15.926 20.085 -18.671 1.00 94.69 713 ALA A C 1
ATOM 5242 O O . ALA A 1 713 ? 16.896 19.996 -19.427 1.00 94.69 713 ALA A O 1
ATOM 5243 N N . ASP A 1 714 ? 16.042 20.428 -17.387 1.00 93.94 714 ASP A N 1
ATOM 5244 C CA . ASP A 1 714 ? 17.276 20.652 -16.622 1.00 93.94 714 ASP A CA 1
ATOM 5245 C C . ASP A 1 714 ? 17.531 19.565 -15.556 1.00 93.94 714 ASP A C 1
ATOM 5247 O O . ASP A 1 714 ? 18.451 19.694 -14.750 1.00 93.94 714 ASP A O 1
ATOM 5251 N N . GLY A 1 715 ? 16.747 18.481 -15.573 1.00 94.81 715 GLY A N 1
ATOM 5252 C CA . GLY A 1 715 ? 16.856 17.338 -14.665 1.00 94.81 715 GLY A CA 1
ATOM 5253 C C . GLY A 1 715 ? 16.035 17.459 -13.377 1.00 94.81 715 GLY A C 1
ATOM 5254 O O . GLY A 1 715 ? 15.887 16.454 -12.682 1.00 94.81 715 GLY A O 1
ATOM 5255 N N . SER A 1 716 ? 15.490 18.643 -13.071 1.00 97.50 716 SER A N 1
ATOM 5256 C CA . SER A 1 716 ? 14.669 18.898 -11.877 1.00 97.50 716 SER A CA 1
ATOM 5257 C C . SER A 1 716 ? 13.232 18.351 -11.987 1.00 97.50 716 SER A C 1
ATOM 5259 O O . SER A 1 716 ? 12.856 17.715 -12.975 1.00 97.50 716 SER A O 1
ATOM 5261 N N . TYR A 1 717 ? 12.420 18.620 -10.967 1.00 98.00 717 TYR A N 1
ATOM 5262 C CA . TYR A 1 717 ? 10.967 18.474 -10.984 1.00 98.00 717 TYR A CA 1
ATOM 5263 C C . TYR A 1 717 ? 10.302 19.768 -10.524 1.00 98.00 717 TYR A C 1
ATOM 5265 O O . TYR A 1 717 ? 10.886 20.546 -9.766 1.00 98.00 717 TYR A O 1
ATOM 5273 N N . ALA A 1 718 ? 9.063 19.969 -10.968 1.00 95.81 718 ALA A N 1
ATOM 5274 C CA . ALA A 1 718 ? 8.190 21.029 -10.497 1.00 95.81 718 ALA A CA 1
ATOM 5275 C C . ALA A 1 718 ? 6.865 20.444 -10.000 1.00 95.81 718 ALA A C 1
ATOM 5277 O O . ALA A 1 718 ? 6.214 19.694 -10.727 1.00 95.81 718 ALA A O 1
ATOM 5278 N N . SER A 1 719 ? 6.439 20.854 -8.806 1.00 92.62 719 SER A N 1
ATOM 5279 C CA . SER A 1 719 ? 5.055 20.709 -8.348 1.00 92.62 719 SER A CA 1
ATOM 5280 C C . SER A 1 719 ? 4.378 22.083 -8.363 1.00 92.62 719 SER A C 1
ATOM 5282 O O . SER A 1 719 ? 5.030 23.114 -8.195 1.00 92.62 719 SER A O 1
ATOM 5284 N N . TRP A 1 720 ? 3.081 22.126 -8.680 1.00 83.62 720 TRP A N 1
ATOM 5285 C CA . TRP A 1 720 ? 2.288 23.359 -8.854 1.00 83.62 720 TRP A CA 1
ATOM 5286 C C . TRP A 1 720 ? 2.914 24.435 -9.776 1.00 83.62 720 TRP A C 1
ATOM 5288 O O . TRP A 1 720 ? 2.573 25.614 -9.686 1.00 83.62 720 TRP A O 1
ATOM 5298 N N . ASN A 1 721 ? 3.747 24.015 -10.740 1.00 88.31 721 ASN A N 1
ATOM 5299 C CA . ASN A 1 721 ? 4.575 24.834 -11.650 1.00 88.31 721 ASN A CA 1
ATOM 5300 C C . ASN A 1 721 ? 5.820 25.501 -11.016 1.00 88.31 721 ASN A C 1
ATOM 5302 O O . ASN A 1 721 ? 6.529 26.232 -11.709 1.00 88.31 721 ASN A O 1
ATOM 5306 N N . THR A 1 722 ? 6.135 25.225 -9.748 1.00 95.00 722 THR A N 1
ATOM 5307 C CA . THR A 1 722 ? 7.360 25.688 -9.075 1.00 95.00 722 THR A CA 1
ATOM 5308 C C . THR A 1 722 ? 8.408 24.579 -9.078 1.00 95.00 722 THR A C 1
ATOM 5310 O O . THR A 1 722 ? 8.233 23.550 -8.423 1.00 95.00 722 THR A O 1
ATOM 5313 N N . LYS A 1 723 ? 9.521 24.788 -9.793 1.00 98.19 723 LYS A N 1
ATOM 5314 C CA . LYS A 1 723 ? 10.710 23.921 -9.704 1.00 98.19 723 LYS A CA 1
ATOM 5315 C C . LYS A 1 723 ? 11.303 24.024 -8.306 1.00 98.19 723 LYS A C 1
ATOM 5317 O O . LYS A 1 723 ? 11.586 25.139 -7.874 1.00 98.19 723 LYS A O 1
ATOM 5322 N N . ASN A 1 724 ? 11.488 22.898 -7.624 1.00 98.44 724 ASN A N 1
ATOM 5323 C CA . ASN A 1 724 ? 11.926 22.911 -6.231 1.00 98.44 724 ASN A CA 1
ATOM 5324 C C . ASN A 1 724 ? 12.751 21.673 -5.826 1.00 98.44 724 ASN A C 1
ATOM 5326 O O . ASN A 1 724 ? 12.803 20.679 -6.559 1.00 98.44 724 ASN A O 1
ATOM 5330 N N . SER A 1 725 ? 13.424 21.746 -4.673 1.00 98.56 725 SER A N 1
ATOM 5331 C CA . SER A 1 725 ? 14.277 20.663 -4.165 1.00 98.56 725 SER A CA 1
ATOM 5332 C C . SER A 1 725 ? 13.494 19.512 -3.531 1.00 98.56 725 SER A C 1
ATOM 5334 O O . SER A 1 725 ? 13.934 18.367 -3.638 1.00 98.56 725 SER A O 1
ATOM 5336 N N . GLU A 1 726 ? 12.331 19.777 -2.942 1.00 98.44 726 GLU A N 1
ATOM 5337 C CA . GLU A 1 726 ? 11.457 18.801 -2.286 1.00 98.44 726 GLU A CA 1
ATOM 5338 C C . GLU A 1 726 ? 10.928 17.755 -3.295 1.00 98.44 726 GLU A C 1
ATOM 5340 O O . GLU A 1 726 ? 11.226 16.564 -3.162 1.00 98.44 726 GLU A O 1
ATOM 5345 N N . SER A 1 727 ? 10.331 18.194 -4.409 1.00 98.44 727 SER A N 1
ATOM 5346 C CA . SER A 1 727 ? 9.869 17.342 -5.519 1.00 98.44 727 SER A CA 1
ATOM 5347 C C . SER A 1 727 ? 10.995 16.494 -6.123 1.00 98.44 727 SER A C 1
ATOM 5349 O O . SER A 1 727 ? 10.800 15.330 -6.493 1.00 98.44 727 SER A O 1
ATOM 5351 N N . CYS A 1 728 ? 12.203 17.065 -6.232 1.00 98.69 728 CYS A N 1
ATOM 5352 C CA . CYS A 1 728 ? 13.387 16.325 -6.677 1.00 98.69 728 CYS A CA 1
ATOM 5353 C C . CYS A 1 728 ? 13.784 15.248 -5.658 1.00 98.69 728 CYS A C 1
ATOM 5355 O O . CYS A 1 728 ? 14.154 14.138 -6.046 1.00 98.69 728 CYS A O 1
ATOM 5357 N N . SER A 1 729 ? 13.692 15.574 -4.369 1.00 98.81 729 SER A N 1
ATOM 5358 C CA . SER A 1 729 ? 14.088 14.715 -3.257 1.00 98.81 729 SER A CA 1
ATOM 5359 C C . SER A 1 729 ? 13.164 13.509 -3.117 1.00 98.81 729 SER A C 1
ATOM 5361 O O . SER A 1 729 ? 13.646 12.379 -3.181 1.00 98.81 729 SER A O 1
ATOM 5363 N N . GLN A 1 730 ? 11.846 13.720 -3.050 1.00 98.69 730 GLN A N 1
ATOM 5364 C CA . GLN A 1 730 ? 10.868 12.626 -2.980 1.00 98.69 730 GLN A CA 1
ATOM 5365 C C . GLN A 1 730 ? 10.974 11.677 -4.176 1.00 98.69 730 GLN A C 1
ATOM 5367 O O . GLN A 1 730 ? 10.907 10.454 -4.021 1.00 98.69 730 GLN A O 1
ATOM 5372 N N . THR A 1 731 ? 11.235 12.216 -5.371 1.00 98.69 731 THR A N 1
ATOM 5373 C CA . THR A 1 731 ? 11.457 11.378 -6.551 1.00 98.69 731 THR A CA 1
ATOM 5374 C C . THR A 1 731 ? 12.747 10.553 -6.437 1.00 98.69 731 THR A C 1
ATOM 5376 O O . THR A 1 731 ? 12.732 9.362 -6.744 1.00 98.69 731 THR A O 1
ATOM 5379 N N . ILE A 1 732 ? 13.860 11.133 -5.967 1.00 98.62 732 ILE A N 1
ATOM 5380 C CA . ILE A 1 732 ? 15.112 10.388 -5.733 1.00 98.62 732 ILE A CA 1
ATOM 5381 C C . ILE A 1 732 ? 14.897 9.262 -4.714 1.00 98.62 732 ILE A C 1
ATOM 5383 O O . ILE A 1 732 ? 15.304 8.131 -4.981 1.00 98.62 732 ILE A O 1
ATOM 5387 N N . ILE A 1 733 ? 14.229 9.540 -3.589 1.00 98.69 733 ILE A N 1
ATOM 5388 C CA . ILE A 1 733 ? 13.951 8.549 -2.536 1.00 98.69 733 ILE A CA 1
ATOM 5389 C C . ILE A 1 733 ? 13.122 7.389 -3.111 1.00 98.69 733 ILE A C 1
ATOM 5391 O O . ILE A 1 733 ? 13.517 6.227 -2.978 1.00 98.69 733 ILE A O 1
ATOM 5395 N N . GLY A 1 734 ? 12.046 7.696 -3.844 1.00 98.25 734 GLY A N 1
ATOM 5396 C CA . GLY A 1 734 ? 11.168 6.701 -4.463 1.00 98.25 734 GLY A CA 1
ATOM 5397 C C . GLY A 1 734 ? 11.827 5.848 -5.548 1.00 98.25 734 GLY A C 1
ATOM 5398 O O . GLY A 1 734 ? 11.583 4.640 -5.610 1.00 98.25 734 GLY A O 1
ATOM 5399 N N . LEU A 1 735 ? 12.696 6.432 -6.379 1.00 98.25 735 LEU A N 1
ATOM 5400 C CA . LEU A 1 735 ? 13.458 5.686 -7.387 1.00 98.25 735 LEU A CA 1
ATOM 5401 C C . LEU A 1 735 ? 14.511 4.776 -6.737 1.00 98.25 735 LEU A C 1
ATOM 5403 O O . LEU A 1 735 ? 14.550 3.580 -7.044 1.00 98.25 735 LEU A O 1
ATOM 5407 N N . CYS A 1 736 ? 15.288 5.299 -5.783 1.00 97.25 736 CYS A N 1
ATOM 5408 C CA . CYS A 1 736 ? 16.290 4.542 -5.029 1.00 97.25 736 CYS A CA 1
ATOM 5409 C C . CYS A 1 736 ? 15.666 3.362 -4.268 1.00 97.25 736 CYS A C 1
ATOM 5411 O O . CYS A 1 736 ? 16.135 2.231 -4.408 1.00 97.25 736 CYS A O 1
ATOM 5413 N N . ALA A 1 737 ? 14.562 3.587 -3.544 1.00 96.38 737 ALA A N 1
ATOM 5414 C CA . ALA A 1 737 ? 13.820 2.538 -2.837 1.00 96.38 737 ALA A CA 1
ATOM 5415 C C . ALA A 1 737 ? 13.323 1.422 -3.775 1.00 96.38 737 ALA A C 1
ATOM 5417 O O . ALA A 1 737 ? 13.175 0.273 -3.355 1.00 96.38 737 ALA A O 1
ATOM 5418 N N . ASN A 1 738 ? 13.103 1.737 -5.056 1.00 95.19 738 ASN A N 1
ATOM 5419 C CA . ASN A 1 738 ? 12.660 0.784 -6.067 1.00 95.19 738 ASN A CA 1
ATOM 5420 C C . ASN A 1 738 ? 13.776 0.130 -6.889 1.00 95.19 738 ASN A C 1
ATOM 5422 O O . ASN A 1 738 ? 13.467 -0.778 -7.665 1.00 95.19 738 ASN A O 1
ATOM 5426 N N . GLY A 1 739 ? 15.038 0.520 -6.686 1.00 93.38 739 GLY A N 1
ATOM 5427 C CA . GLY A 1 739 ? 16.196 -0.018 -7.405 1.00 93.38 739 GLY A CA 1
ATOM 5428 C C . GLY A 1 739 ? 16.496 0.672 -8.742 1.00 93.38 739 GLY A C 1
ATOM 5429 O O . GLY A 1 739 ? 17.218 0.107 -9.562 1.00 93.38 739 GLY A O 1
ATOM 5430 N N . VAL A 1 740 ? 15.955 1.870 -8.979 1.00 93.81 740 VAL A N 1
ATOM 5431 C CA . VAL A 1 740 ? 16.218 2.682 -10.179 1.00 93.81 740 VAL A CA 1
ATOM 5432 C C . VAL A 1 740 ? 17.315 3.706 -9.874 1.00 93.81 740 VAL A C 1
ATOM 5434 O O . VAL A 1 740 ? 17.204 4.442 -8.900 1.00 93.81 740 VAL A O 1
ATOM 5437 N N . ASP A 1 741 ? 18.363 3.779 -10.706 1.00 92.56 741 ASP A N 1
ATOM 5438 C CA . ASP A 1 741 ? 19.474 4.732 -10.528 1.00 92.56 741 ASP A CA 1
ATOM 5439 C C . ASP A 1 741 ? 19.059 6.147 -11.011 1.00 92.56 741 ASP A C 1
ATOM 5441 O O . ASP A 1 741 ? 18.936 6.353 -12.222 1.00 92.56 741 ASP A O 1
ATOM 5445 N N . PRO A 1 742 ? 18.883 7.145 -10.117 1.00 93.38 742 PRO A N 1
ATOM 5446 C CA . PRO A 1 742 ? 18.430 8.494 -10.486 1.00 93.38 742 PRO A CA 1
ATOM 5447 C C . PRO A 1 742 ? 19.515 9.348 -11.173 1.00 93.38 742 PRO A C 1
ATOM 5449 O O . PRO A 1 742 ? 19.252 10.489 -11.561 1.00 93.38 742 PRO A O 1
ATOM 5452 N N . VAL A 1 743 ? 20.741 8.825 -11.300 1.00 90.44 743 VAL A N 1
ATOM 5453 C CA . VAL A 1 743 ? 21.885 9.449 -11.982 1.00 90.44 743 VAL A CA 1
ATOM 5454 C C . VAL A 1 743 ? 22.100 8.857 -13.380 1.00 90.44 743 VAL A C 1
ATOM 5456 O O . VAL A 1 743 ? 22.490 9.602 -14.282 1.00 90.44 743 VAL A O 1
ATOM 5459 N N . ASN A 1 744 ? 21.845 7.552 -13.558 1.00 83.75 744 ASN A N 1
ATOM 5460 C CA . ASN A 1 744 ? 22.231 6.784 -14.752 1.00 83.75 744 ASN A CA 1
ATOM 5461 C C . ASN A 1 744 ? 21.084 6.110 -15.531 1.00 83.75 744 ASN A C 1
ATOM 5463 O O . ASN A 1 744 ? 21.324 5.684 -16.662 1.00 83.75 744 ASN A O 1
ATOM 5467 N N . ASP A 1 745 ? 19.864 5.970 -14.995 1.00 87.19 745 ASP A N 1
ATOM 5468 C CA . ASP A 1 745 ? 18.748 5.459 -15.805 1.00 87.19 745 ASP A CA 1
ATOM 5469 C C . ASP A 1 745 ? 18.404 6.486 -16.895 1.00 87.19 745 ASP A C 1
ATOM 5471 O O . ASP A 1 745 ? 17.991 7.610 -16.615 1.00 87.19 745 ASP A O 1
ATOM 5475 N N . SER A 1 746 ? 18.565 6.087 -18.159 1.00 83.00 746 SER A N 1
ATOM 5476 C CA . SER A 1 746 ? 18.343 6.945 -19.331 1.00 83.00 746 SER A CA 1
ATOM 5477 C C . SER A 1 746 ? 16.940 7.563 -19.425 1.00 83.00 746 SER A C 1
ATOM 5479 O O . SER A 1 746 ? 16.788 8.606 -20.059 1.00 83.00 746 SER A O 1
ATOM 5481 N N . ARG A 1 747 ? 15.924 6.984 -18.765 1.00 91.19 747 ARG A N 1
ATOM 5482 C CA . ARG A 1 747 ? 14.589 7.596 -18.625 1.00 91.19 747 ARG A CA 1
ATOM 5483 C C . ARG A 1 747 ? 14.655 8.929 -17.884 1.00 91.19 747 ARG A C 1
ATOM 5485 O O . ARG A 1 747 ? 13.887 9.837 -18.189 1.00 91.19 747 ARG A O 1
ATOM 5492 N N . PHE A 1 748 ? 15.603 9.055 -16.964 1.00 94.75 748 PHE A N 1
ATOM 5493 C CA . PHE A 1 748 ? 15.740 10.143 -16.005 1.00 94.75 748 PHE A CA 1
ATOM 5494 C C . PHE A 1 748 ? 16.874 11.134 -16.327 1.00 94.75 748 PHE A C 1
ATOM 5496 O O . PHE A 1 748 ? 17.232 11.974 -15.497 1.00 94.75 748 PHE A O 1
ATOM 5503 N N . VAL A 1 749 ? 17.420 11.065 -17.550 1.00 88.81 749 VAL A N 1
ATOM 5504 C CA . VAL A 1 749 ? 18.428 12.000 -18.072 1.00 88.81 749 VAL A CA 1
ATOM 5505 C C . VAL A 1 749 ? 17.814 12.876 -19.172 1.00 88.81 749 VAL A C 1
ATOM 5507 O O . VAL A 1 749 ? 17.612 12.423 -20.299 1.00 88.81 749 VAL A O 1
ATOM 5510 N N . LYS A 1 750 ? 17.539 14.152 -18.880 1.00 87.81 750 LYS A N 1
ATOM 5511 C CA . LYS A 1 750 ? 17.023 15.146 -19.842 1.00 87.81 750 LYS A CA 1
ATOM 5512 C C . LYS A 1 750 ? 18.142 16.103 -20.247 1.00 87.81 750 LYS A C 1
ATOM 5514 O O . LYS A 1 750 ? 18.786 16.682 -19.386 1.00 87.81 750 LYS A O 1
ATOM 5519 N N . ASN A 1 751 ? 18.413 16.266 -21.545 1.00 86.31 751 ASN A N 1
ATOM 5520 C CA . ASN A 1 751 ? 19.444 17.186 -22.070 1.00 86.31 751 ASN A CA 1
ATOM 5521 C C . ASN A 1 751 ? 20.844 17.069 -21.407 1.00 86.31 751 ASN A C 1
ATOM 5523 O O . ASN A 1 751 ? 21.558 18.062 -21.277 1.00 86.31 751 ASN A O 1
ATOM 5527 N N . GLY A 1 752 ? 21.243 15.869 -20.965 1.00 81.69 752 GLY A N 1
ATOM 5528 C CA . GLY A 1 752 ? 22.500 15.664 -20.224 1.00 81.69 752 GLY A CA 1
ATOM 5529 C C . GLY A 1 752 ? 22.448 16.085 -18.746 1.00 81.69 752 GLY A C 1
ATOM 5530 O O . GLY A 1 752 ? 23.487 16.349 -18.142 1.00 81.69 752 GLY A O 1
ATOM 5531 N N . LYS A 1 753 ? 21.248 16.171 -18.162 1.00 89.00 753 LYS A N 1
ATOM 5532 C CA . LYS A 1 753 ? 20.981 16.438 -16.745 1.00 89.00 753 LYS A CA 1
ATOM 5533 C C . LYS A 1 753 ? 20.139 15.325 -16.141 1.00 89.00 753 LYS A C 1
ATOM 5535 O O . LYS A 1 753 ? 19.175 14.885 -16.754 1.00 89.00 753 LYS A O 1
ATOM 5540 N N . ASN A 1 754 ? 20.504 14.882 -14.946 1.00 92.44 754 ASN A N 1
ATOM 5541 C CA . ASN A 1 754 ? 19.795 13.861 -14.174 1.00 92.44 754 ASN A CA 1
ATOM 5542 C C . ASN A 1 754 ? 19.189 14.477 -12.899 1.00 92.44 754 ASN A C 1
ATOM 5544 O O . ASN A 1 754 ? 19.378 15.670 -12.647 1.00 92.44 754 ASN A O 1
ATOM 5548 N N . LEU A 1 755 ? 18.484 13.683 -12.084 1.00 94.12 755 LEU A N 1
ATOM 5549 C CA . LEU A 1 755 ? 17.832 14.195 -10.869 1.00 94.12 755 LEU A CA 1
ATOM 5550 C C . LEU A 1 755 ? 18.832 14.787 -9.876 1.00 94.12 755 LEU A C 1
ATOM 5552 O O . LEU A 1 755 ? 18.520 15.767 -9.209 1.00 94.12 755 LEU A O 1
ATOM 5556 N N . MET A 1 756 ? 20.034 14.214 -9.783 1.00 95.56 756 MET A N 1
ATOM 5557 C CA . MET A 1 756 ? 21.068 14.707 -8.876 1.00 95.56 756 MET A CA 1
ATOM 5558 C C . MET A 1 756 ? 21.608 16.072 -9.335 1.00 95.56 756 MET A C 1
ATOM 5560 O O . MET A 1 756 ? 21.800 16.956 -8.508 1.00 95.56 756 MET A O 1
ATOM 5564 N N . ASP A 1 757 ? 21.780 16.298 -10.643 1.00 95.38 757 ASP A N 1
ATOM 5565 C CA . ASP A 1 757 ? 22.084 17.632 -11.188 1.00 95.38 757 ASP A CA 1
ATOM 5566 C C . ASP A 1 757 ? 20.937 18.633 -10.958 1.00 95.38 757 ASP A C 1
ATOM 5568 O O . ASP A 1 757 ? 21.214 19.803 -10.684 1.00 95.38 757 ASP A O 1
ATOM 5572 N N . GLY A 1 758 ? 19.680 18.176 -11.013 1.00 96.81 758 GLY A N 1
ATOM 5573 C CA . GLY A 1 758 ? 18.496 18.966 -10.667 1.00 96.81 758 GLY A CA 1
ATOM 5574 C C . GLY A 1 758 ? 18.484 19.388 -9.193 1.00 96.81 758 GLY A C 1
ATOM 5575 O O . GLY A 1 758 ? 18.507 20.581 -8.896 1.00 96.81 758 GLY A O 1
ATOM 5576 N N . LEU A 1 759 ? 18.534 18.425 -8.267 1.00 98.31 759 LEU A N 1
ATOM 5577 C CA . LEU A 1 759 ? 18.552 18.655 -6.817 1.00 98.31 759 LEU A CA 1
ATOM 5578 C C . LEU A 1 759 ? 19.731 19.550 -6.394 1.00 98.31 759 LEU A C 1
ATOM 5580 O O . LEU A 1 759 ? 19.555 20.526 -5.664 1.00 98.31 759 LEU A O 1
ATOM 5584 N N . LEU A 1 760 ? 20.939 19.276 -6.897 1.00 97.19 760 LEU A N 1
ATOM 5585 C CA . LEU A 1 760 ? 22.140 20.048 -6.559 1.00 97.19 760 LEU A CA 1
ATOM 5586 C C . LEU A 1 760 ? 22.129 21.491 -7.094 1.00 97.19 760 LEU A C 1
ATOM 5588 O O . LEU A 1 760 ? 22.963 22.289 -6.656 1.00 97.19 760 LEU A O 1
ATOM 5592 N N . SER A 1 761 ? 21.197 21.855 -7.984 1.00 97.44 761 SER A N 1
ATOM 5593 C CA . SER A 1 761 ? 21.007 23.249 -8.409 1.00 97.44 761 SER A CA 1
ATOM 5594 C C . SER A 1 761 ? 20.444 24.145 -7.291 1.00 97.44 761 SER A C 1
ATOM 5596 O O . SER A 1 761 ? 20.767 25.333 -7.252 1.00 97.44 761 SER A O 1
ATOM 5598 N N . PHE A 1 762 ? 19.707 23.567 -6.332 1.00 98.50 762 PHE A N 1
ATOM 5599 C CA . PHE A 1 762 ? 19.130 24.257 -5.168 1.00 98.50 762 PHE A CA 1
ATOM 5600 C C . PHE A 1 762 ? 20.070 24.298 -3.946 1.00 98.50 762 PHE A C 1
ATOM 5602 O O . PHE A 1 762 ? 19.814 25.009 -2.975 1.00 98.50 762 PHE A O 1
ATOM 5609 N N . ALA A 1 763 ? 21.183 23.555 -3.969 1.00 97.75 763 ALA A N 1
ATOM 5610 C CA . ALA A 1 763 ? 22.131 23.491 -2.854 1.00 97.75 763 ALA A CA 1
ATOM 5611 C C . ALA A 1 763 ? 22.781 24.861 -2.571 1.00 97.75 763 ALA A C 1
ATOM 5613 O O . ALA A 1 763 ? 23.345 25.480 -3.483 1.00 97.75 763 ALA A O 1
ATOM 5614 N N . THR A 1 764 ? 22.807 25.299 -1.306 1.00 96.50 764 THR A N 1
ATOM 5615 C CA . THR A 1 764 ? 23.309 26.628 -0.899 1.00 96.50 764 THR A CA 1
ATOM 5616 C C . THR A 1 764 ? 24.737 26.894 -1.378 1.00 96.50 764 THR A C 1
ATOM 5618 O O . THR A 1 764 ? 25.523 25.983 -1.656 1.00 96.50 764 THR A O 1
ATOM 5621 N N . LYS A 1 765 ? 25.118 28.173 -1.466 1.00 93.69 765 LYS A N 1
ATOM 5622 C CA . LYS A 1 765 ? 26.489 28.576 -1.845 1.00 93.69 765 LYS A CA 1
ATOM 5623 C C . LYS A 1 765 ? 27.540 28.089 -0.840 1.00 93.69 765 LYS A C 1
ATOM 5625 O O . LYS A 1 765 ? 28.664 27.801 -1.235 1.00 93.69 765 LYS A O 1
ATOM 5630 N N . THR A 1 766 ? 27.150 27.979 0.425 1.00 93.19 766 THR A N 1
ATOM 5631 C CA . THR A 1 766 ? 27.937 27.505 1.570 1.00 93.19 766 THR A CA 1
ATOM 5632 C C . THR A 1 766 ? 27.965 25.979 1.722 1.00 93.19 766 THR A C 1
ATOM 5634 O O . THR A 1 766 ? 28.812 25.478 2.453 1.00 93.19 766 THR A O 1
ATOM 5637 N N . LYS A 1 767 ? 27.108 25.239 0.997 1.00 94.00 767 LYS A N 1
ATOM 5638 C CA . LYS A 1 767 ? 26.993 23.763 1.030 1.00 94.00 767 LYS A CA 1
ATOM 5639 C C . LYS A 1 767 ? 26.665 23.197 2.418 1.00 94.00 767 LYS A C 1
ATOM 5641 O O . LYS A 1 767 ? 27.100 22.116 2.792 1.00 94.00 767 LYS A O 1
ATOM 5646 N N . ASP A 1 768 ? 25.831 23.942 3.132 1.00 94.25 768 ASP A N 1
ATOM 5647 C CA . ASP A 1 768 ? 25.291 23.695 4.473 1.00 94.25 768 ASP A CA 1
ATOM 5648 C C . ASP A 1 768 ? 23.761 23.483 4.478 1.00 94.25 768 ASP A C 1
ATOM 5650 O O . ASP A 1 768 ? 23.151 23.384 5.543 1.00 94.25 768 ASP A O 1
ATOM 5654 N N . GLY A 1 769 ? 23.140 23.421 3.295 1.00 95.00 769 GLY A N 1
ATOM 5655 C CA . GLY A 1 769 ? 21.708 23.209 3.106 1.00 95.00 769 GLY A CA 1
ATOM 5656 C C . GLY A 1 769 ? 21.274 23.319 1.648 1.00 95.00 769 GLY A C 1
ATOM 5657 O O . GLY A 1 769 ? 22.097 23.386 0.728 1.00 95.00 769 GLY A O 1
ATOM 5658 N N . PHE A 1 770 ? 19.962 23.381 1.452 1.00 97.25 770 PHE A N 1
ATOM 5659 C CA . PHE A 1 770 ? 19.283 23.579 0.173 1.00 97.25 770 PHE A CA 1
ATOM 5660 C C . PHE A 1 770 ? 18.227 24.684 0.309 1.00 97.25 770 PHE A C 1
ATOM 5662 O O . PHE A 1 770 ? 17.830 25.042 1.419 1.00 97.25 770 PHE A O 1
ATOM 5669 N N . GLY A 1 771 ? 17.802 25.257 -0.815 1.00 96.88 771 GLY A N 1
ATOM 5670 C CA . GLY A 1 771 ? 16.611 26.100 -0.882 1.00 96.88 771 GLY A CA 1
ATOM 5671 C C . GLY A 1 771 ? 15.408 25.373 -1.466 1.00 96.88 771 GLY A C 1
ATOM 5672 O O . GLY A 1 771 ? 15.544 24.283 -2.015 1.00 96.88 771 GLY A O 1
ATOM 5673 N N . HIS A 1 772 ? 14.235 25.997 -1.358 1.00 96.62 772 HIS A N 1
ATOM 5674 C CA . HIS A 1 772 ? 13.011 25.509 -1.995 1.00 96.62 772 HIS A CA 1
ATOM 5675 C C . HIS A 1 772 ? 13.118 25.670 -3.519 1.00 96.62 772 HIS A C 1
ATOM 5677 O O . HIS A 1 772 ? 13.443 24.726 -4.225 1.00 96.62 772 HIS A O 1
ATOM 5683 N N . ASP A 1 773 ? 12.959 26.901 -4.009 1.00 96.50 773 ASP A N 1
ATOM 5684 C CA . ASP A 1 773 ? 12.941 27.298 -5.426 1.00 96.50 773 ASP A CA 1
ATOM 5685 C C . ASP A 1 773 ? 14.284 27.858 -5.940 1.00 96.50 773 ASP A C 1
ATOM 5687 O O . ASP A 1 773 ? 14.420 28.277 -7.092 1.00 96.50 773 ASP A O 1
ATOM 5691 N N . SER A 1 774 ? 15.278 27.951 -5.056 1.00 96.06 774 SER A N 1
ATOM 5692 C CA . SER A 1 774 ? 16.480 28.765 -5.242 1.00 96.06 774 SER A CA 1
ATOM 5693 C C . SER A 1 774 ? 17.659 28.237 -4.411 1.00 96.06 774 SER A C 1
ATOM 5695 O O . SER A 1 774 ? 17.584 27.174 -3.807 1.00 96.06 774 SER A O 1
ATOM 5697 N N . THR A 1 775 ? 18.778 28.974 -4.368 1.00 97.06 775 THR A N 1
ATOM 5698 C CA . THR A 1 775 ? 19.950 28.646 -3.517 1.00 97.06 775 THR A CA 1
ATOM 5699 C C . THR A 1 775 ? 19.934 29.359 -2.156 1.00 97.06 775 THR A C 1
ATOM 5701 O O . THR A 1 775 ? 20.964 29.437 -1.478 1.00 97.06 775 THR A O 1
ATOM 5704 N N . SER A 1 776 ? 18.778 29.909 -1.770 1.00 95.50 776 SER A N 1
ATOM 5705 C CA . SER A 1 776 ? 18.524 30.552 -0.475 1.00 95.50 776 SER A CA 1
ATOM 5706 C C . SER A 1 776 ? 18.054 29.505 0.532 1.00 95.50 776 SER A C 1
ATOM 5708 O O . SER A 1 776 ? 17.147 28.749 0.216 1.00 95.50 776 SER A O 1
ATOM 5710 N N . TYR A 1 777 ? 18.644 29.464 1.726 1.00 93.75 777 TYR A N 1
ATOM 5711 C CA . TYR A 1 777 ? 18.393 28.412 2.719 1.00 93.75 777 TYR A CA 1
ATOM 5712 C C . TYR A 1 777 ? 16.901 28.211 3.063 1.00 93.75 777 TYR A C 1
ATOM 5714 O O . TYR A 1 777 ? 16.204 29.172 3.388 1.00 93.75 777 TYR A O 1
ATOM 5722 N N . ASN A 1 778 ? 16.442 26.956 3.051 1.00 93.06 778 ASN A N 1
ATOM 5723 C CA . ASN A 1 778 ? 15.129 26.510 3.519 1.00 93.06 778 ASN A CA 1
ATOM 5724 C C . ASN A 1 778 ? 15.296 25.234 4.370 1.00 93.06 778 ASN A C 1
ATOM 5726 O O . ASN A 1 778 ? 16.011 24.319 3.962 1.00 93.06 778 ASN A O 1
ATOM 5730 N N . GLY A 1 779 ? 14.638 25.158 5.532 1.00 90.88 779 GLY A N 1
ATOM 5731 C CA . GLY A 1 779 ? 14.729 23.999 6.430 1.00 90.88 779 GLY A CA 1
ATOM 5732 C C . GLY A 1 779 ? 14.123 22.715 5.847 1.00 90.88 779 GLY A C 1
ATOM 5733 O O . GLY A 1 779 ? 14.786 21.684 5.839 1.00 90.88 779 GLY A O 1
ATOM 5734 N N . MET A 1 780 ? 12.912 22.782 5.281 1.00 88.62 780 MET A N 1
ATOM 5735 C CA . MET A 1 780 ? 12.219 21.619 4.705 1.00 88.62 780 MET A CA 1
ATOM 5736 C C . MET A 1 780 ? 12.939 21.087 3.461 1.00 88.62 780 MET A C 1
ATOM 5738 O O . MET A 1 780 ? 13.196 19.888 3.373 1.00 88.62 780 MET A O 1
ATOM 5742 N N . GLY A 1 781 ? 13.343 21.979 2.552 1.00 94.56 781 GLY A N 1
ATOM 5743 C CA . GLY A 1 781 ? 14.182 21.618 1.406 1.00 94.56 781 GLY A CA 1
ATOM 5744 C C . GLY A 1 781 ? 15.540 21.045 1.825 1.00 94.56 781 GLY A C 1
ATOM 5745 O O . GLY A 1 781 ? 16.048 20.137 1.176 1.00 94.56 781 GLY A O 1
ATOM 5746 N N . THR A 1 782 ? 16.120 21.506 2.942 1.00 95.94 782 THR A N 1
ATOM 5747 C CA . THR A 1 782 ? 17.368 20.944 3.491 1.00 95.94 782 THR A CA 1
ATOM 5748 C C . THR A 1 782 ? 17.178 19.541 4.069 1.00 95.94 782 THR A C 1
ATOM 5750 O O . THR A 1 782 ? 17.999 18.671 3.780 1.00 95.94 782 THR A O 1
ATOM 5753 N N . ASP A 1 783 ? 16.119 19.303 4.846 1.00 94.31 783 ASP A N 1
ATOM 5754 C CA . ASP A 1 783 ? 15.843 17.993 5.449 1.00 94.31 783 ASP A CA 1
ATOM 5755 C C . ASP A 1 783 ? 15.492 16.945 4.380 1.00 94.31 783 ASP A C 1
ATOM 5757 O O . ASP A 1 783 ? 16.117 15.885 4.330 1.00 94.31 783 ASP A O 1
ATOM 5761 N N . GLN A 1 784 ? 14.586 17.261 3.447 1.00 97.06 784 GLN A N 1
ATOM 5762 C CA . GLN A 1 784 ? 14.237 16.334 2.364 1.00 97.06 784 GLN A CA 1
ATOM 5763 C C . GLN A 1 784 ? 15.418 16.074 1.417 1.00 97.06 784 GLN A C 1
ATOM 5765 O O . GLN A 1 784 ? 15.627 14.941 0.981 1.00 97.06 784 GLN A O 1
ATOM 5770 N N . ALA A 1 785 ? 16.243 17.087 1.131 1.00 98.06 785 ALA A N 1
ATOM 5771 C CA . ALA A 1 785 ? 17.453 16.872 0.349 1.00 98.06 785 ALA A CA 1
ATOM 5772 C C . ALA A 1 785 ? 18.467 15.990 1.093 1.00 98.06 785 ALA A C 1
ATOM 5774 O O . ALA A 1 785 ? 19.093 15.145 0.459 1.00 98.06 785 ALA A O 1
ATOM 5775 N N . LEU A 1 786 ? 18.616 16.126 2.418 1.00 97.38 786 LEU A N 1
ATOM 5776 C CA . LEU A 1 786 ? 19.447 15.228 3.229 1.00 97.38 786 LEU A CA 1
ATOM 5777 C C . LEU A 1 786 ? 18.951 13.773 3.136 1.00 97.38 786 LEU A C 1
ATOM 5779 O O . LEU A 1 786 ? 19.761 12.878 2.886 1.00 97.38 786 LEU A O 1
ATOM 5783 N N . GLU A 1 787 ? 17.638 13.552 3.249 1.00 97.94 787 GLU A N 1
ATOM 5784 C CA . GLU A 1 787 ? 16.999 12.244 3.036 1.00 97.94 787 GLU A CA 1
ATOM 5785 C C . GLU A 1 787 ? 17.292 11.674 1.637 1.00 97.94 787 GLU A C 1
ATOM 5787 O O . GLU A 1 787 ? 17.709 10.522 1.509 1.00 97.94 787 GLU A O 1
ATOM 5792 N N . ALA A 1 788 ? 17.148 12.475 0.578 1.00 98.38 788 ALA A N 1
ATOM 5793 C CA . ALA A 1 788 ? 17.404 12.046 -0.798 1.00 98.38 788 ALA A CA 1
ATOM 5794 C C . ALA A 1 788 ? 18.887 11.778 -1.098 1.00 98.38 788 ALA A C 1
ATOM 5796 O O . ALA A 1 788 ? 19.219 10.835 -1.827 1.00 98.38 788 ALA A O 1
ATOM 5797 N N . LEU A 1 789 ? 19.788 12.582 -0.527 1.00 97.06 789 LEU A N 1
ATOM 5798 C CA . LEU A 1 789 ? 21.227 12.369 -0.630 1.00 97.06 789 LEU A CA 1
ATOM 5799 C C . LEU A 1 789 ? 21.641 11.044 0.023 1.00 97.06 789 LEU A C 1
ATOM 5801 O O . LEU A 1 789 ? 22.453 10.317 -0.557 1.00 97.06 789 LEU A O 1
ATOM 5805 N N . ASP A 1 790 ? 21.069 10.697 1.180 1.00 95.69 790 ASP A N 1
ATOM 5806 C CA . ASP A 1 790 ? 21.359 9.409 1.808 1.00 95.69 790 ASP A CA 1
ATOM 5807 C C . ASP A 1 790 ? 20.628 8.231 1.152 1.00 95.69 790 ASP A C 1
ATOM 5809 O O . ASP A 1 790 ? 21.237 7.182 0.956 1.00 95.69 790 ASP A O 1
ATOM 5813 N N . ALA A 1 791 ? 19.392 8.401 0.673 1.00 96.94 791 ALA A N 1
ATOM 5814 C CA . ALA A 1 791 ? 18.700 7.373 -0.108 1.00 96.94 791 ALA A CA 1
ATOM 5815 C C . ALA A 1 791 ? 19.512 6.956 -1.351 1.00 96.94 791 ALA A C 1
ATOM 5817 O O . ALA A 1 791 ? 19.573 5.771 -1.691 1.00 96.94 791 ALA A O 1
ATOM 5818 N N . TYR A 1 792 ? 20.203 7.904 -1.996 1.00 95.44 792 TYR A N 1
ATOM 5819 C CA . TYR A 1 792 ? 21.165 7.597 -3.056 1.00 95.44 792 TYR A CA 1
ATOM 5820 C C . TYR A 1 792 ? 22.413 6.866 -2.529 1.00 95.44 792 TYR A C 1
ATOM 5822 O O . TYR A 1 792 ? 22.810 5.865 -3.126 1.00 95.44 792 TYR A O 1
ATOM 5830 N N . ASN A 1 793 ? 23.009 7.273 -1.399 1.00 92.69 793 ASN A N 1
ATOM 5831 C CA . ASN A 1 793 ? 24.123 6.530 -0.783 1.00 92.69 793 ASN A CA 1
ATOM 5832 C C . ASN A 1 793 ? 23.734 5.081 -0.434 1.00 92.69 793 ASN A C 1
ATOM 5834 O O . ASN A 1 793 ? 24.496 4.151 -0.713 1.00 92.69 793 ASN A O 1
ATOM 5838 N N . MET A 1 794 ? 22.543 4.879 0.138 1.00 90.81 794 MET A N 1
ATOM 5839 C CA . MET A 1 794 ? 21.966 3.572 0.448 1.00 90.81 794 MET A CA 1
ATOM 5840 C C . MET A 1 794 ? 21.825 2.721 -0.816 1.00 90.81 794 MET A C 1
ATOM 5842 O O . MET A 1 794 ? 22.378 1.620 -0.860 1.00 90.81 794 MET A O 1
ATOM 5846 N N . PHE A 1 795 ? 21.203 3.259 -1.869 1.00 92.75 795 PHE A N 1
ATOM 5847 C CA . PHE A 1 795 ? 21.085 2.594 -3.168 1.00 92.75 795 PHE A CA 1
ATOM 5848 C C . PHE A 1 795 ? 22.456 2.201 -3.752 1.00 92.75 795 PHE A C 1
ATOM 5850 O O . PHE A 1 795 ? 22.654 1.048 -4.142 1.00 92.75 795 PHE A O 1
ATOM 5857 N N . LYS A 1 796 ? 23.453 3.102 -3.748 1.00 89.19 796 LYS A N 1
ATOM 5858 C CA . LYS A 1 796 ? 24.816 2.786 -4.232 1.00 89.19 796 LYS A CA 1
ATOM 5859 C C . LYS A 1 796 ? 25.547 1.755 -3.365 1.00 89.19 796 LYS A C 1
ATOM 5861 O O . LYS A 1 796 ? 26.441 1.081 -3.872 1.00 89.19 796 LYS A O 1
ATOM 5866 N N . ALA A 1 797 ? 25.160 1.601 -2.099 1.00 86.06 797 ALA A N 1
ATOM 5867 C CA . ALA A 1 797 ? 25.647 0.559 -1.196 1.00 86.06 797 ALA A CA 1
ATOM 5868 C C . ALA A 1 797 ? 24.852 -0.764 -1.280 1.00 86.06 797 ALA A C 1
ATOM 5870 O O . ALA A 1 797 ? 25.143 -1.687 -0.520 1.00 86.06 797 ALA A O 1
ATOM 5871 N N . GLY A 1 798 ? 23.847 -0.870 -2.160 1.00 83.56 798 GLY A N 1
ATOM 5872 C CA . GLY A 1 798 ? 22.967 -2.042 -2.254 1.00 83.56 798 GLY A CA 1
ATOM 5873 C C . GLY A 1 798 ? 21.998 -2.196 -1.075 1.00 83.56 798 GLY A C 1
ATOM 5874 O O . GLY A 1 798 ? 21.450 -3.278 -0.869 1.00 83.56 798 GLY A O 1
ATOM 5875 N N . LYS A 1 799 ? 21.793 -1.135 -0.286 1.00 76.69 799 LYS A N 1
ATOM 5876 C CA . LYS A 1 799 ? 20.775 -1.069 0.770 1.00 76.69 799 LYS A CA 1
ATOM 5877 C C . LYS A 1 799 ? 19.428 -0.654 0.159 1.00 76.69 799 LYS A C 1
ATOM 5879 O O . LYS A 1 799 ? 19.392 0.025 -0.863 1.00 76.69 799 LYS A O 1
ATOM 5884 N N . GLY A 1 800 ? 18.333 -1.088 0.786 1.00 77.00 800 GLY A N 1
ATOM 5885 C CA . GLY A 1 800 ? 16.962 -0.837 0.322 1.00 77.00 800 GLY A CA 1
ATOM 5886 C C . GLY A 1 800 ? 16.418 0.555 0.672 1.00 77.00 800 GLY A C 1
ATOM 5887 O O . GLY A 1 800 ? 17.156 1.533 0.708 1.00 77.00 800 GLY A O 1
ATOM 5888 N N . SER A 1 801 ? 15.108 0.629 0.933 1.00 88.94 801 SER A N 1
ATOM 5889 C CA . SER A 1 801 ? 14.399 1.879 1.257 1.00 88.94 801 SER A CA 1
ATOM 5890 C C . SER A 1 801 ? 15.001 2.625 2.456 1.00 88.94 801 SER A C 1
ATOM 5892 O O . SER A 1 801 ? 15.315 2.012 3.480 1.00 88.94 801 SER A O 1
ATOM 5894 N N . LEU A 1 802 ? 15.077 3.955 2.331 1.00 93.38 802 LEU A N 1
ATOM 5895 C CA . LEU A 1 802 ? 15.558 4.885 3.355 1.00 93.38 802 LEU A CA 1
ATOM 5896 C C . LEU A 1 802 ? 14.884 4.647 4.711 1.00 93.38 802 LEU A C 1
ATOM 5898 O O . LEU A 1 802 ? 15.568 4.565 5.727 1.00 93.38 802 LEU A O 1
ATOM 5902 N N . TYR A 1 803 ? 13.560 4.485 4.719 1.00 94.44 803 TYR A N 1
ATOM 5903 C CA . TYR A 1 803 ? 12.743 4.461 5.936 1.00 94.44 803 TYR A CA 1
ATOM 5904 C C . TYR A 1 803 ? 12.814 3.155 6.746 1.00 94.44 803 TYR A C 1
ATOM 5906 O O . TYR A 1 803 ? 12.259 3.100 7.839 1.00 94.44 803 TYR A O 1
ATOM 5914 N N . ARG A 1 804 ? 13.462 2.092 6.242 1.00 86.56 804 ARG A N 1
ATOM 5915 C CA . ARG A 1 804 ? 13.419 0.746 6.852 1.00 86.56 804 ARG A CA 1
ATOM 5916 C C . ARG A 1 804 ? 14.742 0.308 7.483 1.00 86.56 804 ARG A C 1
ATOM 5918 O O . ARG A 1 804 ? 15.812 0.847 7.203 1.00 86.56 804 ARG A O 1
ATOM 5925 N N . GLY A 1 805 ? 14.660 -0.739 8.305 1.00 79.94 805 GLY A N 1
ATOM 5926 C CA . GLY A 1 805 ? 15.822 -1.410 8.898 1.00 79.94 805 GLY A CA 1
ATOM 5927 C C . GLY A 1 805 ? 16.196 -0.909 10.292 1.00 79.94 805 GLY A C 1
ATOM 5928 O O . GLY A 1 805 ? 17.348 -1.060 10.695 1.00 79.94 805 GLY A O 1
ATOM 5929 N N . TYR A 1 806 ? 15.249 -0.321 11.029 1.00 83.50 806 TYR A N 1
ATOM 5930 C CA . TYR A 1 806 ? 15.454 0.012 12.436 1.00 83.50 806 TYR A CA 1
ATOM 5931 C C . TYR A 1 806 ? 15.492 -1.247 13.307 1.00 83.50 806 TYR A C 1
ATOM 5933 O O . TYR A 1 806 ? 14.617 -2.107 13.226 1.00 83.50 806 TYR A O 1
ATOM 5941 N N . ASN A 1 807 ? 16.502 -1.337 14.173 1.00 68.44 807 ASN A N 1
ATOM 5942 C CA . ASN A 1 807 ? 16.692 -2.464 15.085 1.00 68.44 807 ASN A CA 1
ATOM 5943 C C . ASN A 1 807 ? 15.870 -2.274 16.373 1.00 68.44 807 ASN A C 1
ATOM 5945 O O . ASN A 1 807 ? 16.405 -1.899 17.417 1.00 68.44 807 ASN A O 1
ATOM 5949 N N . VAL A 1 808 ? 14.556 -2.486 16.280 1.00 70.81 808 VAL A N 1
ATOM 5950 C CA . VAL A 1 808 ? 13.644 -2.437 17.435 1.00 70.81 808 VAL A CA 1
ATOM 5951 C C . VAL A 1 808 ? 13.810 -3.670 18.324 1.00 70.81 808 VAL A C 1
ATOM 5953 O O . VAL A 1 808 ? 14.147 -4.749 17.845 1.00 70.81 808 VAL A O 1
ATOM 5956 N N . ASN A 1 809 ? 13.547 -3.542 19.629 1.00 61.66 809 ASN A N 1
ATOM 5957 C CA . ASN A 1 809 ? 13.639 -4.674 20.555 1.00 61.66 809 ASN A CA 1
ATOM 5958 C C . ASN A 1 809 ? 12.553 -5.729 20.233 1.00 61.66 809 ASN A C 1
ATOM 5960 O O . ASN A 1 809 ? 11.369 -5.452 20.463 1.00 61.66 809 ASN A O 1
ATOM 5964 N N . PRO A 1 810 ? 12.908 -6.953 19.784 1.00 51.78 810 PRO A N 1
ATOM 5965 C CA . PRO A 1 810 ? 11.914 -7.944 19.373 1.00 51.78 810 PRO A CA 1
ATOM 5966 C C . PRO A 1 810 ? 10.987 -8.368 20.518 1.00 51.78 810 PRO A C 1
ATOM 5968 O O . PRO A 1 810 ? 9.813 -8.625 20.289 1.00 51.78 810 PRO A O 1
ATOM 5971 N N . ALA A 1 811 ? 11.470 -8.360 21.766 1.00 51.22 811 ALA A N 1
ATOM 5972 C CA . ALA A 1 811 ? 10.674 -8.713 22.947 1.00 51.22 811 ALA A CA 1
ATOM 5973 C C . ALA A 1 811 ? 9.665 -7.627 23.379 1.00 51.22 811 ALA A C 1
ATOM 5975 O O . ALA A 1 811 ? 8.958 -7.820 24.364 1.00 51.22 811 ALA A O 1
ATOM 5976 N N . LYS A 1 812 ? 9.618 -6.486 22.677 1.00 52.91 812 LYS A N 1
ATOM 5977 C CA . LYS A 1 812 ? 8.544 -5.485 22.781 1.00 52.91 812 LYS A CA 1
ATOM 5978 C C . LYS A 1 812 ? 7.659 -5.444 21.535 1.00 52.91 812 LYS A C 1
ATOM 5980 O O . LYS A 1 812 ? 6.476 -5.160 21.651 1.00 52.91 812 LYS A O 1
ATOM 5985 N N . ASN A 1 813 ? 8.234 -5.719 20.362 1.00 56.66 813 ASN A N 1
ATOM 5986 C CA . ASN A 1 813 ? 7.514 -5.730 19.088 1.00 56.66 813 ASN A CA 1
ATOM 5987 C C . ASN A 1 813 ? 6.668 -7.002 18.881 1.00 56.66 813 ASN A C 1
ATOM 5989 O O . ASN A 1 813 ? 5.659 -6.969 18.186 1.00 56.66 813 ASN A O 1
ATOM 5993 N N . MET A 1 814 ? 7.058 -8.125 19.488 1.00 58.91 814 MET A N 1
ATOM 5994 C CA . MET A 1 814 ? 6.313 -9.378 19.402 1.00 58.91 814 MET A CA 1
ATOM 5995 C C . MET A 1 814 ? 5.397 -9.563 20.621 1.00 58.91 814 MET A C 1
ATOM 5997 O O . MET A 1 814 ? 5.921 -9.683 21.732 1.00 58.91 814 MET A O 1
ATOM 6001 N N . PRO A 1 815 ? 4.061 -9.669 20.451 1.00 62.22 815 PRO A N 1
ATOM 6002 C CA . PRO A 1 815 ? 3.175 -10.062 21.542 1.00 62.22 815 PRO A CA 1
ATOM 6003 C C . PRO A 1 815 ? 3.418 -11.528 21.915 1.00 62.22 815 PRO A C 1
ATOM 6005 O O . PRO A 1 815 ? 3.317 -11.890 23.080 1.00 62.22 815 PRO A O 1
ATOM 6008 N N . VAL A 1 816 ? 3.808 -12.367 20.948 1.00 65.38 816 VAL A N 1
ATOM 6009 C CA . VAL A 1 816 ? 4.116 -13.782 21.149 1.00 65.38 816 VAL A CA 1
ATOM 6010 C C . VAL A 1 816 ? 5.606 -14.032 20.936 1.00 65.38 816 VAL A C 1
ATOM 6012 O O . VAL A 1 816 ? 6.145 -13.891 19.843 1.00 65.38 816 VAL A O 1
ATOM 6015 N N . LYS A 1 817 ? 6.276 -14.451 22.002 1.00 78.44 817 LYS A N 1
ATOM 6016 C CA . LYS A 1 817 ? 7.687 -14.818 22.050 1.00 78.44 817 LYS A CA 1
ATOM 6017 C C . LYS A 1 817 ? 7.846 -16.315 21.796 1.00 78.44 817 LYS A C 1
ATOM 6019 O O . LYS A 1 817 ? 7.204 -17.142 22.442 1.00 78.44 817 LYS A O 1
ATOM 6024 N N . ILE A 1 818 ? 8.759 -16.677 20.901 1.00 79.69 818 ILE A N 1
ATOM 6025 C CA . ILE A 1 818 ? 9.140 -18.075 20.681 1.00 79.69 818 ILE A CA 1
ATOM 6026 C C . ILE A 1 818 ? 10.248 -18.461 21.668 1.00 79.69 818 ILE A C 1
ATOM 6028 O O . ILE A 1 818 ? 11.289 -17.806 21.755 1.00 79.69 818 ILE A O 1
ATOM 6032 N N . ALA A 1 819 ? 10.013 -19.513 22.452 1.00 69.69 819 ALA A N 1
ATOM 6033 C CA . ALA A 1 819 ? 11.009 -20.057 23.375 1.00 69.69 819 ALA A CA 1
ATOM 6034 C C . ALA A 1 819 ? 12.041 -20.909 22.606 1.00 69.69 819 ALA A C 1
ATOM 6036 O O . ALA A 1 819 ? 11.687 -21.488 21.583 1.00 69.69 819 ALA A O 1
ATOM 6037 N N . PRO A 1 820 ? 13.303 -21.038 23.065 1.00 58.03 820 PRO A N 1
ATOM 6038 C CA . PRO A 1 820 ? 14.304 -21.846 22.367 1.00 58.03 820 PRO A CA 1
ATOM 6039 C C . PRO A 1 820 ? 13.875 -23.320 22.296 1.00 58.03 820 PRO A C 1
ATOM 6041 O O . PRO A 1 820 ? 13.680 -23.972 23.322 1.00 58.03 820 PRO A O 1
ATOM 6044 N N . VAL A 1 821 ? 13.735 -23.836 21.073 1.00 61.59 821 VAL A N 1
ATOM 6045 C CA . VAL A 1 821 ? 13.205 -25.176 20.790 1.00 61.59 821 VAL A CA 1
ATOM 6046 C C . VAL A 1 821 ? 14.307 -26.118 20.314 1.00 61.59 821 VAL A C 1
ATOM 6048 O O . VAL A 1 821 ? 15.118 -25.757 19.462 1.00 61.59 821 VAL A O 1
ATOM 6051 N N . THR A 1 822 ? 14.282 -27.366 20.779 1.00 65.25 822 THR A N 1
ATOM 6052 C CA . THR A 1 822 ? 15.070 -28.458 20.188 1.00 65.25 822 THR A CA 1
ATOM 6053 C C . THR A 1 822 ? 14.388 -28.972 18.915 1.00 65.25 822 THR A C 1
ATOM 6055 O O . THR A 1 822 ? 13.720 -30.005 18.929 1.00 65.25 822 THR A O 1
ATOM 6058 N N . ILE A 1 823 ? 14.533 -28.236 17.812 1.00 71.12 823 ILE A N 1
ATOM 6059 C CA . ILE A 1 823 ? 14.072 -28.664 16.481 1.00 71.12 823 ILE A CA 1
ATOM 6060 C C . ILE A 1 823 ? 15.002 -29.784 15.957 1.00 71.12 823 ILE A C 1
ATOM 6062 O O . ILE A 1 823 ? 16.223 -29.664 16.104 1.00 71.12 823 ILE A O 1
ATOM 6066 N N . PRO A 1 824 ? 14.484 -30.870 15.345 1.00 78.50 824 PRO A N 1
ATOM 6067 C CA . PRO A 1 824 ? 15.317 -31.895 14.713 1.00 78.50 824 PRO A CA 1
ATOM 6068 C C . PRO A 1 824 ? 16.211 -31.318 13.605 1.00 78.50 824 PRO A C 1
ATOM 6070 O O . PRO A 1 824 ? 15.746 -30.592 12.734 1.00 78.50 824 PRO A O 1
ATOM 6073 N N . THR A 1 825 ? 17.499 -31.671 13.600 1.00 82.44 825 THR A N 1
ATOM 6074 C CA . THR A 1 825 ? 18.481 -31.150 12.626 1.00 82.44 825 THR A CA 1
ATOM 6075 C C . THR A 1 825 ? 18.426 -31.832 11.255 1.00 82.44 825 THR A C 1
ATOM 6077 O O . THR A 1 825 ? 18.987 -31.323 10.282 1.00 82.44 825 THR A O 1
ATOM 6080 N N . SER A 1 826 ? 17.743 -32.974 11.155 1.00 90.06 826 SER A N 1
ATOM 6081 C CA . SER A 1 826 ? 17.473 -33.674 9.897 1.00 90.06 826 SER A CA 1
ATOM 6082 C C . SER A 1 826 ? 16.285 -34.623 10.026 1.00 90.06 826 SER A C 1
ATOM 6084 O O . SER A 1 826 ? 16.154 -35.285 11.058 1.00 90.06 826 SER A O 1
ATOM 6086 N N . PHE A 1 827 ? 15.522 -34.784 8.948 1.00 91.44 827 PHE A N 1
ATOM 6087 C CA . PHE A 1 827 ? 14.567 -35.883 8.764 1.00 91.44 827 PHE A CA 1
ATOM 6088 C C . PHE A 1 827 ? 15.013 -36.783 7.602 1.00 91.44 827 PHE A C 1
ATOM 6090 O O . PHE A 1 827 ? 15.909 -36.412 6.837 1.00 91.44 827 PHE A O 1
ATOM 6097 N N . LYS A 1 828 ? 14.394 -37.959 7.455 1.00 89.69 828 LYS A N 1
ATOM 6098 C CA . LYS A 1 828 ? 14.640 -38.840 6.307 1.00 89.69 828 LYS A CA 1
ATOM 6099 C C . LYS A 1 828 ? 13.573 -38.694 5.235 1.00 89.69 828 LYS A C 1
ATOM 6101 O O . LYS A 1 828 ? 12.418 -38.413 5.546 1.00 89.69 828 LYS A O 1
ATOM 6106 N N . VAL A 1 829 ? 13.934 -38.965 3.985 1.00 86.62 829 VAL A N 1
ATOM 6107 C CA . VAL A 1 829 ? 12.943 -39.164 2.915 1.00 86.62 829 VAL A CA 1
ATOM 6108 C C . VAL A 1 829 ? 11.967 -40.297 3.272 1.00 86.62 829 VAL A C 1
ATOM 6110 O O . VAL A 1 829 ? 12.380 -41.390 3.657 1.00 86.62 829 VAL A O 1
ATOM 6113 N N . GLY A 1 830 ? 10.664 -40.030 3.153 1.00 83.25 830 GLY A N 1
ATOM 6114 C CA . GLY A 1 830 ? 9.581 -40.964 3.485 1.00 83.25 830 GLY A CA 1
ATOM 6115 C C . GLY A 1 830 ? 9.184 -41.075 4.967 1.00 83.25 830 GLY A C 1
ATOM 6116 O O . GLY A 1 830 ? 8.195 -41.752 5.242 1.00 83.25 830 GLY A O 1
ATOM 6117 N N . ASP A 1 831 ? 9.892 -40.426 5.900 1.00 89.94 831 ASP A N 1
ATOM 6118 C CA . ASP A 1 831 ? 9.456 -40.304 7.304 1.00 89.94 831 ASP A CA 1
ATOM 6119 C C . ASP A 1 831 ? 8.466 -39.120 7.472 1.00 89.94 831 ASP A C 1
ATOM 6121 O O . ASP A 1 831 ? 8.435 -38.183 6.669 1.00 89.94 831 ASP A O 1
ATOM 6125 N N . ASP A 1 832 ? 7.672 -39.125 8.547 1.00 89.38 832 ASP A N 1
ATOM 6126 C CA . ASP A 1 832 ? 6.834 -37.982 8.938 1.00 89.38 832 ASP A CA 1
ATOM 6127 C C . ASP A 1 832 ? 7.689 -36.904 9.632 1.00 89.38 832 ASP A C 1
ATOM 6129 O O . ASP A 1 832 ? 8.251 -37.137 10.707 1.00 89.38 832 ASP A O 1
ATOM 6133 N N . ALA A 1 833 ? 7.751 -35.698 9.065 1.00 88.38 833 ALA A N 1
ATOM 6134 C CA . ALA A 1 833 ? 8.422 -34.557 9.679 1.00 88.38 833 ALA A CA 1
ATOM 6135 C C . ALA A 1 833 ? 7.501 -33.848 10.678 1.00 88.38 833 ALA A C 1
ATOM 6137 O O . ALA A 1 833 ? 6.845 -32.858 10.351 1.00 88.38 833 ALA A O 1
ATOM 6138 N N . VAL A 1 834 ? 7.459 -34.366 11.907 1.00 89.56 834 VAL A N 1
ATOM 6139 C CA . VAL A 1 834 ? 6.786 -33.711 13.037 1.00 89.56 834 VAL A CA 1
ATOM 6140 C C . VAL A 1 834 ? 7.688 -32.626 13.619 1.00 89.56 834 VAL A C 1
ATOM 6142 O O . VAL A 1 834 ? 8.815 -32.905 14.035 1.00 89.56 834 VAL A O 1
ATOM 6145 N N . VAL A 1 835 ? 7.180 -31.399 13.701 1.00 88.25 835 VAL A N 1
ATOM 6146 C CA . VAL A 1 835 ? 7.857 -30.267 14.344 1.00 88.25 835 VAL A CA 1
ATOM 6147 C C . VAL A 1 835 ? 6.912 -29.643 15.363 1.00 88.25 835 VAL A C 1
ATOM 6149 O O . VAL A 1 835 ? 5.762 -29.345 15.058 1.00 88.25 835 VAL A O 1
ATOM 6152 N N . SER A 1 836 ? 7.422 -29.412 16.570 1.00 87.25 836 SER A N 1
ATOM 6153 C CA . SER A 1 836 ? 6.746 -28.649 17.621 1.00 87.25 836 SER A CA 1
ATOM 6154 C C . SER A 1 836 ? 7.511 -27.359 17.892 1.00 87.25 836 SER A C 1
ATOM 6156 O O . SER A 1 836 ? 8.738 -27.384 17.879 1.00 87.25 836 SER A O 1
ATOM 6158 N N . VAL A 1 837 ? 6.822 -26.258 18.196 1.00 86.62 837 VAL A N 1
ATOM 6159 C CA . VAL A 1 837 ? 7.421 -24.982 18.619 1.00 86.62 837 VAL A CA 1
ATOM 6160 C C . VAL A 1 837 ? 6.650 -24.409 19.807 1.00 86.62 837 VAL A C 1
ATOM 6162 O O . VAL A 1 837 ? 5.428 -24.279 19.755 1.00 86.62 837 VAL A O 1
ATOM 6165 N N . LYS A 1 838 ? 7.355 -24.046 20.890 1.00 87.75 838 LYS A N 1
ATOM 6166 C CA . LYS A 1 838 ? 6.728 -23.398 22.049 1.00 87.75 838 LYS A CA 1
ATOM 6167 C C . LYS A 1 838 ? 6.625 -21.883 21.839 1.00 87.75 838 LYS A C 1
ATOM 6169 O O . LYS A 1 838 ? 7.642 -21.210 21.673 1.00 87.75 838 LYS A O 1
ATOM 6174 N N . ALA A 1 839 ? 5.405 -21.369 21.946 1.00 86.75 839 ALA A N 1
ATOM 6175 C CA . ALA A 1 839 ? 5.052 -19.961 21.833 1.00 86.75 839 ALA A CA 1
ATOM 6176 C C . ALA A 1 839 ? 4.455 -19.449 23.161 1.00 86.75 839 ALA A C 1
ATOM 6178 O O . ALA A 1 839 ? 3.688 -20.150 23.818 1.00 86.75 839 ALA A O 1
ATOM 6179 N N . GLU A 1 840 ? 4.831 -18.244 23.579 1.00 84.94 840 GLU A N 1
ATOM 6180 C CA . GLU A 1 840 ? 4.499 -17.619 24.866 1.00 84.94 840 GLU A CA 1
ATOM 6181 C C . GLU A 1 840 ? 3.969 -16.207 24.598 1.00 84.94 840 GLU A C 1
ATOM 6183 O O . GLU A 1 840 ? 4.715 -15.366 24.101 1.00 84.94 840 GLU A O 1
ATOM 6188 N N . ASN A 1 841 ? 2.694 -15.937 24.882 1.00 80.62 841 ASN A N 1
ATOM 6189 C CA . ASN A 1 841 ? 2.140 -14.592 24.744 1.00 80.62 841 ASN A CA 1
ATOM 6190 C C . ASN A 1 841 ? 2.542 -13.764 25.970 1.00 80.62 841 ASN A C 1
ATOM 6192 O O . ASN A 1 841 ? 2.165 -14.070 27.098 1.00 80.62 841 ASN A O 1
ATOM 6196 N N . ILE A 1 842 ? 3.340 -12.730 25.728 1.00 73.62 842 ILE A N 1
ATOM 6197 C CA . ILE A 1 842 ? 3.903 -11.812 26.720 1.00 73.62 842 ILE A CA 1
ATOM 6198 C C . ILE A 1 842 ? 3.227 -10.429 26.701 1.00 73.62 842 ILE A C 1
ATOM 6200 O O . ILE A 1 842 ? 3.673 -9.530 27.415 1.00 73.62 842 ILE A O 1
ATOM 6204 N N . SER A 1 843 ? 2.178 -10.247 25.891 1.00 63.16 843 SER A N 1
ATOM 6205 C CA . SER A 1 843 ? 1.347 -9.035 25.874 1.00 63.16 843 SER A CA 1
ATOM 6206 C C . SER A 1 843 ? 0.189 -9.101 26.883 1.00 63.16 843 SER A C 1
ATOM 6208 O O . SER A 1 843 ? -0.032 -10.136 27.513 1.00 63.16 843 SER A O 1
ATOM 6210 N N . SER A 1 844 ? -0.538 -7.988 27.037 1.00 58.69 844 SER A N 1
ATOM 6211 C CA . SER A 1 844 ? -1.758 -7.884 27.857 1.00 58.69 844 SER A CA 1
ATOM 6212 C C . SER A 1 844 ? -3.029 -8.373 27.160 1.00 58.69 844 SER A C 1
ATOM 6214 O O . SER A 1 844 ? -4.070 -8.459 27.807 1.00 58.69 844 SER A O 1
ATOM 6216 N N . GLU A 1 845 ? -2.956 -8.682 25.863 1.00 59.19 845 GLU A N 1
ATOM 6217 C CA . GLU A 1 845 ? -4.105 -9.042 25.031 1.00 59.19 845 GLU A CA 1
ATOM 6218 C C . GLU A 1 845 ? -4.016 -10.497 24.562 1.00 59.19 845 GLU A C 1
ATOM 6220 O O . GLU A 1 845 ? -2.930 -11.075 24.458 1.00 59.19 845 GLU A O 1
ATOM 6225 N N . ASP A 1 846 ? -5.157 -11.104 24.237 1.00 74.88 846 ASP A N 1
ATOM 6226 C CA . ASP A 1 846 ? -5.176 -12.406 23.568 1.00 74.88 846 ASP A CA 1
ATOM 6227 C C . ASP A 1 846 ? -4.620 -12.271 22.135 1.00 74.88 846 ASP A C 1
ATOM 6229 O O . ASP A 1 846 ? -4.887 -11.306 21.420 1.00 74.88 846 ASP A O 1
ATOM 6233 N N . SER A 1 847 ? -3.816 -13.246 21.713 1.00 78.62 847 SER A N 1
ATOM 6234 C CA . SER A 1 847 ? -3.084 -13.228 20.442 1.00 78.62 847 SER A CA 1
ATOM 6235 C C . SER A 1 847 ? -3.116 -14.611 19.780 1.00 78.62 847 SER A C 1
ATOM 6237 O O . SER A 1 847 ? -3.839 -15.508 20.221 1.00 78.62 847 SER A O 1
ATOM 6239 N N . SER A 1 848 ? -2.339 -14.819 18.721 1.00 82.25 848 SER A N 1
ATOM 6240 C CA . SER A 1 848 ? -2.199 -16.117 18.055 1.00 82.25 848 SER A CA 1
ATOM 6241 C C . SER A 1 848 ? -0.772 -16.369 17.583 1.00 82.25 848 SER A C 1
ATOM 6243 O O . SER A 1 848 ? 0.062 -15.465 17.551 1.00 82.25 848 SER A O 1
ATOM 6245 N N . ALA A 1 849 ? -0.496 -17.619 17.219 1.00 86.31 849 ALA A N 1
ATOM 6246 C CA . ALA A 1 849 ? 0.658 -17.963 16.404 1.00 86.31 849 ALA A CA 1
ATOM 6247 C C . ALA A 1 849 ? 0.337 -19.108 15.434 1.00 86.31 849 ALA A C 1
ATOM 6249 O O . ALA A 1 849 ? -0.428 -20.022 15.759 1.00 86.31 849 ALA A O 1
ATOM 6250 N N . SER A 1 850 ? 0.957 -19.057 14.258 1.00 89.25 850 SER A N 1
ATOM 6251 C CA . SER A 1 850 ? 0.849 -20.021 13.163 1.00 89.25 850 SER A CA 1
ATOM 6252 C C . SER A 1 850 ? 2.212 -20.657 12.902 1.00 89.25 850 SER A C 1
ATOM 6254 O O . SER A 1 850 ? 3.121 -19.988 12.411 1.00 89.25 850 SER A O 1
ATOM 6256 N N . LEU A 1 851 ? 2.364 -21.942 13.229 1.00 91.31 851 LEU A N 1
ATOM 6257 C CA . LEU A 1 851 ? 3.536 -22.743 12.866 1.00 91.31 851 LEU A CA 1
ATOM 6258 C C . LEU A 1 851 ? 3.382 -23.196 11.419 1.00 91.31 851 LEU A C 1
ATOM 6260 O O . LEU A 1 851 ? 2.377 -23.808 11.078 1.00 91.31 851 LEU A O 1
ATOM 6264 N N . ILE A 1 852 ? 4.379 -22.907 10.587 1.00 93.19 852 ILE A N 1
ATOM 6265 C CA . ILE A 1 852 ? 4.386 -23.223 9.158 1.00 93.19 852 ILE A CA 1
ATOM 6266 C C . ILE A 1 852 ? 5.582 -24.127 8.877 1.00 93.19 852 ILE A C 1
ATOM 6268 O O . ILE A 1 852 ? 6.713 -23.787 9.230 1.00 93.19 852 ILE A O 1
ATOM 6272 N N . LEU A 1 853 ? 5.350 -25.252 8.204 1.00 93.12 853 LEU A N 1
ATOM 6273 C CA . LEU A 1 853 ? 6.408 -26.119 7.687 1.00 93.12 853 LEU A CA 1
ATOM 6274 C C . LEU A 1 853 ? 6.343 -26.090 6.158 1.00 93.12 853 LEU A C 1
ATOM 6276 O O . LEU A 1 853 ? 5.315 -26.449 5.592 1.00 93.12 853 LEU A O 1
ATOM 6280 N N . ALA A 1 854 ? 7.414 -25.666 5.487 1.00 94.38 854 ALA A N 1
ATOM 6281 C CA . ALA A 1 854 ? 7.457 -25.484 4.034 1.00 94.38 854 ALA A CA 1
ATOM 6282 C C . ALA A 1 854 ? 8.599 -26.290 3.395 1.00 94.38 854 ALA A C 1
ATOM 6284 O O . ALA A 1 854 ? 9.761 -26.163 3.790 1.00 94.38 854 ALA A O 1
ATOM 6285 N N . LEU A 1 855 ? 8.276 -27.105 2.392 1.00 94.75 855 LEU A N 1
ATOM 6286 C CA . LEU A 1 855 ? 9.219 -27.978 1.698 1.00 94.75 855 LEU A CA 1
ATOM 6287 C C . LEU A 1 855 ? 9.759 -27.319 0.429 1.00 94.75 855 LEU A C 1
ATOM 6289 O O . LEU A 1 855 ? 9.002 -26.789 -0.384 1.00 94.75 855 LEU A O 1
ATOM 6293 N N . TYR A 1 856 ? 11.067 -27.433 0.227 1.00 93.88 856 TYR A N 1
ATOM 6294 C CA . TYR A 1 856 ? 11.770 -26.978 -0.969 1.00 93.88 856 TYR A CA 1
ATOM 6295 C C . TYR A 1 856 ? 12.601 -28.119 -1.551 1.00 93.88 856 TYR A C 1
ATOM 6297 O O . TYR A 1 856 ? 13.176 -28.911 -0.802 1.00 93.88 856 TYR A O 1
ATOM 6305 N N . ASP A 1 857 ? 12.676 -28.213 -2.877 1.00 91.06 857 ASP A N 1
ATOM 6306 C CA . ASP A 1 857 ? 13.549 -29.171 -3.556 1.00 91.06 857 ASP A CA 1
ATOM 6307 C C . ASP A 1 857 ? 15.017 -28.707 -3.570 1.00 91.06 857 ASP A C 1
ATOM 6309 O O . ASP A 1 857 ? 15.369 -27.609 -3.128 1.00 91.06 857 ASP A O 1
ATOM 6313 N N . ASN A 1 858 ? 15.900 -29.554 -4.096 1.00 86.31 858 ASN A N 1
ATOM 6314 C CA . ASN A 1 858 ? 17.332 -29.272 -4.196 1.00 86.31 858 ASN A CA 1
ATOM 6315 C C . ASN A 1 858 ? 17.709 -28.135 -5.173 1.00 86.31 858 ASN A C 1
ATOM 6317 O O . ASN A 1 858 ? 18.884 -27.775 -5.236 1.00 86.31 858 ASN A O 1
ATOM 6321 N N . THR A 1 859 ? 16.754 -27.562 -5.914 1.00 84.19 859 THR A N 1
ATOM 6322 C CA . THR A 1 859 ? 16.942 -26.334 -6.708 1.00 84.19 859 THR A CA 1
ATOM 6323 C C . THR A 1 859 ? 16.541 -25.071 -5.938 1.00 84.19 859 THR A C 1
ATOM 6325 O O . THR A 1 859 ? 16.751 -23.962 -6.426 1.00 84.19 859 THR A O 1
ATOM 6328 N N . GLY A 1 860 ? 15.984 -25.222 -4.730 1.00 79.25 860 GLY A N 1
ATOM 6329 C CA . GLY A 1 860 ? 15.403 -24.133 -3.946 1.00 79.25 860 GLY A CA 1
ATOM 6330 C C . GLY A 1 860 ? 13.976 -23.773 -4.368 1.00 79.25 860 GLY A C 1
ATOM 6331 O O . GLY A 1 860 ? 13.447 -22.757 -3.918 1.00 79.25 860 GLY A O 1
ATOM 6332 N N . LYS A 1 861 ? 13.333 -24.583 -5.219 1.00 83.25 861 LYS A N 1
ATOM 6333 C CA . LYS A 1 861 ? 11.941 -24.374 -5.621 1.00 83.25 861 LYS A CA 1
ATOM 6334 C C . LYS A 1 861 ? 11.003 -24.911 -4.538 1.00 83.25 861 LYS A C 1
ATOM 6336 O O . LYS A 1 861 ? 11.197 -26.010 -4.025 1.00 83.25 861 LYS A O 1
ATOM 6341 N N . PHE A 1 862 ? 9.972 -24.135 -4.216 1.00 91.00 862 PHE A N 1
ATOM 6342 C CA . PHE A 1 862 ? 8.895 -24.541 -3.314 1.00 91.00 862 PHE A CA 1
ATOM 6343 C C . PHE A 1 862 ? 8.139 -25.774 -3.844 1.00 91.00 862 PHE A C 1
ATOM 6345 O O . PHE A 1 862 ? 7.857 -25.863 -5.044 1.00 91.00 862 PHE A O 1
ATOM 6352 N N . VAL A 1 863 ? 7.811 -26.702 -2.941 1.00 91.94 863 VAL A N 1
ATOM 6353 C CA . VAL A 1 863 ? 7.116 -27.965 -3.235 1.00 91.94 863 VAL A CA 1
ATOM 6354 C C . VAL A 1 863 ? 5.738 -28.014 -2.578 1.00 91.94 863 VAL A C 1
ATOM 6356 O O . VAL A 1 863 ? 4.759 -28.229 -3.287 1.00 91.94 863 VAL A O 1
ATOM 6359 N N . ASP A 1 864 ? 5.663 -27.837 -1.255 1.00 93.62 864 ASP A N 1
ATOM 6360 C CA . ASP A 1 864 ? 4.430 -27.988 -0.466 1.00 93.62 864 ASP A CA 1
ATOM 6361 C C . ASP A 1 864 ? 4.557 -27.308 0.914 1.00 93.62 864 ASP A C 1
ATOM 6363 O O . ASP A 1 864 ? 5.671 -26.986 1.341 1.00 93.62 864 ASP A O 1
ATOM 6367 N N . TYR A 1 865 ? 3.449 -27.107 1.634 1.00 94.62 865 TYR A N 1
ATOM 6368 C CA . TYR A 1 865 ? 3.456 -26.617 3.018 1.00 94.62 865 TYR A CA 1
ATOM 6369 C C . TYR A 1 865 ? 2.302 -27.154 3.874 1.00 94.62 865 TYR A C 1
ATOM 6371 O O . TYR A 1 865 ? 1.223 -27.458 3.376 1.00 94.62 865 TYR A O 1
ATOM 6379 N N . VAL A 1 866 ? 2.521 -27.197 5.189 1.00 91.75 866 VAL A N 1
ATOM 6380 C CA . VAL A 1 866 ? 1.463 -27.338 6.203 1.00 91.75 866 VAL A CA 1
ATOM 6381 C C . VAL A 1 866 ? 1.504 -26.151 7.164 1.00 91.75 866 VAL A C 1
ATOM 6383 O O . VAL A 1 866 ? 2.552 -25.515 7.327 1.00 91.75 866 VAL A O 1
ATOM 6386 N N . VAL A 1 867 ? 0.360 -25.827 7.769 1.00 92.12 867 VAL A N 1
ATOM 6387 C CA . VAL A 1 867 ? 0.250 -24.763 8.770 1.00 92.12 867 VAL A CA 1
ATOM 6388 C C . VAL A 1 867 ? -0.777 -25.092 9.850 1.00 92.12 867 VAL A C 1
ATOM 6390 O O . VAL A 1 867 ? -1.901 -25.510 9.562 1.00 92.12 867 VAL A O 1
ATOM 6393 N N . SER A 1 868 ? -0.409 -24.803 11.097 1.00 85.12 868 SER A N 1
ATOM 6394 C CA . SER A 1 868 ? -1.233 -24.983 12.290 1.00 85.12 868 SER A CA 1
ATOM 6395 C C . SER A 1 868 ? -1.248 -23.704 13.123 1.00 85.12 868 SER A C 1
ATOM 6397 O O . SER A 1 868 ? -0.221 -23.220 13.599 1.00 85.12 868 SER A O 1
ATOM 6399 N N . SER A 1 869 ? -2.448 -23.155 13.312 1.00 87.12 869 SER A N 1
ATOM 6400 C CA . SER A 1 869 ? -2.682 -21.934 14.088 1.00 87.12 869 SER A CA 1
ATOM 6401 C C . SER A 1 869 ? -3.259 -22.259 15.465 1.00 87.12 869 SER A C 1
ATOM 6403 O O . SER A 1 869 ? -4.130 -23.122 15.598 1.00 87.12 869 SER A O 1
ATOM 6405 N N . GLN A 1 870 ? -2.806 -21.546 16.495 1.00 82.56 870 GLN A N 1
ATOM 6406 C CA . GLN A 1 870 ? -3.374 -21.588 17.845 1.00 82.56 870 GLN A CA 1
ATOM 6407 C C . GLN A 1 870 ? -3.571 -20.160 18.374 1.00 82.56 870 GLN A C 1
ATOM 6409 O O . GLN A 1 870 ? -2.645 -19.353 18.262 1.00 82.56 870 GLN A O 1
ATOM 6414 N N . PRO A 1 871 ? -4.720 -19.838 18.997 1.00 83.62 871 PRO A N 1
ATOM 6415 C CA . PRO A 1 871 ? -4.814 -18.675 19.869 1.00 83.62 871 PRO A CA 1
ATOM 6416 C C . PRO A 1 871 ? -3.993 -18.913 21.147 1.00 83.62 871 PRO A C 1
ATOM 6418 O O . PRO A 1 871 ? -3.874 -20.043 21.627 1.00 83.62 871 PRO A O 1
ATOM 6421 N N . ILE A 1 872 ? -3.436 -17.845 21.709 1.00 83.06 872 ILE A N 1
ATOM 6422 C CA . ILE A 1 872 ? -2.641 -17.850 22.940 1.00 83.06 872 ILE A CA 1
ATOM 6423 C C . ILE A 1 872 ? -3.099 -16.660 23.778 1.00 83.06 872 ILE A C 1
ATOM 6425 O O . ILE A 1 872 ? -2.988 -15.515 23.337 1.00 83.06 872 ILE A O 1
ATOM 6429 N N . LYS A 1 873 ? -3.616 -16.914 24.980 1.00 81.88 873 LYS A N 1
ATOM 6430 C CA . LYS A 1 873 ? -4.146 -15.845 25.831 1.00 81.88 873 LYS A CA 1
ATOM 6431 C C . LYS A 1 873 ? -3.058 -14.937 26.385 1.00 81.88 873 LYS A C 1
ATOM 6433 O O . LYS A 1 873 ? -1.912 -15.367 26.483 1.00 81.88 873 LYS A O 1
ATOM 6438 N N . SER A 1 874 ? -3.420 -13.724 26.792 1.00 77.50 874 SER A N 1
ATOM 6439 C CA . SER A 1 874 ? -2.540 -12.818 27.548 1.00 77.50 874 SER A CA 1
ATOM 6440 C C . SER A 1 874 ? -1.823 -13.553 28.695 1.00 77.50 874 SER A C 1
ATOM 6442 O O . SER A 1 874 ? -2.466 -13.996 29.649 1.00 77.50 874 SER A O 1
ATOM 6444 N N . GLY A 1 875 ? -0.493 -13.666 28.627 1.00 77.06 875 GLY A N 1
ATOM 6445 C CA . GLY A 1 875 ? 0.339 -14.329 29.641 1.00 77.06 875 GLY A CA 1
ATOM 6446 C C . GLY A 1 875 ? 0.406 -15.865 29.577 1.00 77.06 875 GLY A C 1
ATOM 6447 O O . GLY A 1 875 ? 1.146 -16.461 30.362 1.00 77.06 875 GLY A O 1
ATOM 6448 N N . ASP A 1 876 ? -0.331 -16.519 28.673 1.00 87.38 876 ASP A N 1
ATOM 6449 C CA . ASP A 1 876 ? -0.308 -17.978 28.494 1.00 87.38 876 ASP A CA 1
ATOM 6450 C C . ASP A 1 876 ? 0.815 -18.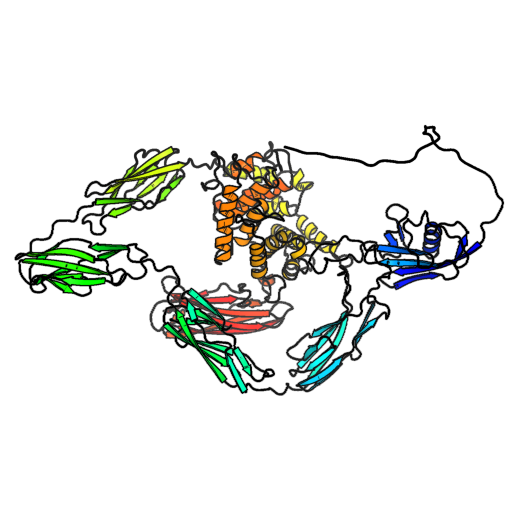438 27.545 1.00 87.38 876 ASP A C 1
ATOM 6452 O O . ASP A 1 876 ? 1.426 -17.669 26.800 1.00 87.38 876 ASP A O 1
ATOM 6456 N N . SER A 1 877 ? 1.079 -19.749 27.522 1.00 87.12 877 SER A N 1
ATOM 6457 C CA . SER A 1 877 ? 1.975 -20.349 26.526 1.00 87.12 877 SER A CA 1
ATOM 6458 C C . SER A 1 877 ? 1.444 -21.676 25.990 1.00 87.12 877 SER A C 1
ATOM 6460 O O . SER A 1 877 ? 0.935 -22.497 26.751 1.00 87.12 877 SER A O 1
ATOM 6462 N N . THR A 1 878 ? 1.604 -21.897 24.686 1.00 87.94 878 THR A N 1
ATOM 6463 C CA . THR A 1 878 ? 1.188 -23.115 23.977 1.00 87.94 878 THR A CA 1
ATOM 6464 C C . THR A 1 878 ? 2.370 -23.780 23.274 1.00 87.94 878 THR A C 1
ATOM 6466 O O . THR A 1 878 ? 3.436 -23.182 23.108 1.00 87.94 878 THR A O 1
ATOM 6469 N N . THR A 1 879 ? 2.173 -25.013 22.818 1.00 89.06 879 THR A N 1
ATOM 6470 C CA . THR A 1 879 ? 3.102 -25.700 21.919 1.00 89.06 879 THR A CA 1
ATOM 6471 C C . THR A 1 879 ? 2.395 -25.946 20.595 1.00 89.06 879 THR A C 1
ATOM 6473 O O . THR A 1 879 ? 1.618 -26.890 20.465 1.00 89.06 879 THR A O 1
ATOM 6476 N N . LEU A 1 880 ? 2.691 -25.104 19.606 1.00 87.88 880 LEU A N 1
ATOM 6477 C CA . LEU A 1 880 ? 2.317 -25.342 18.215 1.00 87.88 880 LEU A CA 1
ATOM 6478 C C . LEU A 1 880 ? 2.947 -26.671 17.787 1.00 87.88 880 LEU A C 1
ATOM 6480 O O . LEU A 1 880 ? 4.096 -26.933 18.144 1.00 87.88 880 LEU A O 1
ATOM 6484 N N . THR A 1 881 ? 2.227 -27.534 17.077 1.00 87.88 881 THR A N 1
ATOM 6485 C CA . THR A 1 881 ? 2.778 -28.795 16.556 1.00 87.88 881 THR A CA 1
ATOM 6486 C C . THR A 1 881 ? 2.116 -29.131 15.238 1.00 87.88 881 THR A C 1
ATOM 6488 O O . THR A 1 881 ? 0.891 -29.166 15.163 1.00 87.88 881 THR A O 1
ATOM 6491 N N . ASP A 1 882 ? 2.939 -29.422 14.238 1.00 91.44 882 ASP A N 1
ATOM 6492 C CA . ASP A 1 882 ? 2.505 -29.785 12.896 1.00 91.44 882 ASP A CA 1
ATOM 6493 C C . ASP A 1 882 ? 3.297 -30.985 12.363 1.00 91.44 882 ASP A C 1
ATOM 6495 O O . ASP A 1 882 ? 4.337 -31.362 12.916 1.00 91.44 882 ASP A O 1
ATOM 6499 N N . MET A 1 883 ? 2.801 -31.595 11.290 1.00 91.62 883 MET A N 1
ATOM 6500 C CA . MET A 1 883 ? 3.394 -32.775 10.671 1.00 91.62 883 MET A CA 1
ATOM 6501 C C . MET A 1 883 ? 3.314 -32.691 9.151 1.00 91.62 883 MET A C 1
ATOM 6503 O O . MET A 1 883 ? 2.236 -32.724 8.561 1.00 91.62 883 MET A O 1
ATOM 6507 N N . MET A 1 884 ? 4.481 -32.652 8.512 1.00 92.12 884 MET A N 1
ATOM 6508 C CA . MET A 1 884 ? 4.598 -32.739 7.063 1.00 92.12 884 MET A CA 1
ATOM 6509 C C . MET A 1 884 ? 4.921 -34.170 6.619 1.00 92.12 884 MET A C 1
ATOM 6511 O O . MET A 1 884 ? 5.834 -34.810 7.143 1.00 92.12 884 MET A O 1
ATOM 6515 N N . LYS A 1 885 ? 4.225 -34.648 5.583 1.00 90.44 885 LYS A N 1
ATOM 6516 C CA . LYS A 1 885 ? 4.580 -35.883 4.872 1.00 90.44 885 LYS A CA 1
ATOM 6517 C C . LYS A 1 885 ? 5.752 -35.624 3.929 1.00 90.44 885 LYS A C 1
ATOM 6519 O O . LYS A 1 885 ? 5.625 -34.836 2.996 1.00 90.44 885 LYS A O 1
ATOM 6524 N N . LEU A 1 886 ? 6.886 -36.290 4.147 1.00 91.31 886 LEU A N 1
ATOM 6525 C CA . LEU A 1 886 ? 8.054 -36.127 3.282 1.00 91.31 886 LEU A CA 1
ATOM 6526 C C . LEU A 1 886 ? 8.004 -37.079 2.073 1.00 91.31 886 LEU A C 1
ATOM 6528 O O . LEU A 1 886 ? 7.653 -38.251 2.232 1.00 91.31 886 LEU A O 1
ATOM 6532 N N . PRO A 1 887 ? 8.410 -36.636 0.866 1.00 89.00 887 PRO A N 1
ATOM 6533 C CA . PRO A 1 887 ? 8.508 -37.511 -0.298 1.00 89.00 887 PRO A CA 1
ATOM 6534 C C . PRO A 1 887 ? 9.460 -38.689 -0.061 1.00 89.00 887 PRO A C 1
ATOM 6536 O O . PRO A 1 887 ? 10.514 -38.543 0.557 1.00 89.00 887 PRO A O 1
ATOM 6539 N N . THR A 1 888 ? 9.124 -39.858 -0.609 1.00 87.94 888 THR A N 1
ATOM 6540 C CA . THR A 1 888 ? 9.857 -41.124 -0.401 1.00 87.94 888 THR A CA 1
ATOM 6541 C C . THR A 1 888 ? 11.207 -41.214 -1.124 1.00 87.94 888 THR A C 1
ATOM 6543 O O . THR A 1 888 ? 11.895 -42.226 -1.018 1.00 87.94 888 THR A O 1
ATOM 6546 N N . SER A 1 889 ? 11.579 -40.201 -1.909 1.00 87.06 889 SER A N 1
ATOM 6547 C CA . SER A 1 889 ? 12.838 -40.154 -2.660 1.00 87.06 889 SER A CA 1
ATOM 6548 C C . SER A 1 889 ? 13.149 -38.733 -3.124 1.00 87.06 889 SER A C 1
ATOM 6550 O O . SER A 1 889 ? 12.276 -38.084 -3.695 1.00 87.06 889 SER A O 1
ATOM 6552 N N . GLY A 1 890 ? 14.394 -38.285 -2.963 1.00 86.81 890 GLY A N 1
ATOM 6553 C CA . GLY A 1 890 ? 14.875 -36.987 -3.443 1.00 86.81 890 GLY A CA 1
ATOM 6554 C C . GLY A 1 890 ? 15.913 -36.389 -2.496 1.00 86.81 890 GLY A C 1
ATOM 6555 O O . GLY A 1 890 ? 16.505 -37.101 -1.690 1.00 86.81 890 GLY A O 1
ATOM 6556 N N . GLN A 1 891 ? 16.119 -35.078 -2.586 1.00 88.00 891 GLN A N 1
ATOM 6557 C CA . GLN A 1 891 ? 16.747 -34.278 -1.533 1.00 88.00 891 GLN A CA 1
ATOM 6558 C C . GLN A 1 891 ? 15.928 -33.004 -1.378 1.00 88.00 891 GLN A C 1
ATOM 6560 O O . GLN A 1 891 ? 15.631 -32.349 -2.379 1.00 88.00 891 GLN A O 1
ATOM 6565 N N . TYR A 1 892 ? 15.574 -32.674 -0.140 1.00 94.31 892 TYR A N 1
ATOM 6566 C CA . TYR A 1 892 ? 14.715 -31.536 0.167 1.00 94.31 892 TYR A CA 1
ATOM 6567 C C . TYR A 1 892 ? 15.251 -30.757 1.371 1.00 94.31 892 TYR A C 1
ATOM 6569 O O . TYR A 1 892 ? 15.995 -31.286 2.204 1.00 94.31 892 TYR A O 1
ATOM 6577 N N . THR A 1 893 ? 14.830 -29.503 1.473 1.00 93.88 893 THR A N 1
ATOM 6578 C CA . THR A 1 893 ? 15.001 -28.670 2.662 1.00 93.88 893 THR A CA 1
ATOM 6579 C C . THR A 1 893 ? 13.623 -28.367 3.222 1.00 93.88 893 THR A C 1
ATOM 6581 O O . THR A 1 893 ? 12.778 -27.812 2.520 1.00 93.88 893 THR A O 1
ATOM 6584 N N . LEU A 1 894 ? 13.399 -28.721 4.483 1.00 93.31 894 LEU A N 1
ATOM 6585 C CA . LEU A 1 894 ? 12.208 -28.334 5.225 1.00 93.31 894 LEU A CA 1
ATOM 6586 C C . LEU A 1 894 ? 12.519 -27.060 6.012 1.00 93.31 894 LEU A C 1
ATOM 6588 O O . LEU A 1 894 ? 13.408 -27.066 6.861 1.00 93.31 894 LEU A O 1
ATOM 6592 N N . LYS A 1 895 ? 11.802 -25.973 5.734 1.00 92.88 895 LYS A N 1
ATOM 6593 C CA . LYS A 1 895 ? 11.889 -24.721 6.491 1.00 92.88 895 LYS A CA 1
ATOM 6594 C C . LYS A 1 895 ? 10.763 -24.663 7.513 1.00 92.88 895 LYS A C 1
ATOM 6596 O O . LYS A 1 895 ? 9.610 -24.922 7.176 1.00 92.88 895 LYS A O 1
ATOM 6601 N N . VAL A 1 896 ? 11.108 -24.321 8.749 1.00 89.50 896 VAL A N 1
ATOM 6602 C CA . VAL A 1 896 ? 10.154 -24.066 9.838 1.00 89.50 896 VAL A CA 1
ATOM 6603 C C . VAL A 1 896 ? 10.019 -22.562 10.011 1.00 89.50 896 VAL A C 1
ATOM 6605 O O . VAL A 1 896 ? 11.042 -21.918 10.192 1.00 89.50 896 VAL A O 1
ATOM 6608 N N . PHE A 1 897 ? 8.807 -22.017 10.038 1.00 89.25 897 PHE A N 1
ATOM 6609 C CA . PHE A 1 897 ? 8.541 -20.621 10.402 1.00 89.25 897 PHE A CA 1
ATOM 6610 C C . PHE A 1 897 ? 7.485 -20.553 11.507 1.00 89.25 897 PHE A C 1
ATOM 6612 O O . PHE A 1 897 ? 6.669 -21.467 11.641 1.00 89.25 897 PHE A O 1
ATOM 6619 N N . VAL A 1 898 ? 7.453 -19.456 12.266 1.00 86.06 898 VAL A N 1
ATOM 6620 C CA . VAL A 1 898 ? 6.263 -19.091 13.051 1.00 86.06 898 VAL A CA 1
ATOM 6621 C C .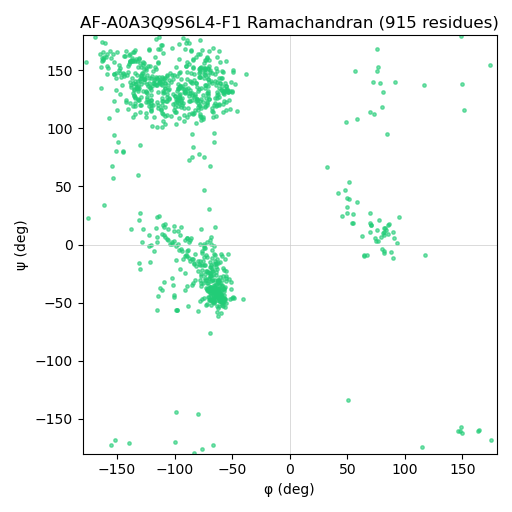 VAL A 1 898 ? 5.893 -17.643 12.777 1.00 86.06 898 VAL A C 1
ATOM 6623 O O . VAL A 1 898 ? 6.733 -16.754 12.913 1.00 86.06 898 VAL A O 1
ATOM 6626 N N . TRP A 1 899 ? 4.639 -17.410 12.407 1.00 86.25 899 TRP A N 1
ATOM 6627 C CA . TRP A 1 899 ? 4.040 -16.081 12.244 1.00 86.25 899 TRP A CA 1
ATOM 6628 C C . TRP A 1 899 ? 2.970 -15.849 13.319 1.00 86.25 899 TRP A C 1
ATOM 6630 O O . TRP A 1 899 ? 2.581 -16.789 14.012 1.00 86.25 899 TRP A O 1
ATOM 6640 N N . ASP A 1 900 ? 2.486 -14.620 13.474 1.00 72.69 900 ASP A N 1
ATOM 6641 C CA . ASP A 1 900 ? 1.366 -14.300 14.372 1.00 72.69 900 ASP A CA 1
ATOM 6642 C C . ASP A 1 900 ? 0.031 -14.881 13.868 1.00 72.69 900 ASP A C 1
ATOM 6644 O O . ASP A 1 900 ? -0.752 -15.453 14.628 1.00 72.69 900 ASP A O 1
ATOM 6648 N N . SER A 1 901 ? -0.211 -14.788 12.565 1.00 76.12 901 SER A N 1
ATOM 6649 C CA . SER A 1 901 ? -1.363 -15.349 11.867 1.00 76.12 901 SER A CA 1
ATOM 6650 C C . SER A 1 901 ? -1.061 -15.513 10.376 1.00 76.12 901 SER A C 1
ATOM 6652 O O . SER A 1 901 ? -0.140 -14.897 9.840 1.00 76.12 901 SER A O 1
ATOM 6654 N N . MET A 1 902 ? -1.878 -16.301 9.674 1.00 74.38 902 MET A N 1
ATOM 6655 C CA . MET A 1 902 ? -1.810 -16.396 8.209 1.00 74.38 902 MET A CA 1
ATOM 6656 C C . MET A 1 902 ? -2.415 -15.185 7.482 1.00 74.38 902 MET A C 1
ATOM 6658 O O . MET A 1 902 ? -2.164 -15.031 6.291 1.00 74.38 902 MET A O 1
ATOM 6662 N N . ASP A 1 903 ? -3.177 -14.334 8.178 1.00 58.81 903 ASP A N 1
ATOM 6663 C CA . ASP A 1 903 ? -3.807 -13.141 7.598 1.00 58.81 903 ASP A CA 1
ATOM 6664 C C . ASP A 1 903 ? -2.912 -11.894 7.721 1.00 58.81 903 ASP A C 1
ATOM 6666 O O . ASP A 1 903 ? -2.829 -11.097 6.789 1.00 58.81 903 ASP A O 1
ATOM 6670 N N . ALA A 1 904 ? -2.216 -11.728 8.855 1.00 57.47 904 ALA A N 1
ATOM 6671 C CA . ALA A 1 904 ? -1.283 -10.619 9.079 1.00 57.47 904 ALA A CA 1
ATOM 6672 C C . ALA A 1 904 ? 0.166 -10.950 8.665 1.00 57.47 904 ALA A C 1
ATOM 6674 O O . ALA A 1 904 ? 0.922 -10.041 8.324 1.00 57.47 904 ALA A O 1
ATOM 6675 N N . MET A 1 905 ? 0.533 -12.240 8.644 1.00 69.00 905 MET A N 1
ATOM 6676 C CA . MET A 1 905 ? 1.812 -12.774 8.151 1.00 69.00 905 MET A CA 1
ATOM 6677 C C . MET A 1 905 ? 3.066 -12.151 8.804 1.00 69.00 905 MET A C 1
ATOM 6679 O O . MET A 1 905 ? 4.136 -12.136 8.192 1.00 69.00 905 MET A O 1
ATOM 6683 N N . ASN A 1 906 ? 2.971 -11.632 10.037 1.00 67.62 906 ASN A N 1
ATOM 6684 C CA . ASN A 1 906 ? 4.113 -11.003 10.702 1.00 67.62 906 ASN A CA 1
ATOM 6685 C C . ASN A 1 906 ? 5.013 -12.092 11.325 1.00 67.62 906 ASN A C 1
ATOM 6687 O O . ASN A 1 906 ? 4.528 -12.880 12.145 1.00 67.62 906 ASN A O 1
ATOM 6691 N N . PRO A 1 907 ? 6.317 -12.164 10.991 1.00 73.38 907 PRO A N 1
ATOM 6692 C CA . PRO A 1 907 ? 7.183 -13.219 11.501 1.00 73.38 907 PRO A CA 1
ATOM 6693 C C . PRO A 1 907 ? 7.528 -13.048 12.984 1.00 73.38 907 PRO A C 1
ATOM 6695 O O . PRO A 1 907 ? 8.071 -12.031 13.410 1.00 73.38 907 PRO A O 1
ATOM 6698 N N . LEU A 1 908 ? 7.258 -14.105 13.752 1.00 74.19 908 LEU A N 1
ATOM 6699 C CA . LEU A 1 908 ? 7.722 -14.306 15.129 1.00 74.19 908 LEU A CA 1
ATOM 6700 C C . LEU A 1 908 ? 9.006 -15.159 15.169 1.00 74.19 908 LEU A C 1
ATOM 6702 O O . LEU A 1 908 ? 9.747 -15.149 16.153 1.00 74.19 908 LEU A O 1
ATOM 6706 N N . TYR A 1 909 ? 9.253 -15.933 14.106 1.00 78.75 909 TYR A N 1
ATOM 6707 C CA . TYR A 1 909 ? 10.438 -16.765 13.916 1.00 78.75 909 TYR A CA 1
ATOM 6708 C C . TYR A 1 909 ? 10.681 -17.053 12.423 1.00 78.75 909 TYR A C 1
ATOM 6710 O O . TYR A 1 909 ? 9.962 -17.849 11.816 1.00 78.75 909 TYR A O 1
ATOM 6718 N N . ASP A 1 910 ? 11.728 -16.440 11.856 1.00 67.81 910 ASP A N 1
ATOM 6719 C CA . ASP A 1 910 ? 12.134 -16.583 10.442 1.00 67.81 910 ASP A CA 1
ATOM 6720 C C . ASP A 1 910 ? 12.846 -17.907 10.105 1.00 67.81 910 ASP A C 1
ATOM 6722 O O . ASP A 1 910 ? 13.094 -18.199 8.934 1.00 67.81 910 ASP A O 1
ATOM 6726 N N . GLY A 1 911 ? 13.130 -18.741 11.111 1.00 67.38 911 GLY A N 1
ATOM 6727 C CA . GLY A 1 911 ? 13.202 -20.183 10.900 1.00 67.38 911 GLY A CA 1
ATOM 6728 C C . GLY A 1 911 ? 14.532 -20.910 11.076 1.00 67.38 911 GLY A C 1
ATOM 6729 O O . GLY A 1 911 ? 15.546 -20.371 11.515 1.00 67.38 911 GLY A O 1
ATOM 6730 N N . THR A 1 912 ? 14.486 -22.200 10.730 1.00 77.25 912 THR A N 1
ATOM 6731 C CA . THR A 1 912 ? 15.634 -23.111 10.586 1.00 77.25 912 THR A CA 1
ATOM 6732 C C . THR A 1 912 ? 15.440 -23.974 9.340 1.00 77.25 912 THR A C 1
ATOM 6734 O O . THR A 1 912 ? 14.359 -24.528 9.133 1.00 77.25 912 THR A O 1
ATOM 6737 N N . ASP A 1 913 ? 16.505 -24.127 8.551 1.00 87.31 913 ASP A N 1
ATOM 6738 C CA . ASP A 1 913 ? 16.577 -25.055 7.419 1.00 87.31 913 ASP A CA 1
ATOM 6739 C C . ASP A 1 913 ? 16.958 -26.458 7.914 1.00 87.31 913 ASP A C 1
ATOM 6741 O O . ASP A 1 913 ? 18.084 -26.694 8.356 1.00 87.31 913 ASP A O 1
ATOM 6745 N N . ILE A 1 914 ? 16.025 -27.403 7.812 1.00 88.12 914 ILE A N 1
ATOM 6746 C CA . ILE A 1 914 ? 16.209 -28.807 8.185 1.00 88.12 914 ILE A CA 1
ATOM 6747 C C . ILE A 1 914 ? 16.488 -29.630 6.926 1.00 88.12 914 ILE A C 1
ATOM 6749 O O . ILE A 1 914 ? 15.730 -29.609 5.956 1.00 88.12 914 ILE A O 1
ATOM 6753 N N . SER A 1 915 ? 17.572 -30.405 6.943 1.00 89.62 915 SER A N 1
ATOM 6754 C CA . SER A 1 915 ? 17.937 -31.284 5.830 1.00 89.62 915 SER A CA 1
ATOM 6755 C C . SER A 1 915 ? 17.046 -32.531 5.783 1.00 89.62 915 SER A C 1
ATOM 6757 O O . SER A 1 915 ? 16.998 -33.278 6.758 1.00 89.62 915 SER A O 1
ATOM 6759 N N . VAL A 1 916 ? 16.456 -32.830 4.623 1.00 89.19 916 VAL A N 1
ATOM 6760 C CA . VAL A 1 916 ? 15.711 -34.074 4.352 1.00 89.19 916 VAL A CA 1
ATOM 6761 C C . VAL A 1 916 ? 16.478 -34.923 3.332 1.00 89.19 916 VAL A C 1
ATOM 6763 O O . VAL A 1 916 ? 16.705 -34.471 2.203 1.00 89.19 916 VAL A O 1
ATOM 6766 N N . LYS A 1 917 ? 16.932 -36.119 3.735 1.00 83.94 917 LYS A N 1
ATOM 6767 C CA . LYS A 1 917 ? 17.863 -36.971 2.960 1.00 83.94 917 LYS A CA 1
ATOM 6768 C C . LYS A 1 917 ? 17.627 -38.476 3.122 1.00 83.94 917 LYS A C 1
ATOM 6770 O O . LYS A 1 917 ? 16.891 -38.862 4.051 1.00 83.94 917 LYS A O 1
#

Foldseek 3Di:
DDDDDDDDDDDDDDDDDDDDDDDDDDDDDDDDDDDDFDKAFEWEWAAEQAGTPDTDQGDIDGAFDFQVVSVVVVCVVVVWDWDADPPLHTQDTNPRGQLLWAFQAAPVRHGDDRAWGKFKDKVLHGDPGGRVPHTDHDHYIYIYMATDRHPPDSDHAYAFPAKEWPAQEEEEEAFDKDAIDIDTPPPPHPFDAKDKAKPDVCQWGADRRRIITGAAADKIKMKIWTDDPDSGHIPNHDIHIDIYIYGYHHGHPADFFPAKEKPDAEEAEAQGKDAIDMDTPPPPGPFFQKAKDKPCVCQWDADSRRIIHGHHADKIKMWIFTPTPRHIYIHIYGHHYHPPPQQFFPAKEKLDAEEAEAQGKDAIDMDTPPNVHPFAQKAKDKPCVCQWNADSRRIIHGHDADKIKMWIFGPTPRHIYIHIYGYDNDPDDDDFAFWDAKEKPDAEEAEAQGKDAIDMDTPPPRGPFAQKAKDKPCVCQWNADSRRIIHGNHADKIKIWIFTPTPRHIYIHIYGYHYQLPPVVVVLLVLLLVLQLVPCCCLPPVPDLLNLLLCLLLVNNVSHPLCVLVVLLVLVVVCCVVHHNPCLDLVVLLSSLSSCLSSVHACCQRNHDNSLLCLQQPPCLPVQQLSSLLSNLLSCFAQVFFRAPPTPHANVNSLVSNLVQAAPQQAHDSDDRAHQLQSRLSSLLSLQVVCVDVSSVSSNVSSLLSNLVQQDLQLFHDDPNATFLNSLLSNLLSCLQNLHQQSPDPSQAHPNHGSSSSNCQQQAPSSNAGDTRHNDHDNNSRSSNSLSSSSNVCSVVVHHHSSHDRNHDLVSRDQKAWDDDPQDQADEAQDKRKGKTKIFGQDQAKFKKKKKKWKAAPVRHTDDIDIDMDIAGHGGMDIDMDIDGGHNDHKMWIWIFMDRDPSSRRGNGRTDTHTYD

Secondary structure (DSSP, 8-state):
-------------------------------PPP-PPPEEEEEEEEEETTEEEEEEEEEEEETT-BHHHHHHHHHHHHT--EE-SSSSS--EETTEETTSS-B---TTSPPPP---EEEEEETTBPPSS-TTS-B--STT-EEEEEEESSTT--S------EEEES-SEEEEETT-EEE--EEEESTT-S--EEEEEES-TTTEEE-TT-EEEE-SSEEEEEEEEEE--STT-BTT----EEEEEEEEES--------EEEES--EEEETT-EEE--EEEESTT-S---EEEEES-TTTEEE-TTSEEEE-SSEEEEEEEEETTTT-EEEEEEEEEPP-S------EEEES--EEEETT-EEE--EEEESTT-S---EEEEES-TTTEEE-TTSEEEE-SSEEEEEEEEESSTT-EEEEEEEEESS--PPPP----EEEES--EEEEBT-EEE--EEEESTT-S---EEEEES-TTTEEE-TTSEEEE-SSEEEEEEEEETTTT-EEEEEEEEE------HHHHHHHHHHHHTT-HHHHHTS--HHHHHHHHHTT-GGGS-TTHHHHHHHHHHHTTGGG-----STHHHHHHHHHHHHTT--TTSBTTB-HHHHHHT-TTSGGGTHHHHHHHHHHHHHTT----TT-SS-HHHHHHHHHHTB-TTSSB-SS-SS--HHHHHHHHHHHGGGTTSHHHHHHHHHHHHHHHHH--TTS-EEETTEEEHHHHHHHHHHHHHHT--TTT-GGG-BTTB-HHHHHTTSB-TTSS-B-SSSSS-BHHHHHHHHHHHHHHHHHHTT---TT------HHHH-SEEEPP----SEE-TTSEEEEEEEEEE-SSS-EEEEEEEEEEETTS-EEEEEEEEEEE-TT-EEEEEEEEEPPSSS-EEEEEEEES-TTT--EEEEEEEEEE-

Solvent-accessible surface area (backbone atoms only — not comparable to full-atom values): 49048 Å² total; per-residue (Å²): 136,95,79,85,90,87,82,81,85,88,88,88,81,89,86,88,84,89,89,84,89,82,87,83,82,90,85,81,88,85,82,87,76,89,74,80,66,56,76,32,38,25,28,46,36,32,35,40,41,92,41,78,78,42,78,41,80,71,38,85,44,43,53,69,38,32,53,42,57,54,49,58,52,48,36,58,74,73,68,49,50,69,43,58,78,83,68,53,49,57,38,27,51,72,85,50,43,49,55,59,41,24,33,37,49,45,101,87,66,48,81,54,73,74,38,12,26,66,47,58,23,52,73,84,43,67,68,98,65,42,36,74,80,40,64,44,78,61,71,69,42,36,37,43,34,28,23,26,50,36,81,85,60,90,62,64,38,30,53,59,79,36,41,41,59,78,48,66,58,46,81,36,46,28,61,37,69,54,72,46,51,80,46,59,30,51,91,78,26,66,41,79,42,61,50,55,44,47,74,28,60,70,24,28,39,50,40,87,76,35,41,33,37,25,41,22,56,43,67,27,42,38,37,40,30,43,37,87,68,62,100,43,49,56,47,86,70,77,68,27,67,26,64,23,45,35,38,27,51,49,57,30,81,78,37,70,42,77,39,45,44,63,76,64,69,52,73,25,35,34,83,33,71,39,81,48,51,75,48,57,30,50,91,73,32,68,56,74,54,56,51,51,44,45,79,31,54,75,25,27,35,51,40,80,79,34,43,30,35,15,59,27,63,47,74,22,45,40,34,43,32,30,69,53,74,66,32,66,31,72,35,60,37,35,19,38,67,55,87,60,80,78,37,63,42,78,40,46,44,61,78,62,69,50,69,26,28,52,82,35,74,40,80,46,52,74,49,55,29,49,90,76,29,67,58,74,53,62,47,57,45,45,81,31,56,76,27,30,35,55,41,83,80,34,43,30,35,16,59,28,67,48,74,20,44,40,34,43,32,33,70,46,75,66,35,68,29,73,37,60,37,38,21,33,93,54,95,68,83,74,79,81,44,68,34,76,40,42,44,66,78,66,70,52,73,29,39,37,83,36,72,41,81,48,51,77,51,56,28,50,90,73,28,69,54,74,56,54,47,52,46,43,80,31,55,71,26,28,35,53,40,80,78,38,43,31,34,15,60,28,63,46,76,21,46,39,34,44,32,29,77,41,71,67,30,63,27,76,36,65,34,39,17,40,55,57,70,68,60,71,50,70,57,58,48,51,48,33,52,54,26,39,66,63,26,60,59,52,66,73,74,63,66,42,54,57,47,39,29,27,29,29,75,61,73,37,52,88,56,45,62,87,60,47,54,57,50,52,37,43,53,63,42,64,34,49,56,96,69,55,57,88,63,93,42,47,49,51,41,24,51,48,35,48,28,31,49,42,59,74,50,50,40,71,59,44,74,84,38,42,34,61,56,57,49,25,57,40,93,47,42,69,84,61,41,62,60,22,32,32,41,43,48,36,42,41,48,16,51,65,52,68,65,61,86,87,38,78,46,38,70,66,56,28,52,50,55,44,64,71,52,52,20,87,67,32,20,16,37,94,83,66,68,48,58,32,45,41,45,29,11,44,46,33,39,48,47,40,85,47,48,86,40,64,73,48,35,56,43,42,53,37,22,55,59,29,50,44,69,64,48,35,74,62,14,28,23,51,52,100,82,46,53,30,18,43,29,26,13,30,33,38,31,15,33,21,26,61,74,42,53,53,61,72,42,71,70,46,47,27,91,91,19,15,35,59,58,20,36,57,63,14,37,21,93,84,33,40,41,13,2,45,78,37,48,54,82,32,70,68,18,24,29,39,35,43,39,20,55,32,17,47,53,32,36,78,70,75,41,63,42,72,74,45,79,50,89,60,62,61,87,75,53,38,48,45,44,64,53,96,65,92,66,74,75,57,51,45,48,51,40,75,49,69,50,65,46,43,40,32,21,75,36,93,53,72,48,42,37,21,39,34,44,38,36,21,40,84,85,71,46,81,73,53,73,47,76,37,74,45,78,31,45,47,67,34,68,50,69,42,65,48,72,41,83,41,60,75,69,77,50,36,37,39,35,39,36,29,22,41,34,92,86,56,59,42,75,58,35,94,58,52,82,22,46,29,79

pLDDT: mean 84.1, std 15.8, range [23.53, 98.81]

Radius of gyration: 40.33 Å; Cα contacts (8 Å, |Δi|>4): 2115; chains: 1; bounding box: 80×116×96 Å

Mean predicted aligned error: 21.27 Å

Nearest PDB structures (foldseek):
  7quz-assembly2_DDD  TM=4.786E-01  e=4.758E-10  Paenibacillus illinoisensis
  5t9g-assembly1_A  TM=5.882E-01  e=3.610E-04  Bacteroides uniformis
  5t9a-assembly2_B  TM=5.927E-01  e=4.396E-04  Bacteroides uniformis
  5t9a-assembly3_C  TM=5.545E-01  e=4.851E-04  Bacteroides uniformis
  6d8g-assembly1_A  TM=5.488E-01  e=1.015E-03  Bacteroides uniformis str. 3978 T3 ii

Sequence (917 aa):
MNMTKLKGKFMCLVVSLFMIVGIIGSGTASVFADGTPEKIHVSLIIDGYKGNILNETNLEANKGESVKDLLERTLKNKGIKFANASGSYVSSIDGETEFDRPQGPDKDGNKRHNDSGWKYSVNGVFPDHGLSAEYINMDGEEIHWIYVVGAWDTEGFRDVDSVKLDKESLNLDGGASDTLTATVNPSDATDKGIIWSSSDEKVATVDKTGKVTALKAGKATITAASIDNTKHFVINYTPQLATCAVTVTGDAPSVPVAGITLDKTGTVAAGKTLQLNASVQPDNATDKNISWTSDKTDIAAVDKNGVVTGVKEGTATITATTEDGQKTAACTVTVSGSDTPSVPVTGITLDKTGTVAAGKTLQLNASVQPDNATNKNISWTSDKTDIAAVDKNGVVTGVKEGTATITATTEDGKKTAACTVTVSGSDTPPAPVSVTGVTLDKTGTVIVGKTLQLNASVQPDNATNKNVSWTSDKTDIAAVDKNGVVTGVKEGTATITATTEDGQKTAVCTVTVQSDNSKAYTEVITNLINGISSNKSQLTENFGDWTAFGLERAGKSTSIPSNYLDSLTQRVKDHTKDGVLDLRQTTEYERLTLAVLACGGDPLNIAGQNLIEKIYNSDRMEDQGINAYVFGLIAMDAGNFIVPSGATWTRQKLIDSILDCRTKDGGWSYGGTSADPDMTGMAISALAPYKSQSKVSDAVNAAIDALSKIQEADGSYASWNTKNSESCSQTIIGLCANGVDPVNDSRFVKNGKNLMDGLLSFATKTKDGFGHDSTSYNGMGTDQALEALDAYNMFKAGKGSLYRGYNVNPAKNMPVKIAPVTIPTSFKVGDDAVVSVKAENISSEDSSASLILALYDNTGKFVDYVVSSQPIKSGDSTTLTDMMKLPTSGQYTLKVFVWDSMDAMNPLYDGTDISVK